Protein AF-0000000072578423 (afdb_homodimer)

Sequence (798 aa):
MRRSLRSGRAALTRRSLLRASTGGALAVGGLGLLSGCGIPAAGKTEGGVSAEDHSKEEKQVRFSNWTEYMDVDESGRRHPTLEAFTKRTGVKVTYTEDINDNSEFFGKIQPQLAAGQETGRDIIVLTDWLAARLIRLGWVQKLDPANLPHAFTNLSPQFRNPDWDPGRAYSYPWQGISTVIAYNKKALDGIEVGTVSDLLDNPKLKGRVGFLTEMRDTMGMTLLDMGKDPARFTDDDYDAGIARLQKGVDRGQIRRFTGNDYTSDLSKGDFAACLAWAGDVVQLKADNPDIDFVIPDSGYVTSSDNMLIPNKARHKTNAERLIDYYYEPGPAAELAAYINFVCPVDGVKDDLAKIDEDAANNPLIIPDQAMQAKSHSFRSLSSKEETAYEEKFAKLTGAMRRSLRSGRAALTRRSLLRASTGGALAVGGLGLLSGCGIPAAGKTEGGVSAEDHSKEEKQVRFSNWTEYMDVDESGRRHPTLEAFTKRTGVKVTYTEDINDNSEFFGKIQPQLAAGQETGRDIIVLTDWLAARLIRLGWVQKLDPANLPHAFTNLSPQFRNPDWDPGRAYSYPWQGISTVIAYNKKALDGIEVGTVSDLLDNPKLKGRVGFLTEMRDTMGMTLLDMGKDPARFTDDDYDAGIARLQKGVDRGQIRRFTGNDYTSDLSKGDFAACLAWAGDVVQLKADNPDIDFVIPDSGYVTSSDNMLIPNKARHKTNAERLIDYYYEPGPAAELAAYINFVCPVDGVKDDLAKIDEDAANNPLIIPDQAMQAKSHSFRSLSSKEETAYEEKFAKLTGA

pLDDT: mean 87.43, std 23.47, range [14.65, 98.94]

Organism: Streptomyces coelicolor (strain ATCC BAA-471 / A3(2) / M145) (NCBI:txid100226)

Secondary structure (DSSP, 8-state):
------------------------------------------S-------PPP-TTT--EEEEEEETT-S---TTSS--HHHHHHHHHH--EEEEEEEES-HHHHHHHHHHHHHTT---S-SEEEEEHHHHHHHHHTT-BPPP-GGG-HHHHHHB-GGGS--TTSGGGSS-EEEEEEEEEEEEEHHHHTT----SHHHHHH-GGGTT-EEEES-HHHHHHHHHHHTT--TTS--HHHHHHHHHHHHHHHHTT-E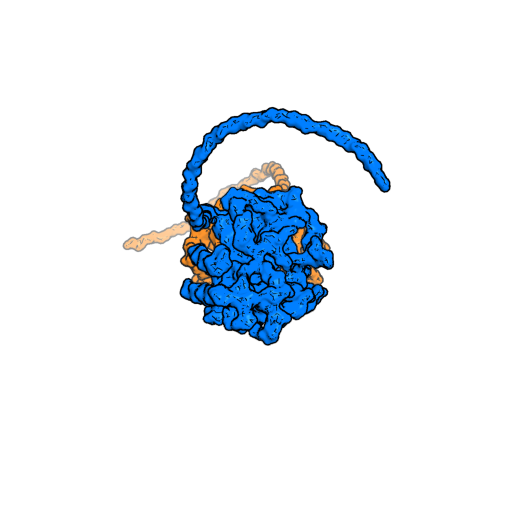EEEESTTHHHHHHHTS-SEEEEEHHHHHHHHHH-TTEEEE--TT-EEEEEEEEE-BTT-S-HHHHHHHHHHTTSHHHHHHHHHHH-SBP-BTT-HHHHHHH-HHHHT-TTTS--HHHHHHEEEPPP--HHHHHHHHHHHHHHHT-/------------------------------------------S-----------TTT--EEEEEEETT-S---TTSS--HHHHHHHHHH--EEEEEEEES-HHHHHHHHHHHHHTT---S-SEEEEEHHHHHHHHHTT-BPPP-GGG-HHHHHHB-GGGS--TTSGGGSS-EEEEEEEEEEEEEHHHHTT----SHHHHHH-GGGTT-EEEES-HHHHHHHHHHHTT--TTS--HHHHHHHHHHHHHHHHTT-EEEEESTTHHHHHHHTS-SEEEEEHHHHHHHHHH-TTEEEE--TT-EEEEEEEEE-BTT-S-HHHHHHHHHHTTSHHHHHHHHHHH-SBP-BTT-HHHHHHH-HHHHT-TTTS--HHHHHHEEEPPP--HHHHHHHHHHHHHHHT-

Foldseek 3Di:
DDDDDDDDDDDDDDDDDDDDDPPPDDPPPPPPPPPPPPVDQPPPLPAFDPAAAPCVPAQEFEEEAAPLQADADPVRPDGVLQVVVCVVPVRYYHYDHPPQDQVVVCVQQVVQLSVLHDSPHFKDKAWPQVVLVCSRSNFFHFADVVLAVLQLPFFDPVQQDDPSQGRVRFWGFSFKWWKFKKFQQVLCVPPDDFAPCCLQPPPVQQLQEEEALPLLQRLQRLLLRVVHALADDDPVSLVVSLVSLLSSVVRRSHNAHGGPCVLVCRLVSSHRMYIDIPLSQVLSCVVPVSMDTHAHPSFIEMITIIMGGTHNNHNNSSSSNVVNSCSPLQNQLSSCLRRVAARRTHPNLVNVCVVPVCSSPDCRHVNDPVNVVRYGYRHHDDPVRVSVSSVSSCVSRVD/DDDDDDDDDDDDDDPDDDDPPDPPPPCPVPPPCPVPPPVDQPPPLPAFDPAAACCVPAQEFEEEAAPLQADADPVRPDGVLQVVVCVVPVRYYHYYHPPQDQVVVCVQQVVQLSVLHDSPHFKDKAWPQVVLVCSRSNFFHFADVVLAVLQLVFFDPVQQDDPSQGRVRFWGFSFKWWKFKKFQQVLCVPPDDFAPCCLQPPPVQQLQEEEALPLLQRLQRLLLRVVHALADDDPVSLVVSLVSLLSSVVRRSHNAHGGPCVLVCRLVSSHRMYIDIPLSQVLSCVVPVSMDTHAHPSFIEMITIIMGGTHNNHNNSSSSNVVNSCSPLQNQLSSCLRRVAARRTHPNLVNVCVVPVCSSPDCRHVNDPVNVVRYGYRHHDDPVRVSVSSVSSCVSRVD

Radius of gyration: 35.48 Å; Cα contacts (8 Å, |Δi|>4): 1444; chains: 2; bounding box: 80×153×101 Å

Structure (mmCIF, N/CA/C/O backbone):
data_AF-0000000072578423-model_v1
#
loop_
_entity.id
_entity.type
_entity.pdbx_description
1 polymer 'ABC-transporter polyamine-binding lipoprotein'
#
loop_
_atom_site.group_PDB
_atom_site.id
_atom_site.type_symbol
_atom_site.label_atom_id
_atom_site.label_alt_id
_atom_site.label_comp_id
_atom_site.label_asym_id
_atom_site.label_entity_id
_atom_site.label_seq_id
_atom_site.pdbx_PDB_ins_code
_atom_site.Cartn_x
_atom_site.Cartn_y
_atom_site.Cartn_z
_atom_site.occupancy
_atom_site.B_iso_or_equiv
_atom_site.auth_seq_id
_atom_site.auth_comp_id
_atom_site.auth_asym_id
_atom_site.auth_atom_id
_atom_site.pdbx_PDB_model_num
ATOM 1 N N . MET A 1 1 ? -44.5 -73.375 -26.234 1 17.17 1 MET A N 1
ATOM 2 C CA . MET A 1 1 ? -45.062 -73.75 -27.531 1 17.17 1 MET A CA 1
ATOM 3 C C . MET A 1 1 ? -44.969 -72.562 -28.516 1 17.17 1 MET A C 1
ATOM 5 O O . MET A 1 1 ? -44.781 -71.438 -28.125 1 17.17 1 MET A O 1
ATOM 9 N N . ARG A 1 2 ? -45.688 -72.75 -29.766 1 14.93 2 ARG A N 1
ATOM 10 C CA . ARG A 1 2 ? -45.531 -72.5 -31.203 1 14.93 2 ARG A CA 1
ATOM 11 C C . ARG A 1 2 ? -45.906 -71.062 -31.578 1 14.93 2 ARG A C 1
ATOM 13 O O . ARG A 1 2 ? -46.031 -70.75 -32.75 1 14.93 2 ARG A O 1
ATOM 20 N N . ARG A 1 3 ? -46.281 -70.188 -30.719 1 15.66 3 ARG A N 1
ATOM 21 C CA . ARG A 1 3 ? -47.312 -69.438 -31.469 1 15.66 3 ARG A CA 1
ATOM 22 C C . ARG A 1 3 ? -46.719 -68.938 -32.781 1 15.66 3 ARG A C 1
ATOM 24 O O . ARG A 1 3 ? -45.562 -68.5 -32.844 1 15.66 3 ARG A O 1
ATOM 31 N N . SER A 1 4 ? -47.469 -68.938 -33.812 1 15.98 4 SER A N 1
ATOM 32 C CA . SER A 1 4 ? -47.562 -68.875 -35.25 1 15.98 4 SER A CA 1
ATOM 33 C C . SER A 1 4 ? -47.094 -67.5 -35.781 1 15.98 4 SER A C 1
ATOM 35 O O . SER A 1 4 ? -46.188 -67.438 -36.625 1 15.98 4 SER A O 1
ATOM 37 N N . LEU A 1 5 ? -47.938 -66.562 -36.156 1 16.12 5 LEU A N 1
ATOM 38 C CA . LEU A 1 5 ? -48.219 -66.312 -37.562 1 16.12 5 LEU A CA 1
ATOM 39 C C . LEU A 1 5 ? -47.406 -65.125 -38.062 1 16.12 5 LEU A C 1
ATOM 41 O O . LEU A 1 5 ? -46.906 -65.188 -39.219 1 16.12 5 LEU A O 1
ATOM 45 N N . ARG A 1 6 ? -47.5 -63.969 -37.531 1 15.43 6 ARG A N 1
ATOM 46 C CA . ARG A 1 6 ? -47.969 -62.875 -38.375 1 15.43 6 ARG A CA 1
ATOM 47 C C . ARG A 1 6 ? -46.938 -62.531 -39.438 1 15.43 6 ARG A C 1
ATOM 49 O O . ARG A 1 6 ? -45.719 -62.75 -39.25 1 15.43 6 ARG A O 1
ATOM 56 N N . SER A 1 7 ? -47.125 -61.531 -40.375 1 15.79 7 SER A N 1
ATOM 57 C CA . SER A 1 7 ? -47.438 -61.281 -41.781 1 15.79 7 SER A CA 1
ATOM 58 C C . SER A 1 7 ? -46.219 -60.75 -42.531 1 15.79 7 SER A C 1
ATOM 60 O O . SER A 1 7 ? -45.094 -60.938 -42.094 1 15.79 7 SER A O 1
ATOM 62 N N . GLY A 1 8 ? -46.312 -59.562 -43.188 1 16.55 8 GLY A N 1
ATOM 63 C CA . GLY A 1 8 ? -46.469 -59.281 -44.625 1 16.55 8 GLY A CA 1
ATOM 64 C C . GLY A 1 8 ? -45.125 -59.094 -45.344 1 16.55 8 GLY A C 1
ATOM 65 O O . GLY A 1 8 ? -44.094 -59 -44.688 1 16.55 8 GLY A O 1
ATOM 66 N N . ARG A 1 9 ? -45.281 -58.469 -46.656 1 16.94 9 ARG A N 1
ATOM 67 C CA . ARG A 1 9 ? -45 -58.375 -48.062 1 16.94 9 ARG A CA 1
ATOM 68 C C . ARG A 1 9 ? -43.656 -57.688 -48.312 1 16.94 9 ARG A C 1
ATOM 70 O O . ARG A 1 9 ? -43.156 -56.938 -47.469 1 16.94 9 ARG A O 1
ATOM 77 N N . ALA A 1 10 ? -43.094 -57.656 -49.656 1 16.53 10 ALA A N 1
ATOM 78 C CA . ALA A 1 10 ? -42.062 -57.875 -50.688 1 16.53 10 ALA A CA 1
ATOM 79 C C . ALA A 1 10 ? -41.375 -56.562 -51.062 1 16.53 10 ALA A C 1
ATOM 81 O O . ALA A 1 10 ? -40.156 -56.562 -51.281 1 16.53 10 ALA A O 1
ATOM 82 N N . ALA A 1 11 ? -42.156 -55.5 -51.656 1 16.34 11 ALA A N 1
ATOM 83 C CA . ALA A 1 11 ? -42.031 -55.094 -53.062 1 16.34 11 ALA A CA 1
ATOM 84 C C . ALA A 1 11 ? -40.75 -54.312 -53.281 1 16.34 11 ALA A C 1
ATOM 86 O O . ALA A 1 11 ? -39.969 -54.125 -52.375 1 16.34 11 ALA A O 1
ATOM 87 N N . LEU A 1 12 ? -40.906 -53 -53.938 1 17.08 12 LEU A N 1
ATOM 88 C CA . LEU A 1 12 ? -40.656 -52.5 -55.281 1 17.08 12 LEU A CA 1
ATOM 89 C C . LEU A 1 12 ? -39.219 -51.969 -55.375 1 17.08 12 LEU A C 1
ATOM 91 O O . LEU A 1 12 ? -38.562 -51.75 -54.375 1 17.08 12 LEU A O 1
ATOM 95 N N . THR A 1 13 ? -38.969 -50.875 -56.344 1 16.95 13 THR A N 1
ATOM 96 C CA . THR A 1 13 ? -38.531 -50.562 -57.688 1 16.95 13 THR A CA 1
ATOM 97 C C . THR A 1 13 ? -37.188 -49.812 -57.656 1 16.95 13 THR A C 1
ATOM 99 O O . THR A 1 13 ? -36.25 -50.188 -58.344 1 16.95 13 THR A O 1
ATOM 102 N N . ARG A 1 14 ? -37.25 -48.438 -58.094 1 16.34 14 ARG A N 1
ATOM 103 C CA . ARG A 1 14 ? -36.688 -47.812 -59.281 1 16.34 14 ARG A CA 1
ATOM 104 C C . ARG A 1 14 ? -35.281 -47.281 -59.031 1 16.34 14 ARG A C 1
ATOM 106 O O . ARG A 1 14 ? -34.375 -47.438 -59.844 1 16.34 14 ARG A O 1
ATOM 113 N N . ARG A 1 15 ? -35.125 -46.094 -58.312 1 15.97 15 ARG A N 1
ATOM 114 C CA . ARG A 1 15 ? -34.594 -44.938 -59.062 1 15.97 15 ARG A CA 1
ATOM 115 C C . ARG A 1 15 ? -33.062 -45.062 -59.219 1 15.97 15 ARG A C 1
ATOM 117 O O . ARG A 1 15 ? -32.344 -45.344 -58.281 1 15.97 15 ARG A O 1
ATOM 124 N N . SER A 1 16 ? -32.531 -44.906 -60.438 1 16.58 16 SER A N 1
ATOM 125 C CA . SER A 1 16 ? -31.484 -45.062 -61.438 1 16.58 16 SER A CA 1
ATOM 126 C C . SER A 1 16 ? -30.266 -44.188 -61.062 1 16.58 16 SER A C 1
ATOM 128 O O . SER A 1 16 ? -29.125 -44.625 -61.25 1 16.58 16 SER A O 1
ATOM 130 N N . LEU A 1 17 ? -30.453 -42.812 -61 1 16.72 17 LEU A N 1
ATOM 131 C CA . LEU A 1 17 ? -29.719 -42.094 -62.031 1 16.72 17 LEU A CA 1
ATOM 132 C C . LEU A 1 17 ? -28.234 -42.031 -61.719 1 16.72 17 LEU A C 1
ATOM 134 O O . LEU A 1 17 ? -27.844 -42.188 -60.562 1 16.72 17 LEU A O 1
ATOM 138 N N . LEU A 1 18 ? -27.547 -40.875 -62.25 1 17.05 18 LEU A N 1
ATOM 139 C CA . LEU A 1 18 ? -26.484 -40.594 -63.219 1 17.05 18 LEU A CA 1
ATOM 140 C C . LEU A 1 18 ? -25.141 -40.438 -62.531 1 17.05 18 LEU A C 1
ATOM 142 O O . LEU A 1 18 ? -25.078 -40.25 -61.312 1 17.05 18 LEU A O 1
ATOM 146 N N . ARG A 1 19 ? -24.203 -39.688 -63.25 1 18.12 19 ARG A N 1
ATOM 147 C CA . ARG A 1 19 ? -22.938 -39.75 -63.938 1 18.12 19 ARG A CA 1
ATOM 148 C C . ARG A 1 19 ? -21.812 -39.188 -63.062 1 18.12 19 ARG A C 1
ATOM 150 O O . ARG A 1 19 ? -20.719 -39.781 -63.031 1 18.12 19 ARG A O 1
ATOM 157 N N . ALA A 1 20 ? -21.859 -37.719 -62.844 1 18.19 20 ALA A N 1
ATOM 158 C CA . ALA A 1 20 ? -20.828 -36.875 -63.406 1 18.19 20 ALA A CA 1
ATOM 159 C C . ALA A 1 20 ? -19.516 -37.031 -62.625 1 18.19 20 ALA A C 1
ATOM 161 O O . ALA A 1 20 ? -19.5 -37.5 -61.5 1 18.19 20 ALA A O 1
ATOM 162 N N . SER A 1 21 ? -18.656 -35.781 -62.562 1 19 21 SER A N 1
ATOM 163 C CA . SER A 1 21 ? -17.359 -35.281 -63 1 19 21 SER A CA 1
ATOM 164 C C . SER A 1 21 ? -16.312 -35.344 -61.875 1 19 21 SER A C 1
ATOM 166 O O . SER A 1 21 ? -16.609 -35.031 -60.719 1 19 21 SER A O 1
ATOM 168 N N . THR A 1 22 ? -15.297 -36.062 -62 1 22.69 22 THR A N 1
ATOM 169 C CA . THR A 1 22 ? -14.156 -36.562 -61.281 1 22.69 22 THR A CA 1
ATOM 170 C C . THR A 1 22 ? -13.156 -35.438 -60.969 1 22.69 22 THR A C 1
ATOM 172 O O . THR A 1 22 ? -12.055 -35.719 -60.469 1 22.69 22 THR A O 1
ATOM 175 N N . GLY A 1 23 ? -13.555 -34.094 -61.156 1 21.09 23 GLY A N 1
ATOM 176 C CA . GLY A 1 23 ? -12.383 -33.25 -61.344 1 21.09 23 GLY A CA 1
ATOM 177 C C . GLY A 1 23 ? -11.414 -33.312 -60.188 1 21.09 23 GLY A C 1
ATOM 178 O O . GLY A 1 23 ? -11.828 -33.438 -59.031 1 21.09 23 GLY A O 1
ATOM 179 N N . GLY A 1 24 ? -10.195 -33.688 -60.406 1 21.19 24 GLY A N 1
ATOM 180 C CA . GLY A 1 24 ? -8.977 -34.031 -59.719 1 21.19 24 GLY A CA 1
ATOM 181 C C . GLY A 1 24 ? -8.359 -32.844 -59 1 21.19 24 GLY A C 1
ATOM 182 O O . GLY A 1 24 ? -7.363 -32.281 -59.438 1 21.19 24 GLY A O 1
ATOM 183 N N . ALA A 1 25 ? -9.156 -31.906 -58.344 1 21.67 25 ALA A N 1
ATOM 184 C CA . ALA A 1 25 ? -8.5 -30.656 -57.938 1 21.67 25 ALA A CA 1
ATOM 185 C C . ALA A 1 25 ? -7.242 -30.953 -57.094 1 21.67 25 ALA A C 1
ATOM 187 O O . ALA A 1 25 ? -7.191 -31.922 -56.344 1 21.67 25 ALA A O 1
ATOM 188 N N . LEU A 1 26 ? -6.129 -30.141 -57.438 1 22.84 26 LEU A N 1
ATOM 189 C CA . LEU A 1 26 ? -4.73 -29.797 -57.188 1 22.84 26 LEU A CA 1
ATOM 190 C C . LEU A 1 26 ? -4.488 -29.547 -55.719 1 22.84 26 LEU A C 1
ATOM 192 O O . LEU A 1 26 ? -5.223 -28.781 -55.094 1 22.84 26 LEU A O 1
ATOM 196 N N . ALA A 1 27 ? -3.809 -30.438 -55 1 26.39 27 ALA A N 1
ATOM 197 C CA . ALA A 1 27 ? -3.373 -30.516 -53.594 1 26.39 27 ALA A CA 1
ATOM 198 C C . ALA A 1 27 ? -2.426 -29.375 -53.25 1 26.39 27 ALA A C 1
ATOM 200 O O . ALA A 1 27 ? -1.252 -29.391 -53.625 1 26.39 27 ALA A O 1
ATOM 201 N N . VAL A 1 28 ? -2.721 -28.078 -53.594 1 27.77 28 VAL A N 1
ATOM 202 C CA . VAL A 1 28 ? -1.714 -27.078 -53.25 1 27.77 28 VAL A CA 1
ATOM 203 C C . VAL A 1 28 ? -1.336 -27.203 -51.781 1 27.77 28 VAL A C 1
ATOM 205 O O . VAL A 1 28 ? -2.209 -27.219 -50.906 1 27.77 28 VAL A O 1
ATOM 208 N N . GLY A 1 29 ? -0.134 -27.766 -51.469 1 25.92 29 GLY A N 1
ATOM 209 C CA . GLY A 1 29 ? 0.648 -27.922 -50.25 1 25.92 29 GLY A CA 1
ATOM 210 C C . GLY A 1 29 ? 0.75 -26.625 -49.438 1 25.92 29 GLY A C 1
ATOM 211 O O . GLY A 1 29 ? 1.408 -25.672 -49.875 1 25.92 29 GLY A O 1
ATOM 212 N N . GLY A 1 30 ? -0.312 -26.078 -48.875 1 27.12 30 GLY A N 1
ATOM 213 C CA . GLY A 1 30 ? -0.253 -24.844 -48.125 1 27.12 30 GLY A CA 1
ATOM 214 C C . GLY A 1 30 ? 0.74 -24.875 -47 1 27.12 30 GLY A C 1
ATOM 215 O O . GLY A 1 30 ? 0.688 -25.781 -46.156 1 27.12 30 GLY A O 1
ATOM 216 N N . LEU A 1 31 ? 2.033 -24.453 -47.188 1 28.86 31 LEU A N 1
ATOM 217 C CA . LEU A 1 31 ? 3.092 -24.125 -46.25 1 28.86 31 LEU A CA 1
ATOM 218 C C . LEU A 1 31 ? 2.529 -23.391 -45.031 1 28.86 31 LEU A C 1
ATOM 220 O O . LEU A 1 31 ? 1.88 -22.359 -45.188 1 28.86 31 LEU A O 1
ATOM 224 N N . GLY A 1 32 ? 2.137 -24.094 -44 1 28.41 32 GLY A N 1
ATOM 225 C CA . GLY A 1 32 ? 1.718 -23.625 -42.688 1 28.41 32 GLY A CA 1
ATOM 226 C C . GLY A 1 32 ? 2.668 -22.609 -42.094 1 28.41 32 GLY A C 1
ATOM 227 O O . GLY A 1 32 ? 3.82 -22.922 -41.812 1 28.41 32 GLY A O 1
ATOM 228 N N . LEU A 1 33 ? 2.633 -21.328 -42.594 1 28.2 33 LEU A N 1
ATOM 229 C CA . LEU A 1 33 ? 3.273 -20.188 -41.938 1 28.2 33 LEU A CA 1
ATOM 230 C C . LEU A 1 33 ? 3.111 -20.281 -40.406 1 28.2 33 LEU A C 1
ATOM 232 O O . LEU A 1 33 ? 1.99 -20.25 -39.906 1 28.2 33 LEU A O 1
ATOM 236 N N . LEU A 1 34 ? 3.801 -21.141 -39.719 1 31.92 34 LEU A N 1
ATOM 237 C CA . LEU A 1 34 ? 4.09 -20.922 -38.312 1 31.92 34 LEU A CA 1
ATOM 238 C C . LEU A 1 34 ? 4.309 -19.453 -38 1 31.92 34 LEU A C 1
ATOM 240 O O . LEU A 1 34 ? 5.375 -18.906 -38.312 1 31.92 34 LEU A O 1
ATOM 244 N N . SER A 1 35 ? 3.4 -18.547 -38.469 1 31.91 35 SER A N 1
ATOM 245 C CA . SER A 1 35 ? 3.486 -17.141 -38.125 1 31.91 35 SER A CA 1
ATOM 246 C C . SER A 1 35 ? 3.875 -16.938 -36.656 1 31.91 35 SER A C 1
ATOM 248 O O . SER A 1 35 ? 3.258 -17.516 -35.781 1 31.91 35 SER A O 1
ATOM 250 N N . GLY A 1 36 ? 5.086 -16.922 -36.312 1 35.59 36 GLY A N 1
ATOM 251 C CA . GLY A 1 36 ? 5.605 -16.219 -35.156 1 35.59 36 GLY A CA 1
ATOM 252 C C . GLY A 1 36 ? 4.773 -15.008 -34.781 1 35.59 36 GLY A C 1
ATOM 253 O O . GLY A 1 36 ? 4.711 -14.023 -35.5 1 35.59 36 GLY A O 1
ATOM 254 N N . CYS A 1 37 ? 3.508 -15.227 -34.406 1 35.94 37 CYS A N 1
ATOM 255 C CA . CYS A 1 37 ? 2.443 -14.289 -34.062 1 35.94 37 CYS A CA 1
ATOM 256 C C . CYS A 1 37 ? 2.986 -13.117 -33.25 1 35.94 37 CYS A C 1
ATOM 258 O O . CYS A 1 37 ? 3.123 -13.211 -32.031 1 35.94 37 CYS A O 1
ATOM 260 N N . GLY A 1 38 ? 3.977 -12.492 -33.656 1 36 38 GLY A N 1
ATOM 261 C CA . GLY A 1 38 ? 4.359 -11.188 -33.125 1 36 38 GLY A CA 1
ATOM 262 C C . GLY A 1 38 ? 3.191 -10.234 -32.969 1 36 38 GLY A C 1
ATOM 263 O O . GLY A 1 38 ? 2.855 -9.508 -33.938 1 36 38 GLY A O 1
ATOM 264 N N . ILE A 1 39 ? 2.191 -10.562 -32.281 1 39.84 39 ILE A N 1
ATOM 265 C CA . ILE A 1 39 ? 1.128 -9.578 -32.094 1 39.84 39 ILE A CA 1
ATOM 266 C C . ILE A 1 39 ? 1.73 -8.227 -31.734 1 39.84 39 ILE A C 1
ATOM 268 O O . ILE A 1 39 ? 2.486 -8.125 -30.766 1 39.84 39 ILE A O 1
ATOM 272 N N . PRO A 1 40 ? 1.824 -7.309 -32.656 1 39.41 40 PRO A N 1
ATOM 273 C CA . PRO A 1 40 ? 2.328 -5.973 -32.344 1 39.41 40 PRO A CA 1
ATOM 274 C C . PRO A 1 40 ? 1.701 -5.395 -31.078 1 39.41 40 PRO A C 1
ATOM 276 O O . PRO A 1 40 ? 0.558 -5.719 -30.734 1 39.41 40 PRO A O 1
ATOM 279 N N . ALA A 1 41 ? 2.58 -4.77 -30.25 1 36.84 41 ALA A N 1
ATOM 280 C CA . ALA A 1 41 ? 2.07 -4.027 -29.109 1 36.84 41 ALA A CA 1
ATOM 281 C C . ALA A 1 41 ? 0.914 -3.117 -29.516 1 36.84 41 ALA A C 1
ATOM 283 O O . ALA A 1 41 ? 0.958 -2.475 -30.562 1 36.84 41 ALA A O 1
ATOM 284 N N . ALA A 1 42 ? -0.19 -3.326 -29.188 1 38.41 42 ALA A N 1
ATOM 285 C CA . ALA A 1 42 ? -1.208 -2.303 -29.391 1 38.41 42 ALA A CA 1
ATOM 286 C C . ALA A 1 42 ? -0.63 -0.904 -29.203 1 38.41 42 ALA A C 1
ATOM 288 O O . ALA A 1 42 ? 0.096 -0.656 -28.234 1 38.41 42 ALA A O 1
ATOM 289 N N . GLY A 1 43 ? -0.24 0.005 -30.234 1 31.44 43 GLY A N 1
ATOM 290 C CA . GLY A 1 43 ? 0.268 1.365 -30.156 1 31.44 43 GLY A CA 1
ATOM 291 C C . GLY A 1 43 ? -0.041 2.043 -28.844 1 31.44 43 GLY A C 1
ATOM 292 O O . GLY A 1 43 ? 0.835 2.668 -28.234 1 31.44 43 GLY A O 1
ATOM 293 N N . LYS A 1 44 ? -1.233 2.844 -28.594 1 35.88 44 LYS A N 1
ATOM 294 C CA . LYS A 1 44 ? -1.438 3.73 -27.453 1 35.88 44 LYS A CA 1
ATOM 295 C C . LYS A 1 44 ? -1.449 2.947 -26.141 1 35.88 44 LYS A C 1
ATOM 297 O O . LYS A 1 44 ? -2.314 2.096 -25.938 1 35.88 44 LYS A O 1
ATOM 302 N N . THR A 1 45 ? -0.369 2.477 -25.5 1 37.81 45 THR A N 1
ATOM 303 C CA . THR A 1 45 ? -0.051 1.953 -24.188 1 37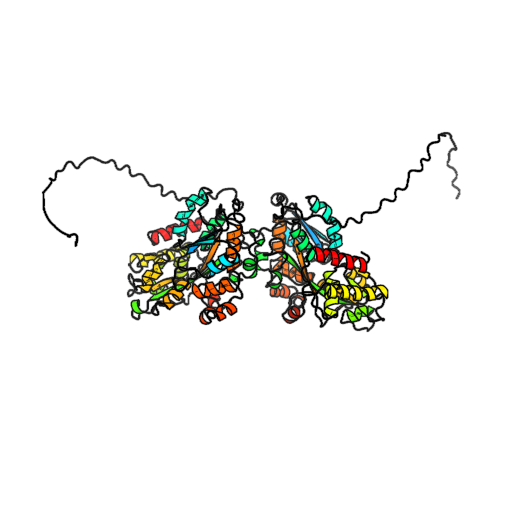.81 45 THR A CA 1
ATOM 304 C C . THR A 1 45 ? -1.038 2.479 -23.141 1 37.81 45 THR A C 1
ATOM 306 O O . THR A 1 45 ? -0.768 2.426 -21.938 1 37.81 45 THR A O 1
ATOM 309 N N . GLU A 1 46 ? -1.789 3.521 -23.547 1 39.25 46 GLU A N 1
ATOM 310 C CA . GLU A 1 46 ? -2.594 4.07 -22.469 1 39.25 46 GLU A CA 1
ATOM 311 C C . GLU A 1 46 ? -3.396 2.975 -21.766 1 39.25 46 GLU A C 1
ATOM 313 O O . GLU A 1 46 ? -3.811 2.002 -22.391 1 39.25 46 GLU A O 1
ATOM 318 N N . GLY A 1 47 ? -3.205 2.637 -20.594 1 43.72 47 GLY A N 1
ATOM 319 C CA . GLY A 1 47 ? -4.09 1.816 -19.781 1 43.72 47 GLY A CA 1
ATOM 320 C C . GLY A 1 47 ? -5.453 1.607 -20.406 1 43.72 47 GLY A C 1
ATOM 321 O O . GLY A 1 47 ? -5.848 2.346 -21.312 1 43.72 47 GLY A O 1
ATOM 322 N N . GLY A 1 48 ? -5.98 0.307 -20.312 1 49.75 48 GLY A N 1
ATOM 323 C CA . GLY A 1 48 ? -7.18 -0.337 -20.828 1 49.75 48 GLY A CA 1
ATOM 324 C C . GLY A 1 48 ? -8.391 0.577 -20.828 1 49.75 48 GLY A C 1
ATOM 325 O O . GLY A 1 48 ? -8.422 1.575 -20.109 1 49.75 48 GLY A O 1
ATOM 326 N N . VAL A 1 49 ? -8.945 0.678 -22.016 1 52.06 49 VAL A N 1
ATOM 327 C CA . VAL A 1 49 ? -10.266 1.273 -22.188 1 52.06 49 VAL A CA 1
ATOM 328 C C . VAL A 1 49 ? -11.234 0.712 -21.156 1 52.06 49 VAL A C 1
ATOM 330 O O . VAL A 1 49 ? -11.398 -0.505 -21.031 1 52.06 49 VAL A O 1
ATOM 333 N N . SER A 1 50 ? -11.352 1.495 -20.031 1 58.94 50 SER A N 1
ATOM 334 C CA . SER A 1 50 ? -12.398 1.103 -19.078 1 58.94 50 SER A CA 1
ATOM 335 C C . SER A 1 50 ? -13.688 0.746 -19.812 1 58.94 50 SER A C 1
ATOM 337 O O . SER A 1 50 ? -14.102 1.455 -20.734 1 58.94 50 SER A O 1
ATOM 339 N N . ALA A 1 51 ? -14.016 -0.632 -19.875 1 70 51 ALA A N 1
ATOM 340 C CA . ALA A 1 51 ? -15.375 -0.992 -20.266 1 70 51 ALA A CA 1
ATOM 341 C C . ALA A 1 51 ? -16.406 -0.373 -19.328 1 70 51 ALA A C 1
ATOM 343 O O . ALA A 1 51 ? -16.062 0.037 -18.219 1 70 51 ALA A O 1
ATOM 344 N N . GLU A 1 52 ? -17.516 -0.119 -19.859 1 89.56 52 GLU A N 1
ATOM 345 C CA . GLU A 1 52 ? -18.625 0.299 -19 1 89.56 52 GLU A CA 1
ATOM 346 C C . GLU A 1 52 ? -18.828 -0.682 -17.844 1 89.56 52 GLU A C 1
ATOM 348 O O . GLU A 1 52 ? -18.922 -1.892 -18.062 1 89.56 52 GLU A O 1
ATOM 353 N N . ASP A 1 53 ? -18.734 -0.246 -16.672 1 95.56 53 ASP A N 1
ATOM 354 C CA . ASP A 1 53 ? -18.938 -1.056 -15.477 1 95.56 53 ASP A CA 1
ATOM 355 C C . ASP A 1 53 ? -20.422 -1.237 -15.164 1 95.56 53 ASP A C 1
ATOM 357 O O . ASP A 1 53 ? -21.109 -0.269 -14.859 1 95.56 53 ASP A O 1
ATOM 361 N N . HIS A 1 54 ? -20.875 -2.428 -15.219 1 97.12 54 HIS A N 1
ATOM 362 C CA . HIS A 1 54 ? -22.297 -2.732 -15.016 1 97.12 54 HIS A CA 1
ATOM 363 C C . HIS A 1 54 ? -22.547 -3.285 -13.617 1 97.12 54 HIS A C 1
ATOM 365 O O . HIS A 1 54 ? -23.594 -3.877 -13.359 1 97.12 54 HIS A O 1
ATOM 371 N N . SER A 1 55 ? -21.656 -3.107 -12.742 1 97.38 55 SER A N 1
ATOM 372 C CA . SER A 1 55 ? -21.703 -3.713 -11.422 1 97.38 55 SER A CA 1
ATOM 373 C C . SER A 1 55 ? -22.938 -3.271 -10.656 1 97.38 55 SER A C 1
ATOM 375 O O . SER A 1 55 ? -23.5 -4.043 -9.875 1 97.38 55 SER A O 1
ATOM 377 N N . LYS A 1 56 ? -23.359 -2.006 -10.766 1 95.12 56 LYS A N 1
ATOM 378 C CA . LYS A 1 56 ? -24.5 -1.472 -10.008 1 95.12 56 LYS A CA 1
ATOM 379 C C . LYS A 1 56 ? -25.797 -2.193 -10.367 1 95.12 56 LYS A C 1
ATOM 381 O O . LYS A 1 56 ? -26.609 -2.482 -9.492 1 95.12 56 LYS A O 1
ATOM 386 N N . GLU A 1 57 ? -25.953 -2.527 -11.594 1 96.62 57 GLU A N 1
ATOM 387 C CA . GLU A 1 57 ? -27.172 -3.139 -12.078 1 96.62 57 GLU A CA 1
ATOM 388 C C . GLU A 1 57 ? -27.094 -4.66 -12.047 1 96.62 57 GLU A C 1
ATOM 390 O O . GLU A 1 57 ? -28.094 -5.34 -11.789 1 96.62 57 GLU A O 1
ATOM 395 N N . GLU A 1 58 ? -25.875 -5.129 -12.391 1 97.69 58 GLU A N 1
ATOM 396 C CA . GLU A 1 58 ? -25.641 -6.566 -12.453 1 97.69 58 GLU A CA 1
ATOM 397 C C . GLU A 1 58 ? -24.797 -7.035 -11.273 1 97.69 58 GLU A C 1
ATOM 399 O O . GLU A 1 58 ? -23.562 -7.023 -11.344 1 97.69 58 GLU A O 1
ATOM 404 N N . LYS A 1 59 ? -25.422 -7.637 -10.273 1 98.25 59 LYS A N 1
ATOM 405 C CA . LYS A 1 59 ? -24.734 -8.039 -9.047 1 98.25 59 LYS A CA 1
ATOM 406 C C . LYS A 1 59 ? -24.094 -9.414 -9.203 1 98.25 59 LYS A C 1
ATOM 408 O O . LYS A 1 59 ? -24.484 -10.367 -8.531 1 98.25 59 LYS A O 1
ATOM 413 N N . GLN A 1 60 ? -23.062 -9.516 -9.992 1 98.5 60 GLN A N 1
ATOM 414 C CA . GLN A 1 60 ? -22.375 -10.773 -10.234 1 98.5 60 GLN A CA 1
ATOM 415 C C . GLN A 1 60 ? -20.891 -10.555 -10.516 1 98.5 60 GLN A C 1
ATOM 417 O O . GLN A 1 60 ? -20.484 -9.438 -10.859 1 98.5 60 GLN A O 1
ATOM 422 N N . VAL A 1 61 ? -20.109 -11.508 -10.359 1 98.75 61 VAL A N 1
ATOM 423 C CA . VAL A 1 61 ? -18.688 -11.57 -10.727 1 98.75 61 VAL A CA 1
ATOM 424 C C . VAL A 1 61 ? -18.359 -12.961 -11.25 1 98.75 61 VAL A C 1
ATOM 426 O O . VAL A 1 61 ? -18.75 -13.969 -10.664 1 98.75 61 VAL A O 1
ATOM 429 N N . ARG A 1 62 ? -17.75 -13.023 -12.383 1 98.75 62 ARG A N 1
ATOM 430 C CA . ARG A 1 62 ? -17.219 -14.266 -12.945 1 98.75 62 ARG A CA 1
ATOM 431 C C . ARG A 1 62 ? -15.727 -14.391 -12.664 1 98.75 62 ARG A C 1
ATOM 433 O O . ARG A 1 62 ? -14.93 -13.57 -13.125 1 98.75 62 ARG A O 1
ATOM 440 N N . PHE A 1 63 ? -15.367 -15.461 -11.938 1 98.81 63 PHE A N 1
ATOM 441 C CA . PHE A 1 63 ? -14.039 -15.617 -11.367 1 98.81 63 PHE A CA 1
ATOM 442 C C . PHE A 1 63 ? -13.383 -16.891 -11.883 1 98.81 63 PHE A C 1
ATOM 444 O O . PHE A 1 63 ? -13.789 -18 -11.523 1 98.81 63 PHE A O 1
ATOM 451 N N . SER A 1 64 ? -12.344 -16.719 -12.734 1 98.75 64 SER A N 1
ATOM 452 C CA . SER A 1 64 ? -11.547 -17.828 -13.234 1 98.75 64 SER A CA 1
ATOM 453 C C . SER A 1 64 ? -10.273 -18.016 -12.406 1 98.75 64 SER A C 1
ATOM 455 O O . SER A 1 64 ? -9.516 -17.062 -12.211 1 98.75 64 SER A O 1
ATOM 457 N N . ASN A 1 65 ? -10.008 -19.25 -11.953 1 98.44 65 ASN A N 1
ATOM 458 C CA . ASN A 1 65 ? -8.875 -19.562 -11.086 1 98.44 65 ASN A CA 1
ATOM 459 C C . ASN A 1 65 ? -8.258 -20.922 -11.43 1 98.44 65 ASN A C 1
ATOM 461 O O . ASN A 1 65 ? -8.742 -21.609 -12.32 1 98.44 65 ASN A O 1
ATOM 465 N N . TRP A 1 66 ? -7.105 -21.188 -10.852 1 97 66 TRP A N 1
ATOM 466 C CA . TRP A 1 66 ? -6.422 -22.469 -10.977 1 97 66 TRP A CA 1
ATOM 467 C C . TRP A 1 66 ? -7.168 -23.562 -10.219 1 97 66 TRP A C 1
ATOM 469 O O . TRP A 1 66 ? -7.945 -23.281 -9.305 1 97 66 TRP A O 1
ATOM 479 N N . THR A 1 67 ? -6.902 -24.797 -10.633 1 91.06 67 THR A N 1
ATOM 480 C CA . THR A 1 67 ? -7.438 -25.938 -9.906 1 91.06 67 THR A CA 1
ATOM 481 C C . THR A 1 67 ? -6.879 -25.984 -8.492 1 91.06 67 THR A C 1
ATOM 483 O O . THR A 1 67 ? -5.707 -25.672 -8.266 1 91.06 67 THR A O 1
ATOM 486 N N . GLU A 1 68 ? -7.758 -26.359 -7.465 1 88.19 68 GLU A N 1
ATOM 487 C CA . GLU A 1 68 ? -7.398 -26.562 -6.066 1 88.19 68 GLU A CA 1
ATOM 488 C C . GLU A 1 68 ? -6.961 -25.266 -5.402 1 88.19 68 GLU A C 1
ATOM 490 O O . GLU A 1 68 ? -6.137 -25.281 -4.484 1 88.19 68 GLU A O 1
ATOM 495 N N . TYR A 1 69 ? -7.527 -24.188 -5.879 1 96.69 69 TYR A N 1
ATOM 496 C CA . TYR A 1 69 ? -7.031 -22.906 -5.422 1 96.69 69 TYR A CA 1
ATOM 497 C C . TYR A 1 69 ? -8.125 -22.125 -4.703 1 96.69 69 TYR A C 1
ATOM 499 O O . TYR A 1 69 ? -8.062 -20.891 -4.621 1 96.69 69 TYR A O 1
ATOM 507 N N . MET A 1 70 ? -9.172 -22.797 -4.215 1 97.31 70 MET A N 1
ATOM 508 C CA . MET A 1 70 ? -10.289 -22.234 -3.467 1 97.31 70 MET A CA 1
ATOM 509 C C . MET A 1 70 ? -10.75 -23.188 -2.365 1 97.31 70 MET A C 1
ATOM 511 O O . MET A 1 70 ? -10.727 -24.406 -2.545 1 97.31 70 MET A O 1
ATOM 515 N N . ASP A 1 71 ? -11.156 -22.625 -1.186 1 95.88 71 ASP A N 1
ATOM 516 C CA . ASP A 1 71 ? -11.648 -23.469 -0.106 1 95.88 71 ASP A CA 1
ATOM 517 C C . ASP A 1 71 ? -12.922 -24.203 -0.523 1 95.88 71 ASP A C 1
ATOM 519 O O . ASP A 1 71 ? -13.75 -23.656 -1.252 1 95.88 71 ASP A O 1
ATOM 523 N N . VAL A 1 72 ? -13.031 -25.438 -0.084 1 93.69 72 VAL A N 1
ATOM 524 C CA . VAL A 1 72 ? -14.203 -26.266 -0.354 1 93.69 72 VAL A CA 1
ATOM 525 C C . VAL A 1 72 ? -14.75 -26.828 0.956 1 93.69 72 VAL A C 1
ATOM 527 O O . VAL A 1 72 ? -14.008 -27 1.921 1 93.69 72 VAL A O 1
ATOM 530 N N . ASP A 1 73 ? -16.031 -27.016 0.983 1 91.94 73 ASP A N 1
ATOM 531 C CA . ASP A 1 73 ? -16.609 -27.672 2.145 1 91.94 73 ASP A CA 1
ATOM 532 C C . ASP A 1 73 ? -16.438 -29.188 2.057 1 91.94 73 ASP A C 1
ATOM 534 O O . ASP A 1 73 ? -15.75 -29.688 1.167 1 91.94 73 ASP A O 1
ATOM 538 N N . GLU A 1 74 ? -17.062 -29.891 2.965 1 88.44 74 GLU A N 1
ATOM 539 C CA . GLU A 1 74 ? -16.906 -31.344 3.07 1 88.44 74 GLU A CA 1
ATOM 540 C C . GLU A 1 74 ? -17.438 -32.031 1.824 1 88.44 74 GLU A C 1
ATOM 542 O O . GLU A 1 74 ? -16.953 -33.094 1.446 1 88.44 74 GLU A O 1
ATOM 547 N N . SER A 1 75 ? -18.406 -31.422 1.158 1 88.25 75 SER A N 1
ATOM 548 C CA . SER A 1 75 ? -18.984 -32 -0.043 1 88.25 75 SER A CA 1
ATOM 549 C C . SER A 1 75 ? -18.094 -31.781 -1.259 1 88.25 75 SER A C 1
ATOM 551 O O . SER A 1 75 ? -18.266 -32.438 -2.289 1 88.25 75 SER A O 1
ATOM 553 N N . GLY A 1 76 ? -17.172 -30.906 -1.154 1 86.19 76 GLY A N 1
ATOM 554 C CA . GLY A 1 76 ? -16.297 -30.562 -2.264 1 86.19 76 GLY A CA 1
ATOM 555 C C . GLY A 1 76 ? -16.984 -29.703 -3.309 1 86.19 76 GLY A C 1
ATOM 556 O O . GLY A 1 76 ? -16.375 -29.359 -4.332 1 86.19 76 GLY A O 1
ATOM 557 N N . ARG A 1 77 ? -18.188 -29.344 -3.055 1 87.88 77 ARG A N 1
ATOM 558 C CA . ARG A 1 77 ? -18.969 -28.688 -4.098 1 87.88 77 ARG A CA 1
ATOM 559 C C . ARG A 1 77 ? -19.188 -27.219 -3.779 1 87.88 77 ARG A C 1
ATOM 561 O O . ARG A 1 77 ? -19.531 -26.422 -4.664 1 87.88 77 ARG A O 1
ATOM 568 N N . ARG A 1 78 ? -19.016 -26.875 -2.564 1 93.5 78 ARG A N 1
ATOM 569 C CA . ARG A 1 78 ? -19.281 -25.516 -2.145 1 93.5 78 ARG A CA 1
ATOM 570 C C . ARG A 1 78 ? -18 -24.812 -1.715 1 93.5 78 ARG A C 1
ATOM 572 O O . ARG A 1 78 ? -17.047 -25.453 -1.271 1 93.5 78 ARG A O 1
ATOM 579 N N . HIS A 1 79 ? -18.047 -23.5 -1.9 1 97.81 79 HIS A N 1
ATOM 580 C CA . HIS A 1 79 ? -16.922 -22.672 -1.517 1 97.81 79 HIS A CA 1
ATOM 581 C C . HIS A 1 79 ? -17.297 -21.703 -0.394 1 97.81 79 HIS A C 1
ATOM 583 O O . HIS A 1 79 ? -17.812 -20.609 -0.651 1 97.81 79 HIS A O 1
ATOM 589 N N . PRO A 1 80 ? -16.969 -22.031 0.846 1 97.62 80 PRO A N 1
ATOM 590 C CA . PRO A 1 80 ? -17.453 -21.297 2.012 1 97.62 80 PRO A CA 1
ATOM 591 C C . PRO A 1 80 ? -17.109 -19.812 1.962 1 97.62 80 PRO A C 1
ATOM 593 O O . PRO A 1 80 ? -17.969 -18.969 2.248 1 97.62 80 PRO A O 1
ATOM 596 N N . THR A 1 81 ? -15.891 -19.422 1.602 1 98.38 81 THR A N 1
ATOM 597 C CA . THR A 1 81 ? -15.523 -18 1.622 1 98.38 81 THR A CA 1
ATOM 598 C C . THR A 1 81 ? -16.266 -17.234 0.524 1 98.38 81 THR A C 1
ATOM 600 O O . THR A 1 81 ? -16.641 -16.078 0.716 1 98.38 81 THR A O 1
ATOM 603 N N . LEU A 1 82 ? -16.469 -17.844 -0.677 1 98.69 82 LEU A N 1
ATOM 604 C CA . LEU A 1 82 ? -17.234 -17.188 -1.734 1 98.69 82 LEU A CA 1
ATOM 605 C C . LEU A 1 82 ? -18.703 -17.031 -1.329 1 98.69 82 LEU A C 1
ATOM 607 O O . LEU A 1 82 ? -19.328 -16.016 -1.62 1 98.69 82 LEU A O 1
ATOM 611 N N . GLU A 1 83 ? -19.266 -18.078 -0.666 1 98.12 83 GLU A N 1
ATOM 612 C CA . GLU A 1 83 ? -20.641 -18 -0.198 1 98.12 83 GLU A CA 1
ATOM 613 C C . GLU A 1 83 ? -20.828 -16.906 0.847 1 98.12 83 GLU A C 1
ATOM 615 O O . GLU A 1 83 ? -21.828 -16.203 0.85 1 98.12 83 GLU A O 1
ATOM 620 N N . ALA A 1 84 ? -19.859 -16.812 1.727 1 98.31 84 ALA A N 1
ATOM 621 C CA . ALA A 1 84 ? -19.906 -15.758 2.74 1 98.31 84 ALA A CA 1
ATOM 622 C C . ALA A 1 84 ? -19.891 -14.375 2.096 1 98.31 84 ALA A C 1
ATOM 624 O O . ALA A 1 84 ? -20.609 -13.469 2.531 1 98.31 84 ALA A O 1
ATOM 625 N N . PHE A 1 85 ? -19.094 -14.125 1.052 1 98.81 85 PHE A N 1
ATOM 626 C CA . PHE A 1 85 ? -19.047 -12.875 0.299 1 98.81 85 PHE A CA 1
ATOM 627 C C . PHE A 1 85 ? -20.422 -12.57 -0.311 1 98.81 85 PHE A C 1
ATOM 629 O O . PHE A 1 85 ? -20.906 -11.445 -0.214 1 98.81 85 PHE A O 1
ATOM 636 N N . THR A 1 86 ? -20.969 -13.578 -0.96 1 98.69 86 THR A N 1
ATOM 637 C CA . THR A 1 86 ? -22.266 -13.414 -1.595 1 98.69 86 THR A CA 1
ATOM 638 C C . THR A 1 86 ? -23.328 -13.047 -0.563 1 98.69 86 THR A C 1
ATOM 640 O O . THR A 1 86 ? -24.156 -12.156 -0.796 1 98.69 86 THR A O 1
ATOM 643 N N . LYS A 1 87 ? -23.328 -13.734 0.575 1 98.5 87 LYS A N 1
ATOM 644 C CA . LYS A 1 87 ? -24.281 -13.461 1.636 1 98.5 87 LYS A CA 1
ATOM 645 C C . LYS A 1 87 ? -24.156 -12.023 2.135 1 98.5 87 LYS A C 1
ATOM 647 O O . LYS A 1 87 ? -25.172 -11.344 2.342 1 98.5 87 LYS A O 1
ATOM 652 N N . ARG A 1 88 ? -22.953 -11.57 2.289 1 98.38 88 ARG A N 1
ATOM 653 C CA . ARG A 1 88 ? -22.672 -10.242 2.84 1 98.38 88 ARG A CA 1
ATOM 654 C C . ARG A 1 88 ? -23.031 -9.148 1.846 1 98.38 88 ARG A C 1
ATOM 656 O O . ARG A 1 88 ? -23.484 -8.07 2.24 1 98.38 88 ARG A O 1
ATOM 663 N N . THR A 1 89 ? -22.875 -9.367 0.5 1 98.12 89 THR A N 1
ATOM 664 C CA . THR A 1 89 ? -22.875 -8.266 -0.451 1 98.12 89 THR A CA 1
ATOM 665 C C . THR A 1 89 ? -24.062 -8.367 -1.4 1 98.12 89 THR A C 1
ATOM 667 O O . THR A 1 89 ? -24.406 -7.402 -2.078 1 98.12 89 THR A O 1
ATOM 670 N N . GLY A 1 90 ? -24.578 -9.516 -1.522 1 98.31 90 GLY A N 1
ATOM 671 C CA . GLY A 1 90 ? -25.594 -9.789 -2.529 1 98.31 90 GLY A CA 1
ATOM 672 C C . GLY A 1 90 ? -25.016 -10.047 -3.906 1 98.31 90 GLY A C 1
ATOM 673 O O . GLY A 1 90 ? -25.766 -10.297 -4.859 1 98.31 90 GLY A O 1
ATOM 674 N N . VAL A 1 91 ? -23.703 -10.039 -4.141 1 98.75 91 VAL A N 1
ATOM 675 C CA . VAL A 1 91 ? -23.047 -10.258 -5.422 1 98.75 91 VAL A CA 1
ATOM 676 C C . VAL A 1 91 ? -22.812 -11.758 -5.633 1 98.75 91 VAL A C 1
ATOM 678 O O . VAL A 1 91 ? -22.094 -12.398 -4.863 1 98.75 91 VAL A O 1
ATOM 681 N N . LYS A 1 92 ? -23.391 -12.344 -6.633 1 98.62 92 LYS A N 1
ATOM 682 C CA . LYS A 1 92 ? -23.219 -13.758 -6.961 1 98.62 92 LYS A CA 1
ATOM 683 C C . LYS A 1 92 ? -21.891 -14.008 -7.66 1 98.62 92 LYS A C 1
ATOM 685 O O . LYS A 1 92 ? -21.531 -13.297 -8.602 1 98.62 92 LYS A O 1
ATOM 690 N N . VAL A 1 93 ? -21.188 -15.023 -7.176 1 98.75 93 VAL A N 1
ATOM 691 C CA . VAL A 1 93 ? -19.891 -15.359 -7.777 1 98.75 93 VAL A CA 1
ATOM 692 C C . VAL A 1 93 ? -20.031 -16.641 -8.594 1 98.75 93 VAL A C 1
ATOM 694 O O . VAL A 1 93 ? -20.422 -17.688 -8.062 1 98.75 93 VAL A O 1
ATOM 697 N N . THR A 1 94 ? -19.812 -16.562 -9.867 1 98.56 94 THR A N 1
ATOM 698 C CA . THR A 1 94 ? -19.594 -17.734 -10.695 1 98.56 94 THR A CA 1
ATOM 699 C C . THR A 1 94 ? -18.109 -18.078 -10.742 1 98.56 94 THR A C 1
ATOM 701 O O . THR A 1 94 ? -17.312 -17.375 -11.375 1 98.56 94 THR A O 1
ATOM 704 N N . TYR A 1 95 ? -17.75 -19.141 -10.078 1 98.38 95 TYR A N 1
ATOM 705 C CA . TYR A 1 95 ? -16.359 -19.547 -9.93 1 98.38 95 TYR A CA 1
ATOM 706 C C . TYR A 1 95 ? -16.031 -20.719 -10.844 1 98.38 95 TYR A C 1
ATOM 708 O O . TYR A 1 95 ? -16.766 -21.719 -10.867 1 98.38 95 TYR A O 1
ATOM 716 N N . THR A 1 96 ? -14.969 -20.594 -11.609 1 97.44 96 THR A N 1
ATOM 717 C CA . THR A 1 96 ? -14.555 -21.641 -12.539 1 97.44 96 THR A CA 1
ATOM 718 C C . THR A 1 96 ? -13.07 -21.953 -12.383 1 97.44 96 THR A C 1
ATOM 720 O O . THR A 1 96 ? -12.242 -21.031 -12.328 1 97.44 96 THR A O 1
ATOM 723 N N . GLU A 1 97 ? -12.719 -23.203 -12.328 1 95.94 97 GLU A N 1
ATOM 724 C CA . GLU A 1 97 ? -11.336 -23.656 -12.297 1 95.94 97 GLU A CA 1
ATOM 725 C C . GLU A 1 97 ? -10.867 -24.094 -13.68 1 95.94 97 GLU A C 1
ATOM 727 O O . GLU A 1 97 ? -10.695 -25.281 -13.938 1 95.94 97 GLU A O 1
ATOM 732 N N . ASP A 1 98 ? -10.609 -23.125 -14.508 1 96.19 98 ASP A N 1
ATOM 733 C CA . ASP A 1 98 ? -10.305 -23.453 -15.898 1 96.19 98 ASP A CA 1
ATOM 734 C C . ASP A 1 98 ? -8.891 -23.031 -16.266 1 96.19 98 ASP A C 1
ATOM 736 O O . ASP A 1 98 ? -8.578 -22.828 -17.438 1 96.19 98 ASP A O 1
ATOM 740 N N . ILE A 1 99 ? -8.078 -22.828 -15.297 1 95.56 99 ILE A N 1
ATOM 741 C CA . ILE A 1 99 ? -6.664 -22.547 -15.531 1 95.56 99 ILE A CA 1
ATOM 742 C C . ILE A 1 99 ? -5.82 -23.734 -15.062 1 95.56 99 ILE A C 1
ATOM 744 O O . ILE A 1 99 ? -5.797 -24.062 -13.867 1 95.56 99 ILE A O 1
ATOM 748 N N . ASN A 1 100 ? -5.207 -24.391 -15.945 1 92.25 100 ASN A N 1
ATOM 749 C CA . ASN A 1 100 ? -4.312 -25.5 -15.664 1 92.25 100 ASN A CA 1
ATOM 750 C C . ASN A 1 100 ? -2.854 -25.141 -15.906 1 92.25 100 ASN A C 1
ATOM 752 O O . ASN A 1 100 ? -1.953 -25.688 -15.273 1 92.25 100 ASN A O 1
ATOM 756 N N . ASP A 1 101 ? -2.744 -24.344 -16.828 1 90.94 101 ASP A N 1
ATOM 757 C CA . ASP A 1 101 ? -1.471 -23.891 -17.375 1 90.94 101 ASP A CA 1
ATOM 758 C C . ASP A 1 101 ? -1.597 -22.469 -17.953 1 90.94 101 ASP A C 1
ATOM 760 O O . ASP A 1 101 ? -2.586 -22.156 -18.625 1 90.94 101 ASP A O 1
ATOM 764 N N . ASN A 1 102 ? -0.587 -21.594 -17.688 1 95.44 102 ASN A N 1
ATOM 765 C CA . ASN A 1 102 ? -0.652 -20.219 -18.156 1 95.44 102 ASN A CA 1
ATOM 766 C C . ASN A 1 102 ? -0.743 -20.141 -19.672 1 95.44 102 ASN A C 1
ATOM 768 O O . ASN A 1 102 ? -1.583 -19.422 -20.219 1 95.44 102 ASN A O 1
ATOM 772 N N . SER A 1 103 ? 0.14 -20.859 -20.375 1 91 103 SER A N 1
ATOM 773 C CA . SER A 1 103 ? 0.193 -20.797 -21.828 1 91 103 SER A CA 1
ATOM 774 C C . SER A 1 103 ? -1.096 -21.312 -22.453 1 91 103 SER A C 1
ATOM 776 O O . SER A 1 103 ? -1.609 -20.734 -23.422 1 91 103 SER A O 1
ATOM 778 N N . GLU A 1 104 ? -1.512 -22.453 -21.906 1 91.88 104 GLU A N 1
ATOM 779 C CA . GLU A 1 104 ? -2.773 -23.016 -22.391 1 91.88 104 GLU A CA 1
ATOM 780 C C . GLU A 1 104 ? -3.924 -22.031 -22.188 1 91.88 104 GLU A C 1
ATOM 782 O O . GLU A 1 104 ? -4.723 -21.812 -23.109 1 91.88 104 GLU A O 1
ATOM 787 N N . PHE A 1 105 ? -4.035 -21.453 -21.062 1 96.44 105 PHE A N 1
ATOM 788 C CA . PHE A 1 105 ? -5.105 -20.516 -20.766 1 96.44 105 PHE A CA 1
ATOM 789 C C . PHE A 1 105 ? -4.996 -19.266 -21.641 1 96.44 105 PHE A C 1
ATOM 791 O O . PHE A 1 105 ? -6.004 -18.766 -22.141 1 96.44 105 PHE A O 1
ATOM 798 N N . PHE A 1 106 ? -3.809 -18.75 -21.781 1 95.38 106 PHE A N 1
ATOM 799 C CA . PHE A 1 106 ? -3.572 -17.609 -22.656 1 95.38 106 PHE A CA 1
ATOM 800 C C . PHE A 1 106 ? -4.082 -17.875 -24.062 1 95.38 106 PHE A C 1
ATOM 802 O O . PHE A 1 106 ? -4.703 -17.016 -24.672 1 95.38 106 PHE A O 1
ATOM 809 N N . GLY A 1 107 ? -3.752 -19.094 -24.609 1 94.19 107 GLY A N 1
ATOM 810 C CA . GLY A 1 107 ? -4.246 -19.469 -25.922 1 94.19 107 GLY A CA 1
ATOM 811 C C . GLY A 1 107 ? -5.758 -19.375 -26.047 1 94.19 107 GLY A C 1
ATOM 812 O O . GLY A 1 107 ? -6.285 -19.078 -27.109 1 94.19 107 GLY A O 1
ATOM 813 N N . LYS A 1 108 ? -6.43 -19.625 -24.922 1 95.69 108 LYS A N 1
ATOM 814 C CA . LYS A 1 108 ? -7.891 -19.625 -24.906 1 95.69 108 LYS A CA 1
ATOM 815 C C . LYS A 1 108 ? -8.43 -18.203 -24.938 1 95.69 108 LYS A C 1
ATOM 817 O O . LYS A 1 108 ? -9.438 -17.922 -25.594 1 95.69 108 LYS A O 1
ATOM 822 N N . ILE A 1 109 ? -7.809 -17.203 -24.25 1 97.12 109 ILE A N 1
ATOM 823 C CA . ILE A 1 109 ? -8.438 -15.898 -24.062 1 97.12 109 ILE A CA 1
ATOM 824 C C . ILE A 1 109 ? -7.809 -14.875 -25 1 97.12 109 ILE A C 1
ATOM 826 O O . ILE A 1 109 ? -8.367 -13.797 -25.234 1 97.12 109 ILE A O 1
ATOM 830 N N . GLN A 1 110 ? -6.648 -15.117 -25.594 1 96.5 110 GLN A N 1
ATOM 831 C CA . GLN A 1 110 ? -5.871 -14.164 -26.375 1 96.5 110 GLN A CA 1
ATOM 832 C C . GLN A 1 110 ? -6.668 -13.656 -27.578 1 96.5 110 GLN A C 1
ATOM 834 O O . GLN A 1 110 ? -6.676 -12.461 -27.859 1 96.5 110 GLN A O 1
ATOM 839 N N . PRO A 1 111 ? -7.328 -14.562 -28.344 1 96 111 PRO A N 1
ATOM 840 C CA . PRO A 1 111 ? -8.062 -14.062 -29.5 1 96 111 PRO A CA 1
ATOM 841 C C . PRO A 1 111 ? -9.102 -13 -29.141 1 96 111 PRO A C 1
ATOM 843 O O . PRO A 1 111 ? -9.219 -11.984 -29.828 1 96 111 PRO A O 1
ATOM 846 N N . GLN A 1 112 ? -9.82 -13.203 -28.047 1 96.44 112 GLN A N 1
ATOM 847 C CA . GLN A 1 112 ? -10.82 -12.242 -27.609 1 96.44 112 GLN A CA 1
ATOM 848 C C . GLN A 1 112 ? -10.18 -10.938 -27.172 1 96.44 112 GLN A C 1
ATOM 850 O O . GLN A 1 112 ? -10.625 -9.852 -27.562 1 96.44 112 GLN A O 1
ATOM 855 N N . LEU A 1 113 ? -9.141 -10.992 -26.359 1 96.56 113 LEU A N 1
ATOM 856 C CA . LEU A 1 113 ? -8.461 -9.797 -25.875 1 96.56 113 LEU A CA 1
ATOM 857 C C . LEU A 1 113 ? -7.871 -8.992 -27.016 1 96.56 113 LEU A C 1
ATOM 859 O O . LEU A 1 113 ? -8.008 -7.766 -27.062 1 96.56 113 LEU A O 1
ATOM 863 N N . ALA A 1 114 ? -7.246 -9.656 -27.953 1 95 114 ALA A N 1
ATOM 864 C CA . ALA A 1 114 ? -6.641 -9 -29.109 1 95 114 ALA A CA 1
ATOM 865 C C . ALA A 1 114 ? -7.691 -8.281 -29.953 1 95 114 ALA A C 1
ATOM 867 O O . ALA A 1 114 ? -7.418 -7.234 -30.547 1 95 114 ALA A O 1
ATOM 868 N N . ALA A 1 115 ? -8.867 -8.852 -29.969 1 95.25 115 ALA A N 1
ATOM 869 C CA . ALA A 1 115 ? -9.953 -8.289 -30.766 1 95.25 115 ALA A CA 1
ATOM 870 C C . ALA A 1 115 ? -10.711 -7.223 -29.984 1 95.25 115 ALA A C 1
ATOM 872 O O . ALA A 1 115 ? -11.695 -6.66 -30.469 1 95.25 115 ALA A O 1
ATOM 873 N N . GLY A 1 116 ? -10.312 -6.961 -28.797 1 94.12 116 GLY A N 1
ATOM 874 C CA . GLY A 1 116 ? -11.008 -5.988 -27.969 1 94.12 116 GLY A CA 1
ATOM 875 C C . GLY A 1 116 ? -12.383 -6.457 -27.531 1 94.12 116 GLY A C 1
ATOM 876 O O . GLY A 1 116 ? -13.32 -5.656 -27.453 1 94.12 116 GLY A O 1
ATOM 877 N N . GLN A 1 117 ? -12.469 -7.73 -27.312 1 94.31 117 GLN A N 1
ATOM 878 C CA . GLN A 1 117 ? -13.727 -8.336 -26.891 1 94.31 117 GLN A CA 1
ATOM 879 C C . GLN A 1 117 ? -13.656 -8.844 -25.453 1 94.31 117 GLN A C 1
ATOM 881 O O . GLN A 1 117 ? -12.562 -9.055 -24.922 1 94.31 117 GLN A O 1
ATOM 886 N N . GLU A 1 118 ? -14.828 -8.945 -24.906 1 94.81 118 GLU A N 1
ATOM 887 C CA . GLU A 1 118 ? -14.867 -9.523 -23.562 1 94.81 118 GLU A CA 1
ATOM 888 C C . GLU A 1 118 ? -14.5 -11 -23.594 1 94.81 118 GLU A C 1
ATOM 890 O O . GLU A 1 118 ? -14.797 -11.711 -24.547 1 94.81 118 GLU A O 1
ATOM 895 N N . THR A 1 119 ? -13.906 -11.492 -22.5 1 97.25 119 THR A N 1
ATOM 896 C CA . THR A 1 119 ? -13.5 -12.891 -22.391 1 97.25 119 THR A CA 1
ATOM 897 C C . THR A 1 119 ? -14.57 -13.703 -21.672 1 97.25 119 THR A C 1
ATOM 899 O O . THR A 1 119 ? -14.5 -14.938 -21.641 1 97.25 119 THR A O 1
ATOM 902 N N . GLY A 1 120 ? -15.578 -13.031 -21.078 1 97 120 GLY A N 1
ATOM 903 C CA . GLY A 1 120 ? -16.562 -13.695 -20.234 1 97 120 GLY A CA 1
ATOM 904 C C . GLY A 1 120 ? -16.078 -13.906 -18.812 1 97 120 GLY A C 1
ATOM 905 O O . GLY A 1 120 ? -16.656 -14.703 -18.062 1 97 120 GLY A O 1
ATOM 906 N N . ARG A 1 121 ? -15.023 -13.219 -18.469 1 98.31 121 ARG A N 1
ATOM 907 C CA . ARG A 1 121 ? -14.422 -13.305 -17.141 1 98.31 121 ARG A CA 1
ATOM 908 C C . ARG A 1 121 ? -14.203 -11.922 -16.547 1 98.31 121 ARG A C 1
ATOM 910 O O . ARG A 1 121 ? -13.805 -10.992 -17.25 1 98.31 121 ARG A O 1
ATOM 917 N N . ASP A 1 122 ? -14.422 -11.828 -15.219 1 98.62 122 ASP A N 1
ATOM 918 C CA . ASP A 1 122 ? -14.242 -10.555 -14.523 1 98.62 122 ASP A CA 1
ATOM 919 C C . ASP A 1 122 ? -12.953 -10.555 -13.711 1 98.62 122 ASP A C 1
ATOM 921 O O . ASP A 1 122 ? -12.359 -9.5 -13.477 1 98.62 122 ASP A O 1
ATOM 925 N N . ILE A 1 123 ? -12.57 -11.703 -13.211 1 98.88 123 ILE A N 1
ATOM 926 C CA . ILE A 1 123 ? -11.281 -11.914 -12.555 1 98.88 123 ILE A CA 1
ATOM 927 C C . ILE A 1 123 ? -10.586 -13.125 -13.172 1 98.88 123 ILE A C 1
ATOM 929 O O . ILE A 1 123 ? -11.195 -14.18 -13.352 1 98.88 123 ILE A O 1
ATOM 933 N N . ILE A 1 124 ? -9.383 -12.938 -13.555 1 98.88 124 ILE A N 1
ATOM 934 C CA . ILE A 1 124 ? -8.5 -14.031 -13.938 1 98.88 124 ILE A CA 1
ATOM 935 C C . ILE A 1 124 ? -7.262 -14.031 -13.047 1 98.88 124 ILE A C 1
ATOM 937 O O . ILE A 1 124 ? -6.816 -12.977 -12.594 1 98.88 124 ILE A O 1
ATOM 941 N N . VAL A 1 125 ? -6.703 -15.188 -12.766 1 98.88 125 VAL A N 1
ATOM 942 C CA . VAL A 1 125 ? -5.52 -15.336 -11.922 1 98.88 125 VAL A CA 1
ATOM 943 C C . VAL A 1 125 ? -4.355 -15.867 -12.758 1 98.88 125 VAL A C 1
ATOM 945 O O . VAL A 1 125 ? -4.426 -16.969 -13.297 1 98.88 125 VAL A O 1
ATOM 948 N N . LEU A 1 126 ? -3.334 -15.031 -12.852 1 98.5 126 LEU A N 1
ATOM 949 C CA . LEU A 1 126 ? -2.209 -15.383 -13.711 1 98.5 126 LEU A CA 1
ATOM 950 C C . LEU A 1 126 ? -0.887 -15.234 -12.969 1 98.5 126 LEU A C 1
ATOM 952 O O . LEU A 1 126 ? -0.754 -14.367 -12.094 1 98.5 126 LEU A O 1
ATOM 956 N N . THR A 1 127 ? 0.02 -16.156 -13.328 1 98 127 THR A N 1
ATOM 957 C CA . THR A 1 127 ? 1.358 -16.078 -12.758 1 98 127 THR A CA 1
ATOM 958 C C . THR A 1 127 ? 2.072 -14.812 -13.227 1 98 127 THR A C 1
ATOM 960 O O . THR A 1 127 ? 1.762 -14.273 -14.289 1 98 127 THR A O 1
ATOM 963 N N . ASP A 1 128 ? 3.047 -14.289 -12.555 1 97.31 128 ASP A N 1
ATOM 964 C CA . ASP A 1 128 ? 3.734 -13.008 -12.688 1 97.31 128 ASP A CA 1
ATOM 965 C C . ASP A 1 128 ? 4.023 -12.695 -14.156 1 97.31 128 ASP A C 1
ATOM 967 O O . ASP A 1 128 ? 3.688 -11.609 -14.648 1 97.31 128 ASP A O 1
ATOM 971 N N . TRP A 1 129 ? 4.629 -13.609 -14.906 1 94.12 129 TRP A N 1
ATOM 972 C CA . TRP A 1 129 ? 5.129 -13.305 -16.25 1 94.12 129 TRP A CA 1
ATOM 973 C C . TRP A 1 129 ? 3.977 -13.07 -17.219 1 94.12 129 TRP A C 1
ATOM 975 O O . TRP A 1 129 ? 4.055 -12.195 -18.078 1 94.12 129 TRP A O 1
ATOM 985 N N . LEU A 1 130 ? 2.953 -13.875 -17.109 1 96.5 130 LEU A N 1
ATOM 986 C CA . LEU A 1 130 ? 1.827 -13.664 -18.016 1 96.5 130 LEU A CA 1
ATOM 987 C C . LEU A 1 130 ? 1.036 -12.422 -17.609 1 96.5 130 LEU A C 1
ATOM 989 O O . LEU A 1 130 ? 0.539 -11.695 -18.484 1 96.5 130 LEU A O 1
ATOM 993 N N . ALA A 1 131 ? 0.875 -12.203 -16.281 1 97.88 131 ALA A N 1
ATOM 994 C CA . ALA A 1 131 ? 0.294 -10.938 -15.828 1 97.88 131 ALA A CA 1
ATOM 995 C C . ALA A 1 131 ? 1.042 -9.75 -16.422 1 97.88 131 ALA A C 1
ATOM 997 O O . ALA A 1 131 ? 0.427 -8.828 -16.969 1 97.88 131 ALA A O 1
ATOM 998 N N . ALA A 1 132 ? 2.354 -9.773 -16.328 1 96.38 132 ALA A N 1
ATOM 999 C CA . ALA A 1 132 ? 3.209 -8.719 -16.875 1 96.38 132 ALA A CA 1
ATOM 1000 C C . ALA A 1 132 ? 2.951 -8.516 -18.359 1 96.38 132 ALA A C 1
ATOM 1002 O O . ALA A 1 132 ? 2.852 -7.383 -18.844 1 96.38 132 ALA A O 1
ATOM 1003 N N . ARG A 1 133 ? 2.861 -9.594 -19.062 1 93.88 133 ARG A N 1
ATOM 1004 C CA . ARG A 1 133 ? 2.635 -9.539 -20.5 1 93.88 133 ARG A CA 1
ATOM 1005 C C . ARG A 1 133 ? 1.299 -8.875 -20.828 1 93.88 133 ARG A C 1
ATOM 1007 O O . ARG A 1 133 ? 1.222 -8.016 -21.703 1 93.88 133 ARG A O 1
ATOM 1014 N N . LEU A 1 134 ? 0.228 -9.273 -20.125 1 97.19 134 LEU A N 1
ATOM 1015 C CA . LEU A 1 134 ? -1.086 -8.688 -20.375 1 97.19 134 LEU A CA 1
ATOM 1016 C C . LEU A 1 134 ? -1.091 -7.195 -20.062 1 97.19 134 LEU A C 1
ATOM 1018 O O . LEU A 1 134 ? -1.722 -6.41 -20.766 1 97.19 134 LEU A O 1
ATOM 1022 N N . ILE A 1 135 ? -0.406 -6.785 -19.016 1 96.69 135 ILE A N 1
ATOM 1023 C CA . ILE A 1 135 ? -0.308 -5.375 -18.656 1 96.69 135 ILE A CA 1
ATOM 1024 C C . ILE A 1 135 ? 0.425 -4.613 -19.75 1 96.69 135 ILE A C 1
ATOM 1026 O O . ILE A 1 135 ? -0.036 -3.561 -20.203 1 96.69 135 ILE A O 1
ATOM 1030 N N . ARG A 1 136 ? 1.503 -5.156 -20.25 1 94.12 136 ARG A N 1
ATOM 1031 C CA . ARG A 1 136 ? 2.283 -4.516 -21.297 1 94.12 136 ARG A CA 1
ATOM 1032 C C . ARG A 1 136 ? 1.46 -4.367 -22.578 1 94.12 136 ARG A C 1
ATOM 1034 O O . ARG A 1 136 ? 1.597 -3.375 -23.297 1 94.12 136 ARG A O 1
ATOM 1041 N N . LEU A 1 137 ? 0.63 -5.375 -22.828 1 94.5 137 LEU A N 1
ATOM 1042 C CA . LEU A 1 137 ? -0.176 -5.387 -24.031 1 94.5 137 LEU A CA 1
ATOM 1043 C C . LEU A 1 137 ? -1.408 -4.5 -23.875 1 94.5 137 LEU A C 1
ATOM 1045 O O . LEU A 1 137 ? -2.156 -4.297 -24.844 1 94.5 137 LEU A O 1
ATOM 1049 N N . GLY A 1 138 ? -1.635 -4 -22.656 1 95.56 138 GLY A N 1
ATOM 1050 C CA . GLY A 1 138 ? -2.797 -3.166 -22.391 1 95.56 138 GLY A CA 1
ATOM 1051 C C . GLY A 1 138 ? -4.094 -3.951 -22.344 1 95.56 138 GLY A C 1
ATOM 1052 O O . GLY A 1 138 ? -5.152 -3.439 -22.703 1 95.56 138 GLY A O 1
ATOM 1053 N N . TRP A 1 139 ? -4.047 -5.223 -21.922 1 97.38 139 TRP A N 1
ATOM 1054 C CA . TRP A 1 139 ? -5.199 -6.109 -22.031 1 97.38 139 TRP A CA 1
ATOM 1055 C C . TRP A 1 139 ? -5.863 -6.305 -20.672 1 97.38 139 TRP A C 1
ATOM 1057 O O . TRP A 1 139 ? -6.703 -7.191 -20.5 1 97.38 139 TRP A O 1
ATOM 1067 N N . VAL A 1 140 ? -5.496 -5.508 -19.703 1 97.69 140 VAL A N 1
ATOM 1068 C CA . VAL A 1 140 ? -6.145 -5.539 -18.391 1 97.69 140 VAL A CA 1
ATOM 1069 C C . VAL A 1 140 ? -6.504 -4.117 -17.969 1 97.69 140 VAL A C 1
ATOM 1071 O O . VAL A 1 140 ? -5.945 -3.146 -18.484 1 97.69 140 VAL A O 1
ATOM 1074 N N . GLN A 1 141 ? -7.441 -4.012 -17.062 1 97.25 141 GLN A N 1
ATOM 1075 C CA . GLN A 1 141 ? -7.906 -2.719 -16.578 1 97.25 141 GLN A CA 1
ATOM 1076 C C . GLN A 1 141 ? -7.117 -2.279 -15.352 1 97.25 141 GLN A C 1
ATOM 1078 O O . GLN A 1 141 ? -6.754 -3.105 -14.508 1 97.25 141 GLN A O 1
ATOM 1083 N N . LYS A 1 142 ? -6.895 -0.938 -15.289 1 96.75 142 LYS A N 1
ATOM 1084 C CA . LYS A 1 142 ? -6.344 -0.393 -14.055 1 96.75 142 LYS A CA 1
ATOM 1085 C C . LYS A 1 142 ? -7.328 -0.538 -12.898 1 96.75 142 LYS A C 1
ATOM 1087 O O . LYS A 1 142 ? -8.531 -0.333 -13.078 1 96.75 142 LYS A O 1
ATOM 1092 N N . LEU A 1 143 ? -6.832 -0.833 -11.719 1 98.06 143 LEU A N 1
ATOM 1093 C CA . LEU A 1 143 ? -7.668 -0.982 -10.531 1 98.06 143 LEU A CA 1
ATOM 1094 C C . LEU A 1 143 ? -7.945 0.373 -9.891 1 98.06 143 LEU A C 1
ATOM 1096 O O . LEU A 1 143 ? -7.145 1.301 -10.016 1 98.06 143 LEU A O 1
ATOM 1100 N N . ASP A 1 144 ? -9.125 0.499 -9.273 1 97.19 144 ASP A N 1
ATOM 1101 C CA . ASP A 1 144 ? -9.477 1.678 -8.492 1 97.19 144 ASP A CA 1
ATOM 1102 C C . ASP A 1 144 ? -9.133 1.479 -7.016 1 97.19 144 ASP A C 1
ATOM 1104 O O . ASP A 1 144 ? -9.828 0.754 -6.301 1 97.19 144 ASP A O 1
ATOM 1108 N N . PRO A 1 145 ? -8.109 2.193 -6.52 1 97.31 145 PRO A N 1
ATOM 1109 C CA . PRO A 1 145 ? -7.703 1.978 -5.129 1 97.31 145 PRO A CA 1
ATOM 1110 C C . PRO A 1 145 ? -8.836 2.244 -4.137 1 97.31 145 PRO A C 1
ATOM 1112 O O . PRO A 1 145 ? -8.867 1.647 -3.059 1 97.31 145 PRO A O 1
ATOM 1115 N N . ALA A 1 146 ? -9.758 3.105 -4.449 1 96.88 146 ALA A N 1
ATOM 1116 C CA . ALA A 1 146 ? -10.859 3.441 -3.547 1 96.88 146 ALA A CA 1
ATOM 1117 C C . ALA A 1 146 ? -11.68 2.205 -3.203 1 96.88 146 ALA A C 1
ATOM 1119 O O . ALA A 1 146 ? -12.344 2.162 -2.162 1 96.88 146 ALA A O 1
ATOM 1120 N N . ASN A 1 147 ? -11.641 1.169 -4.098 1 97.94 147 ASN A N 1
ATOM 1121 C CA . ASN A 1 147 ? -12.398 -0.062 -3.889 1 97.94 147 ASN A CA 1
ATOM 1122 C C . ASN A 1 147 ? -11.531 -1.152 -3.264 1 97.94 147 ASN A C 1
ATOM 1124 O O . ASN A 1 147 ? -11.977 -2.289 -3.1 1 97.94 147 ASN A O 1
ATOM 1128 N N . LEU A 1 148 ? -10.25 -0.844 -2.891 1 98.62 148 LEU A N 1
ATOM 1129 C CA . LEU A 1 148 ? -9.297 -1.861 -2.457 1 98.62 148 LEU A CA 1
ATOM 1130 C C . LEU A 1 148 ? -8.602 -1.444 -1.164 1 98.62 148 LEU A C 1
ATOM 1132 O O . LEU A 1 148 ? -7.379 -1.534 -1.054 1 98.62 148 LEU A O 1
ATOM 1136 N N . PRO A 1 149 ? -9.352 -0.938 -0.191 1 98.19 149 PRO A N 1
ATOM 1137 C CA . PRO A 1 149 ? -8.695 -0.425 1.011 1 98.19 149 PRO A CA 1
ATOM 1138 C C . PRO A 1 149 ? -7.949 -1.512 1.785 1 98.19 149 PRO A C 1
ATOM 1140 O O . PRO A 1 149 ? -6.859 -1.268 2.307 1 98.19 149 PRO A O 1
ATOM 1143 N N . HIS A 1 150 ? -8.555 -2.736 1.926 1 98.56 150 HIS A N 1
ATOM 1144 C CA . HIS A 1 150 ? -7.898 -3.811 2.662 1 98.56 150 HIS A CA 1
ATOM 1145 C C . HIS A 1 150 ? -6.676 -4.324 1.911 1 98.56 150 HIS A C 1
ATOM 1147 O O . HIS A 1 150 ? -5.629 -4.578 2.516 1 98.56 150 HIS A O 1
ATOM 1153 N N . ALA A 1 151 ? -6.852 -4.473 0.607 1 98.75 151 ALA A N 1
ATOM 1154 C CA . ALA A 1 151 ? -5.723 -4.934 -0.194 1 98.75 151 ALA A CA 1
ATOM 1155 C C . ALA A 1 151 ? -4.543 -3.975 -0.084 1 98.75 151 ALA A C 1
ATOM 1157 O O . ALA A 1 151 ? -3.404 -4.398 0.135 1 98.75 151 ALA A O 1
ATOM 1158 N N . PHE A 1 152 ? -4.836 -2.711 -0.199 1 98.44 152 PHE A N 1
ATOM 1159 C CA . PHE A 1 152 ? -3.82 -1.671 -0.08 1 98.44 152 PHE A CA 1
ATOM 1160 C C . PHE A 1 152 ? -3.137 -1.735 1.281 1 98.44 152 PHE A C 1
ATOM 1162 O O . PHE A 1 152 ? -1.907 -1.687 1.367 1 98.44 152 PHE A O 1
ATOM 1169 N N . THR A 1 153 ? -3.873 -1.88 2.295 1 97.81 153 THR A N 1
ATOM 1170 C CA . THR A 1 153 ? -3.383 -1.812 3.666 1 97.81 153 THR A CA 1
ATOM 1171 C C . THR A 1 153 ? -2.633 -3.088 4.035 1 97.81 153 THR A C 1
ATOM 1173 O O . THR A 1 153 ? -1.541 -3.029 4.609 1 97.81 153 THR A O 1
ATOM 1176 N N . ASN A 1 154 ? -3.18 -4.23 3.641 1 97.88 154 ASN A N 1
ATOM 1177 C CA . ASN A 1 154 ? -2.787 -5.477 4.289 1 97.88 154 ASN A CA 1
ATOM 1178 C C . ASN A 1 154 ? -1.835 -6.289 3.414 1 97.88 154 ASN A C 1
ATOM 1180 O O . ASN A 1 154 ? -1.311 -7.316 3.846 1 97.88 154 ASN A O 1
ATOM 1184 N N . LEU A 1 155 ? -1.569 -5.844 2.191 1 98.19 155 LEU A N 1
ATOM 1185 C CA . LEU A 1 155 ? -0.633 -6.574 1.344 1 98.19 155 LEU A CA 1
ATOM 1186 C C . LEU A 1 155 ? 0.727 -6.703 2.021 1 98.19 155 LEU A C 1
ATOM 1188 O O . LEU A 1 155 ? 1.289 -5.711 2.49 1 98.19 155 LEU A O 1
ATOM 1192 N N . SER A 1 156 ? 1.219 -7.938 2.096 1 95.69 156 SER A N 1
ATOM 1193 C CA . SER A 1 156 ? 2.523 -8.195 2.691 1 95.69 156 SER A CA 1
ATOM 1194 C C . SER A 1 156 ? 3.633 -7.469 1.942 1 95.69 156 SER A C 1
ATOM 1196 O O . SER A 1 156 ? 3.609 -7.387 0.712 1 95.69 156 SER A O 1
ATOM 1198 N N . PRO A 1 157 ? 4.703 -7.02 2.656 1 93.12 157 PRO A N 1
ATOM 1199 C CA . PRO A 1 157 ? 5.773 -6.227 2.051 1 93.12 157 PRO A CA 1
ATOM 1200 C C . PRO A 1 157 ? 6.457 -6.945 0.889 1 93.12 157 PRO A C 1
ATOM 1202 O O . PRO A 1 157 ? 6.812 -6.312 -0.109 1 93.12 157 PRO A O 1
ATOM 1205 N N . GLN A 1 158 ? 6.625 -8.219 0.894 1 91.12 158 GLN A N 1
ATOM 1206 C CA . GLN A 1 158 ? 7.395 -8.953 -0.111 1 91.12 158 GLN A CA 1
ATOM 1207 C C . GLN A 1 158 ? 6.691 -8.922 -1.466 1 91.12 158 GLN A C 1
ATOM 1209 O O . GLN A 1 158 ? 7.305 -9.203 -2.496 1 91.12 158 GLN A O 1
ATOM 1214 N N . PHE A 1 159 ? 5.418 -8.508 -1.44 1 95.62 159 PHE A N 1
ATOM 1215 C CA . PHE A 1 159 ? 4.652 -8.555 -2.682 1 95.62 159 PHE A CA 1
ATOM 1216 C C . PHE A 1 159 ? 4.371 -7.152 -3.197 1 95.62 159 PHE A C 1
ATOM 1218 O O . PHE A 1 159 ? 3.668 -6.98 -4.199 1 95.62 159 PHE A O 1
ATOM 1225 N N . ARG A 1 160 ? 4.863 -6.059 -2.641 1 96.44 160 ARG A N 1
ATOM 1226 C CA . ARG A 1 160 ? 4.391 -4.703 -2.889 1 96.44 160 ARG A CA 1
ATOM 1227 C C . ARG A 1 160 ? 5.109 -4.078 -4.078 1 96.44 160 ARG A C 1
ATOM 1229 O O . ARG A 1 160 ? 4.656 -3.07 -4.629 1 96.44 160 ARG A O 1
ATOM 1236 N N . ASN A 1 161 ? 6.234 -4.656 -4.492 1 94.25 161 ASN A N 1
ATOM 1237 C CA . ASN A 1 161 ? 7.047 -3.92 -5.457 1 94.25 161 ASN A CA 1
ATOM 1238 C C . ASN A 1 161 ? 7.465 -4.805 -6.625 1 94.25 161 ASN A C 1
ATOM 1240 O O . ASN A 1 161 ? 8.656 -4.898 -6.945 1 94.25 161 ASN A O 1
ATOM 1244 N N . PRO A 1 162 ? 6.484 -5.371 -7.348 1 94.25 162 PRO A N 1
ATOM 1245 C CA . PRO A 1 162 ? 6.883 -6.047 -8.586 1 94.25 162 PRO A CA 1
ATOM 1246 C C . PRO A 1 162 ? 7.363 -5.078 -9.664 1 94.25 162 PRO A C 1
ATOM 1248 O O . PRO A 1 162 ? 6.75 -4.027 -9.875 1 94.25 162 PRO A O 1
ATOM 1251 N N . ASP A 1 163 ? 8.438 -5.359 -10.352 1 93.12 163 ASP A N 1
ATOM 1252 C CA . ASP A 1 163 ? 8.992 -4.477 -11.375 1 93.12 163 ASP A CA 1
ATOM 1253 C C . ASP A 1 163 ? 8.055 -4.367 -12.578 1 93.12 163 ASP A C 1
ATOM 1255 O O . ASP A 1 163 ? 8.133 -3.408 -13.344 1 93.12 163 ASP A O 1
ATOM 1259 N N . TRP A 1 164 ? 7.18 -5.316 -12.734 1 94.88 164 TRP A N 1
ATOM 1260 C CA . TRP A 1 164 ? 6.34 -5.43 -13.922 1 94.88 164 TRP A CA 1
ATOM 1261 C C . TRP A 1 164 ? 4.969 -4.805 -13.68 1 94.88 164 TRP A C 1
ATOM 1263 O O . TRP A 1 164 ? 4.168 -4.684 -14.609 1 94.88 164 TRP A O 1
ATOM 1273 N N . ASP A 1 165 ? 4.633 -4.344 -12.5 1 97.44 165 ASP A N 1
ATOM 1274 C CA . ASP A 1 165 ? 3.4 -3.652 -12.141 1 97.44 165 ASP A CA 1
ATOM 1275 C C . ASP A 1 165 ? 3.654 -2.617 -11.047 1 97.44 165 ASP A C 1
ATOM 1277 O O . ASP A 1 165 ? 3.188 -2.773 -9.914 1 97.44 165 ASP A O 1
ATOM 1281 N N . PRO A 1 166 ? 4.309 -1.542 -11.414 1 97 166 PRO A N 1
ATOM 1282 C CA . PRO A 1 166 ? 4.609 -0.512 -10.414 1 97 166 PRO A CA 1
ATOM 1283 C C . PRO A 1 166 ? 3.361 0.004 -9.703 1 97 166 PRO A C 1
ATOM 1285 O O . PRO A 1 166 ? 2.355 0.298 -10.352 1 97 166 PRO A O 1
ATOM 1288 N N . GLY A 1 167 ? 3.443 -0.001 -8.328 1 97.56 167 GLY A N 1
ATOM 1289 C CA . GLY A 1 167 ? 2.355 0.523 -7.52 1 97.56 167 GLY A CA 1
ATOM 1290 C C . GLY A 1 167 ? 1.167 -0.417 -7.438 1 97.56 167 GLY A C 1
ATOM 1291 O O . GLY A 1 167 ? 0.107 -0.043 -6.93 1 97.56 167 GLY A O 1
ATOM 1292 N N . ARG A 1 168 ? 1.346 -1.67 -8.047 1 98.31 168 ARG A N 1
ATOM 1293 C CA . ARG A 1 168 ? 0.23 -2.607 -8.133 1 98.31 168 ARG A CA 1
ATOM 1294 C C . ARG A 1 168 ? -1.012 -1.931 -8.703 1 98.31 168 ARG A C 1
ATOM 1296 O O . ARG A 1 168 ? -2.104 -2.057 -8.148 1 98.31 168 ARG A O 1
ATOM 1303 N N . ALA A 1 169 ? -0.788 -1.291 -9.805 1 98.25 169 ALA A N 1
ATOM 1304 C CA . ALA A 1 169 ? -1.84 -0.517 -10.461 1 98.25 169 ALA A CA 1
ATOM 1305 C C . ALA A 1 169 ? -2.859 -1.434 -11.125 1 98.25 169 ALA A C 1
ATOM 1307 O O . ALA A 1 169 ? -4.012 -1.047 -11.328 1 98.25 169 ALA A O 1
ATOM 1308 N N . TYR A 1 170 ? -2.445 -2.732 -11.414 1 98.38 170 TYR A N 1
ATOM 1309 C CA . TYR A 1 170 ? -3.285 -3.566 -12.273 1 98.38 170 TYR A CA 1
ATOM 1310 C C . TYR A 1 170 ? -3.604 -4.895 -11.594 1 98.38 170 TYR A C 1
ATOM 1312 O O . TYR A 1 170 ? -4.465 -5.641 -12.055 1 98.38 170 TYR A O 1
ATOM 1320 N N . SER A 1 171 ? -2.895 -5.164 -10.469 1 98.81 171 SER A N 1
ATOM 1321 C CA . SER A 1 171 ? -3.012 -6.527 -9.969 1 98.81 171 SER A CA 1
ATOM 1322 C C . SER A 1 171 ? -2.75 -6.594 -8.469 1 98.81 171 SER A C 1
ATOM 1324 O O . SER A 1 171 ? -2.088 -5.715 -7.91 1 98.81 171 SER A O 1
ATOM 1326 N N . TYR A 1 172 ? -3.311 -7.57 -7.816 1 98.94 172 TYR A N 1
ATOM 1327 C CA . TYR A 1 172 ? -2.947 -7.992 -6.469 1 98.94 172 TYR A CA 1
ATOM 1328 C C . TYR A 1 172 ? -2.74 -9.5 -6.406 1 98.94 172 TYR A C 1
ATOM 1330 O O . TYR A 1 172 ? -3.473 -10.258 -7.047 1 98.94 172 TYR A O 1
ATOM 1338 N N . PRO A 1 173 ? -1.806 -9.992 -5.609 1 98.81 173 PRO A N 1
ATOM 1339 C CA . PRO A 1 173 ? -1.565 -11.43 -5.492 1 98.81 173 PRO A CA 1
ATOM 1340 C C . PRO A 1 173 ? -2.766 -12.188 -4.93 1 98.81 173 PRO A C 1
ATOM 1342 O O . PRO A 1 173 ? -3.412 -11.719 -3.99 1 98.81 173 PRO A O 1
ATOM 1345 N N . TRP A 1 174 ? -3.066 -13.305 -5.637 1 98.75 174 TRP A N 1
ATOM 1346 C CA . TRP A 1 174 ? -3.918 -14.32 -5.027 1 98.75 174 TRP A CA 1
ATOM 1347 C C . TRP A 1 174 ? -3.143 -15.125 -3.992 1 98.75 174 TRP A C 1
ATOM 1349 O O . TRP A 1 174 ? -3.555 -15.219 -2.832 1 98.75 174 TRP A O 1
ATOM 1359 N N . GLN A 1 175 ? -2.01 -15.625 -4.457 1 98.38 175 GLN A N 1
ATOM 1360 C CA . GLN A 1 175 ? -1.118 -16.375 -3.584 1 98.38 175 GLN A CA 1
ATOM 1361 C C . GLN A 1 175 ? 0.329 -16.281 -4.055 1 98.38 175 GLN A C 1
ATOM 1363 O O . GLN A 1 175 ? 0.588 -16.125 -5.25 1 98.38 175 GLN A O 1
ATOM 1368 N N . GLY A 1 176 ? 1.274 -16.359 -3.074 1 97.31 176 GLY A N 1
ATOM 1369 C CA . GLY A 1 176 ? 2.646 -16.688 -3.418 1 97.31 176 GLY A CA 1
ATOM 1370 C C . GLY A 1 176 ? 2.854 -18.172 -3.654 1 97.31 176 GLY A C 1
ATOM 1371 O O . GLY A 1 176 ? 2.17 -19.016 -3.051 1 97.31 176 GLY A O 1
ATOM 1372 N N . ILE A 1 177 ? 3.834 -18.484 -4.543 1 96.75 177 ILE A N 1
ATOM 1373 C CA . ILE A 1 177 ? 4.039 -19.859 -4.953 1 96.75 177 ILE A CA 1
ATOM 1374 C C . ILE A 1 177 ? 5.5 -20.25 -4.75 1 96.75 177 ILE A C 1
ATOM 1376 O O . ILE A 1 177 ? 6.406 -19.547 -5.207 1 96.75 177 ILE A O 1
ATOM 1380 N N . SER A 1 178 ? 5.703 -21.344 -4.109 1 96.62 178 SER A N 1
ATOM 1381 C CA . SER A 1 178 ? 7.023 -21.953 -3.984 1 96.62 178 SER A CA 1
ATOM 1382 C C . SER A 1 178 ? 7.129 -23.234 -4.812 1 96.62 178 SER A C 1
ATOM 1384 O O . SER A 1 178 ? 6.301 -24.125 -4.676 1 96.62 178 SER A O 1
ATOM 1386 N N . THR A 1 179 ? 8.094 -23.25 -5.699 1 97.81 179 THR A N 1
ATOM 1387 C CA . THR A 1 179 ? 8.367 -24.469 -6.441 1 97.81 179 THR A CA 1
ATOM 1388 C C . THR A 1 179 ? 9.328 -25.375 -5.668 1 97.81 179 THR A C 1
ATOM 1390 O O . THR A 1 179 ? 10.422 -24.938 -5.297 1 97.81 179 THR A O 1
ATOM 1393 N N . VAL A 1 180 ? 8.898 -26.625 -5.438 1 96.88 180 VAL A N 1
ATOM 1394 C CA . VAL A 1 180 ? 9.672 -27.547 -4.617 1 96.88 180 VAL A CA 1
ATOM 1395 C C . VAL A 1 180 ? 9.836 -28.875 -5.352 1 96.88 180 VAL A C 1
ATOM 1397 O O . VAL A 1 180 ? 9.391 -29.016 -6.496 1 96.88 180 VAL A O 1
ATOM 1400 N N . ILE A 1 181 ? 10.609 -29.781 -4.75 1 98.19 181 ILE A N 1
ATOM 1401 C CA . ILE A 1 181 ? 10.656 -31.172 -5.207 1 98.19 181 ILE A CA 1
ATOM 1402 C C . ILE A 1 181 ? 9.695 -32.031 -4.383 1 98.19 181 ILE A C 1
ATOM 1404 O O . ILE A 1 181 ? 9.82 -32.094 -3.158 1 98.19 181 ILE A O 1
ATOM 1408 N N . ALA A 1 182 ? 8.758 -32.562 -5.043 1 98.12 182 ALA A N 1
ATOM 1409 C CA . ALA A 1 182 ? 7.785 -33.469 -4.41 1 98.12 182 ALA A CA 1
ATOM 1410 C C . ALA A 1 182 ? 8.062 -34.906 -4.758 1 98.12 182 ALA A C 1
ATOM 1412 O O . ALA A 1 182 ? 8.688 -35.219 -5.777 1 98.12 182 ALA A O 1
ATOM 1413 N N . TYR A 1 183 ? 7.633 -35.812 -3.859 1 98.62 183 TYR A N 1
ATOM 1414 C CA . TYR A 1 183 ? 7.867 -37.219 -4.133 1 98.62 183 TYR A CA 1
ATOM 1415 C C . TYR A 1 183 ? 6.801 -38.094 -3.475 1 98.62 183 TYR A C 1
ATOM 1417 O O . TYR A 1 183 ? 6.07 -37.625 -2.596 1 98.62 183 TYR A O 1
ATOM 1425 N N . ASN A 1 184 ? 6.57 -39.25 -4.059 1 98.62 184 ASN A N 1
ATOM 1426 C CA . ASN A 1 184 ? 5.797 -40.344 -3.498 1 98.62 184 ASN A CA 1
ATOM 1427 C C . ASN A 1 184 ? 6.699 -41.406 -2.857 1 98.62 184 ASN A C 1
ATOM 1429 O O . ASN A 1 184 ? 7.414 -42.125 -3.557 1 98.62 184 ASN A O 1
ATOM 1433 N N . LYS A 1 185 ? 6.652 -41.5 -1.536 1 98.12 185 LYS A N 1
ATOM 1434 C CA . LYS A 1 185 ? 7.559 -42.344 -0.774 1 98.12 185 LYS A CA 1
ATOM 1435 C C . LYS A 1 185 ? 7.461 -43.781 -1.234 1 98.12 185 LYS A C 1
ATOM 1437 O O . LYS A 1 185 ? 8.469 -44.5 -1.315 1 98.12 185 LYS A O 1
ATOM 1442 N N . LYS A 1 186 ? 6.312 -44.25 -1.448 1 98.06 186 LYS A N 1
ATOM 1443 C CA . LYS A 1 186 ? 6.102 -45.625 -1.9 1 98.06 186 LYS A CA 1
ATOM 1444 C C . LYS A 1 186 ? 6.727 -45.875 -3.271 1 98.06 186 LYS A C 1
ATOM 1446 O O . LYS A 1 186 ? 7.383 -46.875 -3.498 1 98.06 186 LYS A O 1
ATOM 1451 N N . ALA A 1 187 ? 6.496 -44.938 -4.113 1 98.06 187 ALA A N 1
ATOM 1452 C CA . ALA A 1 187 ? 7.031 -45.062 -5.465 1 98.06 187 ALA A CA 1
ATOM 1453 C C . ALA A 1 187 ? 8.555 -44.938 -5.465 1 98.06 187 ALA A C 1
ATOM 1455 O O . ALA A 1 187 ? 9.234 -45.531 -6.297 1 98.06 187 ALA A O 1
ATOM 1456 N N . LEU A 1 188 ? 9.141 -44.156 -4.586 1 98.06 188 LEU A N 1
ATOM 1457 C CA . LEU A 1 188 ? 10.586 -44 -4.5 1 98.06 188 LEU A CA 1
ATOM 1458 C C . LEU A 1 188 ? 11.258 -45.281 -4.059 1 98.06 188 LEU A C 1
ATOM 1460 O O . LEU A 1 188 ? 12.43 -45.531 -4.363 1 98.06 188 LEU A O 1
ATOM 1464 N N . ASP A 1 189 ? 10.484 -46.062 -3.295 1 96.5 189 ASP A N 1
ATOM 1465 C CA . ASP A 1 189 ? 10.969 -47.375 -2.844 1 96.5 189 ASP A CA 1
ATOM 1466 C C . ASP A 1 189 ? 12.352 -47.25 -2.211 1 96.5 189 ASP A C 1
ATOM 1468 O O . ASP A 1 189 ? 13.289 -47.938 -2.621 1 96.5 189 ASP A O 1
ATOM 1472 N N . GLY A 1 190 ? 12.539 -46.281 -1.291 1 96.19 190 GLY A N 1
ATOM 1473 C CA . GLY A 1 190 ? 13.758 -46.156 -0.512 1 96.19 190 GLY A CA 1
ATOM 1474 C C . GLY A 1 190 ? 14.781 -45.25 -1.151 1 96.19 190 GLY A C 1
ATOM 1475 O O . GLY A 1 190 ? 15.781 -44.875 -0.526 1 96.19 190 GLY A O 1
ATOM 1476 N N . ILE A 1 191 ? 14.633 -44.812 -2.363 1 97.06 191 ILE A N 1
ATOM 1477 C CA . ILE A 1 191 ? 15.516 -43.844 -3.021 1 97.06 191 ILE A CA 1
ATOM 1478 C C . ILE A 1 191 ? 15.344 -42.469 -2.393 1 97.06 191 ILE A C 1
ATOM 1480 O O . ILE A 1 191 ? 14.219 -42.031 -2.156 1 97.06 191 ILE A O 1
ATOM 1484 N N . GLU A 1 192 ? 16.5 -41.812 -2.096 1 96.12 192 GLU A N 1
ATOM 1485 C CA . GLU A 1 192 ? 16.453 -40.469 -1.573 1 96.12 192 GLU A CA 1
ATOM 1486 C C . GLU A 1 192 ? 16.594 -39.438 -2.695 1 96.12 192 GLU A C 1
ATOM 1488 O O . GLU A 1 192 ? 17.406 -39.625 -3.609 1 96.12 192 GLU A O 1
ATOM 1493 N N . VAL A 1 193 ? 15.734 -38.469 -2.658 1 97.5 193 VAL A N 1
ATOM 1494 C CA . VAL A 1 193 ? 15.82 -37.344 -3.607 1 97.5 193 VAL A CA 1
ATOM 1495 C C . VAL A 1 193 ? 15.875 -36.031 -2.852 1 97.5 193 VAL A C 1
ATOM 1497 O O . VAL A 1 193 ? 15.18 -35.844 -1.848 1 97.5 193 VAL A O 1
ATOM 1500 N N . GLY A 1 194 ? 16.797 -35.094 -3.314 1 97.44 194 GLY A N 1
ATOM 1501 C CA . GLY A 1 194 ? 16.922 -33.781 -2.664 1 97.44 194 GLY A CA 1
ATOM 1502 C C . GLY A 1 194 ? 17.266 -32.656 -3.623 1 97.44 194 GLY A C 1
ATOM 1503 O O . GLY A 1 194 ? 17.203 -31.484 -3.262 1 97.44 194 GLY A O 1
ATOM 1504 N N . THR A 1 195 ? 17.609 -33.031 -4.828 1 98.5 195 THR A N 1
ATOM 1505 C CA . THR A 1 195 ? 18.062 -32.031 -5.801 1 98.5 195 THR A CA 1
ATOM 1506 C C . THR A 1 195 ? 17.469 -32.344 -7.18 1 98.5 195 THR A C 1
ATOM 1508 O O . THR A 1 195 ? 16.984 -33.438 -7.434 1 98.5 195 THR A O 1
ATOM 1511 N N . VAL A 1 196 ? 17.547 -31.297 -8 1 98.69 196 VAL A N 1
ATOM 1512 C CA . VAL A 1 196 ? 17.172 -31.5 -9.391 1 98.69 196 VAL A CA 1
ATOM 1513 C C . VAL A 1 196 ? 18.109 -32.5 -10.047 1 98.69 196 VAL A C 1
ATOM 1515 O O . VAL A 1 196 ? 17.672 -33.312 -10.875 1 98.69 196 VAL A O 1
ATOM 1518 N N . SER A 1 197 ? 19.375 -32.531 -9.656 1 98.69 197 SER A N 1
ATOM 1519 C CA . SER A 1 197 ? 20.344 -33.5 -10.156 1 98.69 197 SER A CA 1
ATOM 1520 C C . SER A 1 197 ? 19.938 -34.938 -9.789 1 98.69 197 SER A C 1
ATOM 1522 O O . SER A 1 197 ? 20.109 -35.844 -10.578 1 98.69 197 SER A O 1
ATOM 1524 N N . ASP A 1 198 ? 19.422 -35.125 -8.625 1 98.56 198 ASP A N 1
ATOM 1525 C CA . ASP A 1 198 ? 18.922 -36.438 -8.258 1 98.56 198 ASP A CA 1
ATOM 1526 C C . ASP A 1 198 ? 17.812 -36.906 -9.211 1 98.56 198 ASP A C 1
ATOM 1528 O O . ASP A 1 198 ? 17.766 -38.062 -9.594 1 98.56 198 ASP A O 1
ATOM 1532 N N . LEU A 1 199 ? 16.906 -36 -9.578 1 98.69 199 LEU A N 1
ATOM 1533 C CA . LEU A 1 199 ? 15.82 -36.312 -10.484 1 98.69 199 LEU A CA 1
ATOM 1534 C C . LEU A 1 199 ? 16.359 -36.688 -11.875 1 98.69 199 LEU A C 1
ATOM 1536 O O . LEU A 1 199 ? 15.875 -37.625 -12.5 1 98.69 199 LEU A O 1
ATOM 1540 N N . LEU A 1 200 ? 17.375 -36 -12.289 1 98.56 200 LEU A N 1
ATOM 1541 C CA . LEU A 1 200 ? 17.797 -36.062 -13.68 1 98.56 200 LEU A CA 1
ATOM 1542 C C . LEU A 1 200 ? 18.828 -37.188 -13.867 1 98.56 200 LEU A C 1
ATOM 1544 O O . LEU A 1 200 ? 18.969 -37.719 -14.961 1 98.56 200 LEU A O 1
ATOM 1548 N N . ASP A 1 201 ? 19.547 -37.594 -12.781 1 98 201 ASP A N 1
ATOM 1549 C CA . ASP A 1 201 ? 20.75 -38.406 -13 1 98 201 ASP A CA 1
ATOM 1550 C C . ASP A 1 201 ? 20.609 -39.781 -12.359 1 98 201 ASP A C 1
ATOM 1552 O O . ASP A 1 201 ? 21.375 -40.688 -12.664 1 98 201 ASP A O 1
ATOM 1556 N N . ASN A 1 202 ? 19.703 -39.938 -11.461 1 98 202 ASN A N 1
ATOM 1557 C CA . ASN A 1 202 ? 19.562 -41.219 -10.82 1 98 202 ASN A CA 1
ATOM 1558 C C . ASN A 1 202 ? 18.875 -42.25 -11.734 1 98 202 ASN A C 1
ATOM 1560 O O . ASN A 1 202 ? 17.672 -42.156 -11.969 1 98 202 ASN A O 1
ATOM 1564 N N . PRO A 1 203 ? 19.578 -43.25 -12.148 1 97.31 203 PRO A N 1
ATOM 1565 C CA . PRO A 1 203 ? 19.016 -44.156 -13.117 1 97.31 203 PRO A CA 1
ATOM 1566 C C . PRO A 1 203 ? 17.844 -44.969 -12.555 1 97.31 203 PRO A C 1
ATOM 1568 O O . PRO A 1 203 ? 17 -45.469 -13.312 1 97.31 203 PRO A O 1
ATOM 1571 N N . LYS A 1 204 ? 17.703 -45.062 -11.273 1 97.62 204 LYS A N 1
ATOM 1572 C CA . LYS A 1 204 ? 16.609 -45.812 -10.648 1 97.62 204 LYS A CA 1
ATOM 1573 C C . LYS A 1 204 ? 15.297 -45.062 -10.797 1 97.62 204 LYS A C 1
ATOM 1575 O O . LYS A 1 204 ? 14.227 -45.625 -10.57 1 97.62 204 LYS A O 1
ATOM 1580 N N . LEU A 1 205 ? 15.336 -43.844 -11.211 1 98.38 205 LEU A N 1
ATOM 1581 C CA . LEU A 1 205 ? 14.133 -43.031 -11.367 1 98.38 205 LEU A CA 1
ATOM 1582 C C . LEU A 1 205 ? 13.781 -42.844 -12.836 1 98.38 205 LEU A C 1
ATOM 1584 O O . LEU A 1 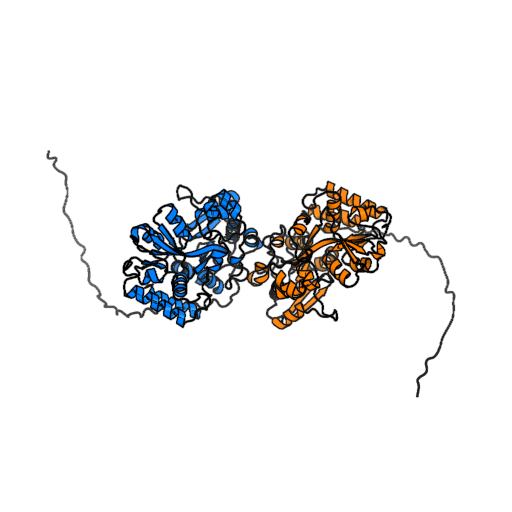205 ? 12.93 -42.031 -13.18 1 98.38 205 LEU A O 1
ATOM 1588 N N . LYS A 1 206 ? 14.469 -43.625 -13.742 1 98.19 206 LYS A N 1
ATOM 1589 C CA . LYS A 1 206 ? 14.242 -43.5 -15.18 1 98.19 206 LYS A CA 1
ATOM 1590 C C . LYS A 1 206 ? 12.766 -43.656 -15.516 1 98.19 206 LYS A C 1
ATOM 1592 O O . LYS A 1 206 ? 12.141 -44.656 -15.117 1 98.19 206 LYS A O 1
ATOM 1597 N N . GLY A 1 207 ? 12.242 -42.656 -16.188 1 98.31 207 GLY A N 1
ATOM 1598 C CA . GLY A 1 207 ? 10.867 -42.688 -16.672 1 98.31 207 GLY A CA 1
ATOM 1599 C C . GLY A 1 207 ? 9.852 -42.406 -15.57 1 98.31 207 GLY A C 1
ATOM 1600 O O . GLY A 1 207 ? 8.656 -42.625 -15.758 1 98.31 207 GLY A O 1
ATOM 1601 N N . ARG A 1 208 ? 10.312 -41.938 -14.414 1 98.44 208 ARG A N 1
ATOM 1602 C CA . ARG A 1 208 ? 9.406 -41.781 -13.281 1 98.44 208 ARG A CA 1
ATOM 1603 C C . ARG A 1 208 ? 9.539 -40.406 -12.648 1 98.44 208 ARG A C 1
ATOM 1605 O O . ARG A 1 208 ? 9.141 -40.219 -11.5 1 98.44 208 ARG A O 1
ATOM 1612 N N . VAL A 1 209 ? 10.117 -39.469 -13.375 1 98.56 209 VAL A N 1
ATOM 1613 C CA . VAL A 1 209 ? 10.273 -38.125 -12.875 1 98.56 209 VAL A CA 1
ATOM 1614 C C . VAL A 1 209 ? 9.469 -37.156 -13.75 1 98.56 209 VAL A C 1
ATOM 1616 O O . VAL A 1 209 ? 9.359 -37.344 -14.961 1 98.56 209 VAL A O 1
ATOM 1619 N N . GLY A 1 210 ? 8.844 -36.156 -13.141 1 98.44 210 GLY A N 1
ATOM 1620 C CA . GLY A 1 210 ? 8.102 -35.125 -13.852 1 98.44 210 GLY A CA 1
ATOM 1621 C C . GLY A 1 210 ? 8.648 -33.75 -13.625 1 98.44 210 GLY A C 1
ATOM 1622 O O . GLY A 1 210 ? 9.203 -33.469 -12.562 1 98.44 210 GLY A O 1
ATOM 1623 N N . PHE A 1 211 ? 8.57 -32.906 -14.609 1 98.62 211 PHE A N 1
ATOM 1624 C CA . PHE A 1 211 ? 8.875 -31.5 -14.539 1 98.62 211 PHE A CA 1
ATOM 1625 C C . PHE A 1 211 ? 7.68 -30.656 -14.984 1 98.62 211 PHE A C 1
ATOM 1627 O O . PHE A 1 211 ? 6.691 -31.203 -15.477 1 98.62 211 PHE A O 1
ATOM 1634 N N . LEU A 1 212 ? 7.77 -29.344 -14.695 1 97.94 212 LEU A N 1
ATOM 1635 C CA . LEU A 1 212 ? 6.633 -28.469 -14.961 1 97.94 212 LEU A CA 1
ATOM 1636 C C . LEU A 1 212 ? 6.73 -27.875 -16.359 1 97.94 212 LEU A C 1
ATOM 1638 O O . LEU A 1 212 ? 7.824 -27.547 -16.828 1 97.94 212 LEU A O 1
ATOM 1642 N N . THR A 1 213 ? 5.539 -27.703 -17.031 1 96.44 213 THR A N 1
ATOM 1643 C CA . THR A 1 213 ? 5.484 -27.016 -18.312 1 96.44 213 THR A CA 1
ATOM 1644 C C . THR A 1 213 ? 5.746 -25.531 -18.141 1 96.44 213 THR A C 1
ATOM 1646 O O . THR A 1 213 ? 5.973 -24.812 -19.125 1 96.44 213 THR A O 1
ATOM 1649 N N . GLU A 1 214 ? 5.676 -25.078 -16.938 1 96.75 214 GLU A N 1
ATOM 1650 C CA . GLU A 1 214 ? 5.984 -23.672 -16.656 1 96.75 214 GLU A CA 1
ATOM 1651 C C . GLU A 1 214 ? 7.484 -23.422 -16.734 1 96.75 214 GLU A C 1
ATOM 1653 O O . GLU A 1 214 ? 8.227 -23.766 -15.805 1 96.75 214 GLU A O 1
ATOM 1658 N N . MET A 1 215 ? 7.914 -22.703 -17.719 1 97.31 215 MET A N 1
ATOM 1659 C CA . MET A 1 215 ? 9.32 -22.516 -18.062 1 97.31 215 MET A CA 1
ATOM 1660 C C . MET A 1 215 ? 10.094 -21.938 -16.875 1 97.31 215 MET A C 1
ATOM 1662 O O . MET A 1 215 ? 11.164 -22.438 -16.531 1 97.31 215 MET A O 1
ATOM 1666 N N . ARG A 1 216 ? 9.547 -20.953 -16.219 1 97.69 216 ARG A N 1
ATOM 1667 C CA . ARG A 1 216 ? 10.281 -20.234 -15.188 1 97.69 216 ARG A CA 1
ATOM 1668 C C . ARG A 1 216 ? 10.508 -21.109 -13.961 1 97.69 216 ARG A C 1
ATOM 1670 O O . ARG A 1 216 ? 11.547 -21.031 -13.312 1 97.69 216 ARG A O 1
ATOM 1677 N N . ASP A 1 217 ? 9.617 -21.953 -13.688 1 98.12 217 ASP A N 1
ATOM 1678 C CA . ASP A 1 217 ? 9.781 -22.891 -12.57 1 98.12 217 ASP A CA 1
ATOM 1679 C C . ASP A 1 217 ? 10.836 -23.953 -12.898 1 98.12 217 ASP A C 1
ATOM 1681 O O . ASP A 1 217 ? 11.781 -24.141 -12.133 1 98.12 217 ASP A O 1
ATOM 1685 N N . THR A 1 218 ? 10.641 -24.625 -14.031 1 98.62 218 THR A N 1
ATOM 1686 C CA . THR A 1 218 ? 11.531 -25.719 -14.422 1 98.62 218 THR A CA 1
ATOM 1687 C C . THR A 1 218 ? 12.953 -25.203 -14.648 1 98.62 218 THR A C 1
ATOM 1689 O O . THR A 1 218 ? 13.906 -25.719 -14.078 1 98.62 218 THR A O 1
ATOM 1692 N N . MET A 1 219 ? 13.078 -24.094 -15.43 1 98.69 219 MET A N 1
ATOM 1693 C CA . MET A 1 219 ? 14.398 -23.547 -15.727 1 98.69 219 MET A CA 1
ATOM 1694 C C . MET A 1 219 ? 15.016 -22.922 -14.477 1 98.69 219 MET A C 1
ATOM 1696 O O . MET A 1 219 ? 16.219 -23.062 -14.242 1 98.69 219 MET A O 1
ATOM 1700 N N . GLY A 1 220 ? 14.203 -22.25 -13.688 1 98.69 220 GLY A N 1
ATOM 1701 C CA . GLY A 1 220 ? 14.719 -21.641 -12.469 1 98.69 220 GLY A CA 1
ATOM 1702 C C . GLY A 1 220 ? 15.305 -22.656 -11.508 1 98.69 220 GLY A C 1
ATOM 1703 O O . GLY A 1 220 ? 16.422 -22.484 -11.008 1 98.69 220 GLY A O 1
ATOM 1704 N N . MET A 1 221 ? 14.57 -23.719 -11.242 1 98.75 221 MET A N 1
ATOM 1705 C CA . MET A 1 221 ? 15.039 -24.766 -10.344 1 98.75 221 MET A CA 1
ATOM 1706 C C . MET A 1 221 ? 16.281 -25.453 -10.906 1 98.75 221 MET A C 1
ATOM 1708 O O . MET A 1 221 ? 17.188 -25.828 -10.156 1 98.75 221 MET A O 1
ATOM 1712 N N . THR A 1 222 ? 16.297 -25.672 -12.203 1 98.88 222 THR A N 1
ATOM 1713 C CA . THR A 1 222 ? 17.453 -26.281 -12.859 1 98.88 222 THR A CA 1
ATOM 1714 C C . THR A 1 222 ? 18.688 -25.391 -12.742 1 98.88 222 THR A C 1
ATOM 1716 O O . THR A 1 222 ? 19.781 -25.859 -12.422 1 98.88 222 THR A O 1
ATOM 1719 N N . LEU A 1 223 ? 18.5 -24.031 -12.977 1 98.88 223 LEU A N 1
ATOM 1720 C CA . LEU A 1 223 ? 19.594 -23.078 -12.844 1 98.88 223 LEU A CA 1
ATOM 1721 C C . LEU A 1 223 ? 20.141 -23.062 -11.422 1 98.88 223 LEU A C 1
ATOM 1723 O O . LEU A 1 223 ? 21.359 -23.109 -11.211 1 98.88 223 LEU A O 1
ATOM 1727 N N . LEU A 1 224 ? 19.281 -23.078 -10.453 1 98.75 224 LEU A N 1
ATOM 1728 C CA . LEU A 1 224 ? 19.703 -23.125 -9.055 1 98.75 224 LEU A CA 1
ATOM 1729 C C . LEU A 1 224 ? 20.547 -24.375 -8.797 1 98.75 224 LEU A C 1
ATOM 1731 O O . LEU A 1 224 ? 21.609 -24.281 -8.164 1 98.75 224 LEU A O 1
ATOM 1735 N N . ASP A 1 225 ? 20.109 -25.516 -9.297 1 98.75 225 ASP A N 1
ATOM 1736 C CA . ASP A 1 225 ? 20.828 -26.766 -9.133 1 98.75 225 ASP A CA 1
ATOM 1737 C C . ASP A 1 225 ? 22.203 -26.703 -9.797 1 98.75 225 ASP A C 1
ATOM 1739 O O . ASP A 1 225 ? 23.156 -27.344 -9.344 1 98.75 225 ASP A O 1
ATOM 1743 N N . MET A 1 226 ? 22.359 -25.922 -10.812 1 98.62 226 MET A N 1
ATOM 1744 C CA . MET A 1 226 ? 23.594 -25.75 -11.555 1 98.62 226 MET A CA 1
ATOM 1745 C C . MET A 1 226 ? 24.453 -24.656 -10.938 1 98.62 226 MET A C 1
ATOM 1747 O O . MET A 1 226 ? 25.5 -24.297 -11.484 1 98.62 226 MET A O 1
ATOM 1751 N N . GLY A 1 227 ? 23.984 -24.031 -9.852 1 98.19 227 GLY A N 1
ATOM 1752 C CA . GLY A 1 227 ? 24.734 -23 -9.156 1 98.19 227 GLY A CA 1
ATOM 1753 C C . GLY A 1 227 ? 24.578 -21.625 -9.758 1 98.19 227 GLY A C 1
ATOM 1754 O O . GLY A 1 227 ? 25.422 -20.75 -9.562 1 98.19 227 GLY A O 1
ATOM 1755 N N . LYS A 1 228 ? 23.531 -21.453 -10.578 1 98.38 228 LYS A N 1
ATOM 1756 C CA . LYS A 1 228 ? 23.25 -20.172 -11.211 1 98.38 228 LYS A CA 1
ATOM 1757 C C . LYS A 1 228 ? 22.062 -19.484 -10.547 1 98.38 228 LYS A C 1
ATOM 1759 O O . LYS A 1 228 ? 21.094 -20.141 -10.164 1 98.38 228 LYS A O 1
ATOM 1764 N N . ASP A 1 229 ? 22.109 -18.188 -10.492 1 97.69 229 ASP A N 1
ATOM 1765 C CA . ASP A 1 229 ? 21.047 -17.391 -9.906 1 97.69 229 ASP A CA 1
ATOM 1766 C C . ASP A 1 229 ? 19.984 -17.047 -10.945 1 97.69 229 ASP A C 1
ATOM 1768 O O . ASP A 1 229 ? 20.25 -16.312 -11.898 1 97.69 229 ASP A O 1
ATOM 1772 N N . PRO A 1 230 ? 18.766 -17.5 -10.695 1 98 230 PRO A N 1
ATOM 1773 C CA . PRO A 1 230 ? 17.703 -17.219 -11.664 1 98 230 PRO A CA 1
ATOM 1774 C C . PRO A 1 230 ? 17.406 -15.719 -11.797 1 98 230 PRO A C 1
ATOM 1776 O O . PRO A 1 230 ? 16.766 -15.297 -12.758 1 98 230 PRO A O 1
ATOM 1779 N N . ALA A 1 231 ? 17.859 -14.906 -10.914 1 95.56 231 ALA A N 1
ATOM 1780 C CA . ALA A 1 231 ? 17.625 -13.469 -10.969 1 95.56 231 ALA A CA 1
ATOM 1781 C C . ALA A 1 231 ? 18.656 -12.773 -11.844 1 95.56 231 ALA A C 1
ATOM 1783 O O . ALA A 1 231 ? 18.5 -11.602 -12.195 1 95.56 231 ALA A O 1
ATOM 1784 N N . ARG A 1 232 ? 19.781 -13.43 -12.195 1 95.25 232 ARG A N 1
ATOM 1785 C CA . ARG A 1 232 ? 20.875 -12.797 -12.922 1 95.25 232 ARG A CA 1
ATOM 1786 C C . ARG A 1 232 ? 21.5 -13.758 -13.914 1 95.25 232 ARG A C 1
ATOM 1788 O O . ARG A 1 232 ? 22.719 -13.734 -14.109 1 95.25 232 ARG A O 1
ATOM 1795 N N . PHE A 1 233 ? 20.766 -14.531 -14.617 1 97.88 233 PHE A N 1
ATOM 1796 C CA . PHE A 1 233 ? 21.359 -15.492 -15.539 1 97.88 233 PHE A CA 1
ATOM 1797 C C . PHE A 1 233 ? 21.547 -14.875 -16.922 1 97.88 233 PHE A C 1
ATOM 1799 O O . PHE A 1 233 ? 20.875 -13.906 -17.266 1 97.88 233 PHE A O 1
ATOM 1806 N N . THR A 1 234 ? 22.453 -15.469 -17.719 1 97.88 234 THR A N 1
ATOM 1807 C CA . THR A 1 234 ? 22.75 -15.039 -19.078 1 97.88 234 THR A CA 1
ATOM 1808 C C . THR A 1 234 ? 22.125 -15.984 -20.094 1 97.88 234 THR A C 1
ATOM 1810 O O . THR A 1 234 ? 21.594 -17.031 -19.734 1 97.88 234 THR A O 1
ATOM 1813 N N . ASP A 1 235 ? 22.234 -15.586 -21.328 1 98.25 235 ASP A N 1
ATOM 1814 C CA . ASP A 1 235 ? 21.797 -16.469 -22.406 1 98.25 235 ASP A CA 1
ATOM 1815 C C . ASP A 1 235 ? 22.531 -17.797 -22.359 1 98.25 235 ASP A C 1
ATOM 1817 O O . ASP A 1 235 ? 21.938 -18.859 -22.578 1 98.25 235 ASP A O 1
ATOM 1821 N N . ASP A 1 236 ? 23.828 -17.75 -22.062 1 98.56 236 ASP A N 1
ATOM 1822 C CA . ASP A 1 236 ? 24.625 -18.953 -22 1 98.56 236 ASP A CA 1
ATOM 1823 C C . ASP A 1 236 ? 24.156 -19.859 -20.844 1 98.56 236 ASP A C 1
ATOM 1825 O O . ASP A 1 236 ? 24.125 -21.078 -20.984 1 98.56 236 ASP A O 1
ATOM 1829 N N . ASP A 1 237 ? 23.859 -19.25 -19.734 1 98.75 237 ASP A N 1
ATOM 1830 C CA . ASP A 1 237 ? 23.328 -20.016 -18.609 1 98.75 237 ASP A CA 1
ATOM 1831 C C . ASP A 1 237 ? 22.031 -20.719 -18.984 1 98.75 237 ASP A C 1
ATOM 1833 O O . ASP A 1 237 ? 21.844 -21.891 -18.641 1 98.75 237 ASP A O 1
ATOM 1837 N N . TYR A 1 238 ? 21.141 -19.969 -19.656 1 98.69 238 TYR A N 1
ATOM 1838 C CA . TYR A 1 238 ? 19.875 -20.547 -20.062 1 98.69 238 TYR A CA 1
ATOM 1839 C C . TYR A 1 238 ? 20.078 -21.719 -21 1 98.69 238 TYR A C 1
ATOM 1841 O O . TYR A 1 238 ? 19.469 -22.781 -20.828 1 98.69 238 TYR A O 1
ATOM 1849 N N . ASP A 1 239 ? 20.969 -21.578 -22 1 98.69 239 ASP A N 1
ATOM 1850 C CA . ASP A 1 239 ? 21.25 -22.641 -22.953 1 98.69 239 ASP A CA 1
ATOM 1851 C C . ASP A 1 239 ? 21.812 -23.875 -22.25 1 98.69 239 ASP A C 1
ATOM 1853 O O . ASP A 1 239 ? 21.484 -25 -22.609 1 98.69 239 ASP A O 1
ATOM 1857 N N . ALA A 1 240 ? 22.672 -23.656 -21.312 1 98.75 240 ALA A N 1
ATOM 1858 C CA . ALA A 1 240 ? 23.219 -24.766 -20.547 1 98.75 240 ALA A CA 1
ATOM 1859 C C . ALA A 1 240 ? 22.125 -25.5 -19.781 1 98.75 240 ALA A C 1
ATOM 1861 O O . ALA A 1 240 ? 22.156 -26.734 -19.656 1 98.75 240 ALA A O 1
ATOM 1862 N N . GLY A 1 241 ? 21.219 -24.766 -19.219 1 98.81 241 GLY A N 1
ATOM 1863 C CA . GLY A 1 241 ? 20.078 -25.375 -18.562 1 98.81 241 GLY A CA 1
ATOM 1864 C C . GLY A 1 241 ? 19.219 -26.219 -19.484 1 98.81 241 GLY A C 1
ATOM 1865 O O . GLY A 1 241 ? 18.844 -27.344 -19.141 1 98.81 241 GLY A O 1
ATOM 1866 N N . ILE A 1 242 ? 18.922 -25.656 -20.656 1 98.75 242 ILE A N 1
ATOM 1867 C CA . ILE A 1 242 ? 18.156 -26.375 -21.672 1 98.75 242 ILE A CA 1
ATOM 1868 C C . ILE A 1 242 ? 18.891 -27.672 -22.016 1 98.75 242 ILE A C 1
ATOM 1870 O O . ILE A 1 242 ? 18.266 -28.734 -22.094 1 98.75 242 ILE A O 1
ATOM 1874 N N . ALA A 1 243 ? 20.172 -27.562 -22.219 1 98.62 243 ALA A N 1
ATOM 1875 C CA . ALA A 1 243 ? 20.969 -28.75 -22.547 1 98.62 243 ALA A CA 1
ATOM 1876 C C . ALA A 1 243 ? 20.906 -29.781 -21.438 1 98.62 243 ALA A C 1
ATOM 1878 O O . ALA A 1 243 ? 20.844 -30.984 -21.703 1 98.62 243 ALA A O 1
ATOM 1879 N N . ARG A 1 244 ? 21 -29.297 -20.234 1 98.69 244 ARG A N 1
ATOM 1880 C CA . ARG A 1 244 ? 20.922 -30.172 -19.078 1 98.69 244 ARG A CA 1
ATOM 1881 C C . ARG A 1 244 ? 19.609 -30.953 -19.062 1 98.69 244 ARG A C 1
ATOM 1883 O O . ARG A 1 244 ? 19.594 -32.156 -18.859 1 98.69 244 ARG A O 1
ATOM 1890 N N . LEU A 1 245 ? 18.5 -30.297 -19.281 1 98.81 245 LEU A N 1
ATOM 1891 C CA . LEU A 1 245 ? 17.188 -30.922 -19.297 1 98.81 245 LEU A CA 1
ATOM 1892 C C . LEU A 1 245 ? 17.016 -31.812 -20.516 1 98.81 245 LEU A C 1
ATOM 1894 O O . LEU A 1 245 ? 16.406 -32.875 -20.422 1 98.81 245 LEU A O 1
ATOM 1898 N N . GLN A 1 246 ? 17.578 -31.391 -21.641 1 98.5 246 GLN A N 1
ATOM 1899 C CA . GLN A 1 246 ? 17.5 -32.156 -22.875 1 98.5 246 GLN A CA 1
ATOM 1900 C C . GLN A 1 246 ? 18.141 -33.531 -22.703 1 98.5 246 GLN A C 1
ATOM 1902 O O . GLN A 1 246 ? 17.641 -34.531 -23.219 1 98.5 246 GLN A O 1
ATOM 1907 N N . LYS A 1 247 ? 19.25 -33.625 -22.016 1 98.06 247 LYS A N 1
ATOM 1908 C CA . LYS A 1 247 ? 19.891 -34.906 -21.719 1 98.06 247 LYS A CA 1
ATOM 1909 C C . LYS A 1 247 ? 18.922 -35.844 -20.969 1 98.06 247 LYS A C 1
ATOM 1911 O O . LYS A 1 247 ? 18.891 -37.031 -21.219 1 98.06 247 LYS A O 1
ATOM 1916 N N . GLY A 1 248 ? 18.203 -35.281 -20.016 1 97.94 248 GLY A N 1
ATOM 1917 C CA . GLY A 1 248 ? 17.188 -36.031 -19.312 1 97.94 248 GLY A CA 1
ATOM 1918 C C . GLY A 1 248 ? 16.078 -36.562 -20.203 1 97.94 248 GLY A C 1
ATOM 1919 O O . GLY A 1 248 ? 15.625 -37.688 -20.047 1 97.94 248 GLY A O 1
ATOM 1920 N N . VAL A 1 249 ? 15.625 -35.688 -21.141 1 98.06 249 VAL A N 1
ATOM 1921 C CA . VAL A 1 249 ? 14.602 -36.094 -22.094 1 98.06 249 VAL A CA 1
ATOM 1922 C C . VAL A 1 249 ? 15.148 -37.188 -23.016 1 98.06 249 VAL A C 1
ATOM 1924 O O . VAL A 1 249 ? 14.5 -38.219 -23.203 1 98.06 249 VAL A O 1
ATOM 1927 N N . ASP A 1 250 ? 16.375 -37.062 -23.516 1 97.38 250 ASP A N 1
ATOM 1928 C CA . ASP A 1 250 ? 16.984 -38 -24.484 1 97.38 250 ASP A CA 1
ATOM 1929 C C . ASP A 1 250 ? 17.188 -39.375 -23.859 1 97.38 250 ASP A C 1
ATOM 1931 O O . ASP A 1 250 ? 17.062 -40.406 -24.547 1 97.38 250 ASP A O 1
ATOM 1935 N N . ARG A 1 251 ? 17.453 -39.438 -22.641 1 97.25 251 ARG A N 1
ATOM 1936 C CA . ARG A 1 251 ? 17.75 -40.688 -21.953 1 97.25 251 ARG A CA 1
ATOM 1937 C C . ARG A 1 251 ? 16.484 -41.344 -21.438 1 97.25 251 ARG A C 1
ATOM 1939 O O . ARG A 1 251 ? 16.531 -42.438 -20.875 1 97.25 251 ARG A O 1
ATOM 1946 N N . GLY A 1 252 ? 15.375 -40.688 -21.594 1 97.62 252 GLY A N 1
ATOM 1947 C CA . GLY A 1 252 ? 14.117 -41.219 -21.109 1 97.62 252 GLY A CA 1
ATOM 1948 C C . GLY A 1 252 ? 13.945 -41.062 -19.609 1 97.62 252 GLY A C 1
ATOM 1949 O O . GLY A 1 252 ? 13.133 -41.781 -19 1 97.62 252 GLY A O 1
ATOM 1950 N N . GLN A 1 253 ? 14.789 -40.25 -18.969 1 98.06 253 GLN A N 1
ATOM 1951 C CA . GLN A 1 253 ? 14.75 -40 -17.531 1 98.06 253 GLN A CA 1
ATOM 1952 C C . GLN A 1 253 ? 13.469 -39.25 -17.141 1 98.06 253 GLN A C 1
ATOM 1954 O O . GLN A 1 253 ? 12.812 -39.625 -16.172 1 98.06 253 GLN A O 1
ATOM 1959 N N . ILE A 1 254 ? 13.078 -38.219 -17.891 1 98.56 254 ILE A N 1
ATOM 1960 C CA . ILE A 1 254 ? 11.883 -37.438 -17.672 1 98.56 254 ILE A CA 1
ATOM 1961 C C . ILE A 1 254 ? 10.688 -38.062 -18.359 1 98.56 254 ILE A C 1
ATOM 1963 O O . ILE A 1 254 ? 10.68 -38.25 -19.578 1 98.56 254 ILE A O 1
ATOM 1967 N N . ARG A 1 255 ? 9.703 -38.438 -17.562 1 97.94 255 ARG A N 1
ATOM 1968 C CA . ARG A 1 255 ? 8.508 -39.031 -18.125 1 97.94 255 ARG A CA 1
ATOM 1969 C C . ARG A 1 255 ? 7.707 -38.031 -18.953 1 97.94 255 ARG A C 1
ATOM 1971 O O . ARG A 1 255 ? 7.289 -38.344 -20.062 1 97.94 255 ARG A O 1
ATOM 1978 N N . ARG A 1 256 ? 7.43 -36.844 -18.344 1 96.56 256 ARG A N 1
ATOM 1979 C CA . ARG A 1 256 ? 6.73 -35.812 -19.062 1 96.56 256 ARG A CA 1
ATOM 1980 C C . ARG A 1 256 ? 6.773 -34.5 -18.297 1 96.56 256 ARG A C 1
ATOM 1982 O O . ARG A 1 256 ? 7.125 -34.469 -17.109 1 96.56 256 ARG A O 1
ATOM 1989 N N . PHE A 1 257 ? 6.512 -33.438 -19 1 97.5 257 PHE A N 1
ATOM 1990 C CA . PHE A 1 257 ? 6.273 -32.094 -18.469 1 97.5 257 PHE A CA 1
ATOM 1991 C C . PHE A 1 257 ? 4.781 -31.828 -18.328 1 97.5 257 PHE A C 1
ATOM 1993 O O . PHE A 1 257 ? 4 -32.156 -19.219 1 97.5 257 PHE A O 1
ATOM 2000 N N . THR A 1 258 ? 4.363 -31.312 -17.156 1 95.38 258 THR A N 1
ATOM 2001 C CA . THR A 1 258 ? 2.936 -31.109 -16.938 1 95.38 258 THR A CA 1
ATOM 2002 C C . THR A 1 258 ? 2.67 -29.766 -16.281 1 95.38 258 THR A C 1
ATOM 2004 O O . THR A 1 258 ? 3.576 -29.156 -15.703 1 95.38 258 THR A O 1
ATOM 2007 N N . GLY A 1 259 ? 1.434 -29.266 -16.594 1 93.62 259 GLY A N 1
ATOM 2008 C CA . GLY A 1 259 ? 0.913 -28.266 -15.672 1 93.62 259 GLY A CA 1
ATOM 2009 C C . GLY A 1 259 ? 0.474 -28.859 -14.344 1 93.62 259 GLY A C 1
ATOM 2010 O O . GLY A 1 259 ? 1.206 -29.641 -13.734 1 93.62 259 GLY A O 1
ATOM 2011 N N . ASN A 1 260 ? -0.726 -28.547 -13.914 1 94.25 260 ASN A N 1
ATOM 2012 C CA . ASN A 1 260 ? -1.216 -29.016 -12.625 1 94.25 260 ASN A CA 1
ATOM 2013 C C . ASN A 1 260 ? -1.492 -30.516 -12.633 1 94.25 260 ASN A C 1
ATOM 2015 O O . ASN A 1 260 ? -1.682 -31.125 -11.578 1 94.25 260 ASN A O 1
ATOM 2019 N N . ASP A 1 261 ? -1.366 -31.188 -13.711 1 94.25 261 ASP A N 1
ATOM 2020 C CA . ASP A 1 261 ? -1.694 -32.594 -13.852 1 94.25 261 ASP A CA 1
ATOM 2021 C C . ASP A 1 261 ? -0.708 -33.469 -13.078 1 94.25 261 ASP A C 1
ATOM 2023 O O . ASP A 1 261 ? -0.965 -34.656 -12.859 1 94.25 261 ASP A O 1
ATOM 2027 N N . TYR A 1 262 ? 0.406 -32.969 -12.625 1 96.5 262 TYR A N 1
ATOM 2028 C CA . TYR A 1 262 ? 1.378 -33.719 -11.859 1 96.5 262 TYR A CA 1
ATOM 2029 C C . TYR A 1 262 ? 0.749 -34.281 -10.594 1 96.5 262 TYR A C 1
ATOM 2031 O O . TYR A 1 262 ? 1.232 -35.281 -10.039 1 96.5 262 TYR A O 1
ATOM 2039 N N . THR A 1 263 ? -0.292 -33.625 -10.047 1 95.5 263 THR A N 1
ATOM 2040 C CA . THR A 1 263 ? -0.901 -34.031 -8.789 1 95.5 263 THR A CA 1
ATOM 2041 C C . THR A 1 263 ? -1.43 -35.469 -8.883 1 95.5 263 THR A C 1
ATOM 2043 O O . THR A 1 263 ? -1.23 -36.281 -7.977 1 95.5 263 THR A O 1
ATOM 2046 N N . SER A 1 264 ? -2.111 -35.781 -10.031 1 96 264 SER A N 1
ATOM 2047 C CA . SER A 1 264 ? -2.623 -37.156 -10.242 1 96 264 SER A CA 1
ATOM 2048 C C . SER A 1 264 ? -1.486 -38.156 -10.414 1 96 264 SER A C 1
ATOM 2050 O O . SER A 1 264 ? -1.51 -39.219 -9.82 1 96 264 SER A O 1
ATOM 2052 N N . ASP A 1 265 ? -0.511 -37.812 -11.195 1 97.31 265 ASP A N 1
ATOM 2053 C CA . ASP A 1 265 ? 0.632 -38.688 -11.445 1 97.31 265 ASP A CA 1
ATOM 2054 C C . ASP A 1 265 ? 1.398 -38.969 -10.148 1 97.31 265 ASP A C 1
ATOM 2056 O O . ASP A 1 265 ? 1.828 -40.125 -9.914 1 97.31 265 ASP A O 1
ATOM 2060 N N . LEU A 1 266 ? 1.604 -37.938 -9.352 1 97.69 266 LEU A N 1
ATOM 2061 C CA . LEU A 1 266 ? 2.311 -38.094 -8.078 1 97.69 266 LEU A CA 1
ATOM 2062 C C . LEU A 1 266 ? 1.519 -38.938 -7.109 1 97.69 266 LEU A C 1
ATOM 2064 O O . LEU A 1 266 ? 2.076 -39.844 -6.477 1 97.69 266 LEU A O 1
ATOM 2068 N N . SER A 1 267 ? 0.256 -38.719 -7.043 1 96.94 267 SER A N 1
ATOM 2069 C CA . SER A 1 267 ? -0.604 -39.438 -6.113 1 96.94 267 SER A CA 1
ATOM 2070 C C . SER A 1 267 ? -0.672 -40.906 -6.461 1 96.94 267 SER A C 1
ATOM 2072 O O . SER A 1 267 ? -0.664 -41.781 -5.574 1 96.94 267 SER A O 1
ATOM 2074 N N . LYS A 1 268 ? -0.713 -41.25 -7.766 1 96.94 268 LYS A N 1
ATOM 2075 C CA . LYS A 1 268 ? -0.842 -42.625 -8.234 1 96.94 268 LYS A CA 1
ATOM 2076 C C . LYS A 1 268 ? 0.507 -43.344 -8.227 1 96.94 268 LYS A C 1
ATOM 2078 O O . LYS A 1 268 ? 0.571 -44.562 -8.367 1 96.94 268 LYS A O 1
ATOM 2083 N N . GLY A 1 269 ? 1.539 -42.562 -8.117 1 97.38 269 GLY A N 1
ATOM 2084 C CA . GLY A 1 269 ? 2.869 -43.156 -8.078 1 97.38 269 GLY A CA 1
ATOM 2085 C C . GLY A 1 269 ? 3.498 -43.281 -9.453 1 97.38 269 GLY A C 1
ATOM 2086 O O . GLY A 1 269 ? 4.582 -43.844 -9.594 1 97.38 269 GLY A O 1
ATOM 2087 N N . ASP A 1 270 ? 2.787 -42.75 -10.422 1 97.69 270 ASP A N 1
ATOM 2088 C CA . ASP A 1 270 ? 3.393 -42.688 -11.75 1 97.69 270 ASP A CA 1
ATOM 2089 C C . ASP A 1 270 ? 4.645 -41.844 -11.75 1 97.69 270 ASP A C 1
ATOM 2091 O O . ASP A 1 270 ? 5.617 -42.125 -12.445 1 97.69 270 ASP A O 1
ATOM 2095 N N . PHE A 1 271 ? 4.57 -40.719 -11.102 1 98.38 271 PHE A N 1
ATOM 2096 C CA . PHE A 1 271 ? 5.766 -39.969 -10.727 1 98.38 271 PHE A CA 1
ATOM 2097 C C . PHE A 1 271 ? 6.285 -40.438 -9.367 1 98.38 271 PHE A C 1
ATOM 2099 O O . PHE A 1 271 ? 5.559 -40.406 -8.375 1 98.38 271 PHE A O 1
ATOM 2106 N N . ALA A 1 272 ? 7.551 -40.938 -9.398 1 98.69 272 ALA A N 1
ATOM 2107 C CA . ALA A 1 272 ? 8.211 -41.156 -8.109 1 98.69 272 ALA A CA 1
ATOM 2108 C C . ALA A 1 272 ? 8.609 -39.812 -7.477 1 98.69 272 ALA A C 1
ATOM 2110 O O . ALA A 1 272 ? 8.547 -39.656 -6.254 1 98.69 272 ALA A O 1
ATOM 2111 N N . ALA A 1 273 ? 9.039 -38.906 -8.266 1 98.75 273 ALA A N 1
ATOM 2112 C CA . ALA A 1 273 ? 9.391 -37.531 -7.859 1 98.75 273 ALA A CA 1
ATOM 2113 C C . ALA A 1 273 ? 9.156 -36.562 -8.992 1 98.75 273 ALA A C 1
ATOM 2115 O O . ALA A 1 273 ? 9.172 -36.938 -10.172 1 98.75 273 ALA A O 1
ATOM 2116 N N . CYS A 1 274 ? 8.938 -35.281 -8.648 1 98.75 274 CYS A N 1
ATOM 2117 C CA . CYS A 1 274 ? 8.719 -34.25 -9.656 1 98.75 274 CYS A CA 1
ATOM 2118 C C . CYS A 1 274 ? 8.906 -32.875 -9.07 1 98.75 274 CYS A C 1
ATOM 2120 O O . CYS A 1 274 ? 8.992 -32.719 -7.852 1 98.75 274 CYS A O 1
ATOM 2122 N N . LEU A 1 275 ? 9.117 -31.859 -9.93 1 98.56 275 LEU A N 1
ATOM 2123 C CA . LEU A 1 275 ? 8.883 -30.469 -9.516 1 98.56 275 LEU A CA 1
ATOM 2124 C C . LEU A 1 275 ? 7.395 -30.203 -9.32 1 98.56 275 LEU A C 1
ATOM 2126 O O . LEU A 1 275 ? 6.57 -30.688 -10.102 1 98.56 275 LEU A O 1
ATOM 2130 N N . ALA A 1 276 ? 7.098 -29.516 -8.258 1 97.62 276 ALA A N 1
ATOM 2131 C CA . ALA A 1 276 ? 5.707 -29.281 -7.875 1 97.62 276 ALA A CA 1
ATOM 2132 C C . ALA A 1 276 ? 5.555 -27.953 -7.133 1 97.62 276 ALA A C 1
ATOM 2134 O O . ALA A 1 276 ? 6.547 -27.344 -6.727 1 97.62 276 ALA A O 1
ATOM 2135 N N . TRP A 1 277 ? 4.379 -27.469 -7.07 1 97.25 277 TRP A N 1
ATOM 2136 C CA . TRP A 1 277 ? 4.07 -26.297 -6.262 1 97.25 277 TRP A CA 1
ATOM 2137 C C . TRP A 1 277 ? 3.66 -26.688 -4.848 1 97.25 277 TRP A C 1
ATOM 2139 O O . TRP A 1 277 ? 2.764 -27.516 -4.668 1 97.25 277 TRP A O 1
ATOM 2149 N N . ALA A 1 278 ? 4.266 -26.094 -3.881 1 94.69 278 ALA A N 1
ATOM 2150 C CA . ALA A 1 278 ? 4.277 -26.562 -2.498 1 94.69 278 ALA A CA 1
ATOM 2151 C C . ALA A 1 278 ? 2.861 -26.641 -1.935 1 94.69 278 ALA A C 1
ATOM 2153 O O . ALA A 1 278 ? 2.518 -27.609 -1.24 1 94.69 278 ALA A O 1
ATOM 2154 N N . GLY A 1 279 ? 2.031 -25.672 -2.18 1 94.31 279 GLY A N 1
ATOM 2155 C CA . GLY A 1 279 ? 0.673 -25.688 -1.658 1 94.31 279 GLY A CA 1
ATOM 2156 C C . GLY A 1 279 ? -0.111 -26.906 -2.078 1 94.31 279 GLY A C 1
ATOM 2157 O O . GLY A 1 279 ? -0.825 -27.5 -1.268 1 94.31 279 GLY A O 1
ATOM 2158 N N . ASP A 1 280 ? 0.025 -27.344 -3.342 1 94.69 280 ASP A N 1
ATOM 2159 C CA . ASP A 1 280 ? -0.618 -28.562 -3.832 1 94.69 280 ASP A CA 1
ATOM 2160 C C . ASP A 1 280 ? -0.125 -29.797 -3.07 1 94.69 280 ASP A C 1
ATOM 2162 O O . ASP A 1 280 ? -0.914 -30.672 -2.73 1 94.69 280 ASP A O 1
ATOM 2166 N N . VAL A 1 281 ? 1.163 -29.828 -2.85 1 93.75 281 VAL A N 1
ATOM 2167 C CA . VAL A 1 281 ? 1.774 -31 -2.229 1 93.75 281 VAL A CA 1
ATOM 2168 C C . VAL A 1 281 ? 1.277 -31.141 -0.791 1 93.75 281 VAL A C 1
ATOM 2170 O O . VAL A 1 281 ? 1.009 -32.25 -0.325 1 93.75 281 VAL A O 1
ATOM 2173 N N . VAL A 1 282 ? 1.16 -30 -0.104 1 91.31 282 VAL A N 1
ATOM 2174 C CA . VAL A 1 282 ? 0.641 -30.031 1.26 1 91.31 282 VAL A CA 1
ATOM 2175 C C . VAL A 1 282 ? -0.795 -30.547 1.259 1 91.31 282 VAL A C 1
ATOM 2177 O O . VAL A 1 282 ? -1.177 -31.328 2.123 1 91.31 282 VAL A O 1
ATOM 2180 N N . GLN A 1 283 ? -1.593 -30.109 0.291 1 91.56 283 GLN A N 1
ATOM 2181 C CA . GLN A 1 283 ? -2.963 -30.609 0.177 1 91.56 283 GLN A CA 1
ATOM 2182 C C . GLN A 1 283 ? -2.988 -32.094 -0.105 1 91.56 283 GLN A C 1
ATOM 2184 O O . GLN A 1 283 ? -3.764 -32.844 0.506 1 91.56 283 GLN A O 1
ATOM 2189 N N . LEU A 1 284 ? -2.162 -32.594 -1.019 1 92.75 284 LEU A N 1
ATOM 2190 C CA . LEU A 1 284 ? -2.107 -34 -1.378 1 92.75 284 LEU A CA 1
ATOM 2191 C C . LEU A 1 284 ? -1.674 -34.844 -0.187 1 92.75 284 LEU A C 1
ATOM 2193 O O . LEU A 1 284 ? -2.18 -35.969 0.01 1 92.75 284 LEU A O 1
ATOM 2197 N N . LYS A 1 285 ? -0.741 -34.344 0.556 1 92.69 285 LYS A N 1
ATOM 2198 C CA . LYS A 1 285 ? -0.198 -35.031 1.71 1 92.69 285 LYS A CA 1
ATOM 2199 C C . LYS A 1 285 ? -1.276 -35.281 2.762 1 92.69 285 LYS A C 1
ATOM 2201 O O . LYS A 1 285 ? -1.257 -36.312 3.449 1 92.69 285 LYS A O 1
ATOM 2206 N N . ALA A 1 286 ? -2.156 -34.344 2.922 1 87.56 286 ALA A N 1
ATOM 2207 C CA . ALA A 1 286 ? -3.242 -34.5 3.889 1 87.56 286 ALA A CA 1
ATOM 2208 C C . ALA A 1 286 ? -4.062 -35.75 3.619 1 87.56 286 ALA A C 1
ATOM 2210 O O . ALA A 1 286 ? -4.539 -36.406 4.551 1 87.56 286 ALA A O 1
ATOM 2211 N N . ASP A 1 287 ? -4.207 -36.188 2.361 1 89 287 ASP A N 1
ATOM 2212 C CA . ASP A 1 287 ? -5.012 -37.344 1.973 1 89 287 ASP A CA 1
ATOM 2213 C C . ASP A 1 287 ? -4.133 -38.562 1.755 1 89 287 ASP A C 1
ATOM 2215 O O . ASP A 1 287 ? -4.617 -39.719 1.827 1 89 287 ASP A O 1
ATOM 2219 N N . ASN A 1 288 ? -2.959 -38.344 1.354 1 95.12 288 ASN A N 1
ATOM 2220 C CA . ASN A 1 288 ? -2.01 -39.406 1.03 1 95.12 288 ASN A CA 1
ATOM 2221 C C . ASN A 1 288 ? -0.676 -39.188 1.743 1 95.12 288 ASN A C 1
ATOM 2223 O O . ASN A 1 288 ? 0.219 -38.531 1.217 1 95.12 288 ASN A O 1
ATOM 2227 N N . PRO A 1 289 ? -0.458 -39.812 2.885 1 95.19 289 PRO A N 1
ATOM 2228 C CA . PRO A 1 289 ? 0.728 -39.562 3.711 1 95.19 289 PRO A CA 1
ATOM 2229 C C . PRO A 1 289 ? 2.023 -39.969 3.016 1 95.19 289 PRO A C 1
ATOM 2231 O O . PRO A 1 289 ? 3.113 -39.656 3.498 1 95.19 289 PRO A O 1
ATOM 2234 N N . ASP A 1 290 ? 1.916 -40.688 1.951 1 97.06 290 ASP A N 1
ATOM 2235 C CA . ASP A 1 290 ? 3.115 -41.062 1.214 1 97.06 290 ASP A CA 1
ATOM 2236 C C . ASP A 1 290 ? 3.668 -39.906 0.412 1 97.06 290 ASP A C 1
ATOM 2238 O O . ASP A 1 290 ? 4.801 -39.938 -0.073 1 97.06 290 ASP A O 1
ATOM 2242 N N . ILE A 1 291 ? 2.863 -38.906 0.233 1 97.25 291 ILE A N 1
ATOM 2243 C CA . ILE A 1 291 ? 3.297 -37.719 -0.508 1 97.25 291 ILE A CA 1
ATOM 2244 C C . ILE A 1 291 ? 4.051 -36.781 0.424 1 97.25 291 ILE A C 1
ATOM 2246 O O . ILE A 1 291 ? 3.629 -36.562 1.561 1 97.25 291 ILE A O 1
ATOM 2250 N N . ASP A 1 292 ? 5.164 -36.281 0.007 1 96.19 292 ASP A N 1
ATOM 2251 C CA . ASP A 1 292 ? 5.941 -35.312 0.741 1 96.19 292 ASP A CA 1
ATOM 2252 C C . ASP A 1 292 ? 6.785 -34.438 -0.208 1 96.19 292 ASP A C 1
ATOM 2254 O O . ASP A 1 292 ? 6.672 -34.562 -1.429 1 96.19 292 ASP A O 1
ATOM 2258 N N . PHE A 1 293 ? 7.496 -33.531 0.352 1 95.5 293 PHE A N 1
ATOM 2259 C CA . PHE A 1 293 ? 8.344 -32.656 -0.468 1 95.5 293 PHE A CA 1
ATOM 2260 C C . PHE A 1 293 ? 9.648 -32.344 0.253 1 95.5 293 PHE A C 1
ATOM 2262 O O . PHE A 1 293 ? 9.781 -32.594 1.449 1 95.5 293 PHE A O 1
ATOM 2269 N N . VAL A 1 294 ? 10.625 -31.859 -0.482 1 96 294 VAL A N 1
ATOM 2270 C CA . VAL A 1 294 ? 11.891 -31.344 0.043 1 96 294 VAL A CA 1
ATOM 2271 C C . VAL A 1 294 ? 12.25 -30.047 -0.667 1 96 294 VAL A C 1
ATOM 2273 O O . VAL A 1 294 ? 11.969 -29.875 -1.855 1 96 294 VAL A O 1
ATOM 2276 N N . ILE A 1 295 ? 12.734 -29.078 0.083 1 95.44 295 ILE A N 1
ATOM 2277 C CA . ILE A 1 295 ? 13.344 -27.875 -0.468 1 95.44 295 ILE A CA 1
ATOM 2278 C C . ILE A 1 295 ? 14.852 -28.078 -0.622 1 95.44 295 ILE A C 1
ATOM 2280 O O . ILE A 1 295 ? 15.547 -28.344 0.36 1 95.44 295 ILE A O 1
ATOM 2284 N N . PRO A 1 296 ? 15.352 -27.984 -1.829 1 97.5 296 PRO A N 1
ATOM 2285 C CA . PRO A 1 296 ? 16.797 -28.188 -2.021 1 97.5 296 PRO A CA 1
ATOM 2286 C C . PRO A 1 296 ? 17.641 -27.172 -1.259 1 97.5 296 PRO A C 1
ATOM 2288 O O . PRO A 1 296 ? 17.203 -26.031 -1.041 1 97.5 296 PRO A O 1
ATOM 2291 N N . ASP A 1 297 ? 18.859 -27.516 -0.916 1 96 297 ASP A N 1
ATOM 2292 C CA . ASP A 1 297 ? 19.797 -26.609 -0.263 1 96 297 ASP A CA 1
ATOM 2293 C C . ASP A 1 297 ? 20.141 -25.422 -1.167 1 96 297 ASP A C 1
ATOM 2295 O O . ASP A 1 297 ? 20.406 -24.312 -0.682 1 96 297 ASP A O 1
ATOM 2299 N N . SER A 1 298 ? 20.062 -25.641 -2.451 1 97 298 SER A N 1
ATOM 2300 C CA . SER A 1 298 ? 20.391 -24.609 -3.428 1 97 298 SER A CA 1
ATOM 2301 C C . SER A 1 298 ? 19.312 -23.531 -3.471 1 97 298 SER A C 1
ATOM 2303 O O . SER A 1 298 ? 19.5 -22.484 -4.086 1 97 298 SER A O 1
ATOM 2305 N N . GLY A 1 299 ? 18.172 -23.781 -2.811 1 96.94 299 GLY A N 1
ATOM 2306 C CA . GLY A 1 299 ? 17.062 -22.844 -2.809 1 96.94 299 GLY A CA 1
ATOM 2307 C C . GLY A 1 299 ? 15.922 -23.25 -3.717 1 96.94 299 GLY A C 1
ATOM 2308 O O . GLY A 1 299 ? 15.914 -24.359 -4.254 1 96.94 299 GLY A O 1
ATOM 2309 N N . TYR A 1 300 ? 14.922 -22.406 -3.756 1 97.19 300 TYR A N 1
ATOM 2310 C CA . TYR A 1 300 ? 13.734 -22.672 -4.566 1 97.19 300 TYR A CA 1
ATOM 2311 C C . TYR A 1 300 ? 13.258 -21.406 -5.273 1 97.19 300 TYR A C 1
ATOM 2313 O O . TYR A 1 300 ? 13.641 -20.297 -4.898 1 97.19 300 TYR A O 1
ATOM 2321 N N . VAL A 1 301 ? 12.531 -21.609 -6.34 1 97.31 301 VAL A N 1
ATOM 2322 C CA . VAL A 1 301 ? 11.969 -20.5 -7.105 1 97.31 301 VAL A CA 1
ATOM 2323 C C . VAL A 1 301 ? 10.641 -20.078 -6.488 1 97.31 301 VAL A C 1
ATOM 2325 O O . VAL A 1 301 ? 9.805 -20.906 -6.145 1 97.31 301 VAL A O 1
ATOM 2328 N N . THR A 1 302 ? 10.523 -18.75 -6.301 1 96.25 302 THR A N 1
ATOM 2329 C CA . THR A 1 302 ? 9.273 -18.172 -5.82 1 96.25 302 THR A CA 1
ATOM 2330 C C . THR A 1 302 ? 8.625 -17.312 -6.902 1 96.25 302 THR A C 1
ATOM 2332 O O . THR A 1 302 ? 9.32 -16.609 -7.645 1 96.25 302 THR A O 1
ATOM 2335 N N . SER A 1 303 ? 7.336 -17.391 -7.039 1 96.62 303 SER A N 1
ATOM 2336 C CA . SER A 1 303 ? 6.508 -16.547 -7.883 1 96.62 303 SER A CA 1
ATOM 2337 C C . SER A 1 303 ? 5.176 -16.219 -7.211 1 96.62 303 SER A C 1
ATOM 2339 O O . SER A 1 303 ? 4.984 -16.516 -6.031 1 96.62 303 SER A O 1
ATOM 2341 N N . SER A 1 304 ? 4.344 -15.461 -7.875 1 97.62 304 SER A N 1
ATOM 2342 C CA . SER A 1 304 ? 2.99 -15.219 -7.391 1 97.62 304 SER A CA 1
ATOM 2343 C C . SER A 1 304 ? 1.967 -15.375 -8.508 1 97.62 304 SER A C 1
ATOM 2345 O O . SER A 1 304 ? 2.277 -15.148 -9.68 1 97.62 304 SER A O 1
ATOM 2347 N N . ASP A 1 305 ? 0.824 -15.906 -8.148 1 98.56 305 ASP A N 1
ATOM 2348 C CA . ASP A 1 305 ? -0.375 -15.812 -8.977 1 98.56 305 ASP A CA 1
ATOM 2349 C C . ASP A 1 305 ? -1.192 -14.57 -8.625 1 98.56 305 ASP A C 1
ATOM 2351 O O . ASP A 1 305 ? -1.46 -14.312 -7.449 1 98.56 305 ASP A O 1
ATOM 2355 N N . ASN A 1 306 ? -1.602 -13.828 -9.648 1 98.81 306 ASN A N 1
ATOM 2356 C CA . ASN A 1 306 ? -2.172 -12.5 -9.422 1 98.81 306 ASN A CA 1
ATOM 2357 C C . ASN A 1 306 ? -3.58 -12.391 -10 1 98.81 306 ASN A C 1
ATOM 2359 O O . ASN A 1 306 ? -3.848 -12.891 -11.094 1 98.81 306 ASN A O 1
ATOM 2363 N N . MET A 1 307 ? -4.422 -11.711 -9.266 1 98.94 307 MET A N 1
ATOM 2364 C CA . MET A 1 307 ? -5.758 -11.375 -9.742 1 98.94 307 MET A CA 1
ATOM 2365 C C . MET A 1 307 ? -5.719 -10.133 -10.633 1 98.94 307 MET A C 1
ATOM 2367 O O . MET A 1 307 ? -5.16 -9.102 -10.242 1 98.94 307 MET A O 1
ATOM 2371 N N . LEU A 1 308 ? -6.25 -10.266 -11.859 1 98.81 308 LEU A N 1
ATOM 2372 C CA . LEU A 1 308 ? -6.379 -9.188 -12.836 1 98.81 308 LEU A CA 1
ATOM 2373 C C . LEU A 1 308 ? -7.816 -9.078 -13.328 1 98.81 308 LEU A C 1
ATOM 2375 O O . LEU A 1 308 ? -8.562 -10.055 -13.297 1 98.81 308 LEU A O 1
ATOM 2379 N N . ILE A 1 309 ? -8.188 -7.898 -13.742 1 98.75 309 ILE A N 1
ATOM 2380 C CA . ILE A 1 309 ? -9.461 -7.672 -14.43 1 98.75 309 ILE A CA 1
ATOM 2381 C C . ILE A 1 309 ? -9.211 -7.457 -15.922 1 98.75 309 ILE A C 1
ATOM 2383 O O . ILE A 1 309 ? -8.672 -6.422 -16.328 1 98.75 309 ILE A O 1
ATOM 2387 N N . PRO A 1 310 ? -9.578 -8.5 -16.719 1 98.31 310 PRO A N 1
ATOM 2388 C CA . PRO A 1 310 ? -9.305 -8.352 -18.156 1 98.31 310 PRO A CA 1
ATOM 2389 C C . PRO A 1 310 ? -10.062 -7.184 -18.781 1 98.31 310 PRO A C 1
ATOM 2391 O O . PRO A 1 310 ? -11.133 -6.805 -18.281 1 98.31 310 PRO A O 1
ATOM 2394 N N . ASN A 1 311 ? -9.5 -6.676 -19.812 1 96.5 311 ASN A N 1
ATOM 2395 C CA . ASN A 1 311 ? -10.18 -5.621 -20.562 1 96.5 311 ASN A CA 1
ATOM 2396 C C . ASN A 1 311 ? -11.586 -6.051 -20.984 1 96.5 311 ASN A C 1
ATOM 2398 O O . ASN A 1 311 ? -11.812 -7.219 -21.297 1 96.5 311 ASN A O 1
ATOM 2402 N N . LYS A 1 312 ? -12.484 -5.105 -20.922 1 95.56 312 LYS A N 1
ATOM 2403 C CA . LYS A 1 312 ? -13.875 -5.25 -21.344 1 95.56 312 LYS A CA 1
ATOM 2404 C C . LYS A 1 312 ? -14.656 -6.125 -20.375 1 95.56 312 LYS A C 1
ATOM 2406 O O . LYS A 1 312 ? -15.836 -6.422 -20.609 1 95.56 312 LYS A O 1
ATOM 2411 N N . ALA A 1 313 ? -14.008 -6.602 -19.281 1 97.44 313 ALA A N 1
ATOM 2412 C CA . ALA A 1 313 ? -14.805 -7.195 -18.219 1 97.44 313 ALA A CA 1
ATOM 2413 C C . ALA A 1 313 ? -15.914 -6.25 -17.766 1 97.44 313 ALA A C 1
ATOM 2415 O O . ALA A 1 313 ? -15.703 -5.039 -17.656 1 97.44 313 ALA A O 1
ATOM 2416 N N . ARG A 1 314 ? -17.016 -6.758 -17.422 1 96.31 314 ARG A N 1
ATOM 2417 C CA . ARG A 1 314 ? -18.219 -5.926 -17.281 1 96.31 314 ARG A CA 1
ATOM 2418 C C . ARG A 1 314 ? -18.5 -5.594 -15.828 1 96.31 314 ARG A C 1
ATOM 2420 O O . ARG A 1 314 ? -19.359 -4.758 -15.523 1 96.31 314 ARG A O 1
ATOM 2427 N N . HIS A 1 315 ? -17.859 -6.223 -14.898 1 98.38 315 HIS A N 1
ATOM 2428 C CA . HIS A 1 315 ? -18.188 -6.047 -13.484 1 98.38 315 HIS A CA 1
ATOM 2429 C C . HIS A 1 315 ? -16.953 -5.664 -12.68 1 98.38 315 HIS A C 1
ATOM 2431 O O . HIS A 1 315 ? -16.641 -6.309 -11.672 1 98.38 315 HIS A O 1
ATOM 2437 N N . LYS A 1 316 ? -16.312 -4.562 -13.062 1 98 316 LYS A N 1
ATOM 2438 C CA . LYS A 1 316 ? -15.039 -4.133 -12.484 1 98 316 LYS A CA 1
ATOM 2439 C C . LYS A 1 316 ? -15.18 -3.85 -10.992 1 98 316 LYS A C 1
ATOM 2441 O O . LYS A 1 316 ? -14.383 -4.332 -10.188 1 98 316 LYS A O 1
ATOM 2446 N N . THR A 1 317 ? -16.172 -3.072 -10.586 1 98.31 317 THR A N 1
ATOM 2447 C CA . THR A 1 317 ? -16.344 -2.699 -9.188 1 98.31 317 THR A CA 1
ATOM 2448 C C . THR A 1 317 ? -16.594 -3.932 -8.328 1 98.31 317 THR A C 1
ATOM 2450 O O . THR A 1 317 ? -16.016 -4.082 -7.254 1 98.31 317 THR A O 1
ATOM 2453 N N . ASN A 1 318 ? -17.5 -4.824 -8.812 1 98.81 318 ASN A N 1
ATOM 2454 C CA . ASN A 1 318 ? -17.75 -6.059 -8.078 1 98.81 318 ASN A CA 1
ATOM 2455 C C . ASN A 1 318 ? -16.5 -6.914 -7.973 1 98.81 318 ASN A C 1
ATOM 2457 O O . ASN A 1 318 ? -16.25 -7.531 -6.934 1 98.81 318 ASN A O 1
ATOM 2461 N N . ALA A 1 319 ? -15.727 -7.004 -9.047 1 98.88 319 ALA A N 1
ATOM 2462 C CA . ALA A 1 319 ? -14.469 -7.742 -9.031 1 98.88 319 ALA A CA 1
ATOM 2463 C C . ALA A 1 319 ? -13.5 -7.16 -8.008 1 98.88 319 ALA A C 1
ATOM 2465 O O . ALA A 1 319 ? -12.891 -7.902 -7.227 1 98.88 319 ALA A O 1
ATOM 2466 N N . GLU A 1 320 ? -13.398 -5.82 -8.008 1 98.81 320 GLU A N 1
ATOM 2467 C CA . GLU A 1 320 ? -12.516 -5.148 -7.059 1 98.81 320 GLU A CA 1
ATOM 2468 C C . GLU A 1 320 ? -12.961 -5.398 -5.621 1 98.81 320 GLU A C 1
ATOM 2470 O O . GLU A 1 320 ? -12.125 -5.605 -4.734 1 98.81 320 GLU A O 1
ATOM 2475 N N . ARG A 1 321 ? -14.211 -5.434 -5.367 1 98.69 321 ARG A N 1
ATOM 2476 C CA . ARG A 1 321 ? -14.727 -5.719 -4.035 1 98.69 321 ARG A CA 1
ATOM 2477 C C . ARG A 1 321 ? -14.375 -7.141 -3.605 1 98.69 321 ARG A C 1
ATOM 2479 O O . ARG A 1 321 ? -14.062 -7.383 -2.436 1 98.69 321 ARG A O 1
ATOM 2486 N N . LEU A 1 322 ? -14.469 -8.039 -4.543 1 98.94 322 LEU A N 1
ATOM 2487 C CA . LEU A 1 322 ? -14.094 -9.414 -4.227 1 98.94 322 LEU A CA 1
ATOM 2488 C C . LEU A 1 322 ? -12.602 -9.523 -3.939 1 98.94 322 LEU A C 1
ATOM 2490 O O . LEU A 1 322 ? -12.188 -10.195 -2.992 1 98.94 322 LEU A O 1
ATOM 2494 N N . ILE A 1 323 ? -11.789 -8.875 -4.75 1 98.94 323 ILE A N 1
ATOM 2495 C CA . ILE A 1 323 ? -10.352 -8.828 -4.492 1 98.94 323 ILE A CA 1
ATOM 2496 C C . ILE A 1 323 ? -10.102 -8.305 -3.08 1 98.94 323 ILE A C 1
ATOM 2498 O O . ILE A 1 323 ? -9.359 -8.922 -2.307 1 98.94 323 ILE A O 1
ATOM 2502 N N . ASP A 1 324 ? -10.766 -7.203 -2.75 1 98.88 324 ASP A N 1
ATOM 2503 C CA . ASP A 1 324 ? -10.555 -6.555 -1.458 1 98.88 324 ASP A CA 1
ATOM 2504 C C . ASP A 1 324 ? -10.992 -7.461 -0.311 1 98.88 324 ASP A C 1
ATOM 2506 O O . ASP A 1 324 ? -10.383 -7.461 0.758 1 98.88 324 ASP A O 1
ATOM 2510 N N . TYR A 1 325 ? -12.094 -8.242 -0.51 1 98.88 325 TYR A N 1
ATOM 2511 C CA . TYR A 1 325 ? -12.641 -9.164 0.479 1 98.88 325 TYR A CA 1
ATOM 2512 C C . TYR A 1 325 ? -11.594 -10.18 0.914 1 98.88 325 TYR A C 1
ATOM 2514 O O . TYR A 1 325 ? -11.453 -10.461 2.105 1 98.88 325 TYR A O 1
ATOM 2522 N N . TYR A 1 326 ? -10.789 -10.68 0.061 1 98.81 326 TYR A N 1
ATOM 2523 C CA . TYR A 1 326 ? -9.812 -11.719 0.364 1 98.81 326 TYR A CA 1
ATOM 2524 C C . TYR A 1 326 ? -8.57 -11.133 1.021 1 98.81 326 TYR A C 1
ATOM 2526 O O . TYR A 1 326 ? -7.656 -11.859 1.408 1 98.81 326 TYR A O 1
ATOM 2534 N N . TYR A 1 327 ? -8.539 -9.828 1.166 1 98.75 327 TYR A N 1
ATOM 2535 C CA . TYR A 1 327 ? -7.453 -9.18 1.893 1 98.75 327 TYR A CA 1
ATOM 2536 C C . TYR A 1 327 ? -7.898 -8.773 3.293 1 98.75 327 TYR A C 1
ATOM 2538 O O . TYR A 1 327 ? -7.125 -8.18 4.047 1 98.75 327 TYR A O 1
ATOM 2546 N N . GLU A 1 328 ? -9.133 -9.062 3.66 1 98.06 328 GLU A N 1
ATOM 2547 C CA . GLU A 1 328 ? -9.516 -9.062 5.066 1 98.06 328 GLU A CA 1
ATOM 2548 C C . GLU A 1 328 ? -8.922 -10.25 5.809 1 98.06 328 GLU A C 1
ATOM 2550 O O . GLU A 1 328 ? -8.859 -11.359 5.27 1 98.06 328 GLU A O 1
ATOM 2555 N N . PRO A 1 329 ? -8.5 -10.102 7.051 1 97.06 329 PRO A N 1
ATOM 2556 C CA . PRO A 1 329 ? -7.805 -11.18 7.754 1 97.06 329 PRO A CA 1
ATOM 2557 C C . PRO A 1 329 ? -8.633 -12.461 7.852 1 97.06 329 PRO A C 1
ATOM 2559 O O . PRO A 1 329 ? -8.109 -13.562 7.664 1 97.06 329 PRO A O 1
ATOM 2562 N N . GLY A 1 330 ? -9.906 -12.375 8.133 1 97 330 GLY A N 1
ATOM 2563 C CA . GLY A 1 330 ? -10.766 -13.539 8.273 1 97 330 GLY A CA 1
ATOM 2564 C C . GLY A 1 330 ? -10.797 -14.422 7.039 1 97 330 GLY A C 1
ATOM 2565 O O . GLY A 1 330 ? -10.32 -15.555 7.07 1 97 330 GLY A O 1
ATOM 2566 N N . PRO A 1 331 ? -11.305 -13.828 5.91 1 98.06 331 PRO A N 1
ATOM 2567 C CA . PRO A 1 331 ? -11.336 -14.602 4.668 1 98.06 331 PRO A CA 1
ATOM 2568 C C . PRO A 1 331 ? -9.945 -15.062 4.223 1 98.06 331 PRO A C 1
ATOM 2570 O O . PRO A 1 331 ? -9.797 -16.188 3.73 1 98.06 331 PRO A O 1
ATOM 2573 N N . ALA A 1 332 ? -8.953 -14.281 4.375 1 98.25 332 ALA A N 1
ATOM 2574 C CA . ALA A 1 332 ? -7.586 -14.648 4 1 98.25 332 ALA A CA 1
ATOM 2575 C C . ALA A 1 332 ? -7.109 -15.867 4.785 1 98.25 332 ALA A C 1
ATOM 2577 O O . ALA A 1 332 ? -6.52 -16.781 4.215 1 98.25 332 ALA A O 1
ATOM 2578 N N . ALA A 1 333 ? -7.383 -15.859 6.109 1 97.62 333 ALA A N 1
ATOM 2579 C CA . ALA A 1 333 ? -6.973 -16.969 6.969 1 97.62 333 ALA A CA 1
ATOM 2580 C C . ALA A 1 333 ? -7.703 -18.25 6.586 1 97.62 333 ALA A C 1
ATOM 2582 O O . ALA A 1 333 ? -7.098 -19.328 6.531 1 97.62 333 ALA A O 1
ATOM 2583 N N . GLU A 1 334 ? -9.008 -18.109 6.355 1 97.31 334 GLU A N 1
ATOM 2584 C CA . GLU A 1 334 ? -9.797 -19.281 5.973 1 97.31 334 GLU A CA 1
ATOM 2585 C C . GLU A 1 334 ? -9.289 -19.891 4.668 1 97.31 334 GLU A C 1
ATOM 2587 O O . GLU A 1 334 ? -9.148 -21.109 4.559 1 97.31 334 GLU A O 1
ATOM 2592 N N . LEU A 1 335 ? -9.023 -19.047 3.703 1 97.75 335 LEU A N 1
ATOM 2593 C CA . LEU A 1 335 ? -8.5 -19.531 2.432 1 97.75 335 LEU A CA 1
ATOM 2594 C C . LEU A 1 335 ? -7.125 -20.172 2.617 1 97.75 335 LEU A C 1
ATOM 2596 O O . LEU A 1 335 ? -6.875 -21.266 2.111 1 97.75 335 LEU A O 1
ATOM 2600 N N . ALA A 1 336 ? -6.238 -19.531 3.342 1 96.31 336 ALA A N 1
ATOM 2601 C CA . ALA A 1 336 ? -4.883 -20.031 3.57 1 96.31 336 ALA A CA 1
ATOM 2602 C C . ALA A 1 336 ? -4.906 -21.391 4.25 1 96.31 336 ALA A C 1
ATOM 2604 O O . ALA A 1 336 ? -4.117 -22.281 3.906 1 96.31 336 ALA A O 1
ATOM 2605 N N . ALA A 1 337 ? -5.801 -21.531 5.191 1 95.12 337 ALA A N 1
ATOM 2606 C CA . ALA A 1 337 ? -5.914 -22.797 5.922 1 95.12 337 ALA A CA 1
ATOM 2607 C C . ALA A 1 337 ? -6.262 -23.938 4.98 1 95.12 337 ALA A C 1
ATOM 2609 O O . ALA A 1 337 ? -5.859 -25.078 5.211 1 95.12 337 ALA A O 1
ATOM 2610 N N . TYR A 1 338 ? -6.914 -23.594 3.951 1 93.75 338 TYR A N 1
ATOM 2611 C CA . TYR A 1 338 ? -7.379 -24.656 3.061 1 93.75 338 TYR A CA 1
ATOM 2612 C C . TYR A 1 338 ? -6.379 -24.891 1.938 1 93.75 338 TYR A C 1
ATOM 2614 O O . TYR A 1 338 ? -6.031 -26.047 1.651 1 93.75 338 TYR A O 1
ATOM 2622 N N . ILE A 1 339 ? -5.875 -23.828 1.298 1 94.88 339 ILE A N 1
ATOM 2623 C CA . ILE A 1 339 ? -5.168 -24.031 0.04 1 94.88 339 ILE A CA 1
ATOM 2624 C C . ILE A 1 339 ? -3.674 -24.188 0.308 1 94.88 339 ILE A C 1
ATOM 2626 O O . ILE A 1 339 ? -2.934 -24.703 -0.533 1 94.88 339 ILE A O 1
ATOM 2630 N N . ASN A 1 340 ? -3.131 -23.703 1.369 1 94.62 340 ASN A N 1
ATOM 2631 C CA . ASN A 1 340 ? -1.806 -23.969 1.922 1 94.62 340 ASN A CA 1
ATOM 2632 C C . ASN A 1 340 ? -0.707 -23.344 1.062 1 94.62 340 ASN A C 1
ATOM 2634 O O . ASN A 1 340 ? 0.417 -23.859 1.025 1 94.62 340 ASN A O 1
ATOM 2638 N N . PHE A 1 341 ? -0.984 -22.328 0.305 1 97.12 341 PHE A N 1
ATOM 2639 C CA . PHE A 1 341 ? 0.009 -21.531 -0.415 1 97.12 341 PHE A CA 1
ATOM 2640 C C . PHE A 1 341 ? 0.455 -20.344 0.415 1 97.12 341 PHE A C 1
ATOM 2642 O O . PHE A 1 341 ? -0.092 -20.078 1.489 1 97.12 341 PHE A O 1
ATOM 2649 N N . VAL A 1 342 ? 1.491 -19.641 -0.042 1 96.06 342 VAL A N 1
ATOM 2650 C CA . VAL A 1 342 ? 1.983 -18.469 0.672 1 96.06 342 VAL A CA 1
ATOM 2651 C C . VAL A 1 342 ? 0.896 -17.391 0.719 1 96.06 342 VAL A C 1
ATOM 2653 O O . VAL A 1 342 ? 0.456 -16.906 -0.322 1 96.06 342 VAL A O 1
ATOM 2656 N N . CYS A 1 343 ? 0.456 -17.062 1.891 1 97.38 343 CYS A N 1
ATOM 2657 C CA . CYS A 1 343 ? -0.587 -16.062 2.07 1 97.38 343 CYS A CA 1
ATOM 2658 C C . CYS A 1 343 ? -0.043 -14.664 1.826 1 97.38 343 CYS A C 1
ATOM 2660 O O . CYS A 1 343 ? 0.941 -14.258 2.447 1 97.38 343 CYS A O 1
ATOM 2662 N N . PRO A 1 344 ? -0.708 -13.883 0.969 1 97.88 344 PRO A N 1
ATOM 2663 C CA . PRO A 1 344 ? -0.19 -12.555 0.646 1 97.88 344 PRO A CA 1
ATOM 2664 C C . PRO A 1 344 ? -0.645 -11.484 1.64 1 97.88 344 PRO A C 1
ATOM 2666 O O . PRO A 1 344 ? -0.301 -10.312 1.489 1 97.88 344 PRO A O 1
ATOM 2669 N N . VAL A 1 345 ? -1.391 -11.797 2.633 1 97.81 345 VAL A N 1
ATOM 2670 C CA . VAL A 1 345 ? -1.987 -10.844 3.561 1 97.81 345 VAL A CA 1
ATOM 2671 C C . VAL A 1 345 ? -1.162 -10.781 4.844 1 97.81 345 VAL A C 1
ATOM 2673 O O . VAL A 1 345 ? -0.948 -11.805 5.5 1 97.81 345 VAL A O 1
ATOM 2676 N N . ASP A 1 346 ? -0.73 -9.594 5.16 1 94.62 346 ASP A N 1
ATOM 2677 C CA . ASP A 1 346 ? 0.017 -9.359 6.395 1 94.62 346 ASP A CA 1
ATOM 2678 C C . ASP A 1 346 ? -0.899 -9.438 7.613 1 94.62 346 ASP A C 1
ATOM 2680 O O . ASP A 1 346 ? -2.086 -9.117 7.527 1 94.62 346 ASP A O 1
ATOM 2684 N N . GLY A 1 347 ? -0.386 -9.969 8.758 1 91.56 347 GLY A N 1
ATOM 2685 C CA . GLY A 1 347 ? -1.119 -9.961 10.016 1 91.56 347 GLY A CA 1
ATOM 2686 C C . GLY A 1 347 ? -2.162 -11.062 10.102 1 91.56 347 GLY A C 1
ATOM 2687 O O . GLY A 1 347 ? -3.078 -10.984 10.93 1 91.56 347 GLY A O 1
ATOM 2688 N N . VAL A 1 348 ? -2.074 -12.016 9.281 1 95.44 348 VAL A N 1
ATOM 2689 C CA . VAL A 1 348 ? -3.094 -13.055 9.203 1 95.44 348 VAL A CA 1
ATOM 2690 C C . VAL A 1 348 ? -2.771 -14.18 10.195 1 95.44 348 VAL A C 1
ATOM 2692 O O . VAL A 1 348 ? -3.613 -15.039 10.461 1 95.44 348 VAL A O 1
ATOM 2695 N N . LYS A 1 349 ? -1.626 -14.195 10.805 1 94 349 LYS A N 1
ATOM 2696 C CA . LYS A 1 349 ? -1.129 -15.336 11.57 1 94 349 LYS A CA 1
ATOM 2697 C C . LYS A 1 349 ? -2.076 -15.695 12.711 1 94 349 LYS A C 1
ATOM 2699 O O . LYS A 1 349 ? -2.424 -16.859 12.898 1 94 349 LYS A O 1
ATOM 2704 N N . ASP A 1 350 ? -2.516 -14.695 13.477 1 94.94 350 ASP A N 1
ATOM 2705 C CA . ASP A 1 350 ? -3.387 -14.953 14.617 1 94.94 350 ASP A CA 1
ATOM 2706 C C . ASP A 1 350 ? -4.723 -15.531 14.172 1 94.94 350 ASP A C 1
ATOM 2708 O O . ASP A 1 350 ? -5.234 -16.469 14.781 1 94.94 350 ASP A O 1
ATOM 2712 N N . ASP A 1 351 ? -5.25 -15 13.164 1 96.44 351 ASP A N 1
ATOM 2713 C CA . ASP A 1 351 ? -6.512 -15.508 12.633 1 96.44 351 ASP A CA 1
ATOM 2714 C C . ASP A 1 351 ? -6.348 -16.938 12.109 1 96.44 351 ASP A C 1
ATOM 2716 O O . ASP A 1 351 ? -7.234 -17.766 12.273 1 96.44 351 ASP A O 1
ATOM 2720 N N . LEU A 1 352 ? -5.273 -17.203 11.43 1 96.31 352 LEU A N 1
ATOM 2721 C CA . LEU A 1 352 ? -4.996 -18.531 10.891 1 96.31 352 LEU A CA 1
ATOM 2722 C C . LEU A 1 352 ? -4.816 -19.547 12.016 1 96.31 352 LEU A C 1
ATOM 2724 O O . LEU A 1 352 ? -5.273 -20.688 11.906 1 96.31 352 LEU A O 1
ATOM 2728 N N . ALA A 1 353 ? -4.195 -19.109 13.125 1 96 353 ALA A N 1
ATOM 2729 C CA . ALA A 1 353 ? -3.961 -20 14.266 1 96 353 ALA A CA 1
ATOM 2730 C C . ALA A 1 353 ? -5.277 -20.438 14.898 1 96 353 ALA A C 1
ATOM 2732 O O . ALA A 1 353 ? -5.391 -21.562 15.383 1 96 353 ALA A O 1
ATOM 2733 N N . LYS A 1 354 ? -6.246 -19.531 14.891 1 96.88 354 LYS A N 1
ATOM 2734 C CA . LYS A 1 354 ? -7.566 -19.859 15.43 1 96.88 354 LYS A CA 1
ATOM 2735 C C . LYS A 1 354 ? -8.242 -20.953 14.609 1 96.88 354 LYS A C 1
ATOM 2737 O O . LYS A 1 354 ? -9.07 -21.703 15.125 1 96.88 354 LYS A O 1
ATOM 2742 N N . ILE A 1 355 ? -7.883 -21.047 13.352 1 95.69 355 ILE A N 1
ATOM 2743 C CA . ILE A 1 355 ? -8.5 -22 12.43 1 95.69 355 ILE A CA 1
ATOM 2744 C C . ILE A 1 355 ? -7.652 -23.266 12.352 1 95.69 355 ILE A C 1
ATOM 2746 O O . ILE A 1 355 ? -8.18 -24.375 12.406 1 95.69 355 ILE A O 1
ATOM 2750 N N . ASP A 1 356 ? -6.344 -23.062 12.211 1 94.69 356 ASP A N 1
ATOM 2751 C CA . ASP A 1 356 ? -5.375 -24.141 12.008 1 94.69 356 ASP A CA 1
ATOM 2752 C C . ASP A 1 356 ? -3.992 -23.734 12.508 1 94.69 356 ASP A C 1
ATOM 2754 O O . ASP A 1 356 ? -3.205 -23.141 11.773 1 94.69 356 ASP A O 1
ATOM 2758 N N . GLU A 1 357 ? -3.619 -24.172 13.641 1 94.5 357 GLU A N 1
ATOM 2759 C CA . GLU A 1 357 ? -2.361 -23.797 14.281 1 94.5 357 GLU A CA 1
ATOM 2760 C C . GLU A 1 357 ? -1.163 -24.281 13.477 1 94.5 357 GLU A C 1
ATOM 2762 O O . GLU A 1 357 ? -0.141 -23.594 13.391 1 94.5 357 GLU A O 1
ATOM 2767 N N . ASP A 1 358 ? -1.245 -25.453 12.922 1 91.25 358 ASP A N 1
ATOM 2768 C CA . ASP A 1 358 ? -0.15 -26 12.125 1 91.25 358 ASP A CA 1
ATOM 2769 C C . ASP A 1 358 ? 0.093 -25.156 10.883 1 91.25 358 ASP A C 1
ATOM 2771 O O . ASP A 1 358 ? 1.241 -24.891 10.516 1 91.25 358 ASP A O 1
ATOM 2775 N N . ALA A 1 359 ? -0.996 -24.734 10.25 1 91.56 359 ALA A N 1
ATOM 2776 C CA . ALA A 1 359 ? -0.869 -23.859 9.086 1 91.56 359 ALA A CA 1
ATOM 2777 C C . ALA A 1 359 ? -0.236 -22.516 9.461 1 91.56 359 ALA A C 1
ATOM 2779 O O . ALA A 1 359 ? 0.606 -22 8.727 1 91.56 359 ALA A O 1
ATOM 2780 N N . ALA A 1 360 ? -0.571 -21.984 10.633 1 93.81 360 ALA A N 1
ATOM 2781 C CA . ALA A 1 360 ? -0.073 -20.688 11.086 1 93.81 360 ALA A CA 1
ATOM 2782 C C . ALA A 1 360 ? 1.43 -20.75 11.352 1 93.81 360 ALA A C 1
ATOM 2784 O O . ALA A 1 360 ? 2.115 -19.719 11.281 1 93.81 360 ALA A O 1
ATOM 2785 N N . ASN A 1 361 ? 1.906 -21.922 11.578 1 90.62 361 ASN A N 1
ATOM 2786 C CA . ASN A 1 361 ? 3.32 -22.078 11.898 1 90.62 361 ASN A CA 1
ATOM 2787 C C . ASN A 1 361 ? 4.086 -22.734 10.758 1 90.62 361 ASN A C 1
ATOM 2789 O O . ASN A 1 361 ? 5.254 -23.094 10.914 1 90.62 361 ASN A O 1
ATOM 2793 N N . ASN A 1 362 ? 3.453 -22.969 9.648 1 88.62 362 ASN A N 1
ATOM 2794 C CA . ASN A 1 362 ? 4.09 -23.562 8.477 1 88.62 362 ASN A CA 1
ATOM 2795 C C . ASN A 1 362 ? 4.797 -22.5 7.633 1 88.62 362 ASN A C 1
ATOM 2797 O O . ASN A 1 362 ? 4.148 -21.641 7.027 1 88.62 362 ASN A O 1
ATOM 2801 N N . PRO A 1 363 ? 6.082 -22.531 7.488 1 89.19 363 PRO A N 1
ATOM 2802 C CA . PRO A 1 363 ? 6.816 -21.5 6.754 1 89.19 363 PRO A CA 1
ATOM 2803 C C . PRO A 1 363 ? 6.516 -21.516 5.258 1 89.19 363 PRO A C 1
ATOM 2805 O O . PRO A 1 363 ? 6.887 -20.578 4.543 1 89.19 363 PRO A O 1
ATOM 2808 N N . LEU A 1 364 ? 5.867 -22.516 4.738 1 88.5 364 LEU A N 1
ATOM 2809 C CA . LEU A 1 364 ? 5.457 -22.531 3.34 1 88.5 364 LEU A CA 1
ATOM 2810 C C . LEU A 1 364 ? 4.211 -21.672 3.131 1 88.5 364 LEU A C 1
ATOM 2812 O O . LEU A 1 364 ? 3.869 -21.328 1.997 1 88.5 364 LEU A O 1
ATOM 2816 N N . ILE A 1 365 ? 3.484 -21.422 4.238 1 91.94 365 ILE A N 1
ATOM 2817 C CA . ILE A 1 365 ? 2.271 -20.625 4.172 1 91.94 365 ILE A CA 1
ATOM 2818 C C . ILE A 1 365 ? 2.57 -19.203 4.641 1 91.94 365 ILE A C 1
ATOM 2820 O O . ILE A 1 365 ? 2.174 -18.219 3.992 1 91.94 365 ILE A O 1
ATOM 2824 N N . ILE A 1 366 ? 3.27 -19.094 5.777 1 91.94 366 ILE A N 1
ATOM 2825 C CA . ILE A 1 366 ? 3.785 -17.828 6.301 1 91.94 366 ILE A CA 1
ATOM 2826 C C . ILE A 1 366 ? 5.309 -17.891 6.387 1 91.94 366 ILE A C 1
ATOM 2828 O O . ILE A 1 366 ? 5.859 -18.344 7.395 1 91.94 366 ILE A O 1
ATOM 2832 N N . PRO A 1 367 ? 5.949 -17.422 5.363 1 89.44 367 PRO A N 1
ATOM 2833 C CA . PRO A 1 367 ? 7.402 -17.594 5.328 1 89.44 367 PRO A CA 1
ATOM 2834 C C . PRO A 1 367 ? 8.109 -16.859 6.469 1 89.44 367 PRO A C 1
ATOM 2836 O O . PRO A 1 367 ? 7.77 -15.719 6.785 1 89.44 367 PRO A O 1
ATOM 2839 N N . ASP A 1 368 ? 9.008 -17.531 7.086 1 87.25 368 ASP A N 1
ATOM 2840 C CA . ASP A 1 368 ? 9.898 -16.906 8.047 1 87.25 368 ASP A CA 1
ATOM 2841 C C . ASP A 1 368 ? 11.195 -16.438 7.375 1 87.25 368 ASP A C 1
ATOM 2843 O O . ASP A 1 368 ? 11.32 -16.516 6.152 1 87.25 368 ASP A O 1
ATOM 2847 N N . GLN A 1 369 ? 12.094 -15.961 8.164 1 86.31 369 GLN A N 1
ATOM 2848 C CA . GLN A 1 369 ? 13.32 -15.383 7.625 1 86.31 369 GLN A CA 1
ATOM 2849 C C . GLN A 1 369 ? 14.156 -16.438 6.902 1 86.31 369 GLN A C 1
ATOM 2851 O O . GLN A 1 369 ? 14.75 -16.172 5.863 1 86.31 369 GLN A O 1
ATOM 2856 N N . ALA A 1 370 ? 14.227 -17.594 7.441 1 87.44 370 ALA A N 1
ATOM 2857 C CA . ALA A 1 370 ? 15.008 -18.672 6.848 1 87.44 370 ALA A CA 1
ATOM 2858 C C . ALA A 1 370 ? 14.469 -19.062 5.477 1 87.44 370 ALA A C 1
ATOM 2860 O O . ALA A 1 370 ? 15.234 -19.25 4.527 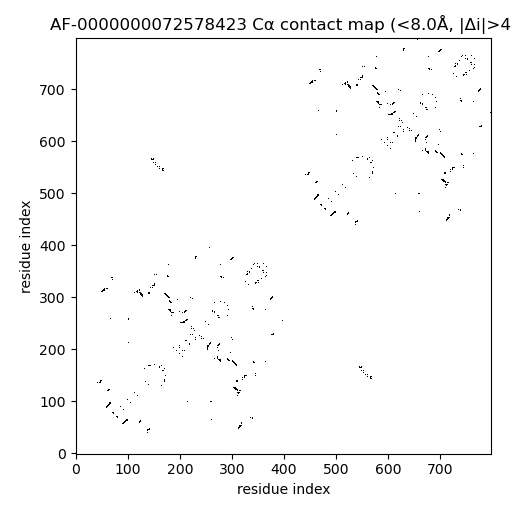1 87.44 370 ALA A O 1
ATOM 2861 N N . MET A 1 371 ? 13.172 -19.188 5.398 1 89.19 371 MET A N 1
ATOM 2862 C CA . MET A 1 371 ? 12.547 -19.516 4.121 1 89.19 371 MET A CA 1
ATOM 2863 C C . MET A 1 371 ? 12.734 -18.391 3.111 1 89.19 371 MET A C 1
ATOM 2865 O O . MET A 1 371 ? 12.977 -18.641 1.932 1 89.19 371 MET A O 1
ATOM 2869 N N . GLN A 1 372 ? 12.633 -17.234 3.596 1 87.69 372 GLN A N 1
ATOM 2870 C CA . GLN A 1 372 ? 12.812 -16.094 2.715 1 87.69 372 GLN A CA 1
ATOM 2871 C C . GLN A 1 372 ? 14.227 -16.047 2.15 1 87.69 372 GLN A C 1
ATOM 2873 O O . GLN A 1 372 ? 14.43 -15.695 0.985 1 87.69 372 GLN A O 1
ATOM 2878 N N . ALA A 1 373 ? 15.148 -16.453 2.924 1 88.88 373 ALA A N 1
ATOM 2879 C CA . ALA A 1 373 ? 16.547 -16.422 2.512 1 88.88 373 ALA A CA 1
ATOM 2880 C C . ALA A 1 373 ? 16.828 -17.438 1.407 1 88.88 373 ALA A C 1
ATOM 2882 O O . ALA A 1 373 ? 17.75 -17.266 0.606 1 88.88 373 ALA A O 1
ATOM 2883 N N . LYS A 1 374 ? 16.031 -18.484 1.318 1 93.31 374 LYS A N 1
ATOM 2884 C CA . LYS A 1 374 ? 16.234 -19.531 0.334 1 93.31 374 LYS A CA 1
ATOM 2885 C C . LYS A 1 374 ? 15.414 -19.266 -0.93 1 93.31 374 LYS A C 1
ATOM 2887 O O . LYS A 1 374 ? 15.531 -20 -1.915 1 93.31 374 LYS A O 1
ATOM 2892 N N . SER A 1 375 ? 14.656 -18.25 -0.918 1 94.81 375 SER A N 1
ATOM 2893 C CA . SER A 1 375 ? 13.75 -17.969 -2.023 1 94.81 375 SER A CA 1
ATOM 2894 C C . SER A 1 375 ? 14.445 -17.156 -3.115 1 94.81 375 SER A C 1
ATOM 2896 O O . SER A 1 375 ? 15.25 -16.266 -2.822 1 94.81 375 SER A O 1
ATOM 2898 N N . HIS A 1 376 ? 14.211 -17.547 -4.371 1 95.38 376 HIS A N 1
ATOM 2899 C CA . HIS A 1 376 ? 14.773 -16.859 -5.531 1 95.38 376 HIS A CA 1
ATOM 2900 C C . HIS A 1 376 ? 13.68 -16.516 -6.547 1 95.38 376 HIS A C 1
ATOM 2902 O O . HIS A 1 376 ? 12.852 -17.375 -6.875 1 95.38 376 HIS A O 1
ATOM 2908 N N . SER A 1 377 ? 13.711 -15.305 -7.035 1 93.94 377 SER A N 1
ATOM 2909 C CA . SER A 1 377 ? 12.805 -14.922 -8.109 1 93.94 377 SER A CA 1
ATOM 2910 C C . SER A 1 377 ? 13.461 -15.078 -9.477 1 93.94 377 SER A C 1
ATOM 2912 O O . SER A 1 377 ? 14.672 -14.906 -9.609 1 93.94 377 SER A O 1
ATOM 2914 N N . PHE A 1 378 ? 12.68 -15.539 -10.445 1 96.25 378 PHE A N 1
ATOM 2915 C CA . PHE A 1 378 ? 13.117 -15.531 -11.836 1 96.25 378 PHE A CA 1
ATOM 2916 C C . PHE A 1 378 ? 13.062 -14.125 -12.414 1 96.25 378 PHE A C 1
ATOM 2918 O O . PHE A 1 378 ? 12.039 -13.453 -12.328 1 96.25 378 PHE A O 1
ATOM 2925 N N . ARG A 1 379 ? 14.117 -13.656 -12.953 1 93.94 379 ARG A N 1
ATOM 2926 C CA . ARG A 1 379 ? 14.195 -12.266 -13.398 1 93.94 379 ARG A CA 1
ATOM 2927 C C . ARG A 1 379 ? 13.18 -11.977 -14.492 1 93.94 379 ARG A C 1
ATOM 2929 O O . ARG A 1 379 ? 12.805 -12.875 -15.25 1 93.94 379 ARG A O 1
ATOM 2936 N N . SER A 1 380 ? 12.773 -10.781 -14.617 1 90.44 380 SER A N 1
ATOM 2937 C CA . SER A 1 380 ? 11.945 -10.344 -15.734 1 90.44 380 SER A CA 1
ATOM 2938 C C . SER A 1 380 ? 12.695 -10.453 -17.062 1 90.44 380 SER A C 1
ATOM 2940 O O . SER A 1 380 ? 13.906 -10.234 -17.109 1 90.44 380 SER A O 1
ATOM 2942 N N . LEU A 1 381 ? 11.984 -10.828 -18.047 1 94.81 381 LEU A N 1
ATOM 2943 C CA . LEU A 1 381 ? 12.578 -10.969 -19.375 1 94.81 381 LEU A CA 1
ATOM 2944 C C . LEU A 1 381 ? 12.062 -9.898 -20.328 1 94.81 381 LEU A C 1
ATOM 2946 O O . LEU A 1 381 ? 10.891 -9.5 -20.25 1 94.81 381 LEU A O 1
ATOM 2950 N N . SER A 1 382 ? 12.984 -9.445 -21.188 1 91.25 382 SER A N 1
ATOM 2951 C CA . SER A 1 382 ? 12.516 -8.633 -22.312 1 91.25 382 SER A CA 1
ATOM 2952 C C . SER A 1 382 ? 11.633 -9.445 -23.25 1 91.25 382 SER A C 1
ATOM 2954 O O . SER A 1 382 ? 11.633 -10.68 -23.203 1 91.25 382 SER A O 1
ATOM 2956 N N . SER A 1 383 ? 10.914 -8.758 -24.062 1 89.19 383 SER A N 1
ATOM 2957 C CA . SER A 1 383 ? 10.07 -9.438 -25.047 1 89.19 383 SER A CA 1
ATOM 2958 C C . SER A 1 383 ? 10.898 -10.344 -25.953 1 89.19 383 SER A C 1
ATOM 2960 O O . SER A 1 383 ? 10.477 -11.461 -26.281 1 89.19 383 SER A O 1
ATOM 2962 N N . LYS A 1 384 ? 12.047 -9.836 -26.328 1 94.25 384 LYS A N 1
ATOM 2963 C CA . LYS A 1 384 ? 12.945 -10.617 -27.188 1 94.25 384 LYS A CA 1
ATOM 2964 C C . LYS A 1 384 ? 13.438 -11.867 -26.453 1 94.25 384 LYS A C 1
ATOM 2966 O O . LYS A 1 384 ? 13.422 -12.969 -27.016 1 94.25 384 LYS A O 1
ATOM 2971 N N . GLU A 1 385 ? 13.852 -11.727 -25.234 1 95.69 385 GLU A N 1
ATOM 2972 C CA . GLU A 1 385 ? 14.305 -12.859 -24.438 1 95.69 385 GLU A CA 1
ATOM 2973 C C . GLU A 1 385 ? 13.188 -13.875 -24.234 1 95.69 385 GLU A C 1
ATOM 2975 O O . GLU A 1 385 ? 13.406 -15.086 -24.359 1 95.69 385 GLU A O 1
ATOM 2980 N N . GLU A 1 386 ? 12.086 -13.383 -23.875 1 94.75 386 GLU A N 1
ATOM 2981 C CA . GLU A 1 386 ? 10.961 -14.258 -23.594 1 94.75 386 GLU A CA 1
ATOM 2982 C C . GLU A 1 386 ? 10.617 -15.125 -24.812 1 94.75 386 GLU A C 1
ATOM 2984 O O . GLU A 1 386 ? 10.398 -16.328 -24.672 1 94.75 386 GLU A O 1
ATOM 2989 N N . THR A 1 387 ? 10.539 -14.539 -25.938 1 93.31 387 THR A N 1
ATOM 2990 C CA . THR A 1 387 ? 10.242 -15.266 -27.172 1 93.31 387 THR A CA 1
ATOM 2991 C C . THR A 1 387 ? 11.297 -16.328 -27.438 1 93.31 387 THR A C 1
ATOM 2993 O O . THR A 1 387 ? 10.969 -17.5 -27.688 1 93.31 387 THR A O 1
ATOM 2996 N N . ALA A 1 388 ? 12.547 -15.938 -27.312 1 97 388 ALA A N 1
ATOM 2997 C CA . ALA A 1 388 ? 13.648 -16.844 -27.594 1 97 388 ALA A CA 1
ATOM 2998 C C . ALA A 1 388 ? 13.672 -18 -26.594 1 97 388 ALA A C 1
ATOM 3000 O O . ALA A 1 388 ? 13.844 -19.156 -26.969 1 97 388 ALA A O 1
ATOM 3001 N N . TYR A 1 389 ? 13.547 -17.656 -25.375 1 97.88 389 TYR A N 1
ATOM 3002 C CA . TYR A 1 389 ? 13.625 -18.656 -24.328 1 97.88 389 TYR A CA 1
ATOM 3003 C C . TYR A 1 389 ? 12.43 -19.594 -24.375 1 97.88 389 TYR A C 1
ATOM 3005 O O . TYR A 1 389 ? 12.57 -20.812 -24.188 1 97.88 389 TYR A O 1
ATOM 3013 N N . GLU A 1 390 ? 11.25 -19.078 -24.641 1 95.38 390 GLU A N 1
ATOM 3014 C CA . GLU A 1 390 ? 10.047 -19.906 -24.734 1 95.38 390 GLU A CA 1
ATOM 3015 C C . GLU A 1 390 ? 10.125 -20.859 -25.922 1 95.38 390 GLU A C 1
ATOM 3017 O O . GLU A 1 390 ? 9.648 -21.984 -25.844 1 95.38 390 GLU A O 1
ATOM 3022 N N . GLU A 1 391 ? 10.633 -20.406 -27 1 96.5 391 GLU A N 1
ATOM 3023 C CA . GLU A 1 391 ? 10.797 -21.266 -28.172 1 96.5 391 GLU A CA 1
ATOM 3024 C C . GLU A 1 391 ? 11.695 -22.453 -27.859 1 96.5 391 GLU A C 1
ATOM 3026 O O . GLU A 1 391 ? 11.383 -23.578 -28.219 1 96.5 391 GLU A O 1
ATOM 3031 N N . LYS A 1 392 ? 12.82 -22.172 -27.219 1 97.88 392 LYS A N 1
ATOM 3032 C CA . LYS A 1 392 ? 13.742 -23.25 -26.844 1 97.88 392 LYS A CA 1
ATOM 3033 C C . LYS A 1 392 ? 13.078 -24.234 -25.875 1 97.88 392 LYS A C 1
ATOM 3035 O O . LYS A 1 392 ? 13.219 -25.438 -26.031 1 97.88 392 LYS A O 1
ATOM 3040 N N . PHE A 1 393 ? 12.422 -23.719 -24.953 1 98.06 393 PHE A N 1
ATOM 3041 C CA . PHE A 1 393 ? 11.773 -24.562 -23.953 1 98.06 393 PHE A CA 1
ATOM 3042 C C . PHE A 1 393 ? 10.641 -25.375 -24.578 1 98.06 393 PHE A C 1
ATOM 3044 O O . PHE A 1 393 ? 10.422 -26.531 -24.203 1 98.06 393 PHE A O 1
ATOM 3051 N N . ALA A 1 394 ? 9.875 -24.75 -25.469 1 95.62 394 ALA A N 1
ATOM 3052 C CA . ALA A 1 394 ? 8.805 -25.453 -26.172 1 95.62 394 ALA A CA 1
ATOM 3053 C C . ALA A 1 394 ? 9.359 -26.641 -26.984 1 95.62 394 ALA A C 1
ATOM 3055 O O . ALA A 1 394 ? 8.742 -27.703 -27.031 1 95.62 394 ALA A O 1
ATOM 3056 N N . LYS A 1 395 ? 10.461 -26.438 -27.609 1 96.19 395 LYS A N 1
ATOM 3057 C CA . LYS A 1 395 ? 11.109 -27.531 -28.328 1 96.19 395 LYS A CA 1
ATOM 3058 C C . LYS A 1 395 ? 11.5 -28.656 -27.391 1 96.19 395 LYS A C 1
ATOM 3060 O O . LYS A 1 395 ? 11.375 -29.844 -27.734 1 96.19 395 LYS A O 1
ATOM 3065 N N . LEU A 1 396 ? 12.023 -28.312 -26.203 1 97.25 396 LEU A N 1
ATOM 3066 C CA . LEU A 1 396 ? 12.414 -29.266 -25.172 1 97.25 396 LEU A CA 1
ATOM 3067 C C . LEU A 1 396 ? 11.219 -30.094 -24.719 1 97.25 396 LEU A C 1
ATOM 3069 O O . LEU A 1 396 ? 11.328 -31.312 -24.547 1 97.25 396 LEU A O 1
ATOM 3073 N N . THR A 1 397 ? 10.086 -29.453 -24.453 1 94.81 397 THR A N 1
ATOM 3074 C CA . THR A 1 397 ? 8.945 -30.094 -23.812 1 94.81 397 THR A CA 1
ATOM 3075 C C . THR A 1 397 ? 8.023 -30.719 -24.859 1 94.81 397 THR A C 1
ATOM 3077 O O . THR A 1 397 ? 7.129 -31.5 -24.516 1 94.81 397 THR A O 1
ATOM 3080 N N . GLY A 1 398 ? 8.305 -30.562 -26.125 1 82.69 398 GLY A N 1
ATOM 3081 C CA . GLY A 1 398 ? 7.457 -31.062 -27.203 1 82.69 398 GLY A CA 1
ATOM 3082 C C . GLY A 1 398 ? 6.145 -30.312 -27.328 1 82.69 398 GLY A C 1
ATOM 3083 O O . GLY A 1 398 ? 5.148 -30.875 -27.797 1 82.69 398 GLY A O 1
ATOM 3084 N N . ALA A 1 399 ? 6.078 -29.188 -26.703 1 67.5 399 ALA A N 1
ATOM 3085 C CA . ALA A 1 399 ? 4.895 -28.344 -26.812 1 67.5 399 ALA A CA 1
ATOM 3086 C C . ALA A 1 399 ? 5.008 -27.391 -28 1 67.5 399 ALA A C 1
ATOM 3088 O O . ALA A 1 399 ? 6.113 -27.031 -28.406 1 67.5 399 ALA A O 1
ATOM 3089 N N . MET B 1 1 ? 32.156 69.938 -10.594 1 14.65 1 MET B N 1
ATOM 3090 C CA . MET B 1 1 ? 31.562 71.125 -9.945 1 14.65 1 MET B CA 1
ATOM 3091 C C . MET B 1 1 ? 30.172 70.75 -9.398 1 14.65 1 MET B C 1
ATOM 3093 O O . MET B 1 1 ? 29.312 70.25 -10.117 1 14.65 1 MET B O 1
ATOM 3097 N N . ARG B 1 2 ? 29.844 70.438 -7.957 1 18.86 2 ARG B N 1
ATOM 3098 C CA . ARG B 1 2 ? 29.516 69.875 -6.668 1 18.86 2 ARG B CA 1
ATOM 3099 C C . ARG B 1 2 ? 28.266 70.5 -6.066 1 18.86 2 ARG B C 1
ATOM 3101 O O . ARG B 1 2 ? 28.281 71.688 -5.723 1 18.86 2 ARG B O 1
ATOM 3108 N N . ARG B 1 3 ? 26.859 70.125 -6.75 1 18.42 3 ARG B N 1
ATOM 3109 C CA . ARG B 1 3 ? 25.5 70.375 -7.219 1 18.42 3 ARG B CA 1
ATOM 3110 C C . ARG B 1 3 ? 24.531 70.562 -6.051 1 18.42 3 ARG B C 1
ATOM 3112 O O . ARG B 1 3 ? 24.219 69.625 -5.355 1 18.42 3 ARG B O 1
ATOM 3119 N N . SER B 1 4 ? 24.312 71.688 -5.445 1 16.67 4 SER B N 1
ATOM 3120 C CA . SER B 1 4 ? 23.906 72.062 -4.098 1 16.67 4 SER B CA 1
ATOM 3121 C C . SER B 1 4 ? 22.422 71.875 -3.873 1 16.67 4 SER B C 1
ATOM 3123 O O . SER B 1 4 ? 21.641 71.875 -4.828 1 16.67 4 SER B O 1
ATOM 3125 N N . LEU B 1 5 ? 21.734 71.562 -2.506 1 18.5 5 LEU B N 1
ATOM 3126 C CA . LEU B 1 5 ? 20.953 70.875 -1.493 1 18.5 5 LEU B CA 1
ATOM 3127 C C . LEU B 1 5 ? 19.688 71.625 -1.137 1 18.5 5 LEU B C 1
ATOM 3129 O O . LEU B 1 5 ? 18.797 71.125 -0.472 1 18.5 5 LEU B O 1
ATOM 3133 N N . ARG B 1 6 ? 19.312 72.938 -1.439 1 17.38 6 ARG B N 1
ATOM 3134 C CA . ARG B 1 6 ? 18.953 73.562 -0.161 1 17.38 6 ARG B CA 1
ATOM 3135 C C . ARG B 1 6 ? 17.484 73.312 0.165 1 17.38 6 ARG B C 1
ATOM 3137 O O . ARG B 1 6 ? 16.719 72.875 -0.695 1 17.38 6 ARG B O 1
ATOM 3144 N N . SER B 1 7 ? 16.438 74.375 0.517 1 16.45 7 SER B N 1
ATOM 3145 C CA . SER B 1 7 ? 15.906 74.812 1.789 1 16.45 7 SER B CA 1
ATOM 3146 C C . SER B 1 7 ? 14.414 74.5 1.913 1 16.45 7 SER B C 1
ATOM 3148 O O . SER B 1 7 ? 13.742 74.25 0.911 1 16.45 7 SER B O 1
ATOM 3150 N N . GLY B 1 8 ? 13.422 75.125 2.875 1 16.19 8 GLY B N 1
ATOM 3151 C CA . GLY B 1 8 ? 12.75 74.938 4.156 1 16.19 8 GLY B CA 1
ATOM 3152 C C . GLY B 1 8 ? 11.234 74.875 4.031 1 16.19 8 GLY B C 1
ATOM 3153 O O . GLY B 1 8 ? 10.711 74.688 2.938 1 16.19 8 GLY B O 1
ATOM 3154 N N . ARG B 1 9 ? 10.328 75.875 4.703 1 18.19 9 ARG B N 1
ATOM 3155 C CA . ARG B 1 9 ? 9.633 76 5.984 1 18.19 9 ARG B CA 1
ATOM 3156 C C . ARG B 1 9 ? 8.125 75.875 5.793 1 18.19 9 ARG B C 1
ATOM 3158 O O . ARG B 1 9 ? 7.457 75.062 6.465 1 18.19 9 ARG B O 1
ATOM 3165 N N . ALA B 1 10 ? 7.047 77 5.789 1 17.61 10 ALA B N 1
ATOM 3166 C CA . ALA B 1 10 ? 6.246 77.438 6.934 1 17.61 10 ALA B CA 1
ATOM 3167 C C . ALA B 1 10 ? 4.793 77 6.785 1 17.61 10 ALA B C 1
ATOM 3169 O O . ALA B 1 10 ? 4.23 76.375 7.699 1 17.61 10 ALA B O 1
ATOM 3170 N N . ALA B 1 11 ? 3.701 78 6.398 1 18.23 11 ALA 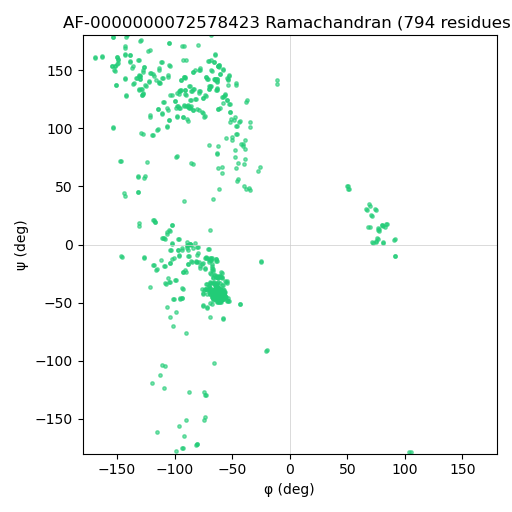B N 1
ATOM 3171 C CA . ALA B 1 11 ? 2.734 78.688 7.23 1 18.23 11 ALA B CA 1
ATOM 3172 C C . ALA B 1 11 ? 1.377 78 7.207 1 18.23 11 ALA B C 1
ATOM 3174 O O . ALA B 1 11 ? 1.034 77.312 6.238 1 18.23 11 ALA B O 1
ATOM 3175 N N . LEU B 1 12 ? 0.113 78.438 7.895 1 17.34 12 LEU B N 1
ATOM 3176 C CA . LEU B 1 12 ? -0.875 78.312 8.961 1 17.34 12 LEU B CA 1
ATOM 3177 C C . LEU B 1 12 ? -2.268 78.062 8.391 1 17.34 12 LEU B C 1
ATOM 3179 O O . LEU B 1 12 ? -3.055 77.312 8.961 1 17.34 12 LEU B O 1
ATOM 3183 N N . THR B 1 13 ? -2.85 78.625 7.156 1 17.16 13 THR B N 1
ATOM 3184 C CA . THR B 1 13 ? -4.043 79.438 7.383 1 17.1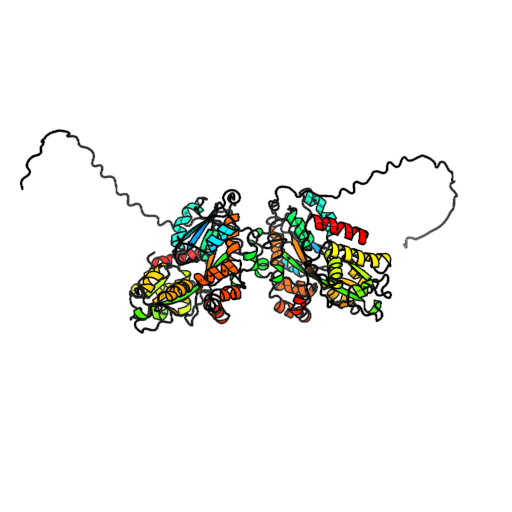6 13 THR B CA 1
ATOM 3185 C C . THR B 1 13 ? -5.277 78.562 7.52 1 17.16 13 THR B C 1
ATOM 3187 O O . THR B 1 13 ? -5.371 77.5 6.871 1 17.16 13 THR B O 1
ATOM 3190 N N . ARG B 1 14 ? -6.453 78.938 8.336 1 17.41 14 ARG B N 1
ATOM 3191 C CA . ARG B 1 14 ? -7.566 78.688 9.25 1 17.41 14 ARG B CA 1
ATOM 3192 C C . ARG B 1 14 ? -8.836 78.375 8.477 1 17.41 14 ARG B C 1
ATOM 3194 O O . ARG B 1 14 ? -9.602 79.25 8.094 1 17.41 14 ARG B O 1
ATOM 3201 N N . ARG B 1 15 ? -8.852 77.625 7.297 1 17.77 15 ARG B N 1
ATOM 3202 C CA . ARG B 1 15 ? -10.062 77.5 6.5 1 17.77 15 ARG B CA 1
ATOM 3203 C C . ARG B 1 15 ? -11.188 76.875 7.336 1 17.77 15 ARG B C 1
ATOM 3205 O O . ARG B 1 15 ? -10.992 75.812 7.992 1 17.77 15 ARG B O 1
ATOM 3212 N N . SER B 1 16 ? -12.32 77.5 7.398 1 17.78 16 SER B N 1
ATOM 3213 C CA . SER B 1 16 ? -13.555 77.75 8.148 1 17.78 16 SER B CA 1
ATOM 3214 C C . SER B 1 16 ? -14.422 76.5 8.156 1 17.78 16 SER B C 1
ATOM 3216 O O . SER B 1 16 ? -14.32 75.625 7.254 1 17.78 16 SER B O 1
ATOM 3218 N N . LEU B 1 17 ? -15.469 76.188 9.109 1 18.03 17 LEU B N 1
ATOM 3219 C CA . LEU B 1 17 ? -16.125 75.375 10.125 1 18.03 17 LEU B CA 1
ATOM 3220 C C . LEU B 1 17 ? -17.344 74.688 9.555 1 18.03 17 LEU B C 1
ATOM 3222 O O . LEU B 1 17 ? -17.562 73.5 9.812 1 18.03 17 LEU B O 1
ATOM 3226 N N . LEU B 1 18 ? -18.438 75.312 8.875 1 19.61 18 LEU B N 1
ATOM 3227 C CA . LEU B 1 18 ? -19.75 75.25 9.508 1 19.61 18 LEU B CA 1
ATOM 3228 C C . LEU B 1 18 ? -20.406 73.875 9.227 1 19.61 18 LEU B C 1
ATOM 3230 O O . LEU B 1 18 ? -20.062 73.25 8.258 1 19.61 18 LEU B O 1
ATOM 3234 N N . ARG B 1 19 ? -21.938 73.625 9.641 1 19.86 19 ARG B N 1
ATOM 3235 C CA . ARG B 1 19 ? -22.906 72.875 10.438 1 19.86 19 ARG B CA 1
ATOM 3236 C C . ARG B 1 19 ? -23.703 71.875 9.555 1 19.86 19 ARG B C 1
ATOM 3238 O O . ARG B 1 19 ? -24.547 71.125 10.047 1 19.86 19 ARG B O 1
ATOM 3245 N N . ALA B 1 20 ? -23.922 72.125 8.266 1 21.53 20 ALA B N 1
ATOM 3246 C CA . ALA B 1 20 ? -25.172 71.75 7.621 1 21.53 20 ALA B CA 1
ATOM 3247 C C . ALA B 1 20 ? -25.359 70.25 7.656 1 21.53 20 ALA B C 1
ATOM 3249 O O . ALA B 1 20 ? -24.703 69.5 6.91 1 21.53 20 ALA B O 1
ATOM 3250 N N . SER B 1 21 ? -25.562 69.5 8.914 1 20.3 21 SER B N 1
ATOM 3251 C CA . SER B 1 21 ? -25.359 68.125 9.305 1 20.3 21 SER B CA 1
ATOM 3252 C C . SER B 1 21 ? -26.406 67.188 8.664 1 20.3 21 SER B C 1
ATOM 3254 O O . SER B 1 21 ? -26.094 66.062 8.297 1 20.3 21 SER B O 1
ATOM 3256 N N . THR B 1 22 ? -27.781 67.562 8.594 1 23.34 22 THR B N 1
ATOM 3257 C CA . THR B 1 22 ? -28.688 66.562 9.211 1 23.34 22 THR B CA 1
ATOM 3258 C C . THR B 1 22 ? -29.031 65.438 8.234 1 23.34 22 THR B C 1
ATOM 3260 O O . THR B 1 22 ? -29.797 64.562 8.562 1 23.34 22 THR B O 1
ATOM 3263 N N . GLY B 1 23 ? -28.609 65.438 7.027 1 22.95 23 GLY B N 1
ATOM 3264 C CA . GLY B 1 23 ? -29.422 64.75 6.07 1 22.95 23 GLY B CA 1
ATOM 3265 C C . GLY B 1 23 ? -29.562 63.25 6.414 1 22.95 23 GLY B C 1
ATOM 3266 O O . GLY B 1 23 ? -28.625 62.625 6.926 1 22.95 23 GLY B O 1
ATOM 3267 N N . GLY B 1 24 ? -30.844 62.75 6.703 1 23.95 24 GLY B N 1
ATOM 3268 C CA . GLY B 1 24 ? -31.453 61.531 7.23 1 23.95 24 GLY B CA 1
ATOM 3269 C C . GLY B 1 24 ? -31.125 60.281 6.406 1 23.95 24 GLY B C 1
ATOM 3270 O O . GLY B 1 24 ? -31.547 60.188 5.246 1 23.95 24 GLY B O 1
ATOM 3271 N N . ALA B 1 25 ? -29.906 59.844 6.363 1 23.45 25 ALA B N 1
ATOM 3272 C CA . ALA B 1 25 ? -29.406 58.75 5.535 1 23.45 25 ALA B CA 1
ATOM 3273 C C . ALA B 1 25 ? -30.094 57.406 5.914 1 23.45 25 ALA B C 1
ATOM 3275 O O . ALA B 1 25 ? -30 56.969 7.059 1 23.45 25 ALA B O 1
ATOM 3276 N N . LEU B 1 26 ? -31.25 57.219 5.305 1 25.8 26 LEU B N 1
ATOM 3277 C CA . LEU B 1 26 ? -32 56 5.461 1 25.8 26 LEU B CA 1
ATOM 3278 C C . LEU B 1 26 ? -31.094 54.781 5.273 1 25.8 26 LEU B C 1
ATOM 3280 O O . LEU B 1 26 ? -30.5 54.594 4.211 1 25.8 26 LEU B O 1
ATOM 3284 N N . ALA B 1 27 ? -30.312 54.344 6.301 1 24.45 27 ALA B N 1
ATOM 3285 C CA . ALA B 1 27 ? -29.406 53.188 6.352 1 24.45 27 ALA B CA 1
ATOM 3286 C C . ALA B 1 27 ? -30.156 51.906 6.082 1 24.45 27 ALA B C 1
ATOM 3288 O O . ALA B 1 27 ? -30.969 51.469 6.906 1 24.45 27 ALA B O 1
ATOM 3289 N N . VAL B 1 28 ? -30.75 51.75 4.926 1 29.08 28 VAL B N 1
ATOM 3290 C CA . VAL B 1 28 ? -31.359 50.438 4.758 1 29.08 28 VAL B CA 1
ATOM 3291 C C . VAL B 1 28 ? -30.344 49.375 5.113 1 29.08 28 VAL B C 1
ATOM 3293 O O . VAL B 1 28 ? -29.25 49.312 4.559 1 29.08 28 VAL B O 1
ATOM 3296 N N . GLY B 1 29 ? -30.281 48.875 6.398 1 25.14 29 GLY B N 1
ATOM 3297 C CA . GLY B 1 29 ? -29.531 47.781 6.992 1 25.14 29 GLY B CA 1
ATOM 3298 C C . GLY B 1 29 ? -29.562 46.531 6.148 1 25.14 29 GLY B C 1
ATOM 3299 O O . GLY B 1 29 ? -30.609 45.906 5.977 1 25.14 29 GLY B O 1
ATOM 3300 N N . GLY B 1 30 ? -28.906 46.5 5.008 1 27.36 30 GLY B N 1
ATOM 3301 C CA . GLY B 1 30 ? -28.844 45.281 4.262 1 27.36 30 GLY B CA 1
ATOM 3302 C C . GLY B 1 30 ? -28.406 44.094 5.109 1 27.36 30 GLY B C 1
ATOM 3303 O O . GLY B 1 30 ? -27.375 44.156 5.77 1 27.36 30 GLY B O 1
ATOM 3304 N N . LEU B 1 31 ? -29.312 43.344 5.746 1 27.95 31 LEU B N 1
ATOM 3305 C CA . LEU B 1 31 ? -29.156 42.031 6.406 1 27.95 31 LEU B CA 1
ATOM 3306 C C . LEU B 1 31 ? -28.219 41.125 5.609 1 27.95 31 LEU B C 1
ATOM 3308 O O . LEU B 1 31 ? -28.484 40.844 4.438 1 27.95 31 LEU B O 1
ATOM 3312 N N . GLY B 1 32 ? -26.922 41.281 5.766 1 27.81 32 GLY B N 1
ATOM 3313 C CA . GLY B 1 32 ? -25.906 40.375 5.281 1 27.81 32 GLY B CA 1
ATOM 3314 C C . GLY B 1 32 ? -26.281 38.906 5.508 1 27.81 32 GLY B C 1
ATOM 3315 O O . GLY B 1 32 ? -26.5 38.5 6.641 1 27.81 32 GLY B O 1
ATOM 3316 N N . LEU B 1 33 ? -27.031 38.312 4.551 1 28.19 33 LEU B N 1
ATOM 3317 C CA . LEU B 1 33 ? -27.203 36.875 4.461 1 28.19 33 LEU B CA 1
ATOM 3318 C C . LEU B 1 33 ? -25.906 36.156 4.773 1 28.19 33 LEU B C 1
ATOM 3320 O O . LEU B 1 33 ? -24.922 36.281 4.055 1 28.19 33 LEU B O 1
ATOM 3324 N N . LEU B 1 34 ? -25.422 36.156 5.965 1 31.55 34 LEU B N 1
ATOM 3325 C CA . LEU B 1 34 ? -24.531 35.062 6.402 1 31.55 34 LEU B CA 1
ATOM 3326 C C . LEU B 1 34 ? -24.938 33.75 5.766 1 31.55 34 LEU B C 1
ATOM 3328 O O . LEU B 1 34 ? -25.891 33.094 6.219 1 31.55 34 LEU B O 1
ATOM 3332 N N . SER B 1 35 ? -25.188 33.719 4.426 1 31.84 35 SER B N 1
ATOM 3333 C CA . SER B 1 35 ? -25.469 32.469 3.768 1 31.84 35 SER B CA 1
ATOM 3334 C C . SER B 1 35 ? -24.562 31.359 4.297 1 31.84 35 SER B C 1
ATOM 3336 O O . SER B 1 35 ? -23.328 31.516 4.344 1 31.84 35 SER B O 1
ATOM 3338 N N . GLY B 1 36 ? -24.844 30.734 5.305 1 35.09 36 GLY B N 1
ATOM 3339 C CA . GLY B 1 36 ? -24.422 29.375 5.586 1 35.09 36 GLY B CA 1
ATOM 3340 C C . GLY B 1 36 ? -24.141 28.562 4.332 1 35.09 36 GLY B C 1
ATOM 3341 O O . GLY B 1 36 ? -25.031 28.297 3.539 1 35.09 36 GLY B O 1
ATOM 3342 N N . CYS B 1 37 ? -23.094 28.953 3.584 1 36.16 37 CYS B N 1
ATOM 3343 C CA . CYS B 1 37 ? -22.594 28.453 2.307 1 36.16 37 CYS B CA 1
ATOM 3344 C C . CYS B 1 37 ? -22.719 26.938 2.234 1 36.16 37 CYS B C 1
ATOM 3346 O O . CYS B 1 37 ? -21.844 26.219 2.705 1 36.16 37 CYS B O 1
ATOM 3348 N N . GLY B 1 38 ? -23.75 26.391 2.541 1 36.06 38 GLY B N 1
ATOM 3349 C CA . GLY B 1 38 ? -24.047 25 2.205 1 36.06 38 GLY B CA 1
ATOM 3350 C C . GLY B 1 38 ? -23.719 24.656 0.765 1 36.06 38 GLY B C 1
ATOM 3351 O O . GLY B 1 38 ? -24.562 24.797 -0.122 1 36.06 38 GLY B O 1
ATOM 3352 N N . ILE B 1 39 ? -22.531 24.875 0.312 1 40.28 39 ILE B N 1
ATOM 3353 C CA . ILE B 1 39 ? -22.25 24.438 -1.051 1 40.28 39 ILE B CA 1
ATOM 3354 C C . ILE B 1 39 ? -22.766 23 -1.25 1 40.28 39 ILE B C 1
ATOM 3356 O O . ILE B 1 39 ? -22.406 22.109 -0.49 1 40.28 39 ILE B O 1
ATOM 3360 N N . PRO B 1 40 ? -23.891 22.812 -1.883 1 38.78 40 PRO B N 1
ATOM 3361 C CA . PRO B 1 40 ? -24.359 21.469 -2.158 1 38.78 40 PRO B CA 1
ATOM 3362 C C . PRO B 1 40 ? -23.266 20.562 -2.721 1 38.78 40 PRO B C 1
ATOM 3364 O O . PRO B 1 40 ? -22.344 21.031 -3.383 1 38.78 40 PRO B O 1
ATOM 3367 N N . ALA B 1 41 ? -23.281 19.297 -2.211 1 37.19 41 ALA B N 1
ATOM 3368 C CA . ALA B 1 41 ? -22.406 18.297 -2.803 1 37.19 41 ALA B CA 1
ATOM 3369 C C . ALA B 1 41 ? -22.516 18.297 -4.324 1 37.19 41 ALA B C 1
ATOM 3371 O O . ALA B 1 41 ? -23.609 18.406 -4.875 1 37.19 41 ALA B O 1
ATOM 3372 N N . ALA B 1 42 ? -21.656 18.734 -5.035 1 37.97 42 ALA B N 1
ATOM 3373 C CA . ALA B 1 42 ? -21.75 18.484 -6.469 1 37.97 42 ALA B CA 1
ATOM 3374 C C . ALA B 1 42 ? -22.359 17.109 -6.746 1 37.97 42 ALA B C 1
ATOM 3376 O O . ALA B 1 42 ? -22.016 16.125 -6.09 1 37.97 42 ALA B O 1
ATOM 3377 N N . GLY B 1 43 ? -23.688 16.891 -7.203 1 31.41 43 GLY B N 1
ATOM 3378 C CA . GLY B 1 43 ? -24.375 15.648 -7.527 1 31.41 43 GLY B CA 1
ATOM 3379 C C . GLY B 1 43 ? -23.422 14.5 -7.832 1 31.41 43 GLY B C 1
ATOM 3380 O O . GLY B 1 43 ? -23.609 13.391 -7.332 1 31.41 43 GLY B O 1
ATOM 3381 N N . LYS B 1 44 ? -22.969 14.219 -9.164 1 35.81 44 LYS B N 1
ATOM 3382 C CA . LYS B 1 44 ? -22.312 12.977 -9.57 1 35.81 44 LYS B CA 1
ATOM 3383 C C . LYS B 1 44 ? -20.984 12.797 -8.844 1 35.81 44 LYS B C 1
ATOM 3385 O O . LYS B 1 44 ? -20.078 13.617 -9 1 35.81 44 LYS B O 1
ATOM 3390 N N . THR B 1 45 ? -20.844 12.367 -7.598 1 37.47 45 THR B N 1
ATOM 3391 C CA . THR B 1 45 ? -19.75 11.867 -6.758 1 37.47 45 THR B CA 1
ATOM 3392 C C . THR B 1 45 ? -18.641 11.273 -7.613 1 37.47 45 THR B C 1
ATOM 3394 O O . THR B 1 45 ? -17.797 10.523 -7.113 1 37.47 45 THR B O 1
ATOM 3397 N N . GLU B 1 46 ? -18.984 11.023 -8.898 1 39.19 46 GLU B N 1
ATOM 3398 C CA . GLU B 1 46 ? -17.906 10.32 -9.602 1 39.19 46 GLU B CA 1
ATOM 3399 C C . GLU B 1 46 ? -16.578 11.047 -9.453 1 39.19 46 GLU B C 1
ATOM 3401 O O . GLU B 1 46 ? -16.547 12.281 -9.367 1 39.19 46 GLU B O 1
ATOM 3406 N N . GLY B 1 47 ? -15.625 10.586 -8.844 1 43.22 47 GLY B N 1
ATOM 3407 C CA . GLY B 1 47 ? -14.258 11.078 -8.891 1 43.22 47 GLY B CA 1
ATOM 3408 C C . GLY B 1 47 ? -14.023 12.094 -9.992 1 43.22 47 GLY B C 1
ATOM 3409 O O . GLY B 1 47 ? -14.844 12.219 -10.906 1 43.22 47 GLY B O 1
ATOM 3410 N N . GLY B 1 48 ? -13.172 13.172 -9.688 1 49.94 48 GLY B N 1
ATOM 3411 C CA . GLY B 1 48 ? -12.758 14.375 -10.391 1 49.94 48 GLY B CA 1
ATOM 3412 C C . GLY B 1 48 ? -12.555 14.156 -11.875 1 49.94 48 GLY B C 1
ATOM 3413 O O . GLY B 1 48 ? -12.367 13.023 -12.32 1 49.94 48 GLY B O 1
ATOM 3414 N N . VAL B 1 49 ? -13.289 14.938 -12.617 1 52.56 49 VAL B N 1
ATOM 3415 C CA . VAL B 1 49 ? -13.039 15.078 -14.047 1 52.56 49 VAL B CA 1
ATOM 3416 C C . VAL B 1 49 ? -11.547 15.273 -14.297 1 52.56 49 VAL B C 1
ATOM 3418 O O . VAL B 1 49 ? -10.922 16.172 -13.727 1 52.56 49 VAL B O 1
ATOM 3421 N N . SER B 1 50 ? -10.883 14.102 -14.602 1 58.97 50 SER B N 1
ATOM 3422 C CA . SER B 1 50 ? -9.492 14.234 -15.016 1 58.97 50 SER B CA 1
ATOM 3423 C C . SER B 1 50 ? -9.312 15.375 -16.016 1 58.97 50 SER B C 1
ATOM 3425 O O . SER B 1 50 ? -10.102 15.516 -16.953 1 58.97 50 SER B O 1
ATOM 3427 N N . ALA B 1 51 ? -8.703 16.562 -15.523 1 70.25 51 ALA B N 1
ATOM 3428 C CA . ALA B 1 51 ? -8.234 17.547 -16.5 1 70.25 51 ALA B CA 1
ATOM 3429 C C . ALA B 1 51 ? -7.215 16.922 -17.453 1 70.25 51 ALA B C 1
ATOM 3431 O O . ALA B 1 51 ? -6.645 15.867 -17.172 1 70.25 51 ALA B O 1
ATOM 3432 N N . GLU B 1 52 ? -7.195 17.438 -18.594 1 89.56 52 GLU B N 1
ATOM 3433 C CA . GLU B 1 52 ? -6.137 17.047 -19.531 1 89.56 52 GLU B CA 1
ATOM 3434 C C . GLU B 1 52 ? -4.758 17.219 -18.891 1 89.56 52 GLU B C 1
ATOM 3436 O O . GLU B 1 52 ? -4.441 18.281 -18.344 1 89.56 52 GLU B O 1
ATOM 3441 N N . ASP B 1 53 ? -4.031 16.203 -18.797 1 95.5 53 ASP B N 1
ATOM 3442 C CA . ASP B 1 53 ? -2.682 16.203 -18.25 1 95.5 53 ASP B CA 1
ATOM 3443 C C . ASP B 1 53 ? -1.667 16.719 -19.266 1 95.5 53 ASP B C 1
ATOM 3445 O O . ASP B 1 53 ? -1.45 16.078 -20.297 1 95.5 53 ASP B O 1
ATOM 3449 N N . HIS B 1 54 ? -1.044 17.812 -19 1 97.12 54 HIS B N 1
ATOM 3450 C CA . HIS B 1 54 ? -0.105 18.438 -19.922 1 97.12 54 HIS B CA 1
ATOM 3451 C C . HIS B 1 54 ? 1.338 18.156 -19.5 1 97.12 54 HIS B C 1
ATOM 3453 O O . HIS B 1 54 ? 2.258 18.844 -19.969 1 97.12 54 HIS B O 1
ATOM 3459 N N . SER B 1 55 ? 1.548 17.219 -18.688 1 97.31 55 SER B N 1
ATOM 3460 C CA . SER B 1 55 ? 2.854 16.938 -18.094 1 97.31 55 SER B CA 1
ATOM 3461 C C . SER B 1 55 ? 3.895 16.641 -19.172 1 97.31 55 SER B C 1
ATOM 3463 O O . SER B 1 55 ? 5.066 16.984 -19.016 1 97.31 55 SER B O 1
ATOM 3465 N N . LYS B 1 56 ? 3.531 15.922 -20.234 1 95.19 56 LYS B N 1
ATOM 3466 C CA . LYS B 1 56 ? 4.477 15.516 -21.281 1 95.19 56 LYS B CA 1
ATOM 3467 C C . LYS B 1 56 ? 5.066 16.734 -21.984 1 95.19 56 LYS B C 1
ATOM 3469 O O . LYS B 1 56 ? 6.262 16.75 -22.297 1 95.19 56 LYS B O 1
ATOM 3474 N N . GLU B 1 57 ? 4.285 17.719 -22.188 1 96.56 57 GLU B N 1
ATOM 3475 C CA . GLU B 1 57 ? 4.699 18.891 -22.953 1 96.56 57 GLU B CA 1
ATOM 3476 C C . GLU B 1 57 ? 5.238 19.984 -22.016 1 96.56 57 GLU B C 1
ATOM 3478 O O . GLU B 1 57 ? 6.168 20.703 -22.375 1 96.56 57 GLU B O 1
ATOM 3483 N N . GLU B 1 58 ? 4.562 20.062 -20.875 1 97.69 58 GLU B N 1
ATOM 3484 C CA . GLU B 1 58 ? 4.926 21.094 -19.891 1 97.69 58 GLU B CA 1
ATOM 3485 C C . GLU B 1 58 ? 5.645 20.469 -18.703 1 97.69 58 GLU B C 1
ATOM 3487 O O . GLU B 1 58 ? 5.004 20.047 -17.734 1 97.69 58 GLU B O 1
ATOM 3492 N N . LYS B 1 59 ? 6.961 20.562 -18.641 1 98.25 59 LYS B N 1
ATOM 3493 C CA . LYS B 1 59 ? 7.773 19.938 -17.609 1 98.25 59 LYS B CA 1
ATOM 3494 C C . LYS B 1 59 ? 7.848 20.812 -16.359 1 98.25 59 LYS B C 1
ATOM 3496 O O . LYS B 1 59 ? 8.922 21.281 -15.984 1 98.25 59 LYS B O 1
ATOM 3501 N N . GLN B 1 60 ? 6.766 20.953 -15.648 1 98.44 60 GLN B N 1
ATOM 3502 C CA . GLN B 1 60 ? 6.711 21.781 -14.445 1 98.44 60 GLN B CA 1
ATOM 3503 C C . GLN B 1 60 ? 5.695 21.219 -13.445 1 98.44 60 GLN B C 1
ATOM 3505 O O . GLN B 1 60 ? 4.82 20.438 -13.812 1 98.44 60 GLN B O 1
ATOM 3510 N N . VAL B 1 61 ? 5.816 21.562 -12.242 1 98.75 61 VAL B N 1
ATOM 3511 C CA . VAL B 1 61 ? 4.875 21.297 -11.156 1 98.75 61 VAL B CA 1
ATOM 3512 C C . VAL B 1 61 ? 4.805 22.5 -10.227 1 98.75 61 VAL B C 1
ATOM 3514 O O . VAL B 1 61 ? 5.836 23.062 -9.852 1 98.75 61 VAL B O 1
ATOM 3517 N N . ARG B 1 62 ? 3.621 22.969 -9.969 1 98.69 62 ARG B N 1
ATOM 3518 C CA . ARG B 1 62 ? 3.373 24.016 -8.969 1 98.69 62 ARG B CA 1
ATOM 3519 C C . ARG B 1 62 ? 2.939 23.406 -7.641 1 98.69 62 ARG B C 1
ATOM 3521 O O . ARG B 1 62 ? 1.893 22.766 -7.559 1 98.69 62 ARG B O 1
ATOM 3528 N N . PHE B 1 63 ? 3.74 23.672 -6.605 1 98.81 63 PHE B N 1
ATOM 3529 C CA . PHE B 1 63 ? 3.625 22.984 -5.32 1 98.81 63 PHE B CA 1
ATOM 3530 C C . PHE B 1 63 ? 3.371 23.984 -4.199 1 98.81 63 PHE B C 1
ATOM 3532 O O . PHE B 1 63 ? 4.262 24.75 -3.836 1 98.81 63 PHE B O 1
ATOM 3539 N N . SER B 1 64 ? 2.141 23.922 -3.641 1 98.75 64 SER B N 1
ATOM 3540 C CA . SER B 1 64 ? 1.773 24.75 -2.488 1 98.75 64 SER B CA 1
ATOM 3541 C C . SER B 1 64 ? 1.902 23.953 -1.188 1 98.75 64 SER B C 1
ATOM 3543 O O . SER B 1 64 ? 1.357 22.859 -1.065 1 98.75 64 SER B O 1
ATOM 3545 N N . ASN B 1 65 ? 2.582 24.531 -0.198 1 98.44 65 ASN B N 1
ATOM 3546 C CA . ASN B 1 65 ? 2.861 23.859 1.072 1 98.44 65 ASN B CA 1
ATOM 3547 C C . ASN B 1 65 ? 2.787 24.844 2.242 1 98.44 65 ASN B C 1
ATOM 3549 O O . ASN B 1 65 ? 2.541 26.031 2.047 1 98.44 65 ASN B O 1
AT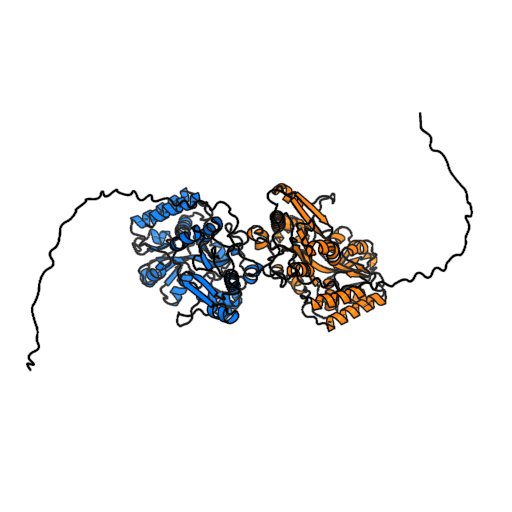OM 3553 N N . TRP B 1 66 ? 2.828 24.297 3.455 1 96.88 66 TRP B N 1
ATOM 3554 C CA . TRP B 1 66 ? 2.877 25.062 4.691 1 96.88 66 TRP B CA 1
ATOM 3555 C C . TRP B 1 66 ? 4.238 25.734 4.863 1 96.88 66 TRP B C 1
ATOM 3557 O O . TRP B 1 66 ? 5.23 25.297 4.281 1 96.88 66 TRP B O 1
ATOM 3567 N N . THR B 1 67 ? 4.23 26.797 5.691 1 90.44 67 THR B N 1
ATOM 3568 C CA . THR B 1 67 ? 5.488 27.438 6.055 1 90.44 67 THR B CA 1
ATOM 3569 C C . THR B 1 67 ? 6.379 26.469 6.84 1 90.44 67 THR B C 1
ATOM 3571 O O . THR B 1 67 ? 5.887 25.688 7.66 1 90.44 67 THR B O 1
ATOM 3574 N N . GLU B 1 68 ? 7.75 26.484 6.562 1 87.69 68 GLU B N 1
ATOM 3575 C CA . GLU B 1 68 ? 8.773 25.734 7.273 1 87.69 68 GLU B CA 1
ATOM 3576 C C . GLU B 1 68 ? 8.617 24.234 7.043 1 87.69 68 GLU B C 1
ATOM 3578 O O . GLU B 1 68 ? 8.969 23.422 7.906 1 87.69 68 GLU B O 1
ATOM 3583 N N . TYR B 1 69 ? 8.094 23.906 5.898 1 96.5 69 TYR B N 1
ATOM 3584 C CA . TYR B 1 69 ? 7.75 22.5 5.676 1 96.5 69 TYR B CA 1
ATOM 3585 C C . TYR B 1 69 ? 8.555 21.922 4.52 1 96.5 69 TYR B C 1
ATOM 3587 O O . TYR B 1 69 ? 8.133 20.938 3.891 1 96.5 69 TYR B O 1
ATOM 3595 N N . MET B 1 70 ? 9.703 22.531 4.156 1 97.19 70 MET B N 1
ATOM 3596 C CA . MET B 1 70 ? 10.625 22.109 3.109 1 97.19 70 MET B CA 1
ATOM 3597 C C . MET B 1 70 ? 12.07 22.359 3.516 1 97.19 70 MET B C 1
ATOM 3599 O O . MET B 1 70 ? 12.367 23.359 4.172 1 97.19 70 MET B O 1
ATOM 3603 N N . ASP B 1 71 ? 12.992 21.422 3.133 1 95.75 71 ASP B N 1
ATOM 3604 C CA . ASP B 1 71 ? 14.406 21.641 3.441 1 95.75 71 ASP B CA 1
ATOM 3605 C C . ASP B 1 71 ? 14.945 22.875 2.74 1 95.75 71 ASP B C 1
ATOM 3607 O O . ASP B 1 71 ? 14.555 23.188 1.61 1 95.75 71 ASP B O 1
ATOM 3611 N N . VAL B 1 72 ? 15.805 23.609 3.42 1 93.5 72 VAL B N 1
ATOM 3612 C CA . VAL B 1 72 ? 16.438 24.797 2.879 1 93.5 72 VAL B CA 1
ATOM 3613 C C . VAL B 1 72 ? 17.953 24.688 3.035 1 93.5 72 VAL B C 1
ATOM 3615 O O . VAL B 1 72 ? 18.438 24.016 3.945 1 93.5 72 VAL B O 1
ATOM 3618 N N . ASP B 1 73 ? 18.641 25.297 2.127 1 91.75 73 ASP B N 1
ATOM 3619 C CA . ASP B 1 73 ? 20.094 25.359 2.277 1 91.75 73 ASP B CA 1
ATOM 3620 C C . ASP B 1 73 ? 20.5 26.484 3.24 1 91.75 73 ASP B C 1
ATOM 3622 O O . ASP B 1 73 ? 19.641 27.094 3.879 1 91.75 73 ASP B O 1
ATOM 3626 N N . GLU B 1 74 ? 21.781 26.719 3.33 1 88.19 74 GLU B N 1
ATOM 3627 C CA . GLU B 1 74 ? 22.328 27.688 4.281 1 88.19 74 GLU B CA 1
ATOM 3628 C C . GLU B 1 74 ? 21.828 29.109 3.975 1 88.19 74 GLU B C 1
ATOM 3630 O O . GLU B 1 74 ? 21.688 29.922 4.883 1 88.19 74 GLU B O 1
ATOM 3635 N N . SER B 1 75 ? 21.5 29.375 2.717 1 88 75 SER B N 1
ATOM 3636 C CA . SER B 1 75 ? 21.031 30.688 2.311 1 88 75 SER B CA 1
ATOM 3637 C C . SER B 1 75 ? 19.547 30.875 2.646 1 88 75 SER B C 1
ATOM 3639 O O . SER B 1 75 ? 19.047 32 2.66 1 88 75 SER B O 1
ATOM 3641 N N . GLY B 1 76 ? 18.891 29.812 2.926 1 85.81 76 GLY B N 1
ATOM 3642 C CA . GLY B 1 76 ? 17.453 29.844 3.195 1 85.81 76 GLY B CA 1
ATOM 3643 C C . GLY B 1 76 ? 16.609 30.031 1.943 1 85.81 76 GLY B C 1
ATOM 3644 O O . GLY B 1 76 ? 15.391 30.109 2.02 1 85.81 76 GLY B O 1
ATOM 3645 N N . ARG B 1 77 ? 17.266 30.094 0.82 1 87.38 77 ARG B N 1
ATOM 3646 C CA . ARG B 1 77 ? 16.547 30.469 -0.394 1 87.38 77 ARG B CA 1
ATOM 3647 C C . ARG B 1 77 ? 16.375 29.266 -1.318 1 87.38 77 ARG B C 1
ATOM 3649 O O . ARG B 1 77 ? 15.523 29.281 -2.211 1 87.38 77 ARG B O 1
ATOM 3656 N N . ARG B 1 78 ? 17.156 28.281 -1.101 1 93.44 78 ARG B N 1
ATOM 3657 C CA . ARG B 1 78 ? 17.125 27.125 -1.988 1 93.44 78 ARG B CA 1
ATOM 3658 C C . ARG B 1 78 ? 16.609 25.875 -1.259 1 93.44 78 ARG B C 1
ATOM 3660 O O . ARG B 1 78 ? 16.75 25.766 -0.039 1 93.44 78 ARG B O 1
ATOM 3667 N N . HIS B 1 79 ? 15.992 25.031 -2.053 1 97.75 79 HIS B N 1
ATOM 3668 C CA . HIS B 1 79 ? 15.461 23.781 -1.534 1 97.75 79 HIS B CA 1
ATOM 3669 C C . HIS B 1 79 ? 16.188 22.578 -2.131 1 97.75 79 HIS B C 1
ATOM 3671 O O . HIS B 1 79 ? 15.812 22.094 -3.203 1 97.75 79 HIS B O 1
ATOM 3677 N N . PRO B 1 80 ? 17.141 22 -1.42 1 97.56 80 PRO B N 1
ATOM 3678 C CA . PRO B 1 80 ? 18.047 20.984 -1.974 1 97.56 80 PRO B CA 1
ATOM 3679 C C . PRO B 1 80 ? 17.297 19.781 -2.537 1 97.56 80 PRO B C 1
ATOM 3681 O O . PRO B 1 80 ? 17.625 19.312 -3.629 1 97.56 80 PRO B O 1
ATOM 3684 N N . THR B 1 81 ? 16.281 19.234 -1.858 1 98.38 81 THR B N 1
ATOM 3685 C CA . THR B 1 81 ? 15.609 18.031 -2.348 1 98.38 81 THR B CA 1
ATOM 3686 C C . THR B 1 81 ? 14.797 18.344 -3.6 1 98.38 81 THR B C 1
ATOM 3688 O O . THR B 1 81 ? 14.703 17.516 -4.508 1 98.38 81 THR B O 1
ATOM 3691 N N . LEU B 1 82 ? 14.164 19.562 -3.695 1 98.69 82 LEU B N 1
ATOM 3692 C CA . LEU B 1 82 ? 13.438 19.938 -4.902 1 98.69 82 LEU B CA 1
ATOM 3693 C C . LEU B 1 82 ? 14.391 20.125 -6.074 1 98.69 82 LEU B C 1
ATOM 3695 O O . LEU B 1 82 ? 14.078 19.75 -7.203 1 98.69 82 LEU B O 1
ATOM 3699 N N . GLU B 1 83 ? 15.57 20.734 -5.801 1 98.12 83 GLU B N 1
ATOM 3700 C CA . GLU B 1 83 ? 16.578 20.938 -6.844 1 98.12 83 GLU B CA 1
ATOM 3701 C C . GLU B 1 83 ? 17.094 19.594 -7.371 1 98.12 83 GLU B C 1
ATOM 3703 O O . GLU B 1 83 ? 17.312 19.453 -8.57 1 98.12 83 GLU B O 1
ATOM 3708 N N . ALA B 1 84 ? 17.297 18.672 -6.465 1 98.31 84 ALA B N 1
ATOM 3709 C CA . ALA B 1 84 ? 17.75 17.344 -6.871 1 98.31 84 ALA B CA 1
ATOM 3710 C C . ALA B 1 84 ? 16.719 16.672 -7.766 1 98.31 84 ALA B C 1
ATOM 3712 O O . ALA B 1 84 ? 17.078 16.016 -8.75 1 98.31 84 ALA B O 1
ATOM 3713 N N . PHE B 1 85 ? 15.398 16.781 -7.48 1 98.81 85 PHE B N 1
ATOM 3714 C CA . PHE B 1 85 ? 14.32 16.25 -8.312 1 98.81 85 PHE B CA 1
ATOM 3715 C C . PHE B 1 85 ? 14.367 16.859 -9.703 1 98.81 85 PHE B C 1
ATOM 3717 O O . PHE B 1 85 ? 14.258 16.156 -10.703 1 98.81 85 PHE B O 1
ATOM 3724 N N . THR B 1 86 ? 14.492 18.172 -9.75 1 98.69 86 THR B N 1
ATOM 3725 C CA . THR B 1 86 ? 14.539 18.891 -11.023 1 98.69 86 THR B CA 1
ATOM 3726 C C . THR B 1 86 ? 15.734 18.422 -11.852 1 98.69 86 THR B C 1
ATOM 3728 O O . THR B 1 86 ? 15.609 18.203 -13.055 1 98.69 86 THR B O 1
ATOM 3731 N N . LYS B 1 87 ? 16.891 18.312 -11.211 1 98.5 87 LYS B N 1
ATOM 3732 C CA . LYS B 1 87 ? 18.094 17.859 -11.906 1 98.5 87 LYS B CA 1
ATOM 3733 C C . LYS B 1 87 ? 17.906 16.469 -12.5 1 98.5 87 LYS B C 1
ATOM 3735 O O . LYS B 1 87 ? 18.297 16.219 -13.641 1 98.5 87 LYS B O 1
ATOM 3740 N N . ARG B 1 88 ? 17.281 15.594 -11.742 1 98.38 88 ARG B N 1
ATOM 3741 C CA . ARG B 1 88 ? 17.109 14.195 -12.141 1 98.38 88 ARG B CA 1
ATOM 3742 C C . ARG B 1 88 ? 16.078 14.07 -13.258 1 98.38 88 ARG B C 1
ATOM 3744 O O . ARG B 1 88 ? 16.203 13.211 -14.133 1 98.38 88 ARG B O 1
ATOM 3751 N N . THR B 1 89 ? 15.016 14.922 -13.297 1 98.12 89 THR B N 1
ATOM 3752 C CA . THR B 1 89 ? 13.844 14.633 -14.117 1 98.12 89 THR B CA 1
ATOM 3753 C C . THR B 1 89 ? 13.688 15.672 -15.219 1 98.12 89 THR B C 1
ATOM 3755 O O . THR B 1 89 ? 12.953 15.461 -16.188 1 98.12 89 THR B O 1
ATOM 3758 N N . GLY B 1 90 ? 14.266 16.781 -15.023 1 98.31 90 GLY B N 1
ATOM 3759 C CA . GLY B 1 90 ? 14.039 17.906 -15.914 1 98.31 90 GLY B CA 1
ATOM 3760 C C . GLY B 1 90 ? 12.75 18.656 -15.609 1 98.31 90 GLY B C 1
ATOM 3761 O O . GLY B 1 90 ? 12.43 19.641 -16.281 1 98.31 90 GLY B O 1
ATOM 3762 N N . VAL B 1 91 ? 11.953 18.312 -14.594 1 98.75 91 VAL B N 1
ATOM 3763 C CA . VAL B 1 91 ? 10.695 18.953 -14.219 1 98.75 91 VAL B CA 1
ATOM 3764 C C . VAL B 1 91 ? 10.969 20.094 -13.258 1 98.75 91 VAL B C 1
ATOM 3766 O O . VAL B 1 91 ? 11.477 19.891 -12.148 1 98.75 91 VAL B O 1
ATOM 3769 N N . LYS B 1 92 ? 10.641 21.312 -13.602 1 98.62 92 LYS B N 1
ATOM 3770 C CA . LYS B 1 92 ? 10.82 22.484 -12.75 1 98.62 92 LYS B CA 1
ATOM 3771 C C . LYS B 1 92 ? 9.719 22.562 -11.695 1 98.62 92 LYS B C 1
ATOM 3773 O O . LYS B 1 92 ? 8.531 22.438 -12.016 1 98.62 92 LYS B O 1
ATOM 3778 N N . VAL B 1 93 ? 10.148 22.781 -10.461 1 98.75 93 VAL B N 1
ATOM 3779 C CA . VAL B 1 93 ? 9.188 22.906 -9.375 1 98.75 93 VAL B CA 1
ATOM 3780 C C . VAL B 1 93 ? 9.062 24.359 -8.945 1 98.75 93 VAL B C 1
ATOM 3782 O O . VAL B 1 93 ? 10.055 24.984 -8.562 1 98.75 93 VAL B O 1
ATOM 3785 N N . THR B 1 94 ? 7.918 24.938 -9.117 1 98.56 94 THR B N 1
ATOM 3786 C CA . THR B 1 94 ? 7.582 26.203 -8.461 1 98.56 94 THR B CA 1
ATOM 3787 C C . THR B 1 94 ? 6.973 25.953 -7.086 1 98.56 94 THR B C 1
ATOM 3789 O O . THR B 1 94 ? 5.836 25.484 -6.98 1 98.56 94 THR B O 1
ATOM 3792 N N . TYR B 1 95 ? 7.723 26.219 -6.07 1 98.31 95 TYR B N 1
ATOM 3793 C CA . TYR B 1 95 ? 7.336 25.938 -4.695 1 98.31 95 TYR B CA 1
ATOM 3794 C C . TYR B 1 95 ? 6.879 27.203 -3.98 1 98.31 95 TYR B C 1
ATOM 3796 O O . TYR B 1 95 ? 7.566 28.234 -4.016 1 98.31 95 TYR B O 1
ATOM 3804 N N . THR B 1 96 ? 5.715 27.156 -3.355 1 97.44 96 THR B N 1
ATOM 3805 C CA . THR B 1 96 ? 5.16 28.297 -2.646 1 97.44 96 THR B CA 1
ATOM 3806 C C . THR B 1 96 ? 4.699 27.906 -1.249 1 97.44 96 THR B C 1
ATOM 3808 O O . THR B 1 96 ? 4.016 26.891 -1.081 1 97.44 96 THR B O 1
ATOM 3811 N N . GLU B 1 97 ? 5.035 28.656 -0.248 1 95.75 97 GLU B N 1
ATOM 3812 C CA . GLU B 1 97 ? 4.562 28.469 1.121 1 95.75 97 GLU B CA 1
ATOM 3813 C C . GLU B 1 97 ? 3.389 29.406 1.43 1 95.75 97 GLU B C 1
ATOM 3815 O O . GLU B 1 97 ? 3.539 30.375 2.168 1 95.75 97 GLU B O 1
ATOM 3820 N N . ASP B 1 98 ? 2.26 29.047 0.924 1 96.06 98 ASP B N 1
ATOM 3821 C CA . ASP B 1 98 ? 1.122 29.953 1.039 1 96.06 98 ASP B CA 1
ATOM 3822 C C . ASP B 1 98 ? -0.002 29.328 1.858 1 96.06 98 ASP B C 1
ATOM 3824 O O . ASP B 1 98 ? -1.162 29.719 1.737 1 96.06 98 ASP B O 1
ATOM 3828 N N . ILE B 1 99 ? 0.311 28.328 2.631 1 95.5 99 ILE B N 1
ATOM 3829 C CA . ILE B 1 99 ? -0.646 27.734 3.555 1 95.5 99 ILE B CA 1
ATOM 3830 C C . ILE B 1 99 ? -0.238 28.047 4.992 1 95.5 99 ILE B C 1
ATOM 3832 O O . ILE B 1 99 ? 0.818 27.609 5.453 1 95.5 99 ILE B O 1
ATOM 3836 N N . ASN B 1 100 ? -0.979 28.812 5.645 1 91.88 100 ASN B N 1
ATOM 3837 C CA . ASN B 1 100 ? -0.764 29.156 7.043 1 91.88 100 ASN B CA 1
ATOM 3838 C C . ASN B 1 100 ? -1.788 28.484 7.953 1 91.88 100 ASN B C 1
ATOM 3840 O O . ASN B 1 100 ? -1.504 28.219 9.117 1 91.88 100 ASN B O 1
ATOM 3844 N N . ASP B 1 101 ? -2.879 28.375 7.406 1 90.75 101 ASP B N 1
ATOM 3845 C CA . ASP B 1 101 ? -4.082 27.859 8.055 1 90.75 101 ASP B CA 1
ATOM 3846 C C . ASP B 1 101 ? -5.004 27.188 7.039 1 90.75 101 ASP B C 1
ATOM 3848 O O . ASP B 1 101 ? -5.195 27.688 5.934 1 90.75 101 ASP B O 1
ATOM 3852 N N . ASN B 1 102 ? -5.598 25.984 7.402 1 95.19 102 ASN B N 1
ATOM 3853 C CA . ASN B 1 102 ? -6.445 25.234 6.48 1 95.19 102 ASN B CA 1
ATOM 3854 C C . ASN B 1 102 ? -7.652 26.062 6.035 1 95.19 102 ASN B C 1
ATOM 3856 O O . ASN B 1 102 ? -7.953 26.141 4.84 1 95.19 102 ASN B O 1
ATOM 3860 N N . SER B 1 103 ? -8.352 26.688 6.992 1 90.94 103 SER B N 1
ATOM 3861 C CA . SER B 1 103 ? -9.57 27.422 6.676 1 90.94 103 SER B CA 1
ATOM 3862 C C . SER B 1 103 ? -9.273 28.625 5.797 1 90.94 103 SER B C 1
ATOM 3864 O O . SER B 1 103 ? -10.008 28.922 4.852 1 90.94 103 SER B O 1
ATOM 3866 N N . GLU B 1 104 ? -8.219 29.344 6.234 1 91.44 104 GLU B N 1
ATOM 3867 C CA . GLU B 1 104 ? -7.801 30.484 5.434 1 91.44 104 GLU B CA 1
ATOM 3868 C C . GLU B 1 104 ? -7.457 30.062 4.008 1 91.44 104 GLU B C 1
ATOM 3870 O O . GLU B 1 104 ? -7.895 30.703 3.043 1 91.44 104 GLU B O 1
ATOM 3875 N N . PHE B 1 105 ? -6.711 29.047 3.826 1 96.31 105 PHE B N 1
ATOM 3876 C CA . PHE B 1 105 ? -6.309 28.578 2.51 1 96.31 105 PHE B CA 1
ATOM 3877 C C . PHE B 1 105 ? -7.516 28.094 1.714 1 96.31 105 PHE B C 1
ATOM 3879 O O . PHE B 1 105 ? -7.625 28.375 0.517 1 96.31 105 PHE B O 1
ATOM 3886 N N . PHE B 1 106 ? -8.398 27.344 2.354 1 95.31 106 PHE B N 1
ATOM 3887 C CA . PHE B 1 106 ? -9.617 26.875 1.712 1 95.31 106 PHE B CA 1
ATOM 3888 C C . PHE B 1 106 ? -10.414 28.047 1.145 1 95.31 106 PHE B C 1
ATOM 3890 O O . PHE B 1 106 ? -10.93 27.984 0.026 1 95.31 106 PHE B O 1
ATOM 3897 N N . GLY B 1 107 ? -10.555 29.141 1.968 1 93.94 107 GLY B N 1
ATOM 3898 C CA . GLY B 1 107 ? -11.234 30.344 1.493 1 93.94 107 GLY B CA 1
ATOM 3899 C C . GLY B 1 107 ? -10.641 30.891 0.211 1 93.94 107 GLY B C 1
ATOM 3900 O O . GLY B 1 107 ? -11.359 31.453 -0.62 1 93.94 107 GLY B O 1
ATOM 3901 N N . LYS B 1 108 ? -9.344 30.734 0.052 1 95.56 108 LYS B N 1
ATOM 3902 C CA . LYS B 1 108 ? -8.633 31.25 -1.115 1 95.56 108 LYS B CA 1
ATOM 3903 C C . LYS B 1 108 ? -8.922 30.406 -2.352 1 95.56 108 LYS B C 1
ATOM 3905 O O . LYS B 1 108 ? -9.078 30.938 -3.451 1 95.56 108 LYS B O 1
ATOM 3910 N N . ILE B 1 109 ? -9.031 29.031 -2.285 1 97.12 109 ILE B N 1
ATOM 3911 C CA . ILE B 1 109 ? -9.062 28.188 -3.475 1 97.12 109 ILE B CA 1
ATOM 3912 C C . ILE B 1 109 ? -10.492 27.719 -3.74 1 97.12 109 ILE B C 1
ATOM 3914 O O . ILE B 1 109 ? -10.797 27.25 -4.84 1 97.12 109 ILE B O 1
ATOM 3918 N N . GLN B 1 110 ? -11.422 27.812 -2.793 1 96.38 110 GLN B N 1
ATOM 3919 C CA . GLN B 1 110 ? -12.766 27.25 -2.867 1 96.38 110 GLN B CA 1
ATOM 3920 C C . GLN B 1 110 ? -13.539 27.828 -4.055 1 96.38 110 GLN B C 1
ATOM 3922 O O . GLN B 1 110 ? -14.195 27.094 -4.789 1 96.38 110 GLN B O 1
ATOM 3927 N N . PRO B 1 111 ? -13.508 29.188 -4.258 1 96 111 PRO B N 1
ATOM 3928 C CA . PRO B 1 111 ? -14.273 29.719 -5.383 1 96 111 PRO B CA 1
ATOM 3929 C C . PRO B 1 111 ? -13.875 29.109 -6.719 1 96 111 PRO B C 1
ATOM 3931 O O . PRO B 1 111 ? -14.742 28.781 -7.535 1 96 111 PRO B O 1
ATOM 3934 N N . GLN B 1 112 ? -12.594 28.922 -6.945 1 96.38 112 GLN B N 1
ATOM 3935 C CA . GLN B 1 112 ? -12.117 28.328 -8.188 1 96.38 112 GLN B CA 1
ATOM 3936 C C . GLN B 1 112 ? -12.547 26.859 -8.305 1 96.38 112 GLN B C 1
ATOM 3938 O O . GLN B 1 112 ? -13.039 26.438 -9.352 1 96.38 112 GLN B O 1
ATOM 3943 N N . LEU B 1 113 ? -12.391 26.094 -7.27 1 96.5 113 LEU B N 1
ATOM 3944 C CA . LEU B 1 113 ? -12.75 24.672 -7.281 1 96.5 113 LEU B CA 1
ATOM 3945 C C . LEU B 1 113 ? -14.242 24.5 -7.508 1 96.5 113 LEU B C 1
ATOM 3947 O O . LEU B 1 113 ? -14.664 23.656 -8.305 1 96.5 113 LEU B O 1
ATOM 3951 N N . ALA B 1 114 ? -15.039 25.281 -6.824 1 94.94 114 ALA B N 1
ATOM 3952 C CA . ALA B 1 114 ? -16.5 25.219 -6.957 1 94.94 114 ALA B CA 1
ATOM 3953 C C . ALA B 1 114 ? -16.938 25.531 -8.391 1 94.94 114 ALA B C 1
ATOM 3955 O O . ALA B 1 114 ? -17.906 24.969 -8.883 1 94.94 114 ALA B O 1
ATOM 3956 N N . ALA B 1 115 ? -16.172 26.406 -9.023 1 95.25 115 ALA B N 1
ATOM 3957 C CA . ALA B 1 115 ? -16.5 26.828 -10.383 1 95.25 115 ALA B CA 1
ATOM 3958 C C . ALA B 1 115 ? -15.906 25.859 -11.414 1 95.25 115 ALA B C 1
ATOM 3960 O O . ALA B 1 115 ? -16.031 26.078 -12.617 1 95.25 115 ALA B O 1
ATOM 3961 N N . GLY B 1 116 ? -15.242 24.859 -10.961 1 94 116 GLY B N 1
ATOM 3962 C CA . GLY B 1 116 ? -14.609 23.938 -11.883 1 94 116 GLY B CA 1
ATOM 3963 C C . GLY B 1 116 ? -13.43 24.531 -12.625 1 94 116 GLY B C 1
ATOM 3964 O O . GLY B 1 116 ? -13.203 24.219 -13.797 1 94 116 GLY B O 1
ATOM 3965 N N . GLN B 1 117 ? -12.75 25.391 -11.953 1 94.31 117 GLN B N 1
ATOM 3966 C CA . GLN B 1 117 ? -11.602 26.078 -12.539 1 94.31 117 GLN B CA 1
ATOM 3967 C C . GLN B 1 117 ? -10.297 25.625 -11.883 1 94.31 117 GLN B C 1
ATOM 3969 O O . GLN B 1 117 ? -10.312 25.078 -10.773 1 94.31 117 GLN B O 1
ATOM 3974 N N . GLU B 1 118 ? -9.266 25.812 -12.633 1 94.81 118 GLU B N 1
ATOM 3975 C CA . GLU B 1 118 ? -7.957 25.516 -12.055 1 94.81 118 GLU B CA 1
ATOM 3976 C C . GLU B 1 118 ? -7.613 26.5 -10.938 1 94.81 118 GLU B C 1
ATOM 3978 O O . GLU B 1 118 ? -7.984 27.672 -11 1 94.81 118 GLU B O 1
ATOM 3983 N N . THR B 1 119 ? -6.844 26.031 -9.953 1 97.25 119 THR B N 1
ATOM 3984 C CA . THR B 1 119 ? -6.438 26.875 -8.828 1 97.25 119 THR B CA 1
ATOM 3985 C C . THR B 1 119 ? -5.055 27.469 -9.062 1 97.25 119 THR B C 1
ATOM 3987 O O . THR B 1 119 ? -4.617 28.344 -8.32 1 97.25 119 THR B O 1
ATOM 3990 N N . GLY B 1 120 ? -4.355 27.016 -10.117 1 97 120 GLY B N 1
ATOM 3991 C CA . GLY B 1 120 ? -2.973 27.391 -10.344 1 97 120 GLY B CA 1
ATOM 3992 C C . GLY B 1 120 ? -1.984 26.594 -9.523 1 97 120 GLY B C 1
ATOM 3993 O O . GLY B 1 120 ? -0.828 26.984 -9.367 1 97 120 GLY B O 1
ATOM 3994 N N . ARG B 1 121 ? -2.459 25.5 -8.992 1 98.31 121 ARG B N 1
ATOM 3995 C CA . ARG B 1 121 ? -1.651 24.594 -8.172 1 98.31 121 ARG B CA 1
ATOM 3996 C C . ARG B 1 121 ? -1.784 23.156 -8.633 1 98.31 121 ARG B C 1
ATOM 3998 O O . ARG B 1 121 ? -2.877 22.703 -8.984 1 98.31 121 ARG B O 1
ATOM 4005 N N . ASP B 1 122 ? -0.658 22.438 -8.578 1 98.62 122 ASP B N 1
ATOM 4006 C CA . ASP B 1 122 ? -0.659 21.031 -8.984 1 98.62 122 ASP B CA 1
ATOM 4007 C C . ASP B 1 122 ? -0.619 20.094 -7.777 1 98.62 122 ASP B C 1
ATOM 4009 O O . ASP B 1 122 ? -1.101 18.969 -7.84 1 98.62 122 ASP B O 1
ATOM 4013 N N . ILE B 1 123 ? 0.023 20.531 -6.738 1 98.88 123 ILE B N 1
ATOM 4014 C CA . ILE B 1 123 ? 0.016 19.859 -5.449 1 98.88 123 ILE B CA 1
ATOM 4015 C C . ILE B 1 123 ? -0.359 20.844 -4.344 1 98.88 123 ILE B C 1
ATOM 4017 O O . ILE B 1 123 ? 0.176 21.953 -4.289 1 98.88 123 ILE B O 1
ATOM 4021 N N . ILE B 1 124 ? -1.301 20.469 -3.564 1 98.88 124 ILE B N 1
ATOM 4022 C CA . ILE B 1 124 ? -1.623 21.188 -2.33 1 98.88 124 ILE B CA 1
ATOM 4023 C C . ILE B 1 124 ? -1.497 20.234 -1.142 1 98.88 124 ILE B C 1
ATOM 4025 O O . ILE B 1 124 ? -1.732 19.031 -1.272 1 98.88 124 ILE B O 1
ATOM 4029 N N . VAL B 1 125 ? -1.112 20.734 0.012 1 98.88 125 VAL B N 1
ATOM 4030 C CA . VAL B 1 125 ? -0.941 19.938 1.228 1 98.88 125 VAL B CA 1
ATOM 4031 C C . VAL B 1 125 ? -1.966 20.375 2.273 1 98.88 125 VAL B C 1
ATOM 4033 O O . VAL B 1 125 ? -1.96 21.531 2.719 1 98.88 125 VAL B O 1
ATOM 4036 N N . LEU B 1 126 ? -2.82 19.438 2.605 1 98.5 126 LEU B N 1
ATOM 4037 C CA . LEU B 1 126 ? -3.914 19.766 3.514 1 98.5 126 LEU B CA 1
ATOM 4038 C C . LEU B 1 126 ? -3.996 18.75 4.652 1 98.5 126 LEU B C 1
ATOM 4040 O O . LEU B 1 126 ? -3.684 17.578 4.469 1 98.5 126 LEU B O 1
ATOM 4044 N N . THR B 1 127 ? -4.375 19.312 5.816 1 97.94 127 THR B N 1
ATOM 4045 C CA . THR B 1 127 ? -4.582 18.438 6.969 1 97.94 127 THR B CA 1
ATOM 4046 C C . THR B 1 127 ? -5.758 17.5 6.73 1 97.94 127 THR B C 1
ATOM 4048 O O . THR B 1 127 ? -6.66 17.812 5.953 1 97.94 127 THR B O 1
ATOM 4051 N N . ASP B 1 128 ? -5.871 16.375 7.367 1 97.25 128 ASP B N 1
ATOM 4052 C CA . ASP B 1 128 ? -6.777 15.242 7.172 1 97.25 128 ASP B CA 1
ATOM 4053 C C . ASP B 1 128 ? -8.203 15.719 6.91 1 97.25 128 ASP B C 1
ATOM 4055 O O . ASP B 1 128 ? -8.828 15.312 5.93 1 97.25 128 ASP B O 1
ATOM 4059 N N . TRP B 1 129 ? -8.766 16.594 7.742 1 94.06 129 TRP B N 1
ATOM 4060 C CA . TRP B 1 129 ? -10.18 16.938 7.684 1 94.06 129 TRP B CA 1
ATOM 4061 C C . TRP B 1 129 ? -10.5 17.719 6.414 1 94.06 129 TRP B C 1
ATOM 4063 O O . TRP B 1 129 ? -11.555 17.531 5.805 1 94.06 129 TRP B O 1
ATOM 4073 N N . LEU B 1 130 ? -9.633 18.641 6.059 1 96.5 130 LEU B N 1
ATOM 4074 C CA . LEU B 1 130 ? -9.898 19.391 4.844 1 96.5 130 LEU B CA 1
ATOM 4075 C C . LEU B 1 130 ? -9.664 18.547 3.604 1 96.5 130 LEU B C 1
ATOM 4077 O O . LEU B 1 130 ? -10.391 18.656 2.613 1 96.5 130 LEU B O 1
ATOM 4081 N N . ALA B 1 131 ? -8.602 17.688 3.637 1 97.88 131 ALA B N 1
ATOM 4082 C CA . ALA B 1 131 ? -8.422 16.703 2.568 1 97.88 131 ALA B CA 1
ATOM 4083 C C . ALA B 1 131 ? -9.688 15.875 2.377 1 97.88 131 ALA B C 1
ATOM 4085 O O . ALA B 1 131 ? -10.172 15.719 1.253 1 97.88 131 ALA B O 1
ATOM 4086 N N . ALA B 1 132 ? -10.234 15.367 3.473 1 96.25 132 ALA B N 1
ATOM 4087 C CA . ALA B 1 132 ? -11.461 14.578 3.453 1 96.25 132 ALA B CA 1
ATOM 4088 C C . ALA B 1 132 ? -12.609 15.352 2.809 1 96.25 132 ALA B C 1
ATOM 4090 O O . ALA B 1 132 ? -13.352 14.805 1.992 1 96.25 132 ALA B O 1
ATOM 4091 N N . ARG B 1 133 ? -12.727 16.578 3.176 1 93.75 133 ARG B N 1
ATOM 4092 C CA . ARG B 1 133 ? -13.789 17.422 2.65 1 93.75 133 ARG B CA 1
ATOM 4093 C C . ARG B 1 133 ? -13.656 17.609 1.143 1 93.75 133 ARG B C 1
ATOM 4095 O O . ARG B 1 133 ? -14.641 17.484 0.408 1 93.75 133 ARG B O 1
ATOM 4102 N N . LEU B 1 134 ? -12.445 17.891 0.657 1 97.12 134 LEU B N 1
ATOM 4103 C CA . LEU B 1 134 ? -12.242 18.078 -0.775 1 97.12 134 LEU B CA 1
ATOM 4104 C C . LEU B 1 134 ? -12.531 16.797 -1.541 1 97.12 134 LEU B C 1
ATOM 4106 O O . LEU B 1 134 ? -13.094 16.844 -2.639 1 97.12 134 LEU B O 1
ATOM 4110 N N . ILE B 1 135 ? -12.164 15.656 -0.998 1 96.62 135 ILE B N 1
ATOM 4111 C CA . ILE B 1 135 ? -12.438 14.367 -1.628 1 96.62 135 ILE B CA 1
ATOM 4112 C C . ILE B 1 135 ? -13.945 14.148 -1.707 1 96.62 135 ILE B C 1
ATOM 4114 O O . ILE B 1 135 ? -14.477 13.781 -2.762 1 96.62 135 ILE B O 1
ATOM 4118 N N . ARG B 1 136 ? -14.656 14.43 -0.636 1 94.06 136 ARG B N 1
ATOM 4119 C CA . ARG B 1 136 ? -16.109 14.258 -0.597 1 94.06 136 ARG B CA 1
ATOM 4120 C C . ARG B 1 136 ? -16.797 15.156 -1.618 1 94.06 136 ARG B C 1
ATOM 4122 O O . ARG B 1 136 ? -17.797 14.766 -2.221 1 94.06 136 ARG B O 1
ATOM 4129 N N . LEU B 1 137 ? -16.234 16.344 -1.787 1 94.44 137 LEU B N 1
ATOM 4130 C CA . LEU B 1 137 ? -16.812 17.328 -2.693 1 94.44 137 LEU B CA 1
ATOM 4131 C C . LEU B 1 137 ? -16.438 17.031 -4.141 1 94.44 137 LEU B C 1
ATOM 4133 O O . LEU B 1 137 ? -16.922 17.688 -5.062 1 94.44 137 LEU B O 1
ATOM 4137 N N . GLY B 1 138 ? -15.523 16.062 -4.328 1 95.44 138 GLY B N 1
ATOM 4138 C CA . GLY B 1 138 ? -15.07 15.719 -5.668 1 95.44 138 GLY B CA 1
ATOM 4139 C C . GLY B 1 138 ? -14.125 16.75 -6.254 1 95.44 138 GLY B C 1
ATOM 4140 O O . GLY B 1 138 ? -14.102 16.953 -7.469 1 95.44 138 GLY B O 1
ATOM 4141 N N . TRP B 1 139 ? -13.352 17.453 -5.43 1 97.31 139 TRP B N 1
ATOM 4142 C CA . TRP B 1 139 ? -12.562 18.594 -5.883 1 97.31 139 TRP B CA 1
ATOM 4143 C C . TRP B 1 139 ? -11.094 18.219 -6.008 1 97.31 139 TRP B C 1
ATOM 4145 O O . TRP B 1 139 ? -10.234 19.094 -6.148 1 97.31 139 TRP B O 1
ATOM 4155 N N . VAL B 1 140 ? -10.773 16.953 -5.941 1 97.69 140 VAL B N 1
ATOM 4156 C CA . VAL B 1 140 ? -9.414 16.484 -6.156 1 97.69 140 VAL B CA 1
ATOM 4157 C C . VAL B 1 140 ? -9.422 15.312 -7.145 1 97.69 140 VAL B C 1
ATOM 4159 O O . VAL B 1 140 ? -10.453 14.68 -7.359 1 97.69 140 VAL B O 1
ATOM 4162 N N . GLN B 1 141 ? -8.305 15.078 -7.754 1 97.25 141 GLN B N 1
ATOM 4163 C CA . GLN B 1 141 ? -8.164 14.008 -8.742 1 97.25 141 GLN B CA 1
ATOM 4164 C C . GLN B 1 141 ? -7.711 12.711 -8.086 1 97.25 141 GLN B C 1
ATOM 4166 O O . GLN B 1 141 ? -6.906 12.727 -7.152 1 97.25 141 GLN B O 1
ATOM 4171 N N . LYS B 1 142 ? -8.273 11.594 -8.633 1 96.75 142 LYS B N 1
ATOM 4172 C CA . LYS B 1 142 ? -7.742 10.297 -8.227 1 96.75 142 LYS B CA 1
ATOM 4173 C C . LYS B 1 142 ? -6.297 10.125 -8.688 1 96.75 142 LYS B C 1
ATOM 4175 O O . LYS B 1 142 ? -5.945 10.508 -9.805 1 96.75 142 LYS B O 1
ATOM 4180 N N . LEU B 1 143 ? -5.477 9.508 -7.871 1 98.06 143 LEU B N 1
ATOM 4181 C CA . LEU B 1 143 ? -4.074 9.266 -8.203 1 98.06 143 LEU B CA 1
ATOM 4182 C C . LEU B 1 143 ? -3.924 8 -9.039 1 98.06 143 LEU B C 1
ATOM 4184 O O . LEU B 1 143 ? -4.742 7.082 -8.938 1 98.06 143 LEU B O 1
ATOM 4188 N N . ASP B 1 144 ? -2.918 8 -9.914 1 97.19 144 ASP B N 1
ATOM 4189 C CA . ASP B 1 144 ? -2.551 6.816 -10.68 1 97.19 144 ASP B CA 1
ATOM 4190 C C . ASP B 1 144 ? -1.464 6.012 -9.969 1 97.19 144 ASP B C 1
ATOM 4192 O O . ASP B 1 144 ? -0.297 6.41 -9.961 1 97.19 144 ASP B O 1
ATOM 4196 N N . PRO B 1 145 ? -1.822 4.824 -9.453 1 97.31 145 PRO B N 1
ATOM 4197 C CA . PRO B 1 145 ? -0.822 4.062 -8.703 1 97.31 145 PRO B CA 1
ATOM 4198 C C . PRO B 1 145 ? 0.41 3.723 -9.539 1 97.31 145 PRO B C 1
ATOM 4200 O O . PRO B 1 145 ? 1.509 3.58 -8.992 1 97.31 145 PRO B O 1
ATOM 4203 N N . ALA B 1 146 ? 0.29 3.596 -10.82 1 96.88 146 ALA B N 1
ATOM 4204 C CA . ALA B 1 146 ? 1.41 3.244 -11.688 1 96.88 146 ALA B CA 1
ATOM 4205 C C . ALA B 1 146 ? 2.529 4.277 -11.586 1 96.88 146 ALA B C 1
ATOM 4207 O O . ALA B 1 146 ? 3.693 3.969 -11.859 1 96.88 146 ALA B O 1
ATOM 4208 N N . ASN B 1 147 ? 2.176 5.531 -11.172 1 97.94 147 ASN B N 1
ATOM 4209 C CA . ASN B 1 147 ? 3.148 6.609 -11.039 1 97.94 147 ASN B CA 1
ATOM 4210 C C . ASN B 1 147 ? 3.637 6.75 -9.602 1 97.94 147 ASN B C 1
ATOM 4212 O O . ASN B 1 147 ? 4.402 7.668 -9.289 1 97.94 147 ASN B O 1
ATOM 4216 N N . LEU B 1 148 ? 3.211 5.828 -8.664 1 98.62 148 LEU B N 1
ATOM 4217 C CA . LEU B 1 148 ? 3.477 5.996 -7.242 1 98.62 148 LEU B CA 1
ATOM 4218 C C . LEU B 1 148 ? 4.035 4.707 -6.641 1 98.62 148 LEU B C 1
ATOM 4220 O O . LEU B 1 148 ? 3.574 4.262 -5.586 1 98.62 148 LEU B O 1
ATOM 4224 N N . PRO B 1 149 ? 4.984 4.074 -7.32 1 98.19 149 PRO B N 1
ATOM 4225 C CA . PRO B 1 149 ? 5.449 2.779 -6.816 1 98.19 149 PRO B CA 1
ATOM 4226 C C . PRO B 1 149 ? 6.117 2.883 -5.445 1 98.19 149 PRO B C 1
ATOM 4228 O O . PRO B 1 149 ? 5.93 2.01 -4.594 1 98.19 149 PRO B O 1
ATOM 4231 N N . HIS B 1 150 ? 6.965 3.945 -5.203 1 98.56 150 HIS B N 1
ATOM 4232 C CA . HIS B 1 150 ? 7.633 4.09 -3.918 1 98.56 150 HIS B CA 1
ATOM 4233 C C . HIS B 1 150 ? 6.641 4.445 -2.814 1 98.56 150 HIS B C 1
ATOM 4235 O O . HIS B 1 150 ? 6.723 3.91 -1.706 1 98.56 150 HIS B O 1
ATOM 4241 N N . ALA B 1 151 ? 5.734 5.355 -3.166 1 98.75 151 ALA B N 1
ATOM 4242 C CA . ALA B 1 151 ? 4.727 5.73 -2.18 1 98.75 151 ALA B CA 1
ATOM 4243 C C . ALA B 1 151 ? 3.906 4.52 -1.744 1 98.75 151 ALA B C 1
ATOM 4245 O O . ALA B 1 151 ? 3.699 4.301 -0.548 1 98.75 151 ALA B O 1
ATOM 4246 N N . PHE B 1 152 ? 3.488 3.742 -2.717 1 98.44 152 PHE B N 1
ATOM 4247 C CA . PHE B 1 152 ? 2.721 2.531 -2.453 1 98.44 152 PHE B CA 1
ATOM 4248 C C . PHE B 1 152 ? 3.514 1.571 -1.572 1 98.44 152 PHE B C 1
ATOM 4250 O O . PHE B 1 152 ? 2.984 1.04 -0.593 1 98.44 152 PHE B O 1
ATOM 4257 N N . THR B 1 153 ? 4.73 1.385 -1.866 1 97.88 153 THR B N 1
ATOM 4258 C CA . THR B 1 153 ? 5.57 0.388 -1.213 1 97.88 153 THR B CA 1
ATOM 4259 C C . THR B 1 153 ? 5.984 0.857 0.18 1 97.88 153 THR B C 1
ATOM 4261 O O . THR B 1 153 ? 5.902 0.095 1.146 1 97.88 153 THR B O 1
ATOM 4264 N N . ASN B 1 154 ? 6.336 2.135 0.307 1 97.88 154 ASN B N 1
ATOM 4265 C CA . ASN B 1 154 ? 7.125 2.559 1.458 1 97.88 154 ASN B CA 1
ATOM 4266 C C . ASN B 1 154 ? 6.27 3.299 2.482 1 97.88 154 ASN B C 1
ATOM 4268 O O . ASN B 1 154 ? 6.746 3.633 3.57 1 97.88 154 ASN B O 1
ATOM 4272 N N . LEU B 1 155 ? 5.004 3.543 2.188 1 98.12 155 LEU B N 1
ATOM 4273 C CA . LEU B 1 155 ? 4.148 4.215 3.158 1 98.12 155 LEU B CA 1
ATOM 4274 C C . LEU B 1 155 ? 4.098 3.438 4.469 1 98.12 155 LEU B C 1
ATOM 4276 O O . LEU B 1 155 ? 3.84 2.232 4.469 1 98.12 155 LEU B O 1
ATOM 4280 N N . SER B 1 156 ? 4.383 4.145 5.559 1 95.69 156 SER B N 1
ATOM 4281 C CA . SER B 1 156 ? 4.336 3.529 6.879 1 95.69 156 SER B CA 1
ATOM 4282 C C . SER B 1 156 ? 2.943 2.996 7.195 1 95.69 156 SER B C 1
ATOM 4284 O O . SER B 1 156 ? 1.941 3.633 6.863 1 95.69 156 SER B O 1
ATOM 4286 N N . PRO B 1 157 ? 2.846 1.867 7.965 1 93.06 157 PRO B N 1
ATOM 4287 C CA . PRO B 1 157 ? 1.562 1.22 8.242 1 93.06 157 PRO B CA 1
ATOM 4288 C C . PRO B 1 157 ? 0.572 2.15 8.938 1 93.06 157 PRO B C 1
ATOM 4290 O O . PRO B 1 157 ? -0.627 2.105 8.656 1 93.06 157 PRO B O 1
ATOM 4293 N N . GLN B 1 158 ? 0.975 3.039 9.789 1 90.94 158 GLN B N 1
ATOM 4294 C CA . GLN B 1 158 ? 0.074 3.859 10.594 1 90.94 158 GLN B CA 1
ATOM 4295 C C . GLN B 1 158 ? -0.692 4.852 9.719 1 90.94 158 GLN B C 1
ATOM 4297 O O . GLN B 1 158 ? -1.702 5.41 10.148 1 90.94 158 GLN B O 1
ATOM 4302 N N . PHE B 1 159 ? -0.229 4.996 8.477 1 95.44 159 PHE B N 1
ATOM 4303 C CA . PHE B 1 159 ? -0.845 6.008 7.625 1 95.44 159 PHE B CA 1
ATOM 4304 C C . PHE B 1 159 ? -1.639 5.352 6.5 1 95.44 159 PHE B C 1
ATOM 4306 O O . PHE B 1 159 ? -2.17 6.043 5.625 1 95.44 159 PHE B O 1
ATOM 4313 N N . ARG B 1 160 ? -1.827 4.047 6.402 1 96.31 160 ARG B N 1
ATOM 4314 C CA . ARG B 1 160 ? -2.297 3.352 5.211 1 96.31 160 ARG B CA 1
ATOM 4315 C C . ARG B 1 160 ? -3.82 3.285 5.176 1 96.31 160 ARG B C 1
ATOM 4317 O O . ARG B 1 160 ? -4.414 3.008 4.133 1 96.31 160 ARG B O 1
ATOM 4324 N N . ASN B 1 161 ? -4.477 3.525 6.312 1 94.19 161 ASN B N 1
ATOM 4325 C CA . ASN B 1 161 ? -5.902 3.217 6.34 1 94.19 161 ASN B CA 1
ATOM 4326 C C . ASN B 1 161 ? -6.719 4.375 6.914 1 94.19 161 ASN B C 1
ATOM 4328 O O . ASN B 1 161 ? -7.504 4.184 7.844 1 94.19 161 ASN B O 1
ATOM 4332 N N . PRO B 1 162 ? -6.609 5.566 6.289 1 94.06 162 PRO B N 1
ATOM 4333 C CA . PRO B 1 162 ? -7.539 6.613 6.711 1 94.06 162 PRO B CA 1
ATOM 4334 C C . PRO B 1 162 ? -8.984 6.312 6.32 1 94.06 162 PRO B C 1
ATOM 4336 O O . PRO B 1 162 ? -9.25 5.867 5.199 1 94.06 162 PRO B O 1
ATOM 4339 N N . ASP B 1 163 ? -9.945 6.523 7.184 1 93.06 163 ASP B N 1
ATOM 4340 C CA . ASP B 1 163 ? -11.352 6.23 6.914 1 93.06 163 ASP B CA 1
ATOM 4341 C C . ASP B 1 163 ? -11.914 7.16 5.84 1 93.06 163 ASP B C 1
ATOM 4343 O O . ASP B 1 163 ? -12.914 6.844 5.191 1 93.06 163 ASP B O 1
ATOM 4347 N N . TRP B 1 164 ? -11.273 8.273 5.625 1 94.81 164 TRP B N 1
ATOM 4348 C CA . TRP B 1 164 ? -11.789 9.328 4.758 1 94.81 164 TRP B CA 1
ATOM 4349 C C . TRP B 1 164 ? -11.18 9.234 3.363 1 94.81 164 TRP B C 1
ATOM 4351 O O . TRP B 1 164 ? -11.586 9.953 2.449 1 94.81 164 TRP B O 1
ATOM 4361 N N . ASP B 1 165 ? -10.242 8.352 3.104 1 97.44 165 ASP B N 1
ATOM 4362 C CA . ASP B 1 165 ? -9.625 8.086 1.808 1 97.44 165 ASP B CA 1
ATOM 4363 C C . ASP B 1 165 ? -9.25 6.613 1.672 1 97.44 165 ASP B C 1
ATOM 4365 O O . ASP B 1 165 ? -8.07 6.27 1.633 1 97.44 165 ASP B O 1
ATOM 4369 N N . PRO B 1 166 ? -10.242 5.781 1.519 1 97 166 PRO B N 1
ATOM 4370 C CA . PRO B 1 166 ? -9.969 4.348 1.405 1 97 166 PRO B CA 1
ATOM 4371 C C . PRO B 1 166 ? -9 4.02 0.275 1 97 166 PRO B C 1
ATOM 4373 O O . PRO B 1 166 ? -9.148 4.527 -0.839 1 97 166 PRO B O 1
ATOM 4376 N N . GLY B 1 167 ? -7.93 3.229 0.645 1 97.56 167 GLY B N 1
ATOM 4377 C CA . GLY B 1 167 ? -6.961 2.783 -0.343 1 97.56 167 GLY B CA 1
ATOM 4378 C C . GLY B 1 167 ? -5.984 3.871 -0.752 1 97.56 167 GLY B C 1
ATOM 4379 O O . GLY B 1 167 ? -5.215 3.695 -1.699 1 97.56 167 GLY B O 1
ATOM 4380 N N . ARG B 1 168 ? -6.105 5.078 -0.047 1 98.31 168 ARG B N 1
ATOM 4381 C CA . ARG B 1 168 ? -5.301 6.23 -0.438 1 98.31 168 ARG B CA 1
ATOM 4382 C C . ARG B 1 168 ? -5.418 6.496 -1.936 1 98.31 168 ARG B C 1
ATOM 4384 O O . ARG B 1 168 ? -4.406 6.676 -2.619 1 98.31 168 ARG B O 1
ATOM 4391 N N . ALA B 1 169 ? -6.641 6.551 -2.35 1 98.25 169 ALA B N 1
ATOM 4392 C CA . ALA B 1 169 ? -6.949 6.723 -3.768 1 98.25 169 ALA B CA 1
ATOM 4393 C C . ALA B 1 169 ? -6.668 8.156 -4.219 1 98.25 169 ALA B C 1
ATOM 4395 O O . ALA B 1 169 ? -6.43 8.406 -5.402 1 98.25 169 ALA B O 1
ATOM 4396 N N . TYR B 1 170 ? -6.609 9.141 -3.225 1 98.31 170 TYR B N 1
ATOM 4397 C CA . TYR B 1 170 ? -6.594 10.547 -3.619 1 98.31 170 TYR B CA 1
ATOM 4398 C C . TYR B 1 170 ? -5.414 11.273 -2.988 1 98.31 170 TYR B C 1
ATOM 4400 O O . TYR B 1 170 ? -5.098 12.406 -3.371 1 98.31 170 TYR B O 1
ATOM 4408 N N . SER B 1 171 ? -4.75 10.586 -2.018 1 98.81 171 SER B N 1
ATOM 4409 C CA . SER B 1 171 ? -3.791 11.367 -1.245 1 98.81 171 SER B CA 1
ATOM 4410 C C . SER B 1 171 ? -2.689 10.484 -0.668 1 98.81 171 SER B C 1
ATOM 4412 O O . SER B 1 171 ? -2.879 9.273 -0.505 1 98.81 171 SER B O 1
ATOM 4414 N N . TYR B 1 172 ? -1.557 11.047 -0.429 1 98.94 172 TYR B N 1
ATOM 4415 C CA . TYR B 1 172 ? -0.494 10.477 0.391 1 98.94 172 TYR B CA 1
ATOM 4416 C C . TYR B 1 172 ? 0.011 11.492 1.41 1 98.94 172 TYR B C 1
ATOM 4418 O O . TYR B 1 172 ? 0.124 12.68 1.108 1 98.94 172 TYR B O 1
ATOM 4426 N N . PRO B 1 173 ? 0.405 11.078 2.604 1 98.81 173 PRO B N 1
ATOM 4427 C CA . PRO B 1 173 ? 0.91 12 3.623 1 98.81 173 PRO B CA 1
ATOM 4428 C C . PRO B 1 173 ? 2.209 12.688 3.207 1 98.81 173 PRO B C 1
ATOM 4430 O O . PRO B 1 173 ? 3.094 12.047 2.633 1 98.81 173 PRO B O 1
ATOM 4433 N N . TRP B 1 174 ? 2.191 14.023 3.434 1 98.75 174 TRP B N 1
ATOM 4434 C CA . TRP B 1 174 ? 3.455 14.75 3.453 1 98.75 174 TRP B CA 1
ATOM 4435 C C . TRP B 1 174 ? 4.211 14.492 4.75 1 98.75 174 TRP B C 1
ATOM 4437 O O . TRP B 1 174 ? 5.367 14.062 4.73 1 98.75 174 TRP B O 1
ATOM 4447 N N . GLN B 1 175 ? 3.484 14.719 5.832 1 98.31 175 GLN B N 1
ATOM 4448 C CA . GLN B 1 175 ? 4.039 14.461 7.156 1 98.31 175 GLN B CA 1
ATOM 4449 C C . GLN B 1 175 ? 2.938 14.117 8.156 1 98.31 175 GLN B C 1
ATOM 4451 O O . GLN B 1 175 ? 1.804 14.586 8.023 1 98.31 175 GLN B O 1
ATOM 4456 N N . GLY B 1 176 ? 3.305 13.273 9.164 1 97.25 176 GLY B N 1
ATOM 4457 C CA . GLY B 1 176 ? 2.506 13.211 10.383 1 97.25 176 GLY B CA 1
ATOM 4458 C C . GLY B 1 176 ? 2.762 14.375 11.32 1 97.25 176 GLY B C 1
ATOM 4459 O O . GLY B 1 176 ? 3.871 14.906 11.375 1 97.25 176 GLY B O 1
ATOM 4460 N N . ILE B 1 177 ? 1.695 14.727 12.078 1 96.56 177 ILE B N 1
ATOM 4461 C CA . ILE B 1 177 ? 1.778 15.914 12.93 1 96.56 177 ILE B CA 1
ATOM 4462 C C . ILE B 1 177 ? 1.385 15.555 14.359 1 96.56 177 ILE B C 1
ATOM 4464 O O . ILE B 1 177 ? 0.338 14.938 14.586 1 96.56 177 ILE B O 1
ATOM 4468 N N . SER B 1 178 ? 2.195 15.938 15.273 1 96.5 178 SER B N 1
ATOM 4469 C CA . SER B 1 178 ? 1.889 15.828 16.703 1 96.5 178 SER B CA 1
ATOM 4470 C C . SER B 1 178 ? 1.65 17.203 17.328 1 96.5 178 SER B C 1
ATOM 4472 O O . SER B 1 178 ? 2.486 18.094 17.203 1 96.5 178 SER B O 1
ATOM 4474 N N . THR B 1 179 ? 0.493 17.344 17.906 1 97.75 179 THR B N 1
ATOM 4475 C CA . THR B 1 179 ? 0.224 18.562 18.656 1 97.75 179 THR B CA 1
ATOM 4476 C C . THR B 1 179 ? 0.72 18.453 20.094 1 97.75 179 THR B C 1
ATOM 4478 O O . THR B 1 179 ? 0.341 17.516 20.812 1 97.75 179 THR B O 1
ATOM 4481 N N . VAL B 1 180 ? 1.567 19.406 20.5 1 96.75 180 VAL B N 1
ATOM 4482 C CA . VAL B 1 180 ? 2.199 19.359 21.812 1 96.75 180 VAL B CA 1
ATOM 4483 C C . VAL B 1 180 ? 2.018 20.688 22.531 1 96.75 180 VAL B C 1
ATOM 4485 O O . VAL B 1 180 ? 1.364 21.594 22.016 1 96.75 180 VAL B O 1
ATOM 4488 N N . ILE B 1 181 ? 2.477 20.734 23.781 1 98.19 181 ILE B N 1
ATOM 4489 C CA . ILE B 1 181 ? 2.594 22 24.5 1 98.19 181 ILE B CA 1
ATOM 4490 C C . ILE B 1 181 ? 4.023 22.531 24.375 1 98.19 181 ILE B C 1
ATOM 4492 O O . ILE B 1 181 ? 4.973 21.859 24.797 1 98.19 181 ILE B O 1
ATOM 4496 N N . ALA B 1 182 ? 4.133 23.656 23.781 1 98.06 182 ALA B N 1
ATOM 4497 C CA . ALA B 1 182 ? 5.43 24.312 23.641 1 98.06 182 ALA B CA 1
ATOM 4498 C C . ALA B 1 182 ? 5.555 25.484 24.609 1 98.06 182 ALA B C 1
ATOM 4500 O O . ALA B 1 182 ? 4.547 26.047 25.062 1 98.06 182 ALA B O 1
ATOM 4501 N N . TYR B 1 183 ? 6.801 25.812 24.969 1 98.56 183 TYR B N 1
ATOM 4502 C CA . TYR B 1 183 ? 6.992 26.922 25.891 1 98.56 183 TYR B CA 1
ATOM 4503 C C . TYR B 1 183 ? 8.344 27.594 25.656 1 98.56 183 TYR B C 1
ATOM 4505 O O . TYR B 1 183 ? 9.219 27.031 25 1 98.56 183 TYR B O 1
ATOM 4513 N N . ASN B 1 184 ? 8.414 28.859 26 1 98.56 184 ASN B N 1
ATOM 4514 C CA . ASN B 1 184 ? 9.625 29.656 26.125 1 98.56 184 ASN B CA 1
ATOM 4515 C C . ASN B 1 184 ? 10.094 29.75 27.578 1 98.56 184 ASN B C 1
ATOM 4517 O O . ASN B 1 184 ? 9.461 30.422 28.391 1 98.56 184 ASN B O 1
ATOM 4521 N N . LYS B 1 185 ? 11.211 29.094 27.875 1 98.06 185 LYS B N 1
ATOM 4522 C CA . LYS B 1 185 ? 11.703 28.969 29.234 1 98.06 185 LYS B CA 1
ATOM 4523 C C . LYS B 1 185 ? 11.914 30.344 29.875 1 98.06 185 LYS B C 1
ATOM 4525 O O . LYS B 1 185 ? 11.633 30.531 31.047 1 98.06 185 LYS B O 1
ATOM 4530 N N . LYS B 1 186 ? 12.461 31.234 29.156 1 98.06 186 LYS B N 1
ATOM 4531 C CA . LYS B 1 186 ? 12.703 32.562 29.672 1 98.06 186 LYS B CA 1
ATOM 4532 C C . LYS B 1 186 ? 11.391 33.281 30 1 98.06 186 LYS B C 1
ATOM 4534 O O . LYS B 1 186 ? 11.273 33.938 31.031 1 98.06 186 LYS B O 1
ATOM 4539 N N . ALA B 1 187 ? 10.492 33.156 29.109 1 98 187 ALA B N 1
ATOM 4540 C CA . ALA B 1 187 ? 9.195 33.781 29.312 1 98 187 ALA B CA 1
ATOM 4541 C C . ALA B 1 187 ? 8.43 33.156 30.453 1 98 187 ALA B C 1
ATOM 4543 O O . ALA B 1 187 ? 7.664 33.812 31.156 1 98 187 ALA B O 1
ATOM 4544 N N . LEU B 1 188 ? 8.57 31.859 30.688 1 98 188 LEU B N 1
ATOM 4545 C CA . LEU B 1 188 ? 7.887 31.156 31.781 1 98 188 LEU B CA 1
ATOM 4546 C C . LEU B 1 188 ? 8.398 31.625 33.125 1 98 188 LEU B C 1
ATOM 4548 O O . LEU B 1 188 ? 7.684 31.547 34.125 1 98 188 LEU B O 1
ATOM 4552 N N . ASP B 1 189 ? 9.672 32.062 33.125 1 96.44 189 ASP B N 1
ATOM 4553 C CA . ASP B 1 189 ? 10.273 32.594 34.344 1 96.44 189 ASP B CA 1
ATOM 4554 C C . ASP B 1 189 ? 10.086 31.641 35.5 1 96.44 189 ASP B C 1
ATOM 4556 O O . ASP B 1 189 ? 9.562 32.031 36.562 1 96.44 189 ASP B O 1
ATOM 4560 N N . GLY B 1 190 ? 10.367 30.344 35.312 1 96.06 190 GLY B N 1
ATOM 4561 C CA . GLY B 1 190 ? 10.359 29.359 36.375 1 96.06 190 GLY B CA 1
ATOM 4562 C C . GLY B 1 190 ? 9.023 28.656 36.562 1 96.06 190 GLY B C 1
ATOM 4563 O O . GLY B 1 190 ? 8.922 27.672 37.281 1 96.06 190 GLY B O 1
ATOM 4564 N N . ILE B 1 191 ? 7.973 29.078 35.938 1 96.94 191 ILE B N 1
ATOM 4565 C CA . ILE B 1 191 ? 6.676 28.406 35.969 1 96.94 191 ILE B CA 1
ATOM 4566 C C . ILE B 1 191 ? 6.754 27.094 35.188 1 96.94 191 ILE B C 1
ATOM 4568 O O . ILE B 1 191 ? 7.32 27.047 34.094 1 96.94 191 ILE B O 1
ATOM 4572 N N . GLU B 1 192 ? 6.215 26.031 35.781 1 96.12 192 GLU B N 1
ATOM 4573 C CA . GLU B 1 192 ? 6.156 24.734 35.094 1 96.12 192 GLU B CA 1
ATOM 4574 C C . GLU B 1 192 ? 4.816 24.547 34.406 1 96.12 192 GLU B C 1
ATOM 4576 O O . GLU B 1 192 ? 3.764 24.875 34.938 1 96.12 192 GLU B O 1
ATOM 4581 N N . VAL B 1 193 ? 4.891 24.125 33.188 1 97.5 193 VAL B N 1
ATOM 4582 C CA . VAL B 1 193 ? 3.684 23.797 32.438 1 97.5 193 VAL B CA 1
ATOM 4583 C C . VAL B 1 193 ? 3.775 22.359 31.891 1 97.5 193 VAL B C 1
ATOM 4585 O O . VAL B 1 193 ? 4.844 21.922 31.453 1 97.5 193 VAL B O 1
ATOM 4588 N N . GLY B 1 194 ? 2.633 21.578 32 1 97.38 194 GLY B N 1
ATOM 4589 C CA . GLY B 1 194 ? 2.627 20.219 31.516 1 97.38 194 GLY B CA 1
ATOM 4590 C C . GLY B 1 194 ? 1.281 19.781 30.953 1 97.38 194 GLY B C 1
ATOM 4591 O O . GLY B 1 194 ? 1.171 18.734 30.328 1 97.38 194 GLY B O 1
ATOM 4592 N N . THR B 1 195 ? 0.282 20.609 31.172 1 98.5 195 THR B N 1
ATOM 4593 C CA . THR B 1 195 ? -1.071 20.25 30.766 1 98.5 195 THR B CA 1
ATOM 4594 C C . THR B 1 195 ? -1.794 21.453 30.156 1 98.5 195 THR B C 1
ATOM 4596 O O . THR B 1 195 ? -1.359 22.594 30.328 1 98.5 195 THR B O 1
ATOM 4599 N N . VAL B 1 196 ? -2.865 21.109 29.469 1 98.69 196 VAL B N 1
ATOM 4600 C CA . VAL B 1 196 ? -3.723 22.188 28.969 1 98.69 196 VAL B CA 1
ATOM 4601 C C . VAL B 1 196 ? -4.316 22.953 30.141 1 98.69 196 VAL B C 1
ATOM 4603 O O . VAL B 1 196 ? -4.477 24.172 30.078 1 98.69 196 VAL B O 1
ATOM 4606 N N . SER B 1 197 ? -4.617 22.297 31.25 1 98.62 197 SER B N 1
ATOM 4607 C CA . SER B 1 197 ? -5.113 22.938 32.469 1 98.62 197 SER B CA 1
ATOM 4608 C C . SER B 1 197 ? -4.102 23.938 33 1 98.62 197 SER B C 1
ATOM 4610 O O . SER B 1 197 ? -4.48 25 33.5 1 98.62 197 SER B O 1
ATOM 4612 N N . ASP B 1 198 ? -2.846 23.609 32.969 1 98.5 198 ASP B N 1
ATOM 4613 C CA . ASP B 1 198 ? -1.83 24.562 33.375 1 98.5 198 ASP B CA 1
ATOM 4614 C C . ASP B 1 198 ? -1.903 25.844 32.562 1 98.5 198 ASP B C 1
ATOM 4616 O O . ASP B 1 198 ? -1.755 26.953 33.094 1 98.5 198 ASP B O 1
ATOM 4620 N N . LEU B 1 199 ? -2.096 25.734 31.234 1 98.69 199 LEU B N 1
ATOM 4621 C CA . LEU B 1 199 ? -2.189 26.875 30.344 1 98.69 199 LEU B CA 1
ATOM 4622 C C . LEU B 1 199 ? -3.418 27.719 30.672 1 98.69 199 LEU B C 1
ATOM 4624 O O . LEU B 1 199 ? -3.344 28.953 30.672 1 98.69 199 LEU B O 1
ATOM 4628 N N . LEU B 1 200 ? -4.484 27.062 31.016 1 98.56 200 LEU B N 1
ATOM 4629 C CA . LEU B 1 200 ? -5.77 27.75 31.094 1 98.56 200 LEU B CA 1
ATOM 4630 C C . LEU B 1 200 ? -6.004 28.297 32.5 1 98.56 200 LEU B C 1
ATOM 4632 O O . LEU B 1 200 ? -6.742 29.266 32.688 1 98.56 200 LEU B O 1
ATOM 4636 N N . ASP B 1 201 ? -5.324 27.734 33.562 1 98 201 ASP B N 1
ATOM 4637 C CA . ASP B 1 201 ? -5.773 28 34.906 1 98 201 ASP B CA 1
ATOM 4638 C C . ASP B 1 201 ? -4.691 28.719 35.719 1 98 201 ASP B C 1
ATOM 4640 O O . ASP B 1 201 ? -4.969 29.297 36.781 1 98 201 ASP B O 1
ATOM 4644 N N . ASN B 1 202 ? -3.492 28.656 35.25 1 97.94 202 ASN B N 1
ATOM 4645 C CA . ASN B 1 202 ? -2.434 29.328 36.031 1 97.94 202 ASN B CA 1
ATOM 4646 C C . ASN B 1 202 ? -2.473 30.828 35.844 1 97.94 202 ASN B C 1
ATOM 4648 O O . ASN B 1 202 ? -2.119 31.344 34.781 1 97.94 202 ASN B O 1
ATOM 4652 N N . PRO B 1 203 ? -2.771 31.562 36.875 1 97.25 203 PRO B N 1
ATOM 4653 C CA . PRO B 1 203 ? -2.938 33 36.719 1 97.25 203 PRO B CA 1
ATOM 4654 C C . PRO B 1 203 ? -1.634 33.719 36.375 1 97.25 203 PRO B C 1
ATOM 4656 O O . PRO B 1 203 ? -1.66 34.812 35.812 1 97.25 203 PRO B O 1
ATOM 4659 N N . LYS B 1 204 ? -0.513 33.125 36.562 1 97.62 204 LYS B N 1
ATOM 4660 C CA . LYS B 1 204 ? 0.779 33.719 36.25 1 97.62 204 LYS B CA 1
ATOM 4661 C C . LYS B 1 204 ? 1.013 33.75 34.75 1 97.62 204 LYS B C 1
ATOM 4663 O O . LYS B 1 204 ? 1.909 34.438 34.25 1 97.62 204 LYS B O 1
ATOM 4668 N N . LEU B 1 205 ? 0.203 33.062 34 1 98.38 205 LEU B N 1
ATOM 4669 C CA . LEU B 1 205 ? 0.354 32.969 32.562 1 98.38 205 LEU B CA 1
ATOM 4670 C C . LEU B 1 205 ? -0.719 33.812 31.859 1 98.38 205 LEU B C 1
ATOM 4672 O O . LEU B 1 205 ? -0.893 33.688 30.641 1 98.38 205 LEU B O 1
ATOM 4676 N N . LYS B 1 206 ? -1.474 34.625 32.656 1 98.12 206 LYS B N 1
ATOM 4677 C CA . LYS B 1 206 ? -2.564 35.406 32.094 1 98.12 206 LYS B CA 1
ATOM 4678 C C . LYS B 1 206 ? -2.072 36.281 30.922 1 98.12 206 LYS B C 1
ATOM 4680 O O . LYS B 1 206 ? -1.095 37 31.062 1 98.12 206 LYS B O 1
ATOM 4685 N N . GLY B 1 207 ? -2.736 36.094 29.781 1 98.25 207 GLY B N 1
ATOM 4686 C CA . GLY B 1 207 ? -2.453 36.875 28.594 1 98.25 207 GLY B CA 1
ATOM 4687 C C . GLY B 1 207 ? -1.191 36.438 27.875 1 98.25 207 GLY B C 1
ATOM 4688 O O . GLY B 1 207 ? -0.687 37.156 27.016 1 98.25 207 GLY B O 1
ATOM 4689 N N . ARG B 1 208 ? -0.66 35.281 28.234 1 98.44 208 ARG B N 1
ATOM 4690 C CA . ARG B 1 208 ? 0.624 34.875 27.672 1 98.44 208 ARG B CA 1
ATOM 4691 C C . ARG B 1 208 ? 0.557 33.438 27.141 1 98.44 208 ARG B C 1
ATOM 4693 O O . ARG B 1 208 ? 1.59 32.781 26.969 1 98.44 208 ARG B O 1
ATOM 4700 N N . VAL B 1 209 ? -0.645 32.906 26.953 1 98.56 209 VAL B N 1
ATOM 4701 C CA . VAL B 1 209 ? -0.821 31.562 26.422 1 98.56 209 VAL B CA 1
ATOM 4702 C C . VAL B 1 209 ? -1.486 31.641 25.047 1 98.56 209 VAL B C 1
ATOM 4704 O O . VAL B 1 209 ? -2.334 32.5 24.797 1 98.56 209 VAL B O 1
ATOM 4707 N N . GLY B 1 210 ? -1.067 30.828 24.109 1 98.44 210 GLY B N 1
ATOM 4708 C CA . GLY B 1 210 ? -1.654 30.734 22.797 1 98.44 210 GLY B CA 1
ATOM 4709 C C . GLY B 1 210 ? -2.246 29.359 22.5 1 98.44 210 GLY B C 1
ATOM 4710 O O . GLY B 1 210 ? -1.771 28.359 23.016 1 98.44 210 GLY B O 1
ATOM 4711 N N . PHE B 1 211 ? -3.316 29.312 21.781 1 98.56 211 PHE B N 1
ATOM 4712 C CA . PHE B 1 211 ? -3.918 28.109 21.234 1 98.56 211 PHE B CA 1
ATOM 4713 C C . PHE B 1 211 ? -4.012 28.172 19.719 1 98.56 211 PHE B C 1
ATOM 4715 O O . PHE B 1 211 ? -3.74 29.219 19.125 1 98.56 211 PHE B O 1
ATOM 4722 N N . LEU B 1 212 ? -4.316 27 19.109 1 97.81 212 LEU B N 1
ATOM 4723 C CA . LEU B 1 212 ? -4.309 26.938 17.656 1 97.81 212 LEU B CA 1
ATOM 4724 C C . LEU B 1 212 ? -5.691 27.234 17.094 1 97.81 212 LEU B C 1
ATOM 4726 O O . LEU B 1 212 ? -6.707 26.844 17.672 1 97.81 212 LEU B O 1
ATOM 4730 N N . THR B 1 213 ? -5.707 27.938 15.891 1 96.25 213 THR B N 1
ATOM 4731 C CA . THR B 1 213 ? -6.961 28.156 15.188 1 96.25 213 THR B CA 1
ATOM 4732 C C . THR B 1 213 ? -7.496 26.859 14.594 1 96.25 213 THR B C 1
ATOM 4734 O O . THR B 1 213 ? -8.648 26.797 14.156 1 96.25 213 THR B O 1
ATOM 4737 N N . GLU B 1 214 ? -6.672 25.859 14.555 1 96.62 214 GLU B N 1
ATOM 4738 C CA . GLU B 1 214 ? -7.105 24.547 14.086 1 96.62 214 GLU B CA 1
ATOM 4739 C C . GLU B 1 214 ? -7.973 23.859 15.125 1 96.62 214 GLU B C 1
ATOM 4741 O O . GLU B 1 214 ? -7.465 23.328 16.125 1 96.62 214 GLU B O 1
ATOM 4746 N N . MET B 1 215 ? -9.219 23.734 14.852 1 97.25 215 MET B N 1
ATOM 4747 C CA . MET B 1 215 ? -10.227 23.266 15.797 1 97.25 215 MET B CA 1
ATOM 4748 C C . MET B 1 215 ? -9.859 21.891 16.344 1 97.25 215 MET B C 1
ATOM 4750 O O . MET B 1 215 ? -9.898 21.672 17.562 1 97.25 215 MET B O 1
ATOM 4754 N N . ARG B 1 216 ? -9.445 20.984 15.508 1 97.62 216 ARG B N 1
ATOM 4755 C CA . ARG B 1 216 ? -9.227 19.594 15.914 1 97.62 216 ARG B CA 1
ATOM 4756 C C . ARG B 1 216 ? -8.031 19.484 16.859 1 97.62 216 ARG B C 1
ATOM 4758 O O . ARG B 1 216 ? -8.039 18.672 17.781 1 97.62 216 ARG B O 1
ATOM 4765 N N . ASP B 1 217 ? -7.074 20.297 16.672 1 98.06 217 ASP B N 1
ATOM 4766 C CA . ASP B 1 217 ? -5.922 20.297 17.562 1 98.06 217 ASP B CA 1
ATOM 4767 C C . ASP B 1 217 ? -6.297 20.875 18.938 1 98.06 217 ASP B C 1
ATOM 4769 O O . ASP B 1 217 ? -6.062 20.25 19.969 1 98.06 217 ASP B O 1
ATOM 4773 N N . THR B 1 218 ? -6.859 22.094 18.906 1 98.62 218 THR B N 1
ATOM 4774 C CA . THR B 1 218 ? -7.195 22.797 20.141 1 98.62 218 THR B CA 1
ATOM 4775 C C . THR B 1 218 ? -8.242 22.016 20.938 1 98.62 218 THR B C 1
ATOM 4777 O O . THR B 1 218 ? -8.055 21.75 22.125 1 98.62 218 THR B O 1
ATOM 4780 N N . MET B 1 219 ? -9.328 21.594 20.266 1 98.69 219 MET B N 1
ATOM 4781 C CA . MET B 1 219 ? -10.391 20.859 20.953 1 98.69 219 MET B CA 1
ATOM 4782 C C . MET B 1 219 ? -9.914 19.469 21.359 1 98.69 219 MET B C 1
ATOM 4784 O O . MET B 1 219 ? -10.25 19 22.453 1 98.69 219 MET B O 1
ATOM 4788 N N . GLY B 1 220 ? -9.148 18.828 20.5 1 98.69 220 GLY B N 1
ATOM 4789 C CA . GLY B 1 220 ? -8.641 17.5 20.844 1 98.69 220 GLY B CA 1
ATOM 4790 C C . GLY B 1 220 ? -7.773 17.5 22.078 1 98.69 220 GLY B C 1
ATOM 4791 O O . GLY B 1 220 ? -7.965 16.672 22.984 1 98.69 220 GLY B O 1
ATOM 4792 N N . MET B 1 221 ? -6.828 18.422 22.141 1 98.75 221 MET B N 1
ATOM 4793 C CA . MET B 1 221 ? -5.945 18.516 23.297 1 98.75 221 MET B CA 1
ATOM 4794 C C . MET B 1 221 ? -6.73 18.891 24.547 1 98.75 221 MET B C 1
ATOM 4796 O O . MET B 1 221 ? -6.43 18.406 25.641 1 98.75 221 MET B O 1
ATOM 4800 N N . THR B 1 222 ? -7.707 19.766 24.422 1 98.88 222 THR B N 1
ATOM 4801 C CA . THR B 1 222 ? -8.555 20.172 25.531 1 98.88 222 THR B CA 1
ATOM 4802 C C . THR B 1 222 ? -9.367 18.984 26.047 1 98.88 222 THR B C 1
ATOM 4804 O O . THR B 1 222 ? -9.461 18.75 27.25 1 98.88 222 THR B O 1
ATOM 4807 N N . LEU B 1 223 ? -9.977 18.172 25.078 1 98.88 223 LEU B N 1
ATOM 4808 C CA . LEU B 1 223 ? -10.734 16.984 25.453 1 98.88 223 LEU B CA 1
ATOM 4809 C C . LEU B 1 223 ? -9.852 15.977 26.188 1 98.88 223 LEU B C 1
ATOM 4811 O O . LEU B 1 223 ? -10.25 15.438 27.219 1 98.88 223 LEU B O 1
ATOM 4815 N N . LEU B 1 224 ? -8.672 15.75 25.719 1 98.75 224 LEU B N 1
ATOM 4816 C CA . LEU B 1 224 ? -7.738 14.852 26.391 1 98.75 224 LEU B CA 1
ATOM 4817 C C . LEU B 1 224 ? -7.473 15.312 27.812 1 98.75 224 LEU B C 1
ATOM 4819 O O . LEU B 1 224 ? -7.5 14.508 28.75 1 98.75 224 LEU B O 1
ATOM 4823 N N . ASP B 1 225 ? -7.246 16.609 27.984 1 98.69 225 ASP B N 1
ATOM 4824 C CA . ASP B 1 225 ? -6.992 17.188 29.312 1 98.69 225 ASP B CA 1
ATOM 4825 C C . ASP B 1 225 ? -8.203 17 30.219 1 98.69 225 ASP B C 1
ATOM 4827 O O . ASP B 1 225 ? -8.047 16.875 31.438 1 98.69 225 ASP B O 1
ATOM 4831 N N . MET B 1 226 ? -9.383 16.938 29.688 1 98.62 226 MET B N 1
ATOM 4832 C CA . MET B 1 226 ? -10.625 16.766 30.438 1 98.62 226 MET B CA 1
ATOM 4833 C C . MET B 1 226 ? -10.945 15.289 30.625 1 98.62 226 MET B C 1
ATOM 4835 O O . MET B 1 226 ? -12.008 14.945 31.156 1 98.62 226 MET B O 1
ATOM 4839 N N . GLY B 1 227 ? -10.078 14.391 30.141 1 98.19 227 GLY B N 1
ATOM 4840 C CA . GLY B 1 227 ? -10.25 12.961 30.312 1 98.19 227 GLY B CA 1
ATOM 4841 C C . GLY B 1 227 ? -11.172 12.336 29.281 1 98.19 227 GLY B C 1
ATOM 4842 O O . GLY B 1 227 ? -11.734 11.266 29.5 1 98.19 227 GLY B O 1
ATOM 4843 N N . LYS B 1 228 ? -11.391 13.062 28.172 1 98.38 228 LYS B N 1
ATOM 4844 C CA . LYS B 1 228 ? -12.234 12.57 27.094 1 98.38 228 LYS B CA 1
ATOM 4845 C C . LYS B 1 228 ? -11.391 12.133 25.891 1 98.38 228 LYS B C 1
ATOM 4847 O O . LYS B 1 228 ? -10.383 12.766 25.578 1 98.38 228 LYS B O 1
ATOM 4852 N N . ASP B 1 229 ? -11.836 11.102 25.234 1 97.62 229 ASP B N 1
ATOM 4853 C CA . ASP B 1 229 ? -11.156 10.57 24.062 1 97.62 229 ASP B CA 1
ATOM 4854 C C . ASP B 1 229 ? -11.602 11.289 22.781 1 97.62 229 ASP B C 1
ATOM 4856 O O . ASP B 1 229 ? -12.758 11.188 22.391 1 97.62 229 ASP B O 1
ATOM 4860 N N . PRO B 1 230 ? -10.664 11.945 22.125 1 97.94 230 PRO B N 1
ATOM 4861 C CA . PRO B 1 230 ? -11.039 12.664 20.906 1 97.94 230 PRO B CA 1
ATOM 4862 C C . PRO B 1 230 ? -11.555 11.742 19.812 1 97.94 230 PRO B C 1
ATOM 4864 O O . PRO B 1 230 ? -12.18 12.203 18.859 1 97.94 230 PRO B O 1
ATOM 4867 N N . ALA B 1 231 ? -11.359 10.469 19.922 1 95.44 231 ALA B N 1
ATOM 4868 C CA . ALA B 1 231 ? -11.828 9.516 18.906 1 95.44 231 ALA B CA 1
ATOM 4869 C C . ALA B 1 231 ? -13.273 9.109 19.172 1 95.44 231 ALA B C 1
ATOM 4871 O O . ALA B 1 231 ? -13.914 8.492 18.312 1 95.44 231 ALA B O 1
ATOM 4872 N N . ARG B 1 232 ? -13.828 9.383 20.344 1 95.38 232 ARG B N 1
ATOM 4873 C CA . ARG B 1 232 ? -15.164 8.914 20.719 1 95.38 232 ARG B CA 1
ATOM 4874 C C . ARG B 1 232 ? -15.891 9.953 21.562 1 95.38 232 ARG B C 1
ATOM 4876 O O . ARG B 1 232 ? -16.594 9.609 22.516 1 95.38 232 ARG B O 1
ATOM 4883 N N . PHE B 1 233 ? -15.859 11.195 21.234 1 97.81 233 PHE B N 1
ATOM 4884 C CA . PHE B 1 233 ? -16.516 12.211 22.047 1 97.81 233 PHE B CA 1
ATOM 4885 C C . PHE B 1 233 ? -17.938 12.453 21.547 1 97.81 233 PHE B C 1
ATOM 4887 O O . PHE B 1 233 ? -18.266 12.172 20.391 1 97.81 233 PHE B O 1
ATOM 4894 N N . THR B 1 234 ? -18.781 13.008 22.422 1 97.88 234 THR B N 1
ATOM 4895 C CA . THR B 1 234 ? -20.172 13.336 22.125 1 97.88 234 THR B CA 1
ATOM 4896 C C . THR B 1 234 ? -20.344 14.844 21.938 1 97.88 234 THR B C 1
ATOM 4898 O O . THR B 1 234 ? -19.406 15.609 22.188 1 97.88 234 THR B O 1
ATOM 4901 N N . ASP B 1 235 ? -21.531 15.203 21.531 1 98.25 235 ASP B N 1
ATOM 4902 C CA . ASP B 1 235 ? -21.859 16.625 21.438 1 98.25 235 ASP B CA 1
ATOM 4903 C C . ASP B 1 235 ? -21.672 17.312 22.797 1 98.25 235 ASP B C 1
ATOM 4905 O O . ASP B 1 235 ? -21.188 18.438 22.859 1 98.25 235 ASP B O 1
ATOM 4909 N N . ASP B 1 236 ? -22.078 16.641 23.844 1 98.5 236 ASP B N 1
ATOM 4910 C CA . ASP B 1 236 ? -21.953 17.203 25.188 1 98.5 236 ASP B CA 1
ATOM 4911 C C . ASP B 1 236 ? -20.484 17.391 25.562 1 98.5 236 ASP B C 1
ATOM 4913 O O . ASP B 1 236 ? -20.125 18.391 26.188 1 98.5 236 ASP B O 1
ATOM 4917 N N . ASP B 1 237 ? -19.672 16.422 25.219 1 98.69 237 ASP B N 1
ATOM 4918 C CA . ASP B 1 237 ? -18.25 16.547 25.469 1 98.69 237 ASP B CA 1
ATOM 4919 C C . ASP B 1 237 ? -17.672 17.766 24.75 1 98.69 237 ASP B C 1
ATOM 4921 O O . ASP B 1 237 ? -16.875 18.516 25.328 1 98.69 237 ASP B O 1
ATOM 4925 N N . TYR B 1 238 ? -18.047 17.922 23.484 1 98.69 238 TYR B N 1
ATOM 4926 C CA . TYR B 1 238 ? -17.578 19.047 22.688 1 98.69 238 TYR B CA 1
ATOM 4927 C C . TYR B 1 238 ? -17.984 20.375 23.312 1 98.69 238 TYR B C 1
ATOM 4929 O O . TYR B 1 238 ? -17.156 21.281 23.453 1 98.69 238 TYR B O 1
ATOM 4937 N N . ASP B 1 239 ? -19.234 20.5 23.719 1 98.69 239 ASP B N 1
ATOM 4938 C CA . ASP B 1 239 ? -19.75 21.719 24.328 1 98.69 239 ASP B CA 1
ATOM 4939 C C . ASP B 1 239 ? -19 22.031 25.625 1 98.69 239 ASP B C 1
ATOM 4941 O O . ASP B 1 239 ? -18.719 23.188 25.922 1 98.69 239 ASP B O 1
ATOM 4945 N N . ALA B 1 240 ? -18.75 21.016 26.391 1 98.75 240 ALA B N 1
ATOM 4946 C CA . ALA B 1 240 ? -17.984 21.219 27.625 1 98.75 240 ALA B CA 1
ATOM 4947 C C . ALA B 1 240 ? -16.578 21.734 27.328 1 98.75 240 ALA B C 1
ATOM 4949 O O . ALA B 1 240 ? -16.047 22.578 28.062 1 98.75 240 ALA B O 1
ATOM 4950 N N . GLY B 1 241 ? -15.977 21.203 26.312 1 98.81 241 GLY B N 1
ATOM 4951 C CA . GLY B 1 241 ? -14.68 21.703 25.891 1 98.81 241 GLY B CA 1
ATOM 4952 C C . GLY B 1 241 ? -14.711 23.156 25.469 1 98.81 241 GLY B C 1
ATOM 4953 O O . GLY B 1 241 ? -13.844 23.938 25.875 1 98.81 241 GLY B O 1
ATOM 4954 N N . ILE B 1 242 ? -15.703 23.516 24.656 1 98.75 242 ILE B N 1
ATOM 4955 C CA . ILE B 1 242 ? -15.883 24.891 24.234 1 98.75 242 ILE B CA 1
ATOM 4956 C C . ILE B 1 242 ? -16.031 25.797 25.453 1 98.75 242 ILE B C 1
ATOM 4958 O O . ILE B 1 242 ? -15.414 26.844 25.547 1 98.75 242 ILE B O 1
ATOM 4962 N N . ALA B 1 243 ? -16.844 25.344 26.391 1 98.62 243 ALA B N 1
ATOM 4963 C CA . ALA B 1 243 ? -17.062 26.109 27.609 1 98.62 243 ALA B CA 1
ATOM 4964 C C . ALA B 1 243 ? -15.758 26.281 28.391 1 98.62 243 ALA B C 1
ATOM 4966 O O . ALA B 1 243 ? -15.5 27.359 28.938 1 98.62 243 ALA B O 1
ATOM 4967 N N . ARG B 1 244 ? -15.023 25.219 28.438 1 98.69 244 ARG B N 1
ATOM 4968 C CA . ARG B 1 244 ? -13.734 25.25 29.125 1 98.69 244 ARG B CA 1
ATOM 4969 C C . ARG B 1 244 ? -12.82 26.297 28.516 1 98.69 244 ARG B C 1
ATOM 4971 O O . ARG B 1 244 ? -12.211 27.094 29.219 1 98.69 244 ARG B O 1
ATOM 4978 N N . LEU B 1 245 ? -12.703 26.344 27.219 1 98.81 245 LEU B N 1
ATOM 4979 C CA . LEU B 1 245 ? -11.859 27.297 26.5 1 98.81 245 LEU B CA 1
ATOM 4980 C C . LEU B 1 245 ? -12.43 28.703 26.609 1 98.81 245 LEU B C 1
ATOM 4982 O O . LEU B 1 245 ? -11.68 29.672 26.734 1 98.81 245 LEU B O 1
ATOM 4986 N N . GLN B 1 246 ? -13.758 28.812 26.578 1 98.5 246 GLN B N 1
ATOM 4987 C CA . GLN B 1 246 ? -14.422 30.109 26.688 1 98.5 246 GLN B CA 1
ATOM 4988 C C . GLN B 1 246 ? -14.078 30.797 28 1 98.5 246 GLN B C 1
ATOM 4990 O O . GLN B 1 246 ? -13.883 32 28.047 1 98.5 246 GLN B O 1
ATOM 4995 N N . LYS B 1 247 ? -14.023 30.062 29.094 1 98 247 LYS B N 1
ATOM 4996 C CA . LYS B 1 247 ? -13.617 30.625 30.375 1 98 247 LYS B CA 1
ATOM 4997 C C . LYS B 1 247 ? -12.227 31.25 30.297 1 98 247 LYS B C 1
ATOM 4999 O O . LYS B 1 247 ? -11.969 32.281 30.891 1 98 247 LYS B O 1
ATOM 5004 N N . GLY B 1 248 ? -11.336 30.547 29.594 1 97.88 248 GLY B N 1
ATOM 5005 C CA . GLY B 1 248 ? -10 31.094 29.391 1 97.88 248 GLY B CA 1
ATOM 5006 C C . GLY B 1 248 ? -10.008 32.375 28.594 1 97.88 248 GLY B C 1
ATOM 5007 O O . GLY B 1 248 ? -9.242 33.312 28.891 1 97.88 248 GLY B O 1
ATOM 5008 N N . VAL B 1 249 ? -10.844 32.438 27.531 1 98 249 VAL B N 1
ATOM 5009 C CA . VAL B 1 249 ? -10.977 33.656 26.734 1 98 249 VAL B CA 1
ATOM 5010 C C . VAL B 1 249 ? -11.562 34.781 27.594 1 98 249 VAL B C 1
ATOM 5012 O O . VAL B 1 249 ? -11.023 35.906 27.609 1 98 249 VAL B O 1
ATOM 5015 N N . ASP B 1 250 ? -12.586 34.531 28.391 1 97.31 250 ASP B N 1
ATOM 5016 C CA . ASP B 1 250 ? -13.305 35.531 29.172 1 97.31 250 ASP B CA 1
ATOM 5017 C C . ASP B 1 250 ? -12.406 36.125 30.25 1 97.31 250 ASP B C 1
ATOM 5019 O O . ASP B 1 250 ? -12.516 37.312 30.578 1 97.31 250 ASP B O 1
ATOM 5023 N N . ARG B 1 251 ? -11.539 35.375 30.75 1 97.19 251 ARG B N 1
ATOM 5024 C CA . ARG B 1 251 ? -10.68 35.844 31.844 1 97.19 251 ARG B CA 1
ATOM 5025 C C . ARG B 1 251 ? -9.414 36.5 31.312 1 97.19 251 ARG B C 1
ATOM 5027 O O . ARG B 1 251 ? -8.586 36.969 32.094 1 97.19 251 ARG B O 1
ATOM 5034 N N . GLY B 1 252 ? -9.258 36.531 30.047 1 97.5 252 GLY B N 1
ATOM 5035 C CA . GLY B 1 252 ? -8.07 37.125 29.438 1 97.5 252 GLY B CA 1
ATOM 5036 C C . GLY B 1 252 ? -6.848 36.219 29.547 1 97.5 252 GLY B C 1
ATOM 5037 O O . GLY B 1 252 ? -5.715 36.688 29.406 1 97.5 252 GLY B O 1
ATOM 5038 N N . GLN B 1 253 ? -7.039 34.938 29.891 1 97.94 253 GLN B N 1
ATOM 5039 C CA . GLN B 1 253 ? -5.965 33.969 30.031 1 97.94 253 GLN B CA 1
ATOM 5040 C C . GLN B 1 253 ? -5.32 33.656 28.672 1 97.94 253 GLN B C 1
ATOM 5042 O O . GLN B 1 253 ? -4.094 33.625 28.562 1 97.94 253 GLN B O 1
ATOM 5047 N N . ILE B 1 254 ? -6.117 33.438 27.625 1 98.5 254 ILE B N 1
ATOM 5048 C CA . ILE B 1 254 ? -5.664 33.156 26.266 1 98.5 254 ILE B CA 1
ATOM 5049 C C . ILE B 1 254 ? -5.406 34.469 25.531 1 98.5 254 ILE B C 1
ATOM 5051 O O . ILE B 1 254 ? -6.316 35.281 25.359 1 98.5 254 ILE B O 1
ATOM 5055 N N . ARG B 1 255 ? -4.18 34.656 25.109 1 97.81 255 ARG B N 1
ATOM 5056 C CA . ARG B 1 255 ? -3.832 35.875 24.375 1 97.81 255 ARG B CA 1
ATOM 5057 C C . ARG B 1 255 ? -4.48 35.875 22.984 1 97.81 255 ARG B C 1
ATOM 5059 O O . ARG B 1 255 ? -5.07 36.875 22.578 1 97.81 255 ARG B O 1
ATOM 5066 N N . ARG B 1 256 ? -4.293 34.75 22.25 1 96.5 256 ARG B N 1
ATOM 5067 C CA . ARG B 1 256 ? -4.934 34.625 20.938 1 96.5 256 ARG B CA 1
ATOM 5068 C C . ARG B 1 256 ? -4.82 33.219 20.406 1 96.5 256 ARG B C 1
ATOM 5070 O O . ARG B 1 256 ? -4.051 32.406 20.938 1 96.5 256 ARG B O 1
ATOM 5077 N N . PHE B 1 257 ? -5.66 32.906 19.469 1 97.31 257 PHE B N 1
ATOM 5078 C CA . PHE B 1 257 ? -5.602 31.688 18.641 1 97.31 257 PHE B CA 1
ATOM 5079 C C . PHE B 1 257 ? -4.879 31.969 17.328 1 97.31 257 PHE B C 1
ATOM 5081 O O . PHE B 1 257 ? -5.109 33 16.688 1 97.31 257 PHE B O 1
ATOM 5088 N N . THR B 1 258 ? -3.934 31.109 16.953 1 95.19 258 THR B N 1
ATOM 5089 C CA . THR B 1 258 ? -3.154 31.375 15.75 1 95.19 258 THR B CA 1
ATOM 5090 C C . THR B 1 258 ? -3 30.094 14.922 1 95.19 258 THR B C 1
ATOM 5092 O O . THR B 1 258 ? -3.191 28.984 15.43 1 95.19 258 THR B O 1
ATOM 5095 N N . GLY B 1 259 ? -2.824 30.359 13.602 1 93.31 259 GLY B N 1
ATOM 5096 C CA . GLY B 1 259 ? -2.209 29.297 12.82 1 93.31 259 GLY B CA 1
ATOM 5097 C C . GLY B 1 259 ? -0.723 29.141 13.086 1 93.31 259 GLY B C 1
ATOM 5098 O O . GLY B 1 259 ? -0.293 29.109 14.242 1 93.31 259 GLY B O 1
ATOM 5099 N N . ASN B 1 260 ? 0.062 29.109 12.023 1 94 260 ASN B N 1
ATOM 5100 C CA . ASN B 1 260 ? 1.5 28.906 12.18 1 94 260 ASN B CA 1
ATOM 5101 C C . ASN B 1 260 ? 2.17 30.141 12.797 1 94 260 ASN B C 1
ATOM 5103 O O . ASN B 1 260 ? 3.326 30.062 13.219 1 94 260 ASN B O 1
ATOM 5107 N N . ASP B 1 261 ? 1.508 31.203 13.039 1 94.06 261 ASP B N 1
ATOM 5108 C CA . ASP B 1 261 ? 2.068 32.438 13.539 1 94.06 261 ASP B CA 1
ATOM 5109 C C . ASP B 1 261 ? 2.537 32.312 14.984 1 94.06 261 ASP B C 1
ATOM 5111 O O . ASP B 1 261 ? 3.275 33.156 15.492 1 94.06 261 ASP B O 1
ATOM 5115 N N . TYR B 1 262 ? 2.182 31.234 15.68 1 96.31 262 TYR B N 1
ATOM 5116 C CA . TYR B 1 262 ? 2.613 31.031 17.047 1 96.31 262 TYR B CA 1
ATOM 5117 C C . TYR B 1 262 ? 4.133 30.969 17.141 1 96.31 262 TYR B C 1
ATOM 5119 O O . TYR B 1 262 ? 4.707 31.219 18.203 1 96.31 262 TYR B O 1
ATOM 5127 N N . THR B 1 263 ? 4.801 30.547 16.062 1 95.31 263 THR B N 1
ATOM 5128 C CA . THR B 1 263 ? 6.25 30.375 16.078 1 95.31 263 THR B CA 1
ATOM 5129 C C . THR B 1 263 ? 6.941 31.688 16.438 1 95.31 263 THR B C 1
ATOM 5131 O O . THR B 1 263 ? 7.875 31.719 17.234 1 95.31 263 THR B O 1
ATOM 5134 N N . SER B 1 264 ? 6.492 32.844 15.82 1 95.88 264 SER B N 1
ATOM 5135 C CA . SER B 1 264 ? 7.062 34.156 16.125 1 95.88 264 SER B CA 1
ATOM 5136 C C . SER B 1 264 ? 6.75 34.562 17.547 1 95.88 264 SER B C 1
ATOM 5138 O O . SER B 1 264 ? 7.629 35.062 18.266 1 95.88 264 SER B O 1
ATOM 5140 N N . ASP B 1 265 ? 5.543 34.406 17.984 1 97.25 265 ASP B N 1
ATOM 5141 C CA . ASP B 1 265 ? 5.121 34.781 19.328 1 97.25 265 ASP B CA 1
ATOM 5142 C C . ASP B 1 265 ? 5.898 33.969 20.391 1 97.25 265 ASP B C 1
ATOM 5144 O O . ASP B 1 265 ? 6.297 34.531 21.422 1 97.25 265 ASP B O 1
ATOM 5148 N N . LEU B 1 266 ? 6.062 32.656 20.156 1 97.62 266 LEU B N 1
ATOM 5149 C CA . LEU B 1 266 ? 6.793 31.797 21.078 1 97.62 266 LEU B CA 1
ATOM 5150 C C . LEU B 1 266 ? 8.266 32.188 21.141 1 97.62 266 LEU B C 1
ATOM 5152 O O . LEU B 1 266 ? 8.836 32.312 22.219 1 97.62 266 LEU B O 1
ATOM 5156 N N . SER B 1 267 ? 8.812 32.438 19.984 1 96.88 267 SER B N 1
ATOM 5157 C CA . SER B 1 267 ? 10.234 32.781 19.906 1 96.88 267 SER B CA 1
ATOM 5158 C C . SER B 1 267 ? 10.531 34.094 20.609 1 96.88 267 SER B C 1
ATOM 5160 O O . SER B 1 267 ? 11.555 34.25 21.281 1 96.88 267 SER B O 1
ATOM 5162 N N . LYS B 1 268 ? 9.641 35.094 20.484 1 96.88 268 LYS B N 1
ATOM 5163 C CA . LYS B 1 268 ? 9.836 36.438 21.047 1 96.88 268 LYS B CA 1
ATOM 5164 C C . LYS B 1 268 ? 9.461 36.469 22.531 1 96.88 268 LYS B C 1
ATOM 5166 O O . LYS B 1 268 ? 9.773 37.438 23.234 1 96.88 268 LYS B O 1
ATOM 5171 N N . GLY B 1 269 ? 8.781 35.438 22.938 1 97.25 269 GLY B N 1
ATOM 5172 C CA . GLY B 1 269 ? 8.391 35.375 24.344 1 97.25 269 GLY B CA 1
ATOM 5173 C C . GLY B 1 269 ? 7.043 36 24.625 1 97.25 269 GLY B C 1
ATOM 5174 O O . GLY B 1 269 ? 6.633 36.094 25.781 1 97.25 269 GLY B O 1
ATOM 5175 N N . ASP B 1 270 ? 6.402 36.438 23.531 1 97.69 270 ASP B N 1
ATOM 5176 C CA . ASP B 1 270 ? 5.035 36.906 23.703 1 97.69 270 ASP B CA 1
ATOM 5177 C C . ASP B 1 270 ? 4.121 35.812 24.219 1 97.69 270 ASP B C 1
ATOM 5179 O O . ASP B 1 270 ? 3.215 36.062 25.016 1 97.69 270 ASP B O 1
ATOM 5183 N N . PHE B 1 271 ? 4.27 34.625 23.688 1 98.38 271 PHE B N 1
ATOM 5184 C CA . PHE B 1 271 ? 3.727 33.438 24.312 1 98.38 271 PHE B CA 1
ATOM 5185 C C . PHE B 1 271 ? 4.73 32.812 25.281 1 98.38 271 PHE B C 1
ATOM 5187 O O . PHE B 1 271 ? 5.859 32.5 24.891 1 98.38 271 PHE B O 1
ATOM 5194 N N . ALA B 1 272 ? 4.309 32.75 26.578 1 98.69 272 ALA B N 1
ATOM 5195 C CA . ALA B 1 272 ? 5.098 31.938 27.5 1 98.69 272 ALA B CA 1
ATOM 5196 C C . ALA B 1 272 ? 4.926 30.453 27.203 1 98.69 272 ALA B C 1
ATOM 5198 O O . ALA B 1 272 ? 5.871 29.672 27.328 1 98.69 272 ALA B O 1
ATOM 5199 N N . ALA B 1 273 ? 3.75 30.031 26.875 1 98.69 273 ALA B N 1
ATOM 5200 C CA . ALA B 1 273 ? 3.412 28.656 26.469 1 98.69 273 ALA B CA 1
ATOM 5201 C C . ALA B 1 273 ? 2.25 28.656 25.484 1 98.69 273 ALA B C 1
ATOM 5203 O O . ALA B 1 273 ? 1.445 29.578 25.453 1 98.69 273 ALA B O 1
ATOM 5204 N N . CYS B 1 274 ? 2.166 27.609 24.688 1 98.75 274 CYS B N 1
ATOM 5205 C CA . CYS B 1 274 ? 1.082 27.5 23.719 1 98.75 274 CYS B CA 1
ATOM 5206 C C . CYS B 1 274 ? 0.951 26.062 23.219 1 98.75 274 CYS B C 1
ATOM 5208 O O . CYS B 1 274 ? 1.829 25.234 23.453 1 98.75 274 CYS B O 1
ATOM 5210 N N . LEU B 1 275 ? -0.212 25.719 22.625 1 98.5 275 LEU B N 1
ATOM 5211 C CA . LEU B 1 275 ? -0.276 24.547 21.75 1 98.5 275 LEU B CA 1
ATOM 5212 C C . LEU B 1 275 ? 0.49 24.797 20.453 1 98.5 275 LEU B C 1
ATOM 5214 O O . LEU B 1 275 ? 0.438 25.891 19.906 1 98.5 275 LEU B O 1
ATOM 5218 N N . ALA B 1 276 ? 1.221 23.797 20.078 1 97.56 276 ALA B N 1
ATOM 5219 C CA . ALA B 1 276 ? 2.1 23.922 18.922 1 97.56 276 ALA B CA 1
ATOM 5220 C C . ALA B 1 276 ? 2.285 22.578 18.219 1 97.56 276 ALA B C 1
ATOM 5222 O O . ALA B 1 276 ? 1.909 21.531 18.766 1 97.56 276 ALA B O 1
ATOM 5223 N N . TRP B 1 277 ? 2.719 22.609 17.016 1 97.12 277 TRP B N 1
ATOM 5224 C CA . TRP B 1 277 ? 3.08 21.391 16.281 1 97.12 277 TRP B CA 1
ATOM 5225 C C . TRP B 1 277 ? 4.551 21.062 16.484 1 97.12 277 TRP B C 1
ATOM 5227 O O . TRP B 1 277 ? 5.426 21.906 16.281 1 97.12 277 TRP B O 1
ATOM 5237 N N . ALA B 1 278 ? 4.809 19.844 16.844 1 94.44 278 ALA B N 1
ATOM 5238 C CA . ALA B 1 278 ? 6.082 19.406 17.406 1 94.44 278 ALA B CA 1
ATOM 5239 C C . ALA B 1 278 ? 7.234 19.688 16.453 1 94.44 278 ALA B C 1
ATOM 5241 O O . ALA B 1 278 ? 8.305 20.141 16.859 1 94.44 278 ALA B O 1
ATOM 5242 N N . GLY B 1 279 ? 7.07 19.406 15.188 1 94 279 GLY B N 1
ATOM 5243 C CA . GLY B 1 279 ? 8.141 19.625 14.227 1 94 279 GLY B CA 1
ATOM 5244 C C . GLY B 1 279 ? 8.617 21.062 14.195 1 94 279 GLY B C 1
ATOM 5245 O O . GLY B 1 279 ? 9.828 21.328 14.141 1 94 279 GLY B O 1
ATOM 5246 N N . ASP B 1 280 ? 7.715 22.031 14.266 1 94.44 280 ASP B N 1
ATOM 5247 C CA . ASP B 1 280 ? 8.07 23.453 14.328 1 94.44 280 ASP B CA 1
ATOM 5248 C C . ASP B 1 280 ? 8.891 23.766 15.57 1 94.44 280 ASP B C 1
ATOM 5250 O O . ASP B 1 280 ? 9.859 24.516 15.516 1 94.44 280 ASP B O 1
ATOM 5254 N N . VAL B 1 281 ? 8.469 23.203 16.672 1 93.56 281 VAL B N 1
ATOM 5255 C CA . VAL B 1 281 ? 9.109 23.484 17.953 1 93.56 281 VAL B CA 1
ATOM 5256 C C . VAL B 1 281 ? 10.547 22.984 17.953 1 93.56 281 VAL B C 1
ATOM 5258 O O . VAL B 1 281 ? 11.453 23.641 18.453 1 93.56 281 VAL B O 1
ATOM 5261 N N . VAL B 1 282 ? 10.727 21.797 17.359 1 91.12 282 VAL B N 1
ATOM 5262 C CA . VAL B 1 282 ? 12.07 21.234 17.25 1 91.12 282 VAL B CA 1
ATOM 5263 C C . VAL B 1 282 ? 12.938 22.156 16.391 1 91.12 282 VAL B C 1
ATOM 5265 O O . VAL B 1 282 ? 14.102 22.391 16.719 1 91.12 282 VAL B O 1
ATOM 5268 N N . GLN B 1 283 ? 12.383 22.672 15.32 1 91.31 283 GLN B N 1
ATOM 5269 C CA . GLN B 1 283 ? 13.125 23.594 14.477 1 91.31 283 GLN B CA 1
ATOM 5270 C C . GLN B 1 283 ? 13.461 24.875 15.227 1 91.31 283 GLN B C 1
ATOM 5272 O O . GLN B 1 283 ? 14.586 25.375 15.156 1 91.31 283 GLN B O 1
ATOM 5277 N N . LEU B 1 284 ? 12.531 25.453 15.953 1 92.19 284 LEU B N 1
ATOM 5278 C CA . LEU B 1 284 ? 12.734 26.672 16.719 1 92.19 284 LEU B CA 1
ATOM 5279 C C . LEU B 1 284 ? 13.797 26.484 17.797 1 92.19 284 LEU B C 1
ATOM 5281 O O . LEU B 1 284 ? 14.602 27.375 18.047 1 92.19 284 LEU B O 1
ATOM 5285 N N . LYS B 1 285 ? 13.758 25.328 18.406 1 92.38 285 LYS B N 1
ATOM 5286 C CA . LYS B 1 285 ? 14.68 25.016 19.484 1 92.38 285 LYS B CA 1
ATOM 5287 C C . LYS B 1 285 ? 16.125 25.016 18.984 1 92.38 285 LYS B C 1
ATOM 5289 O O . LYS B 1 285 ? 17.047 25.375 19.734 1 92.38 285 LYS B O 1
ATOM 5294 N N . ALA B 1 286 ? 16.312 24.531 17.812 1 87.19 286 ALA B N 1
ATOM 5295 C CA . ALA B 1 286 ? 17.656 24.5 17.234 1 87.19 286 ALA B CA 1
ATOM 5296 C C . ALA B 1 286 ? 18.297 25.891 17.219 1 87.19 286 ALA B C 1
ATOM 5298 O O . ALA B 1 286 ? 19.5 26.031 17.406 1 87.19 286 ALA B O 1
ATOM 5299 N N . ASP B 1 287 ? 17.516 26.969 17.062 1 88.75 287 ASP B N 1
ATOM 5300 C CA . ASP B 1 287 ? 18.016 28.344 16.984 1 88.75 287 ASP B CA 1
ATOM 5301 C C . ASP B 1 287 ? 17.875 29.047 18.328 1 88.75 287 ASP B C 1
ATOM 5303 O O . ASP B 1 287 ? 18.594 30.031 18.594 1 88.75 287 ASP B O 1
ATOM 5307 N N . ASN B 1 288 ? 16.922 28.688 19.047 1 95 288 ASN B N 1
ATOM 5308 C CA . ASN B 1 288 ? 16.594 29.297 20.328 1 95 288 ASN B CA 1
ATOM 5309 C C . ASN B 1 288 ? 16.469 28.25 21.438 1 95 288 ASN B C 1
ATOM 5311 O O . ASN B 1 288 ? 15.367 27.734 21.672 1 95 288 ASN B O 1
ATOM 5315 N N . PRO B 1 289 ? 17.5 27.984 22.203 1 95.12 289 PRO B N 1
ATOM 5316 C CA . PRO B 1 289 ? 17.516 26.906 23.188 1 95.12 289 PRO B CA 1
ATOM 5317 C C . PRO B 1 289 ? 16.484 27.125 24.312 1 95.12 289 PRO B C 1
ATOM 5319 O O . PRO B 1 289 ? 16.25 26.219 25.109 1 95.12 289 PRO B O 1
ATOM 5322 N N . ASP B 1 290 ? 15.953 28.281 24.391 1 97 290 ASP B N 1
ATOM 5323 C CA . ASP B 1 290 ? 14.938 28.531 25.406 1 97 290 ASP B CA 1
ATOM 5324 C C . ASP B 1 290 ? 13.602 27.906 25.016 1 97 290 ASP B C 1
ATOM 5326 O O . ASP B 1 290 ? 12.695 27.797 25.844 1 97 290 ASP B O 1
ATOM 5330 N N . ILE B 1 291 ? 13.477 27.578 23.781 1 97.19 291 ILE B N 1
ATOM 5331 C CA . ILE B 1 291 ? 12.25 26.969 23.312 1 97.19 291 ILE B CA 1
ATOM 5332 C C . ILE B 1 291 ? 12.289 25.453 23.594 1 97.19 291 ILE B C 1
ATOM 5334 O O . ILE B 1 291 ? 13.312 24.812 23.375 1 97.19 291 ILE B O 1
ATOM 5338 N N . ASP B 1 292 ? 11.25 24.906 24.109 1 96.06 292 ASP B N 1
ATOM 5339 C CA . ASP B 1 292 ? 11.102 23.484 24.344 1 96.06 292 ASP B CA 1
ATOM 5340 C C . ASP B 1 292 ? 9.633 23.062 24.328 1 96.06 292 ASP B C 1
ATOM 5342 O O . ASP B 1 292 ? 8.758 23.891 24.047 1 96.06 292 ASP B O 1
ATOM 5346 N N . PHE B 1 293 ? 9.398 21.797 24.5 1 95.38 293 PHE B N 1
ATOM 5347 C CA . PHE B 1 293 ? 8.023 21.312 24.516 1 95.38 293 PHE B CA 1
ATOM 5348 C C . PHE B 1 293 ? 7.867 20.188 25.531 1 95.38 293 PHE B C 1
ATOM 5350 O O . PHE B 1 293 ? 8.859 19.656 26.047 1 95.38 293 PHE B O 1
ATOM 5357 N N . VAL B 1 294 ? 6.641 19.891 25.891 1 95.94 294 VAL B N 1
ATOM 5358 C CA . VAL B 1 294 ? 6.273 18.75 26.719 1 95.94 294 VAL B CA 1
ATOM 5359 C C . VAL B 1 294 ? 5.055 18.047 26.125 1 95.94 294 VAL B C 1
ATOM 5361 O O . VAL B 1 294 ? 4.176 18.703 25.547 1 95.94 294 VAL B O 1
ATOM 5364 N N . ILE B 1 295 ? 5.07 16.734 26.141 1 95.25 295 ILE B N 1
ATOM 5365 C CA . ILE B 1 295 ? 3.898 15.922 25.828 1 95.25 295 ILE B CA 1
ATOM 5366 C C . ILE B 1 295 ? 3.135 15.602 27.125 1 95.25 295 ILE B C 1
ATOM 5368 O O . ILE B 1 295 ? 3.684 14.984 28.031 1 95.25 295 ILE B O 1
ATOM 5372 N N . PRO B 1 296 ? 1.897 16.016 27.188 1 97.44 296 PRO B N 1
ATOM 5373 C CA . PRO B 1 296 ? 1.134 15.75 28.406 1 97.44 296 PRO B CA 1
ATOM 5374 C C . PRO B 1 296 ? 0.973 14.25 28.688 1 97.44 296 PRO B C 1
ATOM 5376 O O . PRO B 1 296 ? 0.939 13.453 27.75 1 97.44 296 PRO B O 1
ATOM 5379 N N . ASP B 1 297 ? 0.788 13.859 29.938 1 95.94 297 ASP B N 1
ATOM 5380 C CA . ASP B 1 297 ? 0.531 12.477 30.312 1 95.94 297 ASP B CA 1
ATOM 5381 C C . ASP B 1 297 ? -0.787 11.977 29.734 1 95.94 297 ASP B C 1
ATOM 5383 O O . ASP B 1 297 ? -0.931 10.789 29.438 1 95.94 297 ASP B O 1
ATOM 5387 N N . SER B 1 298 ? -1.697 12.891 29.531 1 96.94 298 SER B N 1
ATOM 5388 C CA . SER B 1 298 ? -3.014 12.547 29 1 96.94 298 SER B CA 1
ATOM 5389 C C . SER B 1 298 ? -2.936 12.164 27.531 1 96.94 298 SER B C 1
ATOM 5391 O O . SER B 1 298 ? -3.902 11.656 26.953 1 96.94 298 SER B O 1
ATOM 5393 N N . GLY B 1 299 ? -1.773 12.422 26.891 1 96.88 299 GLY B N 1
ATOM 5394 C CA . GLY B 1 299 ? -1.598 12.117 25.469 1 96.88 299 GLY B CA 1
ATOM 5395 C C . GLY B 1 299 ? -1.632 13.352 24.594 1 96.88 299 GLY B C 1
ATOM 5396 O O . GLY B 1 299 ? -1.645 14.484 25.094 1 96.88 299 GLY B O 1
ATOM 5397 N N . TYR B 1 300 ? -1.503 13.125 23.312 1 97.06 300 TYR B N 1
ATOM 5398 C CA . TYR B 1 300 ? -1.489 14.211 22.344 1 97.06 300 TYR B CA 1
ATOM 5399 C C . TYR B 1 300 ? -2.289 13.844 21.109 1 97.06 300 TYR B C 1
ATOM 5401 O O . TYR B 1 300 ? -2.576 12.672 20.859 1 97.06 300 TYR B O 1
ATOM 5409 N N . VAL B 1 301 ? -2.719 14.859 20.406 1 97.19 301 VAL B N 1
ATOM 5410 C CA . VAL B 1 301 ? -3.471 14.672 19.156 1 97.19 301 VAL B CA 1
ATOM 5411 C C . VAL B 1 301 ? -2.506 14.492 18 1 97.19 301 VAL B C 1
ATOM 5413 O O . VAL B 1 301 ? -1.524 15.234 17.875 1 97.19 301 VAL B O 1
ATOM 5416 N N . THR B 1 302 ? -2.787 13.453 17.203 1 96.12 302 THR B N 1
ATOM 5417 C CA . THR B 1 302 ? -2.02 13.219 15.977 1 96.12 302 THR B CA 1
ATOM 5418 C C . THR B 1 302 ? -2.893 13.422 14.742 1 96.12 302 THR B C 1
ATOM 5420 O O . THR B 1 302 ? -4.074 13.062 14.75 1 96.12 302 THR B O 1
ATOM 5423 N N . SER B 1 303 ? -2.357 14.031 13.734 1 96.56 303 SER B N 1
ATOM 5424 C CA . SER B 1 303 ? -2.953 14.18 12.414 1 96.56 303 SER B CA 1
ATOM 5425 C C . SER B 1 303 ? -1.897 14.062 11.32 1 96.56 303 SER B C 1
ATOM 5427 O O . SER B 1 303 ? -0.75 13.703 11.586 1 96.56 303 SER B O 1
ATOM 5429 N N . SER B 1 304 ? -2.318 14.156 10.078 1 97.56 304 SER B N 1
ATOM 5430 C CA . SER B 1 304 ? -1.382 14.195 8.961 1 97.56 304 SER B CA 1
ATOM 5431 C C . SER B 1 304 ? -1.735 15.32 7.988 1 97.56 304 SER B C 1
ATOM 5433 O O . SER B 1 304 ? -2.904 15.68 7.852 1 97.56 304 SER B O 1
ATOM 5435 N N . ASP B 1 305 ? -0.709 15.93 7.453 1 98.56 305 ASP B N 1
ATOM 5436 C CA . ASP B 1 305 ? -0.838 16.766 6.262 1 98.56 305 ASP B CA 1
ATOM 5437 C C . ASP B 1 305 ? -0.624 15.938 4.992 1 98.56 305 ASP B C 1
ATOM 5439 O O . ASP B 1 305 ? 0.348 15.188 4.891 1 98.56 305 ASP B O 1
ATOM 5443 N N . ASN B 1 306 ? -1.527 16.109 4.027 1 98.81 306 ASN B N 1
ATOM 5444 C CA . ASN B 1 306 ? -1.567 15.211 2.881 1 98.81 306 ASN B CA 1
ATOM 5445 C C . ASN B 1 306 ? -1.402 15.969 1.565 1 98.81 306 ASN B C 1
ATOM 5447 O O . ASN B 1 306 ? -1.974 17.047 1.389 1 98.81 306 ASN B O 1
ATOM 5451 N N . MET B 1 307 ? -0.654 15.367 0.678 1 98.94 307 MET B N 1
ATOM 5452 C CA . MET B 1 307 ? -0.532 15.867 -0.688 1 98.94 307 MET B CA 1
ATOM 5453 C C . MET B 1 307 ? -1.716 15.422 -1.539 1 98.94 307 MET B C 1
ATOM 5455 O O . MET B 1 307 ? -2.051 14.242 -1.574 1 98.94 307 MET B O 1
ATOM 5459 N N . LEU B 1 308 ? -2.406 16.391 -2.162 1 98.81 308 LEU B N 1
ATOM 5460 C CA . LEU B 1 308 ? -3.521 16.188 -3.08 1 98.81 308 LEU B CA 1
ATOM 5461 C C . LEU B 1 308 ? -3.279 16.906 -4.402 1 98.81 308 LEU B C 1
ATOM 5463 O O . LEU B 1 308 ? -2.539 17.891 -4.453 1 98.81 308 LEU B O 1
ATOM 5467 N N . ILE B 1 309 ? -3.861 16.391 -5.449 1 98.75 309 ILE B N 1
ATOM 5468 C CA . ILE B 1 309 ? -3.893 17.078 -6.742 1 98.75 309 ILE B CA 1
ATOM 5469 C C . ILE B 1 309 ? -5.285 17.656 -6.988 1 98.75 309 ILE B C 1
ATOM 5471 O O . ILE B 1 309 ? -6.238 16.906 -7.223 1 98.75 309 ILE B O 1
ATOM 5475 N N . PRO B 1 310 ? -5.375 19.016 -6.871 1 98.31 310 PRO B N 1
ATOM 5476 C CA . PRO B 1 310 ? -6.703 19.609 -7.051 1 98.31 310 PRO B CA 1
ATOM 5477 C C . PRO B 1 310 ? -7.273 19.359 -8.445 1 98.31 310 PRO B C 1
ATOM 5479 O O . PRO B 1 310 ? -6.516 19.188 -9.406 1 98.31 310 PRO B O 1
ATOM 5482 N N . ASN B 1 311 ? -8.555 19.344 -8.5 1 96.5 311 ASN B N 1
ATOM 5483 C CA . ASN B 1 311 ? -9.219 19.219 -9.797 1 96.5 311 ASN B CA 1
ATOM 5484 C C . ASN B 1 311 ? -8.734 20.281 -10.773 1 96.5 311 ASN B C 1
ATOM 5486 O O . ASN B 1 311 ? -8.453 21.422 -10.375 1 96.5 311 ASN B O 1
ATOM 5490 N N . LYS B 1 312 ? -8.602 19.891 -12.016 1 95.62 312 LYS B N 1
ATOM 5491 C CA . LYS B 1 312 ? -8.234 20.75 -13.141 1 95.62 312 LYS B CA 1
ATOM 5492 C C . LYS B 1 312 ? -6.762 21.141 -13.07 1 95.62 312 LYS B C 1
ATOM 5494 O O . LYS B 1 312 ? -6.285 21.922 -13.898 1 95.62 312 LYS B O 1
ATOM 5499 N N . ALA B 1 313 ? -6.023 20.641 -12.055 1 97.44 313 ALA B N 1
ATOM 5500 C CA . ALA B 1 313 ? -4.574 20.781 -12.133 1 97.44 313 ALA B CA 1
ATOM 5501 C C . ALA B 1 313 ? -4.039 20.25 -13.453 1 97.44 313 ALA B C 1
ATOM 5503 O O . ALA B 1 313 ? -4.496 19.203 -13.938 1 97.44 313 ALA B O 1
ATOM 5504 N N . ARG B 1 314 ? -3.043 20.828 -13.977 1 96.31 314 ARG B N 1
ATOM 5505 C CA . ARG B 1 314 ? -2.678 20.578 -15.367 1 96.31 314 ARG B CA 1
ATOM 5506 C C . ARG B 1 314 ? -1.498 19.625 -15.461 1 96.31 314 ARG B C 1
ATOM 5508 O O . ARG B 1 314 ? -1.163 19.141 -16.547 1 96.31 314 ARG B O 1
ATOM 5515 N N . HIS B 1 315 ? -0.817 19.344 -14.391 1 98.38 315 HIS B N 1
ATOM 5516 C CA . HIS B 1 315 ? 0.402 18.531 -14.438 1 98.38 315 HIS B CA 1
ATOM 5517 C C . HIS B 1 315 ? 0.321 17.359 -13.484 1 98.38 315 HIS B C 1
ATOM 5519 O O . HIS B 1 315 ? 1.212 17.156 -12.656 1 98.38 315 HIS B O 1
ATOM 5525 N N . LYS B 1 316 ? -0.691 16.5 -13.68 1 98 316 LYS B N 1
ATOM 5526 C CA . LYS B 1 316 ? -0.992 15.406 -12.773 1 98 316 LYS B CA 1
ATOM 5527 C C . LYS B 1 316 ? 0.164 14.406 -12.711 1 98 316 LYS B C 1
ATOM 5529 O O . LYS B 1 316 ? 0.607 14.023 -11.633 1 98 316 LYS B O 1
ATOM 5534 N N . THR B 1 317 ? 0.67 13.969 -13.859 1 98.31 317 THR B N 1
ATOM 5535 C CA . THR B 1 317 ? 1.729 12.969 -13.891 1 98.31 317 THR B CA 1
ATOM 5536 C C . THR B 1 317 ? 2.994 13.5 -13.219 1 98.31 317 THR B C 1
ATOM 5538 O O . THR B 1 317 ? 3.629 12.797 -12.438 1 98.31 317 THR B O 1
ATOM 5541 N N . ASN B 1 318 ? 3.355 14.773 -13.547 1 98.81 318 ASN B N 1
ATOM 5542 C CA . ASN B 1 318 ? 4.516 15.375 -12.898 1 98.81 318 ASN B CA 1
ATOM 5543 C C . ASN B 1 318 ? 4.324 15.492 -11.391 1 98.81 318 ASN B C 1
ATOM 5545 O O . ASN B 1 318 ? 5.262 15.273 -10.625 1 98.81 318 ASN B O 1
ATOM 5549 N N . ALA B 1 319 ? 3.139 15.875 -10.961 1 98.88 319 ALA B N 1
ATOM 5550 C CA . ALA B 1 319 ? 2.818 15.953 -9.539 1 98.88 319 ALA B CA 1
ATOM 5551 C C . ALA B 1 319 ? 2.971 14.594 -8.859 1 98.88 319 ALA B C 1
ATOM 5553 O O . ALA B 1 319 ? 3.578 14.492 -7.797 1 98.88 319 ALA B O 1
ATOM 5554 N N . GLU B 1 320 ? 2.432 13.555 -9.523 1 98.75 320 GLU B N 1
ATOM 5555 C CA . GLU B 1 320 ? 2.529 12.203 -8.984 1 98.75 320 GLU B CA 1
ATOM 5556 C C . GLU B 1 320 ? 3.982 11.75 -8.891 1 98.75 320 GLU B C 1
ATOM 5558 O O . GLU B 1 320 ? 4.375 11.102 -7.914 1 98.75 320 GLU B O 1
ATOM 5563 N N . ARG B 1 321 ? 4.789 12.086 -9.828 1 98.69 321 ARG B N 1
ATOM 5564 C CA . ARG B 1 321 ? 6.207 11.75 -9.789 1 98.69 321 ARG B CA 1
ATOM 5565 C C . ARG B 1 321 ? 6.902 12.438 -8.625 1 98.69 321 ARG B C 1
ATOM 5567 O O . ARG B 1 321 ? 7.785 11.859 -7.988 1 98.69 321 ARG B O 1
ATOM 5574 N N . LEU B 1 322 ? 6.531 13.664 -8.383 1 98.94 322 LEU B N 1
ATOM 5575 C CA . LEU B 1 322 ? 7.113 14.383 -7.254 1 98.94 322 LEU B CA 1
ATOM 5576 C C . LEU B 1 322 ? 6.672 13.75 -5.934 1 98.94 322 LEU B C 1
ATOM 5578 O O . LEU B 1 322 ? 7.484 13.578 -5.023 1 98.94 322 LEU B O 1
ATOM 5582 N N . ILE B 1 323 ? 5.391 13.43 -5.828 1 98.94 323 ILE B N 1
ATOM 5583 C CA . ILE B 1 323 ? 4.906 12.727 -4.648 1 98.94 323 ILE B CA 1
ATOM 5584 C C . ILE B 1 323 ? 5.723 11.453 -4.43 1 98.94 323 ILE B C 1
ATOM 5586 O O . ILE B 1 323 ? 6.223 11.211 -3.33 1 98.94 323 ILE B O 1
ATOM 5590 N N . ASP B 1 324 ? 5.902 10.695 -5.496 1 98.88 324 ASP B N 1
ATOM 5591 C CA . ASP B 1 324 ? 6.602 9.414 -5.41 1 98.88 324 ASP B CA 1
ATOM 5592 C C . ASP B 1 324 ? 8.062 9.609 -5.008 1 98.88 324 ASP B C 1
ATOM 5594 O O . ASP B 1 324 ? 8.625 8.797 -4.273 1 98.88 324 ASP B O 1
ATOM 5598 N N . TYR B 1 325 ? 8.68 10.672 -5.488 1 98.88 325 TYR B N 1
ATOM 5599 C CA . TYR B 1 325 ? 10.07 11.008 -5.199 1 98.88 325 TYR B CA 1
ATOM 5600 C C . TYR B 1 325 ? 10.305 11.133 -3.699 1 98.88 325 TYR B C 1
ATOM 5602 O O . TYR B 1 325 ? 11.297 10.633 -3.174 1 98.88 325 TYR B O 1
ATOM 5610 N N . TYR B 1 326 ? 9.43 11.703 -2.969 1 98.81 326 TYR B N 1
ATOM 5611 C CA . TYR B 1 326 ? 9.602 11.953 -1.542 1 98.81 326 TYR B CA 1
ATOM 5612 C C . TYR B 1 326 ? 9.328 10.688 -0.734 1 98.81 326 TYR B C 1
ATOM 5614 O O . TYR B 1 326 ? 9.492 10.68 0.489 1 98.81 326 TYR B O 1
ATOM 5622 N N . TYR B 1 327 ? 8.953 9.648 -1.395 1 98.75 327 TYR B N 1
ATOM 5623 C CA . TYR B 1 327 ? 8.781 8.359 -0.722 1 98.75 327 TYR B CA 1
ATOM 5624 C C . TYR B 1 327 ? 9.969 7.445 -0.996 1 98.75 327 TYR B C 1
ATOM 5626 O O . TYR B 1 327 ? 9.992 6.297 -0.537 1 98.75 327 TYR B O 1
ATOM 5634 N N . GLU B 1 328 ? 10.953 7.91 -1.76 1 98.06 328 GLU B N 1
ATOM 5635 C CA . GLU B 1 328 ? 12.266 7.262 -1.763 1 98.06 328 GLU B CA 1
ATOM 5636 C C . GLU B 1 328 ? 13.008 7.516 -0.457 1 98.06 328 GLU B C 1
ATOM 5638 O O . GLU B 1 328 ? 12.961 8.617 0.088 1 98.06 328 GLU B O 1
ATOM 5643 N N . PRO B 1 329 ? 13.75 6.555 0.07 1 97.06 329 PRO B N 1
ATOM 5644 C CA . PRO B 1 329 ? 14.383 6.711 1.383 1 97.06 329 PRO B CA 1
ATOM 5645 C C . PRO B 1 329 ? 15.32 7.914 1.445 1 97.06 329 PRO B C 1
ATOM 5647 O O . PRO B 1 329 ? 15.328 8.648 2.439 1 97.06 329 PRO B O 1
ATOM 5650 N N . GLY B 1 330 ? 16.109 8.172 0.439 1 96.94 330 GLY B N 1
ATOM 5651 C CA . GLY B 1 330 ? 17.047 9.273 0.426 1 96.94 330 GLY B CA 1
ATOM 5652 C C . GLY B 1 330 ? 16.391 10.625 0.628 1 96.94 330 GLY B C 1
ATOM 5653 O O . GLY B 1 330 ? 16.609 11.281 1.646 1 96.94 330 GLY B O 1
ATOM 5654 N N . PRO B 1 331 ? 15.516 11.008 -0.351 1 98.06 331 PRO B N 1
ATOM 5655 C CA . PRO B 1 331 ? 14.812 12.281 -0.216 1 98.06 331 PRO B CA 1
ATOM 5656 C C . PRO B 1 331 ? 13.977 12.367 1.058 1 98.06 331 PRO B C 1
ATOM 5658 O O . PRO B 1 331 ? 13.914 13.422 1.697 1 98.06 331 PRO B O 1
ATOM 5661 N N . ALA B 1 332 ? 13.352 11.32 1.45 1 98.25 332 ALA B N 1
ATOM 5662 C CA . ALA B 1 332 ? 12.547 11.297 2.666 1 98.25 332 ALA B CA 1
ATOM 5663 C C . ALA B 1 332 ? 13.398 11.594 3.896 1 98.25 332 ALA B C 1
ATOM 5665 O O . ALA B 1 332 ? 13 12.375 4.762 1 98.25 332 ALA B O 1
ATOM 5666 N N . ALA B 1 333 ? 14.57 10.953 3.967 1 97.62 333 ALA B N 1
ATOM 5667 C CA . ALA B 1 333 ? 15.477 11.148 5.098 1 97.62 333 ALA B CA 1
ATOM 5668 C C . ALA B 1 333 ? 15.984 12.586 5.148 1 97.62 333 ALA B C 1
ATOM 5670 O O . ALA B 1 333 ? 16.047 13.195 6.223 1 97.62 333 ALA B O 1
ATOM 5671 N N . GLU B 1 334 ? 16.359 13.094 3.977 1 97.19 334 GLU B N 1
ATOM 5672 C CA . GLU B 1 334 ? 16.844 14.469 3.916 1 97.19 334 GLU B CA 1
ATOM 5673 C C . GLU B 1 334 ? 15.781 15.461 4.379 1 97.19 334 GLU B C 1
ATOM 5675 O O . GLU B 1 334 ? 16.078 16.375 5.145 1 97.19 334 GLU B O 1
ATOM 5680 N N . LEU B 1 335 ? 14.578 15.273 3.906 1 97.75 335 LEU B N 1
ATOM 5681 C CA . LEU B 1 335 ? 13.484 16.141 4.32 1 97.75 335 LEU B CA 1
ATOM 5682 C C . LEU B 1 335 ? 13.219 16.016 5.816 1 97.75 335 LEU B C 1
ATOM 5684 O O . LEU B 1 335 ? 13.094 17.016 6.516 1 97.75 335 LEU B O 1
ATOM 5688 N N . ALA B 1 336 ? 13.156 14.812 6.328 1 96.25 336 ALA B N 1
ATOM 5689 C CA . ALA B 1 336 ? 12.883 14.555 7.738 1 96.25 336 ALA B CA 1
ATOM 5690 C C . ALA B 1 336 ? 13.938 15.203 8.633 1 96.25 336 ALA B C 1
ATOM 5692 O O . ALA B 1 336 ? 13.609 15.758 9.688 1 96.25 336 ALA B O 1
ATOM 5693 N N . ALA B 1 337 ? 15.156 15.109 8.195 1 94.94 337 ALA B N 1
ATOM 5694 C CA . ALA B 1 337 ? 16.25 15.688 8.969 1 94.94 337 ALA B CA 1
ATOM 5695 C C . ALA B 1 337 ? 16.094 17.188 9.125 1 94.94 337 ALA B C 1
ATOM 5697 O O . ALA B 1 337 ? 16.5 17.766 10.141 1 94.94 337 ALA B O 1
ATOM 5698 N N . TYR B 1 338 ? 15.438 17.75 8.18 1 93.56 338 TYR B N 1
ATOM 5699 C CA . TYR B 1 338 ? 15.336 19.203 8.195 1 93.56 338 TYR B CA 1
ATOM 5700 C C . TYR B 1 338 ? 14.055 19.641 8.891 1 93.56 338 TYR B C 1
ATOM 5702 O O . TYR B 1 338 ? 14.078 20.531 9.742 1 93.56 338 TYR B O 1
ATOM 5710 N N . ILE B 1 339 ? 12.922 19.016 8.562 1 94.81 339 ILE B N 1
ATOM 5711 C CA . ILE B 1 339 ? 11.656 19.609 8.977 1 94.81 339 ILE B CA 1
ATOM 5712 C C . ILE B 1 339 ? 11.219 19.031 10.32 1 94.81 339 ILE B C 1
ATOM 5714 O O . ILE B 1 339 ? 10.383 19.609 11.016 1 94.81 339 ILE B O 1
ATOM 5718 N N . ASN B 1 340 ? 11.641 17.875 10.719 1 94.44 340 ASN B N 1
ATOM 5719 C CA . ASN B 1 340 ? 11.555 17.281 12.047 1 94.44 340 ASN B CA 1
ATOM 5720 C C . ASN B 1 340 ? 10.117 16.906 12.391 1 94.44 340 ASN B C 1
ATOM 5722 O O . ASN B 1 340 ? 9.742 16.875 13.562 1 94.44 340 ASN B O 1
ATOM 5726 N N . PHE B 1 341 ? 9.266 16.656 11.438 1 97.06 341 PHE B N 1
ATOM 5727 C CA . PHE B 1 341 ? 7.93 16.109 11.633 1 97.06 341 PHE B CA 1
ATOM 5728 C C . PHE B 1 341 ? 7.945 14.594 11.5 1 97.06 341 PHE B C 1
ATOM 5730 O O . PHE B 1 341 ? 8.969 14 11.156 1 97.06 341 PHE B O 1
ATOM 5737 N N . VAL B 1 342 ? 6.832 13.945 11.844 1 95.88 342 VAL B N 1
ATOM 5738 C CA . VAL B 1 342 ? 6.738 12.492 11.742 1 95.88 342 VAL B CA 1
ATOM 5739 C C . VAL B 1 342 ? 6.898 12.07 10.281 1 95.88 342 VAL B C 1
ATOM 5741 O O . VAL B 1 342 ? 6.09 12.453 9.43 1 95.88 342 VAL B O 1
ATOM 5744 N N . CYS B 1 343 ? 7.922 11.344 10 1 97.25 343 CYS B N 1
ATOM 5745 C CA . CYS B 1 343 ? 8.195 10.875 8.641 1 97.25 343 CYS B CA 1
ATOM 5746 C C . CYS B 1 343 ? 7.227 9.773 8.242 1 97.25 343 CYS B C 1
ATOM 5748 O O . CYS B 1 343 ? 7.109 8.758 8.938 1 97.25 343 CYS B O 1
ATOM 5750 N N . PRO B 1 344 ? 6.566 9.914 7.09 1 97.81 344 PRO B N 1
ATOM 5751 C CA . PRO B 1 344 ? 5.574 8.914 6.688 1 97.81 344 PRO B CA 1
ATOM 5752 C C . PRO B 1 344 ? 6.195 7.727 5.949 1 97.81 344 PRO B C 1
ATOM 5754 O O . PRO B 1 344 ? 5.484 6.809 5.539 1 97.81 344 PRO B O 1
ATOM 5757 N N . VAL B 1 345 ? 7.457 7.672 5.734 1 97.81 345 VAL B N 1
ATOM 5758 C CA . VAL B 1 345 ? 8.133 6.664 4.93 1 97.81 345 VAL B CA 1
ATOM 5759 C C . VAL B 1 345 ? 8.75 5.602 5.84 1 97.81 345 VAL B C 1
ATOM 5761 O O . VAL B 1 345 ? 9.547 5.922 6.727 1 97.81 345 VAL B O 1
ATOM 5764 N N . ASP B 1 346 ? 8.367 4.375 5.59 1 94.62 346 ASP B N 1
ATOM 5765 C CA . ASP B 1 346 ? 8.922 3.242 6.324 1 94.62 346 ASP B CA 1
ATOM 5766 C C . ASP B 1 346 ? 10.359 2.955 5.898 1 94.62 346 ASP B C 1
ATOM 5768 O O . ASP B 1 346 ? 10.727 3.195 4.746 1 94.62 346 ASP B O 1
ATOM 5772 N N . GLY B 1 347 ? 11.234 2.533 6.859 1 91.5 347 GLY B N 1
ATOM 5773 C CA . GLY B 1 347 ? 12.586 2.096 6.535 1 91.5 347 GLY B CA 1
ATOM 5774 C C . GLY B 1 347 ? 13.547 3.248 6.332 1 91.5 347 GLY B C 1
ATOM 5775 O O . GLY B 1 347 ? 14.609 3.076 5.727 1 91.5 347 GLY B O 1
ATOM 5776 N N . VAL B 1 348 ? 13.195 4.391 6.766 1 95.44 348 VAL B N 1
ATOM 5777 C CA . VAL B 1 348 ? 14 5.582 6.516 1 95.44 348 VAL B CA 1
ATOM 5778 C C . VAL B 1 348 ? 15.047 5.746 7.609 1 95.44 348 VAL B C 1
ATOM 5780 O O . VAL B 1 348 ? 15.977 6.543 7.477 1 95.44 348 VAL B O 1
ATOM 5783 N N . LYS B 1 349 ? 15.008 5 8.68 1 93.88 349 LYS B N 1
ATOM 5784 C CA . LYS B 1 349 ? 15.805 5.242 9.883 1 93.88 349 LYS B CA 1
ATOM 5785 C C . LYS B 1 349 ? 17.297 5.211 9.57 1 93.88 349 LYS B C 1
ATOM 5787 O O . LYS B 1 349 ? 18.047 6.105 9.977 1 93.88 349 LYS B O 1
ATOM 5792 N N . ASP B 1 350 ? 17.75 4.211 8.82 1 94.94 350 ASP B N 1
ATOM 5793 C CA . ASP B 1 350 ? 19.172 4.082 8.508 1 94.94 350 ASP B CA 1
ATOM 5794 C C . ASP B 1 350 ? 19.656 5.258 7.668 1 94.94 350 ASP B C 1
ATOM 5796 O O . ASP B 1 350 ? 20.734 5.805 7.918 1 94.94 350 ASP B O 1
ATOM 5800 N N . ASP B 1 351 ? 18.906 5.613 6.738 1 96.44 351 ASP B N 1
ATOM 5801 C CA . ASP B 1 351 ? 19.266 6.754 5.898 1 96.44 351 ASP B CA 1
ATOM 5802 C C . ASP B 1 351 ? 19.281 8.047 6.711 1 96.44 351 ASP B C 1
ATOM 5804 O O . ASP B 1 351 ? 20.156 8.898 6.508 1 96.44 351 ASP B O 1
ATOM 5808 N N . LEU B 1 352 ? 18.328 8.219 7.566 1 96.25 352 LEU B N 1
ATOM 5809 C CA . LEU B 1 352 ? 18.25 9.406 8.414 1 96.25 352 LEU B CA 1
ATOM 5810 C C . LEU B 1 352 ? 19.438 9.469 9.367 1 96.25 352 LEU B C 1
ATOM 5812 O O . LEU B 1 352 ? 19.984 10.539 9.617 1 96.25 352 LEU B O 1
ATOM 5816 N N . ALA B 1 353 ? 19.891 8.305 9.867 1 96 353 ALA B N 1
ATOM 5817 C CA . ALA B 1 353 ? 21.016 8.242 10.797 1 96 353 ALA B CA 1
ATOM 5818 C C . ALA B 1 353 ? 22.297 8.703 10.133 1 96 353 ALA B C 1
ATOM 5820 O O . ALA B 1 353 ? 23.156 9.312 10.781 1 96 353 ALA B O 1
ATOM 5821 N N . LYS B 1 354 ? 22.406 8.391 8.844 1 96.81 354 LYS B N 1
ATOM 5822 C CA . LYS B 1 354 ? 23.594 8.82 8.094 1 96.81 354 LYS B CA 1
ATOM 5823 C C . LYS B 1 354 ? 23.656 10.344 7.984 1 96.81 354 LYS B C 1
ATOM 5825 O O . LYS B 1 354 ? 24.734 10.914 7.848 1 96.81 354 LYS B O 1
ATOM 5830 N N . ILE B 1 355 ? 22.516 10.984 8.047 1 95.62 355 ILE B N 1
ATOM 5831 C CA . ILE B 1 355 ? 22.406 12.43 7.887 1 95.62 355 ILE B CA 1
ATOM 5832 C C . ILE B 1 355 ? 22.406 13.102 9.258 1 95.62 355 ILE B C 1
ATOM 5834 O O . ILE B 1 355 ? 23.109 14.102 9.469 1 95.62 355 ILE B O 1
ATOM 5838 N N . ASP B 1 356 ? 21.609 12.562 10.164 1 94.56 356 ASP B N 1
ATOM 5839 C CA . ASP B 1 356 ? 21.375 13.117 11.492 1 94.56 356 ASP B CA 1
ATOM 5840 C C . ASP B 1 356 ? 20.984 12.023 12.484 1 94.56 356 ASP B C 1
ATOM 5842 O O . ASP B 1 356 ? 19.797 11.703 12.617 1 94.56 356 ASP B O 1
ATOM 5846 N N . GLU B 1 357 ? 21.875 11.57 13.273 1 94.38 357 GLU B N 1
ATOM 5847 C CA . GLU B 1 357 ? 21.656 10.477 14.203 1 94.38 357 GLU B CA 1
ATOM 5848 C C . GLU B 1 357 ? 20.625 10.844 15.266 1 94.38 357 GLU B C 1
ATOM 5850 O O . GLU B 1 357 ? 19.828 10.008 15.68 1 94.38 357 GLU B O 1
ATOM 5855 N N . ASP B 1 358 ? 20.641 12.055 15.727 1 91.12 358 ASP B N 1
ATOM 5856 C CA . ASP B 1 358 ? 19.688 12.5 16.734 1 91.12 358 ASP B CA 1
ATOM 5857 C C . ASP B 1 358 ? 18.266 12.469 16.172 1 91.12 358 ASP B C 1
ATOM 5859 O O . ASP B 1 358 ? 17.328 12.055 16.875 1 91.12 358 ASP B O 1
ATOM 5863 N N . ALA B 1 359 ? 18.125 12.906 14.93 1 91.5 359 ALA B N 1
ATOM 5864 C CA . ALA B 1 359 ? 16.812 12.859 14.289 1 91.5 359 ALA B CA 1
ATOM 5865 C C . ALA B 1 359 ? 16.328 11.422 14.133 1 91.5 359 ALA B C 1
ATOM 5867 O O . ALA B 1 359 ? 15.141 11.133 14.352 1 91.5 359 ALA B O 1
ATOM 5868 N N . ALA B 1 360 ? 17.219 10.5 13.828 1 93.75 360 ALA B N 1
ATOM 5869 C CA . ALA B 1 360 ? 16.875 9.094 13.602 1 93.75 360 ALA B CA 1
ATOM 5870 C C . ALA B 1 360 ? 16.391 8.438 14.891 1 93.75 360 ALA B C 1
ATOM 5872 O O . ALA B 1 360 ? 15.648 7.457 14.852 1 93.75 360 ALA B O 1
ATOM 5873 N N . ASN B 1 361 ? 16.781 9.008 15.984 1 90.5 361 ASN B N 1
ATOM 5874 C CA . ASN B 1 361 ? 16.438 8.422 17.266 1 90.5 361 ASN B CA 1
ATOM 5875 C C . ASN B 1 361 ? 15.383 9.266 18 1 90.5 361 ASN B C 1
ATOM 5877 O O . ASN B 1 361 ? 15.086 9.023 19.172 1 90.5 361 ASN B O 1
ATOM 5881 N N . ASN B 1 362 ? 14.883 10.289 17.375 1 88.38 362 ASN B N 1
ATOM 5882 C CA . ASN B 1 362 ? 13.852 11.141 17.953 1 88.38 362 ASN B CA 1
ATOM 5883 C C . ASN B 1 362 ? 12.453 10.562 17.75 1 88.38 362 ASN B C 1
ATOM 5885 O O . ASN B 1 362 ? 11.969 10.5 16.609 1 88.38 362 ASN B O 1
ATOM 5889 N N . PRO B 1 363 ? 11.742 10.203 18.766 1 89.06 363 PRO B N 1
ATOM 5890 C CA . PRO B 1 363 ? 10.43 9.578 18.609 1 89.06 363 PRO B CA 1
ATOM 5891 C C . PRO B 1 363 ? 9.375 10.531 18.047 1 89.06 363 PRO B C 1
ATOM 5893 O O . PRO B 1 363 ? 8.289 10.094 17.672 1 89.06 363 PRO B O 1
ATOM 5896 N N . LEU B 1 364 ? 9.633 11.812 17.984 1 88.31 364 LEU B N 1
ATOM 5897 C CA . LEU B 1 364 ? 8.711 12.75 17.344 1 88.31 364 LEU B CA 1
ATOM 5898 C C . LEU B 1 364 ? 8.836 12.695 15.828 1 88.31 364 LEU B C 1
ATOM 5900 O O . LEU B 1 364 ? 7.965 13.203 15.117 1 88.31 364 LEU B O 1
ATOM 5904 N N . ILE B 1 365 ? 9.961 12.148 15.352 1 91.75 365 ILE B N 1
ATOM 5905 C CA . ILE B 1 365 ? 10.195 12.031 13.922 1 91.75 365 ILE B CA 1
ATOM 5906 C C . ILE B 1 365 ? 9.906 10.602 13.469 1 91.75 365 ILE B C 1
ATOM 5908 O O . ILE B 1 365 ? 9.219 10.391 12.461 1 91.75 365 ILE B O 1
ATOM 5912 N N . ILE B 1 366 ? 10.445 9.633 14.227 1 91.75 366 ILE B N 1
ATOM 5913 C CA . ILE B 1 366 ? 10.164 8.211 14.047 1 91.75 366 ILE B CA 1
ATOM 5914 C C . ILE B 1 366 ? 9.531 7.652 15.32 1 91.75 366 ILE B C 1
ATOM 5916 O O . ILE B 1 366 ? 10.234 7.227 16.234 1 91.75 366 ILE B O 1
ATOM 5920 N N . PRO B 1 367 ? 8.242 7.633 15.328 1 89.19 367 PRO B N 1
ATOM 5921 C CA . PRO B 1 367 ? 7.586 7.242 16.578 1 89.19 367 PRO B CA 1
ATOM 5922 C C . PRO B 1 367 ? 7.898 5.805 16.984 1 89.19 367 PRO B C 1
ATOM 5924 O O . PRO B 1 367 ? 7.902 4.906 16.141 1 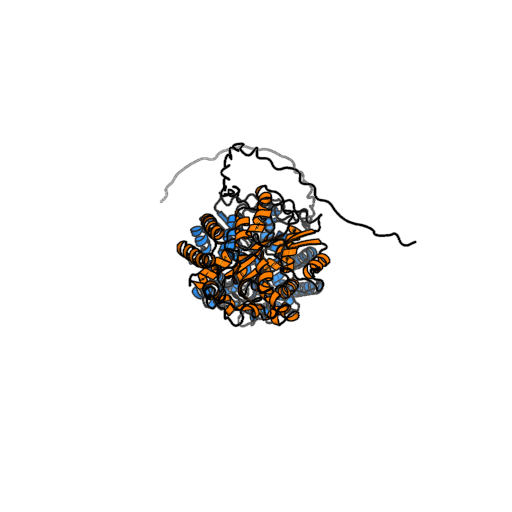89.19 367 PRO B O 1
ATOM 5927 N N . ASP B 1 368 ? 8.203 5.629 18.219 1 87.12 368 ASP B N 1
ATOM 5928 C CA . ASP B 1 368 ? 8.32 4.293 18.781 1 87.12 368 ASP B CA 1
ATOM 5929 C C . ASP B 1 368 ? 7 3.846 19.422 1 87.12 368 ASP B C 1
ATOM 5931 O O . ASP B 1 368 ? 5.988 4.539 19.297 1 87.12 368 ASP B O 1
ATOM 5935 N N . GLN B 1 369 ? 7.023 2.711 20.031 1 86.19 369 GLN B N 1
ATOM 5936 C CA . GLN B 1 369 ? 5.801 2.133 20.578 1 86.19 369 GLN B CA 1
ATOM 5937 C C . GLN B 1 369 ? 5.215 3.014 21.672 1 86.19 369 GLN B C 1
ATOM 5939 O O . GLN B 1 369 ? 3.998 3.168 21.781 1 86.19 369 GLN B O 1
ATOM 5944 N N . ALA B 1 370 ? 6.039 3.549 22.484 1 87 370 ALA B N 1
ATOM 5945 C CA . ALA B 1 370 ? 5.582 4.391 23.594 1 87 370 ALA B CA 1
ATOM 5946 C C . ALA B 1 370 ? 4.883 5.645 23.078 1 87 370 ALA B C 1
ATOM 5948 O O . ALA B 1 370 ? 3.832 6.035 23.594 1 87 370 ALA B O 1
ATOM 5949 N N . MET B 1 371 ? 5.488 6.25 22.094 1 88.75 371 MET B N 1
ATOM 5950 C CA . MET B 1 371 ? 4.883 7.441 21.5 1 88.75 371 MET B CA 1
ATOM 5951 C C . MET B 1 371 ? 3.574 7.098 20.812 1 88.75 371 MET B C 1
ATOM 5953 O O . MET B 1 371 ? 2.605 7.855 20.891 1 88.75 371 MET B O 1
ATOM 5957 N N . GLN B 1 372 ? 3.584 6.012 20.188 1 87.38 372 GLN B N 1
ATOM 5958 C CA . GLN B 1 372 ? 2.373 5.582 19.5 1 87.38 372 GLN B CA 1
ATOM 5959 C C . GLN B 1 372 ? 1.231 5.344 20.484 1 87.38 372 GLN B C 1
ATOM 5961 O O . GLN B 1 372 ? 0.077 5.668 20.188 1 87.38 372 GLN B O 1
ATOM 5966 N N . ALA B 1 373 ? 1.552 4.867 21.609 1 88.75 373 ALA B N 1
ATOM 5967 C CA . ALA B 1 373 ? 0.548 4.555 22.625 1 88.75 373 ALA B CA 1
ATOM 5968 C C . ALA B 1 373 ? -0.093 5.828 23.172 1 88.75 373 ALA B C 1
ATOM 5970 O O . ALA B 1 373 ? -1.235 5.805 23.641 1 88.75 373 ALA B O 1
ATOM 5971 N N . LYS B 1 374 ? 0.593 6.949 23.109 1 93.06 374 LYS B N 1
ATOM 5972 C CA . LYS B 1 374 ? 0.103 8.219 23.656 1 93.06 374 LYS B CA 1
ATOM 5973 C C . LYS B 1 374 ? -0.62 9.023 22.578 1 93.06 374 LYS B C 1
ATOM 5975 O O . LYS B 1 374 ? -1.192 10.078 22.859 1 93.06 374 LYS B O 1
ATOM 5980 N N . SER B 1 375 ? -0.618 8.547 21.406 1 94.69 375 SER B N 1
ATOM 5981 C CA . SER B 1 375 ? -1.178 9.289 20.281 1 94.69 375 SER B CA 1
ATOM 5982 C C . SER B 1 375 ? -2.676 9.047 20.141 1 94.69 375 SER B C 1
ATOM 5984 O O . SER B 1 375 ? -3.146 7.922 20.344 1 94.69 375 SER B O 1
ATOM 5986 N N . HIS B 1 376 ? -3.432 10.125 19.891 1 95.12 376 HIS B N 1
ATOM 5987 C CA . HIS B 1 376 ? -4.875 10.055 19.703 1 95.12 376 HIS B CA 1
ATOM 5988 C C . HIS B 1 376 ? -5.297 10.766 18.422 1 95.12 376 HIS B C 1
ATOM 5990 O O . HIS B 1 376 ? -4.859 11.891 18.156 1 95.12 376 HIS B O 1
ATOM 5996 N N . SER B 1 377 ? -6.148 10.133 17.656 1 93.75 377 SER B N 1
ATOM 5997 C CA . SER B 1 377 ? -6.719 10.781 16.484 1 93.75 377 SER B CA 1
ATOM 5998 C C . SER B 1 377 ? -8.062 11.422 16.812 1 93.75 377 SER B C 1
ATOM 6000 O O . SER B 1 377 ? -8.805 10.93 17.656 1 93.75 377 SER B O 1
ATOM 6002 N N . PHE B 1 378 ? -8.305 12.602 16.234 1 96.25 378 PHE B N 1
ATOM 6003 C CA . PHE B 1 378 ? -9.625 13.211 16.281 1 96.25 378 PHE B CA 1
ATOM 6004 C C . PHE B 1 378 ? -10.578 12.508 15.32 1 96.25 378 PHE B C 1
ATOM 6006 O O . PHE B 1 378 ? -10.273 12.336 14.141 1 96.25 378 PHE B O 1
ATOM 6013 N N . ARG B 1 379 ? -11.672 12.07 15.773 1 93.94 379 ARG B N 1
ATOM 6014 C CA . ARG B 1 379 ? -12.578 11.25 14.969 1 93.94 379 ARG B CA 1
ATOM 6015 C C . ARG B 1 379 ? -13.078 12.023 13.758 1 93.94 379 ARG B C 1
ATOM 6017 O O . ARG B 1 379 ? -13.164 13.25 13.789 1 93.94 379 ARG B O 1
ATOM 6024 N N . SER B 1 380 ? -13.43 11.352 12.734 1 90.31 380 SER B N 1
ATOM 6025 C CA . SER B 1 380 ? -14.094 11.953 11.586 1 90.31 380 SER B CA 1
ATOM 6026 C C . SER B 1 380 ? -15.469 12.5 11.953 1 90.31 380 SER B C 1
ATOM 6028 O O . SER B 1 380 ? -16.156 11.93 12.797 1 90.31 380 SER B O 1
ATOM 6030 N N . LEU B 1 381 ? -15.789 13.602 11.391 1 94.69 381 LEU B N 1
ATOM 6031 C CA . LEU B 1 381 ? -17.078 14.234 11.656 1 94.69 381 LEU B CA 1
ATOM 6032 C C . LEU B 1 381 ? -17.984 14.156 10.438 1 94.69 381 LEU B C 1
ATOM 6034 O O . LEU B 1 381 ? -17.516 14.25 9.297 1 94.69 381 LEU B O 1
ATOM 6038 N N . SER B 1 382 ? -19.281 13.961 10.734 1 91.19 382 SER B N 1
ATOM 6039 C CA . SER B 1 382 ? -20.25 14.156 9.664 1 91.19 382 SER B CA 1
ATOM 6040 C C . SER B 1 382 ? -20.281 15.609 9.203 1 91.19 382 SER B C 1
ATOM 6042 O O . SER B 1 382 ? -19.797 16.5 9.906 1 91.19 382 SER B O 1
ATOM 6044 N N . SER B 1 383 ? -20.859 15.82 8.062 1 89 383 SER B N 1
ATOM 6045 C CA . SER B 1 383 ? -20.984 17.188 7.562 1 89 383 SER B CA 1
ATOM 6046 C C . SER B 1 383 ? -21.766 18.062 8.539 1 89 383 SER B C 1
ATOM 6048 O O . SER B 1 383 ? -21.422 19.219 8.758 1 89 383 SER B O 1
ATOM 6050 N N . LYS B 1 384 ? -22.797 17.469 9.094 1 94.06 384 LYS B N 1
ATOM 6051 C CA . LYS B 1 384 ? -23.609 18.188 10.062 1 94.06 384 LYS B CA 1
ATOM 6052 C C . LYS B 1 384 ? -22.812 18.531 11.312 1 94.06 384 LYS B C 1
ATOM 6054 O O . LYS B 1 384 ? -22.859 19.672 11.797 1 94.06 384 LYS B O 1
ATOM 6059 N N . GLU B 1 385 ? -22.078 17.594 11.828 1 95.69 385 GLU B N 1
ATOM 6060 C CA . GLU B 1 385 ? -21.25 17.828 13 1 95.69 385 GLU B CA 1
ATOM 6061 C C . GLU B 1 385 ? -20.172 18.875 12.719 1 95.69 385 GLU B C 1
ATOM 6063 O O . GLU B 1 385 ? -19.938 19.766 13.539 1 95.69 385 GLU B O 1
ATOM 6068 N N . GLU B 1 386 ? -19.562 18.719 11.633 1 94.69 386 GLU B N 1
ATOM 6069 C CA . GLU B 1 386 ? -18.484 19.625 11.281 1 94.69 386 GLU B CA 1
ATOM 6070 C C . GLU B 1 386 ? -18.969 21.078 11.227 1 94.69 386 GLU B C 1
ATOM 6072 O O . GLU B 1 386 ? -18.312 21.969 11.766 1 94.69 386 GLU B O 1
ATOM 6077 N N . THR B 1 387 ? -20.062 21.297 10.602 1 93.19 387 THR B N 1
ATOM 6078 C CA . THR B 1 387 ? -20.625 22.641 10.5 1 93.19 387 THR B CA 1
ATOM 6079 C C . THR B 1 387 ? -20.953 23.188 11.891 1 93.19 387 THR B C 1
ATOM 6081 O O . THR B 1 387 ? -20.562 24.312 12.219 1 93.19 387 THR B O 1
ATOM 6084 N N . ALA B 1 388 ? -21.594 22.375 12.688 1 96.94 388 ALA B N 1
ATOM 6085 C CA . ALA B 1 388 ? -22 22.797 14.023 1 96.94 388 ALA B CA 1
ATOM 6086 C C . ALA B 1 388 ? -20.781 23.078 14.898 1 96.94 388 ALA B C 1
ATOM 6088 O O . ALA B 1 388 ? -20.75 24.094 15.609 1 96.94 388 ALA B O 1
ATOM 6089 N N . TYR B 1 389 ? -19.875 22.188 14.859 1 97.81 389 TYR B N 1
ATOM 6090 C CA . TYR B 1 389 ? -18.703 22.312 15.719 1 97.81 389 TYR B CA 1
ATOM 6091 C C . TYR B 1 389 ? -17.828 23.469 15.273 1 97.81 389 TYR B C 1
ATOM 6093 O O . TYR B 1 389 ? -17.312 24.219 16.109 1 97.81 389 TYR B O 1
ATOM 6101 N N . GLU B 1 390 ? -17.672 23.672 13.992 1 95.31 390 GLU B N 1
ATOM 6102 C CA . GLU B 1 390 ? -16.875 24.781 13.477 1 95.31 390 GLU B CA 1
ATOM 6103 C C . GLU B 1 390 ? -17.5 26.125 13.805 1 95.31 390 GLU B C 1
ATOM 6105 O O . GLU B 1 390 ? -16.797 27.094 14.078 1 95.31 390 GLU B O 1
ATOM 6110 N N . GLU B 1 391 ? -18.766 26.203 13.719 1 96.38 391 GLU B N 1
ATOM 6111 C CA . GLU B 1 391 ? -19.469 27.438 14.078 1 96.38 391 GLU B CA 1
ATOM 6112 C C . GLU B 1 391 ? -19.203 27.812 15.531 1 96.38 391 GLU B C 1
ATOM 6114 O O . GLU B 1 391 ? -18.938 28.984 15.844 1 96.38 391 GLU B O 1
ATOM 6119 N N . LYS B 1 392 ? -19.328 26.844 16.422 1 97.81 392 LYS B N 1
ATOM 6120 C CA . LYS B 1 392 ? -19.078 27.094 17.828 1 97.81 392 LYS B CA 1
ATOM 6121 C C . LYS B 1 392 ? -17.625 27.531 18.062 1 97.81 392 LYS B C 1
ATOM 6123 O O . LYS B 1 392 ? -17.359 28.453 18.828 1 97.81 392 LYS B O 1
ATOM 6128 N N . PHE B 1 393 ? -16.766 26.859 17.438 1 98 393 PHE B N 1
ATOM 6129 C CA . PHE B 1 393 ? -15.344 27.172 17.609 1 98 393 PHE B CA 1
ATOM 6130 C C . PHE B 1 393 ? -15.008 28.531 17.031 1 98 393 PHE B C 1
ATOM 6132 O O . PHE B 1 393 ? -14.195 29.266 17.594 1 98 393 PHE B O 1
ATOM 6139 N N . ALA B 1 394 ? -15.594 28.875 15.883 1 95.5 394 ALA B N 1
ATOM 6140 C CA . ALA B 1 394 ? -15.391 30.172 15.273 1 95.5 394 ALA B CA 1
ATOM 6141 C C . ALA B 1 394 ? -15.859 31.297 16.203 1 95.5 394 ALA B C 1
ATOM 6143 O O . ALA B 1 394 ? -15.219 32.344 16.297 1 95.5 394 ALA B O 1
ATOM 6144 N N . LYS B 1 395 ? -16.969 31.109 16.828 1 96.06 395 LYS B N 1
ATOM 6145 C CA . LYS B 1 395 ? -17.453 32.094 17.797 1 96.06 395 LYS B CA 1
ATOM 6146 C C . LYS B 1 395 ? -16.469 32.25 18.953 1 96.06 395 LYS B C 1
ATOM 6148 O O . LYS B 1 395 ? -16.25 33.375 19.438 1 96.06 395 LYS B O 1
ATOM 6153 N N . LEU B 1 396 ? -15.898 31.141 19.406 1 97.12 396 LEU B N 1
ATOM 6154 C CA . LEU B 1 396 ? -14.914 31.141 20.484 1 97.12 396 LEU B CA 1
ATOM 6155 C C . LEU B 1 396 ? -13.68 31.938 20.094 1 97.12 396 LEU B C 1
ATOM 6157 O O . LEU B 1 396 ? -13.148 32.719 20.891 1 97.12 396 LEU B O 1
ATOM 6161 N N . THR B 1 397 ? -13.148 31.719 18.891 1 94.62 397 THR B N 1
ATOM 6162 C CA . THR B 1 397 ? -11.859 32.25 18.484 1 94.62 397 THR B CA 1
ATOM 6163 C C . THR B 1 397 ? -12.023 33.625 17.859 1 94.62 397 THR B C 1
ATOM 6165 O O . THR B 1 397 ? -11.039 34.344 17.641 1 94.62 397 THR B O 1
ATOM 6168 N N . GLY B 1 398 ? -13.227 34.156 17.75 1 82.25 398 GLY B N 1
ATOM 6169 C CA . GLY B 1 398 ? -13.5 35.438 17.125 1 82.25 398 GLY B CA 1
ATOM 6170 C C . GLY B 1 398 ? -13.25 35.438 15.625 1 82.25 398 GLY B C 1
ATOM 6171 O O . GLY B 1 398 ? -12.922 36.469 15.047 1 82.25 398 GLY B O 1
ATOM 6172 N N . ALA B 1 399 ? -13.133 34.219 15.047 1 68.69 399 ALA B N 1
ATOM 6173 C CA . ALA B 1 399 ? -12.953 34.062 13.602 1 68.69 399 ALA B CA 1
ATOM 6174 C C . ALA B 1 399 ? -14.305 34 12.883 1 68.69 399 ALA B C 1
ATOM 6176 O O . ALA B 1 399 ? -15.297 33.562 13.469 1 68.69 399 ALA B O 1
#

InterPro domains:
  IPR001188 Spermidine/putrescine-binding periplasmic protein [PR00909] (87-108)
  IPR001188 Spermidine/putrescine-binding periplasmic protein [PR00909] (168-184)
  IPR001188 Spermidine/putrescine-binding periplasmic protein [PR00909] (213-232)
  IPR001188 Spermidine/putrescine-binding periplasmic protein [PR00909] (252-271)
  IPR001188 Spermidine/putrescine-binding periplasmic protein [PR00909] (296-315)
  IPR006059 Bacterial-type extracellular solute-binding protein [PF13416] (83-360)
  IPR006311 Twin-arginine translocation pathway, signal sequence [PS51318] (1-42)

Nearest PDB structures (foldseek):
  7xjn-assembly1_A  TM=8.958E-01  e=8.957E-26  Vibrio cholerae O1 biovar El Tor str. N16961
  4eqb-assembly2_B  TM=8.315E-01  e=1.611E-25  Streptococcus pneumoniae TCH8431/19A
  1poy-assembly1_2  TM=8.968E-01  e=2.397E-24  Escherichia coli
  4i1d-assembly1_A  TM=8.226E-01  e=1.143E-17  Bradyrhizobium diazoefficiens USDA 110
  4edp-assembly2_B  TM=6.785E-01  e=2.179E-17  Clostridium perfringens ATCC 13124

Solvent-accessible surface area (backbone atoms only — not comparable to full-atom values): 43147 Å² total; per-residue (Å²): 138,74,89,76,77,84,83,92,91,84,84,92,87,77,95,76,85,90,83,86,82,78,80,76,82,79,82,76,80,74,78,76,73,77,64,76,76,71,72,70,66,61,80,80,64,57,69,24,68,79,41,73,63,42,27,91,82,44,51,38,34,32,38,40,32,45,65,80,68,65,42,56,45,96,82,65,77,43,40,60,66,62,51,50,50,23,70,76,69,63,36,43,74,50,76,41,63,74,33,59,35,71,68,64,40,44,68,69,43,45,65,32,50,78,67,73,32,55,70,82,38,23,30,40,56,32,45,55,70,60,43,32,48,35,54,71,52,30,42,30,30,68,61,62,37,60,51,21,33,40,38,61,52,26,49,28,77,92,69,39,72,47,90,71,38,37,27,44,25,46,46,51,68,66,28,35,41,45,43,32,40,30,33,14,51,70,51,35,68,83,61,84,74,60,46,60,61,45,55,56,66,39,72,91,39,54,45,19,21,34,40,41,60,49,59,64,56,43,52,27,42,46,28,27,64,71,74,38,53,43,61,74,64,50,72,66,52,50,51,50,42,51,51,57,52,43,53,19,51,76,70,41,17,45,56,48,63,30,51,64,63,49,59,60,34,33,73,73,34,58,20,23,32,26,53,38,51,46,20,59,48,56,54,48,22,76,80,35,77,50,36,49,70,42,77,31,93,71,35,32,34,39,53,36,32,23,37,31,31,40,30,47,23,44,16,53,63,45,32,38,43,53,56,19,49,51,30,35,50,65,50,34,18,54,38,34,65,55,33,38,29,21,54,46,45,48,83,23,49,70,54,18,37,76,77,34,51,67,52,42,68,29,49,67,26,50,63,45,71,70,54,54,69,38,50,36,46,62,49,87,65,53,75,68,51,45,53,54,51,48,53,55,49,25,64,69,70,71,96,144,94,84,87,82,85,90,93,88,90,92,84,88,86,83,88,84,89,76,93,68,77,78,81,72,80,70,78,75,74,78,74,74,76,64,76,76,69,72,69,66,60,79,80,68,59,68,24,68,76,41,74,63,42,26,90,81,44,53,38,33,32,38,39,32,45,68,80,68,64,42,56,46,97,82,63,78,43,40,59,66,62,51,51,50,22,69,75,68,64,37,46,73,50,76,42,65,74,33,59,37,72,68,64,40,45,66,69,44,43,65,32,50,74,68,73,33,55,71,82,38,24,30,39,56,32,46,56,69,59,45,32,48,37,54,68,51,30,43,29,30,69,61,62,38,59,52,22,34,39,36,63,52,26,49,28,77,93,69,39,71,47,90,71,37,37,28,43,25,46,45,50,67,66,29,35,42,45,44,32,40,31,33,14,50,72,51,35,66,83,61,85,74,59,46,59,60,46,54,56,65,40,72,90,39,53,46,19,20,33,39,38,61,50,58,64,56,42,51,26,42,45,28,27,61,72,75,39,54,43,60,72,65,50,73,68,54,51,52,52,41,51,52,55,52,43,54,20,51,74,70,41,17,45,57,48,63,30,52,64,62,48,59,60,35,34,73,73,34,59,20,22,32,27,53,38,50,46,20,60,49,55,55,48,21,76,80,35,77,48,36,48,70,44,77,30,92,70,35,32,34,40,52,37,32,25,39,32,31,40,29,45,21,44,18,52,64,45,32,37,42,53,57,19,48,51,30,34,49,66,50,33,19,55,39,34,64,56,33,39,30,20,55,44,46,50,85,23,49,68,54,18,36,76,76,33,53,67,53,43,69,28,49,68,25,49,63,43,70,70,54,53,70,37,50,37,48,62,48,89,67,54,73,68,50,44,54,54,52,48,54,55,49,25,64,70,68,73,96